Protein AF-0000000071395500 (afdb_homodimer)

Sequence (930 aa):
MLPKVFNDVKKHVSGLLRDVSAVSFTTDIWSSSVCPMSLLSLNVQWIDDNFTLRHATLQAKPFQGSHTSKAIADTFDGMLQTWCIPKTSVHVVLRDNTKNMIKGMNDAGLPSLPCATHTLQLVVHEGLLSQRSVADALAIGRKIIGHFKHSPLAYSCLEDIQLEIGQPAKRLQQDVQTRWNSTFYMIQSLLEQKRALGVFVSKHELPENLTAHQWALLEKVVTVLGPFEELTRKVSSSEAMAADLIPAVTVLQRFLSRETDDDHGIKTMKGTLAAAVRRRFSDVEEQPLYSIATLLDPRYKNLFFSNTNTAANAKEMLMRELLRSSREEENHDLHEPPARKPRRDQASSSLDSIFDEIADEQAPVSLNRAKVGSTAQLETYLGETTISREDKPLQYWAVNKVRFPTLAKMASRYLSAPCSSVDSERLFSSVSHIVNDDRNRITADHAEMILFIKKNLPLILPKSTMLPKVFNDVKKHVSGLLRDVSAVSFTTDIWSSSVCPMSLLSLNVQWIDDNFTLRHATLQAKPFQGSHTSKAIADTFDGMLQTWCIPKTSVHVVLRDNTKNMIKGMNDAGLPSLPCATHTLQLVVHEGLLSQRSVADALAIGRKIIGHFKHSPLAYSCLEDIQLEIGQPAKRLQQDVQTRWNSTFYMIQSLLEQKRALGVFVSKHELPENLTAHQWALLEKVVTVLGPFEELTRKVSSSEAMAADLIPAVTVLQRFLSRETDDDHGIKTMKGTLAAAVRRRFSDVEEQPLYSIATLLDPRYKNLFFSNTNTAANAKEMLMRELLRSSREEENHDLHEPPARKPRRDQASSSLDSIFDEIADEQAPVSLNRAKVGSTAQLETYLGETTISREDKPLQYWAVNKVRFPTLAKMASRYLSAPCSSVDSERLFSSVSHIVNDDRNRITADHAEMILFIKKNLPLILPKST

pLDDT: mean 84.82, std 14.22, range [30.02, 97.19]

Structure (mmCIF, N/CA/C/O backbone):
data_AF-0000000071395500-model_v1
#
loop_
_entity.id
_entity.type
_entity.pdbx_description
1 polymer 'Zinc finger BED domain-containing protein 4-like'
#
loop_
_atom_site.group_PDB
_atom_site.id
_atom_site.type_symbol
_atom_site.label_atom_id
_atom_site.label_alt_id
_atom_site.label_comp_id
_atom_site.label_asym_id
_atom_site.label_entity_id
_atom_site.label_seq_id
_atom_site.pdbx_PDB_ins_code
_atom_site.Cartn_x
_atom_site.Cartn_y
_atom_site.Cartn_z
_atom_site.occupancy
_atom_site.B_iso_or_equiv
_atom_site.auth_seq_id
_atom_site.auth_comp_id
_atom_site.auth_asym_id
_atom_site.auth_atom_id
_atom_site.pdbx_PDB_model_num
ATOM 1 N N . MET A 1 1 ? 24.359 -19.25 -46.469 1 66.69 1 MET A N 1
ATOM 2 C CA . MET A 1 1 ? 23.047 -18.656 -46.188 1 66.69 1 MET A CA 1
ATOM 3 C C . MET A 1 1 ? 22.656 -18.875 -44.75 1 66.69 1 MET A C 1
ATOM 5 O O . MET A 1 1 ? 22.297 -17.922 -44.031 1 66.69 1 MET A O 1
ATOM 9 N N . LEU A 1 2 ? 22.969 -20.094 -44.188 1 75.5 2 LEU A N 1
ATOM 10 C CA . LEU A 1 2 ? 22.531 -20.422 -42.812 1 75.5 2 LEU A CA 1
ATOM 11 C C . LEU A 1 2 ? 23.328 -19.641 -41.781 1 75.5 2 LEU A C 1
ATOM 13 O O . LEU A 1 2 ? 22.75 -19.031 -40.875 1 75.5 2 LEU A O 1
ATOM 17 N N . PRO A 1 3 ? 24.656 -19.516 -42 1 82.25 3 PRO A N 1
ATOM 18 C CA . PRO A 1 3 ? 25.438 -18.781 -41.031 1 82.25 3 PRO A CA 1
ATOM 19 C C . PRO A 1 3 ? 25.094 -17.297 -40.969 1 82.25 3 PRO A C 1
ATOM 21 O O . PRO A 1 3 ? 25.109 -16.688 -39.906 1 82.25 3 PRO A O 1
ATOM 24 N N . LYS A 1 4 ? 24.797 -16.797 -42.062 1 82.56 4 LYS A N 1
ATOM 25 C CA . LYS A 1 4 ? 24.438 -15.383 -42.094 1 82.56 4 LYS A CA 1
ATOM 26 C C . LYS A 1 4 ? 23.125 -15.125 -41.344 1 82.56 4 LYS A C 1
ATOM 28 O O . LYS A 1 4 ? 23.031 -14.18 -40.562 1 82.56 4 LYS A O 1
ATOM 33 N N . VAL A 1 5 ? 22.172 -15.977 -41.688 1 82.31 5 VAL A N 1
ATOM 34 C CA . VAL A 1 5 ? 20.875 -15.844 -41 1 82.31 5 VAL A CA 1
ATOM 35 C C . VAL A 1 5 ? 21.047 -16.031 -39.5 1 82.31 5 VAL A C 1
ATOM 37 O O . VAL A 1 5 ? 20.438 -15.312 -38.719 1 82.31 5 VAL A O 1
ATOM 40 N N . PHE A 1 6 ? 21.859 -16.984 -39.188 1 86.62 6 PHE A N 1
ATOM 41 C CA . PHE A 1 6 ? 22.156 -17.25 -37.781 1 86.62 6 PHE A CA 1
ATOM 42 C C . PHE A 1 6 ? 22.703 -16 -37.094 1 86.62 6 PHE A C 1
ATOM 44 O O . PHE A 1 6 ? 22.25 -15.625 -36.031 1 86.62 6 PHE A O 1
ATOM 51 N N . ASN A 1 7 ? 23.625 -15.422 -37.75 1 87.44 7 ASN A N 1
ATOM 52 C CA . ASN A 1 7 ? 24.266 -14.242 -37.156 1 87.44 7 ASN A CA 1
ATOM 53 C C . ASN A 1 7 ? 23.297 -13.078 -37.031 1 87.44 7 ASN A C 1
ATOM 55 O O . ASN A 1 7 ? 23.359 -12.312 -36.062 1 87.44 7 ASN A O 1
ATOM 59 N N . ASP A 1 8 ? 22.438 -12.961 -37.906 1 85.06 8 ASP A N 1
ATOM 60 C CA . ASP A 1 8 ? 21.438 -11.898 -37.875 1 85.06 8 ASP A CA 1
ATOM 61 C C . ASP A 1 8 ? 20.453 -12.102 -36.719 1 85.06 8 ASP A C 1
ATOM 63 O O . ASP A 1 8 ? 20.141 -11.164 -35.969 1 85.06 8 ASP A O 1
ATOM 67 N N . VAL A 1 9 ? 20.016 -13.289 -36.594 1 86.19 9 VAL A N 1
ATOM 68 C CA . VAL A 1 9 ? 19.078 -13.617 -35.531 1 86.19 9 VAL A CA 1
ATOM 69 C C . VAL A 1 9 ? 19.75 -13.469 -34.188 1 86.19 9 VAL A C 1
ATOM 71 O O . VAL A 1 9 ? 19.156 -12.953 -33.25 1 86.19 9 VAL A O 1
ATOM 74 N N . LYS A 1 10 ? 20.969 -13.953 -34.125 1 89.69 10 LYS A N 1
ATOM 75 C CA . LYS A 1 10 ? 21.719 -13.852 -32.875 1 89.69 10 LYS A CA 1
ATOM 76 C C . LYS A 1 10 ? 21.891 -12.398 -32.469 1 89.69 10 LYS A C 1
ATOM 78 O O . LYS A 1 10 ? 21.75 -12.07 -31.281 1 89.69 10 LYS A O 1
ATOM 83 N N . LYS A 1 11 ? 22.172 -11.547 -33.344 1 88.94 11 LYS A N 1
ATOM 84 C CA . LYS A 1 11 ? 22.312 -10.125 -33.062 1 88.94 11 LYS A CA 1
ATOM 85 C C . LYS A 1 11 ? 21 -9.531 -32.531 1 88.94 11 LYS A C 1
ATOM 87 O O . LYS A 1 11 ? 21.016 -8.711 -31.625 1 88.94 11 LYS A O 1
ATOM 92 N N . HIS A 1 12 ? 20 -9.969 -33.156 1 87.94 12 HIS A N 1
ATOM 93 C CA . HIS A 1 12 ? 18.688 -9.477 -32.75 1 87.94 12 HIS A CA 1
ATOM 94 C C . HIS A 1 12 ? 18.359 -9.914 -31.312 1 87.94 12 HIS A C 1
ATOM 96 O O . HIS A 1 12 ? 17.938 -9.102 -30.5 1 87.94 12 HIS A O 1
ATOM 102 N N . VAL A 1 13 ? 18.516 -11.203 -31.078 1 90.31 13 VAL A N 1
ATOM 103 C CA . VAL A 1 13 ? 18.203 -11.75 -29.75 1 90.31 13 VAL A CA 1
ATOM 104 C C . VAL A 1 13 ? 19.094 -11.102 -28.703 1 90.31 13 VAL A C 1
ATOM 106 O O . VAL A 1 13 ? 18.641 -10.766 -27.609 1 90.31 13 VAL A O 1
ATOM 109 N N . SER A 1 14 ? 20.344 -10.922 -29.047 1 91.75 14 SER A N 1
ATOM 110 C CA . SER A 1 14 ? 21.266 -10.258 -28.156 1 91.75 14 SER A CA 1
ATOM 111 C C . SER A 1 14 ? 20.812 -8.836 -27.844 1 91.75 14 SER A C 1
ATOM 113 O O . SER A 1 14 ? 20.969 -8.359 -26.719 1 91.75 14 SER A O 1
ATOM 115 N N . GLY A 1 15 ? 20.281 -8.227 -28.734 1 88.88 15 GLY A N 1
ATOM 116 C CA . GLY A 1 15 ? 19.75 -6.883 -28.547 1 88.88 15 GLY A CA 1
ATOM 117 C C . GLY A 1 15 ? 18.578 -6.84 -27.594 1 88.88 15 GLY A C 1
ATOM 118 O O . GLY A 1 15 ? 18.438 -5.902 -26.797 1 88.88 15 GLY A O 1
ATOM 119 N N . LEU A 1 16 ? 17.797 -7.82 -27.672 1 87.75 16 LEU A N 1
ATOM 120 C CA . LEU A 1 16 ? 16.609 -7.895 -26.812 1 87.75 16 LEU A CA 1
ATOM 121 C C . LEU A 1 16 ? 17.016 -8.102 -25.359 1 87.75 16 LEU A C 1
ATOM 123 O O . LEU A 1 16 ? 16.312 -7.656 -24.453 1 87.75 16 LEU A O 1
ATOM 127 N N . LEU A 1 17 ? 18.203 -8.703 -25.141 1 91.12 17 LEU A N 1
ATOM 128 C CA . LEU A 1 17 ? 18.609 -9.102 -23.797 1 91.12 17 LEU A CA 1
ATOM 129 C C . LEU A 1 17 ? 19.516 -8.047 -23.172 1 91.12 17 LEU A C 1
ATOM 131 O O . LEU A 1 17 ? 19.844 -8.125 -21.984 1 91.12 17 LEU A O 1
ATOM 135 N N . ARG A 1 18 ? 20.016 -7.09 -23.828 1 85 18 ARG A N 1
ATOM 136 C CA . ARG A 1 18 ? 21.031 -6.133 -23.406 1 85 18 ARG A CA 1
ATOM 137 C C . ARG A 1 18 ? 20.578 -5.375 -22.172 1 85 18 ARG A C 1
ATOM 139 O O . ARG A 1 18 ? 21.359 -5.188 -21.234 1 85 18 ARG A O 1
ATOM 146 N N . ASP A 1 19 ? 19.312 -4.973 -22 1 82.5 19 ASP A N 1
ATOM 147 C CA . ASP A 1 19 ? 18.922 -4.113 -20.891 1 82.5 19 ASP A CA 1
ATOM 148 C C . ASP A 1 19 ? 17.953 -4.828 -19.953 1 82.5 19 ASP A C 1
ATOM 150 O O . ASP A 1 19 ? 17.188 -4.184 -19.234 1 82.5 19 ASP A O 1
ATOM 154 N N . VAL A 1 20 ? 18.156 -6.133 -19.969 1 88.19 20 VAL A N 1
ATOM 155 C CA . VAL A 1 20 ? 17.25 -6.883 -19.109 1 88.19 20 VAL A CA 1
ATOM 156 C C . VAL A 1 20 ? 17.938 -7.145 -17.766 1 88.19 20 VAL A C 1
ATOM 158 O O . VAL A 1 20 ? 19.078 -7.621 -17.719 1 88.19 20 VAL A O 1
ATOM 161 N N . SER A 1 21 ? 17.25 -6.809 -16.719 1 86.75 21 SER A N 1
ATOM 162 C CA . SER A 1 21 ? 17.859 -6.863 -15.391 1 86.75 21 SER A CA 1
ATOM 163 C C . SER A 1 21 ? 17.828 -8.281 -14.82 1 86.75 21 SER A C 1
ATOM 165 O O . SER A 1 21 ? 18.672 -8.648 -14.016 1 86.75 21 SER A O 1
ATOM 167 N N . ALA A 1 22 ? 16.844 -9.039 -15.18 1 93.69 22 ALA A N 1
ATOM 168 C CA . ALA A 1 22 ? 16.703 -10.398 -14.648 1 93.69 22 ALA A CA 1
ATOM 169 C C . ALA A 1 22 ? 16.172 -11.352 -15.711 1 93.69 22 ALA A C 1
ATOM 171 O O . ALA A 1 22 ? 15.203 -11.031 -16.406 1 93.69 22 ALA A O 1
ATOM 172 N N . VAL A 1 23 ? 16.844 -12.531 -15.82 1 96.06 23 VAL A N 1
ATOM 173 C CA . VAL A 1 23 ? 16.406 -13.531 -16.797 1 96.06 23 VAL A CA 1
ATOM 174 C C . VAL A 1 23 ? 16.297 -14.891 -16.109 1 96.06 23 VAL A C 1
ATOM 176 O O . VAL A 1 23 ? 17.016 -15.18 -15.156 1 96.06 23 VAL A O 1
ATOM 179 N N . SER A 1 24 ? 15.391 -15.68 -16.594 1 96.81 24 SER A N 1
ATOM 180 C CA . SER A 1 24 ? 15.234 -17.062 -16.156 1 96.81 24 SER A CA 1
ATOM 181 C C . SER A 1 24 ? 15.5 -18.031 -17.312 1 96.81 24 SER A C 1
ATOM 183 O O . SER A 1 24 ? 15.227 -17.719 -18.469 1 96.81 24 SER A O 1
ATOM 185 N N . PHE A 1 25 ? 16.016 -19.219 -16.953 1 95.75 25 PHE A N 1
ATOM 186 C CA . PHE A 1 25 ? 16.422 -20.172 -17.969 1 95.75 25 PHE A CA 1
ATOM 187 C C . PHE A 1 25 ? 15.727 -21.516 -17.766 1 95.75 25 PHE A C 1
ATOM 189 O O . PHE A 1 25 ? 15.32 -21.844 -16.641 1 95.75 25 PHE A O 1
ATOM 196 N N . THR A 1 26 ? 15.555 -22.203 -18.828 1 94.31 26 THR A N 1
ATOM 197 C CA . THR A 1 26 ? 15.32 -23.641 -18.797 1 94.31 26 THR A CA 1
ATOM 198 C C . THR A 1 26 ? 16.438 -24.391 -19.516 1 94.31 26 THR A C 1
ATOM 200 O O . THR A 1 26 ? 17 -23.891 -20.484 1 94.31 26 THR A O 1
ATOM 203 N N . THR A 1 27 ? 16.75 -25.547 -18.984 1 92.88 27 THR A N 1
ATOM 204 C CA . THR A 1 27 ? 17.797 -26.344 -19.609 1 92.88 27 THR A CA 1
ATOM 205 C C . THR A 1 27 ? 17.516 -27.828 -19.453 1 92.88 27 THR A C 1
ATOM 207 O O . THR A 1 27 ? 16.75 -28.234 -18.578 1 92.88 27 THR A O 1
ATOM 210 N N . ASP A 1 28 ? 18.016 -28.531 -20.359 1 89.25 28 ASP A N 1
ATOM 211 C CA . ASP A 1 28 ? 17.938 -29.984 -20.359 1 89.25 28 ASP A CA 1
ATOM 212 C C . ASP A 1 28 ? 19.016 -30.594 -21.266 1 89.25 28 ASP A C 1
ATOM 214 O O . ASP A 1 28 ? 19.578 -29.906 -22.125 1 89.25 28 ASP A O 1
ATOM 218 N N . ILE A 1 29 ? 19.375 -31.828 -20.969 1 85.94 29 ILE A N 1
ATOM 219 C CA . ILE A 1 29 ? 20.312 -32.562 -21.812 1 85.94 29 ILE A CA 1
ATOM 220 C C . ILE A 1 29 ? 19.547 -33.562 -22.688 1 85.94 29 ILE A C 1
ATOM 222 O O . ILE A 1 29 ? 18.703 -34.312 -22.188 1 85.94 29 ILE A O 1
ATOM 226 N N . TRP A 1 30 ? 19.797 -33.469 -23.969 1 82.25 30 TRP A N 1
ATOM 227 C CA . TRP A 1 30 ? 19.219 -34.406 -24.922 1 82.25 30 TRP A CA 1
ATOM 228 C C . TRP A 1 30 ? 20.297 -35.281 -25.547 1 82.25 30 TRP A C 1
ATOM 230 O O . TRP A 1 30 ? 21.344 -34.781 -25.953 1 82.25 30 TRP A O 1
ATOM 240 N N . SER A 1 31 ? 20 -36.531 -25.516 1 81.44 31 SER A N 1
ATOM 241 C CA . SER A 1 31 ? 20.891 -37.469 -26.188 1 81.44 31 SER A CA 1
ATOM 242 C C . SER A 1 31 ? 20.172 -38.25 -27.297 1 81.44 31 SER A C 1
ATOM 244 O O . SER A 1 31 ? 19.062 -38.75 -27.094 1 81.44 31 SER A O 1
ATOM 246 N N . SER A 1 32 ? 20.812 -38.25 -28.391 1 74.5 32 SER A N 1
ATOM 247 C CA . SER A 1 32 ? 20.219 -38.938 -29.531 1 74.5 32 SER A CA 1
ATOM 248 C C . SER A 1 32 ? 20.297 -40.438 -29.359 1 74.5 32 SER A C 1
ATOM 250 O O . SER A 1 32 ? 21.281 -40.969 -28.828 1 74.5 32 SER A O 1
ATOM 252 N N . SER A 1 33 ? 19.266 -41.094 -29.812 1 71.44 33 SER A N 1
ATOM 253 C CA . SER A 1 33 ? 19.266 -42.562 -29.797 1 71.44 33 SER A CA 1
ATOM 254 C C . SER A 1 33 ? 19.844 -43.125 -31.094 1 71.44 33 SER A C 1
ATOM 256 O O . SER A 1 33 ? 20.188 -44.312 -31.156 1 71.44 33 SER A O 1
ATOM 258 N N . VAL A 1 34 ? 20.016 -42.312 -32.062 1 69.81 34 VAL A N 1
ATOM 259 C CA . VAL A 1 34 ? 20.359 -42.812 -33.375 1 69.81 34 VAL A CA 1
ATOM 260 C C . VAL A 1 34 ? 21.812 -42.5 -33.719 1 69.81 34 VAL A C 1
ATOM 262 O O . VAL A 1 34 ? 22.422 -43.094 -34.594 1 69.81 34 VAL A O 1
ATOM 265 N N . CYS A 1 35 ? 22.391 -41.562 -33.125 1 72.5 35 CYS A N 1
ATOM 266 C CA . CYS A 1 35 ? 23.781 -41.219 -33.312 1 72.5 35 CYS A CA 1
ATOM 267 C C . CYS A 1 35 ? 24.422 -40.719 -32.031 1 72.5 35 CYS A C 1
ATOM 269 O O . CYS A 1 35 ? 23.703 -40.344 -31.094 1 72.5 35 CYS A O 1
ATOM 271 N N . PRO A 1 36 ? 25.641 -40.812 -31.859 1 79.81 36 PRO A N 1
ATOM 272 C CA . PRO A 1 36 ? 26.297 -40.344 -30.641 1 79.81 36 PRO A CA 1
ATOM 273 C C . PRO A 1 36 ? 26.328 -38.844 -30.531 1 79.81 36 PRO A C 1
ATOM 275 O O . PRO A 1 36 ? 27.344 -38.219 -30.812 1 79.81 36 PRO A O 1
ATOM 278 N N . MET A 1 37 ? 25.219 -38.25 -30.203 1 80.5 37 MET A N 1
ATOM 279 C CA . MET A 1 37 ? 25.078 -36.812 -30.094 1 80.5 37 MET A CA 1
ATOM 280 C C . MET A 1 37 ? 24.281 -36.438 -28.859 1 80.5 37 MET A C 1
ATOM 282 O O . MET A 1 37 ? 23.281 -37.062 -28.531 1 80.5 37 MET A O 1
ATOM 286 N N . SER A 1 38 ? 24.859 -35.531 -28.109 1 86.12 38 SER A N 1
ATOM 287 C CA . SER A 1 38 ? 24.141 -34.938 -26.984 1 86.12 38 SER A CA 1
ATOM 288 C C . SER A 1 38 ? 24.156 -33.438 -27.047 1 86.12 38 SER A C 1
ATOM 290 O O . SER A 1 38 ? 25.141 -32.844 -27.484 1 86.12 38 SER A O 1
ATOM 292 N N . LEU A 1 39 ? 23.031 -32.875 -26.719 1 86.44 39 LEU A N 1
ATOM 293 C CA . LEU A 1 39 ? 22.891 -31.422 -26.734 1 86.44 39 LEU A CA 1
ATOM 294 C C . LEU A 1 39 ? 22.453 -30.906 -25.375 1 86.44 39 LEU A C 1
ATOM 296 O O . LEU A 1 39 ? 21.688 -31.562 -24.672 1 86.44 39 LEU A O 1
ATOM 300 N N . LEU A 1 40 ? 22.969 -29.766 -25.016 1 89.69 40 LEU A N 1
ATOM 301 C CA . LEU A 1 40 ? 22.547 -29.016 -23.844 1 89.69 40 LEU A CA 1
ATOM 302 C C . LEU A 1 40 ? 21.797 -27.75 -24.25 1 89.69 40 LEU A C 1
ATOM 304 O O . LEU A 1 40 ? 22.328 -26.906 -24.953 1 89.69 40 LEU A O 1
ATOM 308 N N . SER A 1 41 ? 20.562 -27.656 -23.781 1 90.94 41 SER A N 1
ATOM 309 C CA . SER A 1 41 ? 19.734 -26.547 -24.203 1 90.94 41 SER A CA 1
ATOM 310 C C . SER A 1 41 ? 19.859 -25.359 -23.266 1 90.94 41 SER A C 1
ATOM 312 O O . SER A 1 41 ? 20.125 -25.531 -22.062 1 90.94 41 SER A O 1
ATOM 314 N N . LEU A 1 42 ? 19.703 -24.188 -23.781 1 93.81 42 LEU A N 1
ATOM 315 C CA . LEU A 1 42 ? 19.609 -22.938 -23.016 1 93.81 42 LEU A CA 1
ATOM 316 C C . LEU A 1 42 ? 18.5 -22.047 -23.578 1 93.81 42 LEU A C 1
ATOM 318 O O . LEU A 1 42 ? 18.719 -21.328 -24.562 1 93.81 42 LEU A O 1
ATOM 322 N N . ASN A 1 43 ? 17.391 -22.141 -22.891 1 93.12 43 ASN A N 1
ATOM 323 C CA . ASN A 1 43 ? 16.281 -21.266 -23.219 1 93.12 43 ASN A CA 1
ATOM 324 C C . ASN A 1 43 ? 16.141 -20.125 -22.203 1 93.12 43 ASN A C 1
ATOM 326 O O . ASN A 1 43 ? 16.359 -20.328 -21.016 1 93.12 43 ASN A O 1
ATOM 330 N N . VAL A 1 44 ? 15.781 -18.984 -22.734 1 94.69 44 VAL A N 1
ATOM 331 C CA . VAL A 1 44 ? 15.711 -17.828 -21.844 1 94.69 44 VAL A CA 1
ATOM 332 C C . VAL A 1 44 ? 14.312 -17.219 -21.891 1 94.69 44 VAL A C 1
ATOM 334 O O . VAL A 1 44 ? 13.641 -17.281 -22.922 1 94.69 44 VAL A O 1
ATOM 337 N N . GLN A 1 45 ? 13.883 -16.734 -20.781 1 94.44 45 GLN A N 1
ATOM 338 C CA . GLN A 1 45 ? 12.672 -15.922 -20.734 1 94.44 45 GLN A CA 1
ATOM 339 C C . GLN A 1 45 ? 12.828 -14.766 -19.75 1 94.44 45 GLN A C 1
ATOM 341 O O . GLN A 1 45 ? 13.594 -14.852 -18.797 1 94.44 45 GLN A O 1
ATOM 346 N N . TRP A 1 46 ? 12.172 -13.656 -20.078 1 95.06 46 TRP A N 1
ATOM 347 C CA . TRP A 1 46 ? 12.211 -12.438 -19.266 1 95.06 46 TRP A CA 1
ATOM 348 C C . TRP A 1 46 ? 10.945 -11.617 -19.469 1 95.06 46 TRP A C 1
ATOM 350 O O . TRP A 1 46 ? 10.148 -11.898 -20.359 1 95.06 46 TRP A O 1
ATOM 360 N N . ILE A 1 47 ? 10.719 -10.766 -18.5 1 95 47 ILE A N 1
ATOM 361 C CA . ILE A 1 47 ? 9.594 -9.844 -18.594 1 95 47 ILE A CA 1
ATOM 362 C C . ILE A 1 47 ? 10.094 -8.461 -19 1 95 47 ILE A C 1
ATOM 364 O O . ILE A 1 47 ? 10.953 -7.887 -18.328 1 95 47 ILE A O 1
ATOM 368 N N . ASP A 1 48 ? 9.578 -7.902 -20.047 1 91.75 48 ASP A N 1
ATOM 369 C CA . ASP A 1 48 ? 10.055 -6.613 -20.547 1 91.75 48 ASP A CA 1
ATOM 370 C C . ASP A 1 48 ? 9.367 -5.461 -19.812 1 91.75 48 ASP A C 1
ATOM 372 O O . ASP A 1 48 ? 8.609 -5.684 -18.875 1 91.75 48 ASP A O 1
ATOM 376 N N . ASP A 1 49 ? 9.547 -4.219 -20.25 1 88 49 ASP A N 1
ATOM 377 C CA . ASP A 1 49 ? 9.078 -3.016 -19.562 1 88 49 ASP A CA 1
ATOM 378 C C . ASP A 1 49 ? 7.562 -2.895 -19.641 1 88 49 ASP A C 1
ATOM 380 O O . ASP A 1 49 ? 6.945 -2.229 -18.812 1 88 49 ASP A O 1
ATOM 384 N N . ASN A 1 50 ? 7.004 -3.504 -20.562 1 87.38 50 ASN A N 1
ATOM 385 C CA . ASN A 1 50 ? 5.555 -3.49 -20.719 1 87.38 50 ASN A CA 1
ATOM 386 C C . ASN A 1 50 ? 4.898 -4.672 -20.016 1 87.38 50 ASN A C 1
ATOM 388 O O . ASN A 1 50 ? 3.701 -4.914 -20.172 1 87.38 50 ASN A O 1
ATOM 392 N N . PHE A 1 51 ? 5.688 -5.445 -19.328 1 93.44 51 PHE A N 1
ATOM 393 C CA . PHE A 1 51 ? 5.27 -6.613 -18.562 1 93.44 51 PHE A CA 1
ATOM 394 C C . PHE A 1 51 ? 4.758 -7.711 -19.484 1 93.44 51 PHE A C 1
ATOM 396 O O . PHE A 1 51 ? 3.744 -8.352 -19.203 1 93.44 51 PHE A O 1
ATOM 403 N N . THR A 1 52 ? 5.449 -7.863 -20.594 1 91.38 52 THR A N 1
ATOM 404 C CA . THR A 1 52 ? 5.223 -8.977 -21.5 1 91.38 52 THR A CA 1
ATOM 405 C C . THR A 1 52 ? 6.293 -10.047 -21.328 1 91.38 52 THR A C 1
ATOM 407 O O . THR A 1 52 ? 7.488 -9.742 -21.297 1 91.38 52 THR A O 1
ATOM 410 N N . LEU A 1 53 ? 5.781 -11.242 -21.234 1 93.31 53 LEU A N 1
ATOM 411 C CA . LEU A 1 53 ? 6.715 -12.367 -21.125 1 93.31 53 LEU A CA 1
ATOM 412 C C . LEU A 1 53 ? 7.348 -12.68 -22.469 1 93.31 53 LEU A C 1
ATOM 414 O O . LEU A 1 53 ? 6.641 -12.93 -23.453 1 93.31 53 LEU A O 1
ATOM 418 N N . ARG A 1 54 ? 8.656 -12.602 -22.516 1 90.88 54 ARG A N 1
ATOM 419 C CA . ARG A 1 54 ? 9.406 -12.891 -23.734 1 90.88 54 ARG A CA 1
ATOM 420 C C . ARG A 1 54 ? 10.203 -14.188 -23.594 1 90.88 54 ARG A C 1
ATOM 422 O O . ARG A 1 54 ? 10.617 -14.547 -22.484 1 90.88 54 ARG A O 1
ATOM 429 N N . HIS A 1 55 ? 10.32 -14.867 -24.734 1 90.81 55 HIS A N 1
ATOM 430 C CA . HIS A 1 55 ? 11.047 -16.125 -24.781 1 90.81 55 HIS A CA 1
ATOM 431 C C . HIS A 1 55 ? 12.047 -16.156 -25.938 1 90.81 55 HIS A C 1
ATOM 433 O O . HIS A 1 55 ? 11.805 -15.539 -26.984 1 90.81 55 HIS A O 1
ATOM 439 N N . ALA A 1 56 ? 13.156 -16.812 -25.734 1 90.5 56 ALA A N 1
ATOM 440 C CA . ALA A 1 56 ? 14.109 -17.078 -26.797 1 90.5 56 ALA A CA 1
ATOM 441 C C . ALA A 1 56 ? 14.93 -18.328 -26.5 1 90.5 56 ALA A C 1
ATOM 443 O O . ALA A 1 56 ? 15.047 -18.734 -25.344 1 90.5 56 ALA A O 1
ATOM 444 N N . THR A 1 57 ? 15.328 -18.953 -27.516 1 91.12 57 THR A N 1
ATOM 445 C CA . THR A 1 57 ? 16.297 -20.031 -27.406 1 91.12 57 THR A CA 1
ATOM 446 C C . THR A 1 57 ? 17.703 -19.531 -27.688 1 91.12 57 THR A C 1
ATOM 448 O O . THR A 1 57 ? 17.984 -19.031 -28.781 1 91.12 57 THR A O 1
ATOM 451 N N . LEU A 1 58 ? 18.531 -19.672 -26.75 1 92.69 58 LEU A N 1
ATOM 452 C CA . LEU A 1 58 ? 19.875 -19.141 -26.938 1 92.69 58 LEU A CA 1
ATOM 453 C C . LEU A 1 58 ? 20.812 -20.188 -27.547 1 92.69 58 LEU A C 1
ATOM 455 O O . LEU A 1 58 ? 21.578 -19.875 -28.453 1 92.69 58 LEU A O 1
ATOM 459 N N . GLN A 1 59 ? 20.703 -21.375 -27 1 91.06 59 GLN A N 1
ATOM 460 C CA . GLN A 1 59 ? 21.625 -22.391 -27.484 1 91.06 59 GLN A CA 1
ATOM 461 C C . GLN A 1 59 ? 21.031 -23.781 -27.359 1 91.06 59 GLN A C 1
ATOM 463 O O . GLN A 1 59 ? 20.203 -24.031 -26.484 1 91.06 59 GLN A O 1
ATOM 468 N N . ALA A 1 60 ? 21.344 -24.641 -28.25 1 88.19 60 ALA A N 1
ATOM 469 C CA . ALA A 1 60 ? 21.375 -26.094 -28.156 1 88.19 60 ALA A CA 1
ATOM 470 C C . ALA A 1 60 ? 22.781 -26.641 -28.375 1 88.19 60 ALA A C 1
ATOM 472 O O . ALA A 1 60 ? 23.078 -27.203 -29.422 1 88.19 60 ALA A O 1
ATOM 473 N N . LYS A 1 61 ? 23.5 -26.531 -27.359 1 90.25 61 LYS A N 1
ATOM 474 C CA . LYS A 1 61 ? 24.938 -26.688 -27.453 1 90.25 61 LYS A CA 1
ATOM 475 C C . LYS A 1 61 ? 25.328 -28.172 -27.484 1 90.25 61 LYS A C 1
ATOM 477 O O . LYS A 1 61 ? 24.859 -28.953 -26.641 1 90.25 61 LYS A O 1
ATOM 482 N N . PRO A 1 62 ? 26.172 -28.438 -28.453 1 88.5 62 PRO A N 1
ATOM 483 C CA . PRO A 1 62 ? 26.719 -29.797 -28.406 1 88.5 62 PRO A CA 1
ATOM 484 C C . PRO A 1 62 ? 27.406 -30.109 -27.078 1 88.5 62 PRO A C 1
ATOM 486 O O . PRO A 1 62 ? 28.203 -29.297 -26.594 1 88.5 62 PRO A O 1
ATOM 489 N N . PHE A 1 63 ? 27.016 -31.188 -26.5 1 89.19 63 PHE A N 1
ATOM 490 C CA . PHE A 1 63 ? 27.484 -31.578 -25.172 1 89.19 63 PHE A CA 1
ATOM 491 C C . PHE A 1 63 ? 28.047 -33 -25.219 1 89.19 63 PHE A C 1
ATOM 493 O O . PHE A 1 63 ? 27.422 -33.938 -24.703 1 89.19 63 PHE A O 1
ATOM 500 N N . GLN A 1 64 ? 29.219 -33.062 -25.781 1 84.56 64 GLN A N 1
ATOM 501 C CA . GLN A 1 64 ? 29.844 -34.375 -26 1 84.56 64 GLN A CA 1
ATOM 502 C C . GLN A 1 64 ? 30.594 -34.812 -24.734 1 84.56 64 GLN A C 1
ATOM 504 O O . GLN A 1 64 ? 30.984 -34 -23.906 1 84.56 64 GLN A O 1
ATOM 509 N N . GLY A 1 65 ? 30.75 -36.188 -24.625 1 82.31 65 GLY A N 1
ATOM 510 C CA . GLY A 1 65 ? 31.5 -36.75 -23.5 1 82.31 65 GLY A CA 1
ATOM 511 C C . GLY A 1 65 ? 30.625 -37.031 -22.297 1 82.31 65 GLY A C 1
ATOM 512 O O . GLY A 1 65 ? 29.422 -37.312 -22.438 1 82.31 65 GLY A O 1
ATOM 513 N N . SER A 1 66 ? 31.297 -37.062 -21.078 1 88.06 66 SER A N 1
ATOM 514 C CA . SER A 1 66 ? 30.578 -37.375 -19.859 1 88.06 66 SER A CA 1
ATOM 515 C C . SER A 1 66 ? 29.828 -36.156 -19.328 1 88.06 66 SER A C 1
ATOM 517 O O . SER A 1 66 ? 30.359 -35.031 -19.312 1 88.06 66 SER A O 1
ATOM 519 N N . HIS A 1 67 ? 28.688 -36.375 -19.047 1 90.06 67 HIS A N 1
ATOM 520 C CA . HIS A 1 67 ? 27.828 -35.312 -18.531 1 90.06 67 HIS A CA 1
ATOM 521 C C . HIS A 1 67 ? 28.047 -35.125 -17.047 1 90.06 67 HIS A C 1
ATOM 523 O O . HIS A 1 67 ? 27.094 -35.156 -16.266 1 90.06 67 HIS A O 1
ATOM 529 N N . THR A 1 68 ? 29.25 -34.75 -16.688 1 91.06 68 THR A N 1
ATOM 530 C CA . THR A 1 68 ? 29.578 -34.531 -15.289 1 91.06 68 THR A CA 1
ATOM 531 C C . THR A 1 68 ? 29.109 -33.156 -14.844 1 91.06 68 THR A C 1
ATOM 533 O O . THR A 1 68 ? 28.859 -32.281 -15.68 1 91.06 68 THR A O 1
ATOM 536 N N . SER A 1 69 ? 29.047 -33.094 -13.539 1 92.88 69 SER A N 1
ATOM 537 C CA . SER A 1 69 ? 28.656 -31.797 -12.984 1 92.88 69 SER A CA 1
ATOM 538 C C . SER A 1 69 ? 29.625 -30.688 -13.383 1 92.88 69 SER A C 1
ATOM 540 O O . SER A 1 69 ? 29.219 -29.562 -13.672 1 92.88 69 SER A O 1
ATOM 542 N N . LYS A 1 70 ? 30.812 -31 -13.359 1 93.31 70 LYS A N 1
ATOM 543 C CA . LYS A 1 70 ? 31.828 -30.031 -13.75 1 93.31 70 LYS A CA 1
ATOM 544 C C . LYS A 1 70 ? 31.672 -29.625 -15.211 1 93.31 70 LYS A C 1
ATOM 546 O O . LYS A 1 70 ? 31.766 -28.438 -15.539 1 93.31 70 LYS A O 1
ATOM 551 N N . ALA A 1 71 ? 31.453 -30.594 -16.062 1 93.81 71 ALA A N 1
ATOM 552 C CA . ALA A 1 71 ? 31.25 -30.297 -17.484 1 93.81 71 ALA A CA 1
ATOM 553 C C . ALA A 1 71 ? 30.031 -29.406 -17.703 1 93.81 71 ALA A C 1
ATOM 555 O O . ALA A 1 71 ? 30.062 -28.5 -18.531 1 93.81 71 ALA A O 1
ATOM 556 N N . ILE A 1 72 ? 29.016 -29.734 -16.984 1 93.62 72 ILE A N 1
ATOM 557 C CA . ILE A 1 72 ? 27.781 -28.938 -17.078 1 93.62 72 ILE A CA 1
ATOM 558 C C . ILE A 1 72 ? 28.062 -27.5 -16.641 1 93.62 72 ILE A C 1
ATOM 560 O O . ILE A 1 72 ? 27.703 -26.562 -17.344 1 93.62 72 ILE A O 1
ATOM 564 N N . ALA A 1 73 ? 28.719 -27.344 -15.5 1 95.12 73 ALA A N 1
ATOM 565 C CA . ALA A 1 73 ? 29.031 -26.016 -14.961 1 95.12 73 ALA A CA 1
ATOM 566 C C . ALA A 1 73 ? 29.875 -25.219 -15.938 1 95.12 73 ALA A C 1
ATOM 568 O O . ALA A 1 73 ? 29.594 -24.047 -16.188 1 95.12 73 ALA A O 1
ATOM 569 N N . ASP A 1 74 ? 30.844 -25.859 -16.484 1 94.81 74 ASP A N 1
ATOM 570 C CA . ASP A 1 74 ? 31.75 -25.203 -17.422 1 94.81 74 ASP A CA 1
ATOM 571 C C . ASP A 1 74 ? 31 -24.766 -18.688 1 94.81 74 ASP A C 1
ATOM 573 O O . ASP A 1 74 ? 31.25 -23.688 -19.219 1 94.81 74 ASP A O 1
ATOM 577 N N . THR A 1 75 ? 30.203 -25.656 -19.141 1 94.12 75 THR A N 1
ATOM 578 C CA . THR A 1 75 ? 29.438 -25.359 -20.359 1 94.12 75 THR A CA 1
ATOM 579 C C . THR A 1 75 ? 28.5 -24.188 -20.125 1 94.12 75 THR A C 1
ATOM 581 O O . THR A 1 75 ? 28.344 -23.328 -21 1 94.12 75 THR A O 1
ATOM 584 N N . PHE A 1 76 ? 27.875 -24.141 -18.984 1 94.06 76 PHE A N 1
ATOM 585 C CA . PHE A 1 76 ? 26.953 -23.047 -18.656 1 94.06 76 PHE A CA 1
ATOM 586 C C . PHE A 1 76 ? 27.703 -21.734 -18.578 1 94.06 76 PHE A C 1
ATOM 588 O O . PHE A 1 76 ? 27.234 -20.703 -19.078 1 94.06 76 PHE A O 1
ATOM 595 N N . ASP A 1 77 ? 28.812 -21.766 -17.953 1 94.38 77 ASP A N 1
ATOM 596 C CA . ASP A 1 77 ? 29.641 -20.562 -17.875 1 94.38 77 ASP A CA 1
ATOM 597 C C . ASP A 1 77 ? 30 -20.047 -19.266 1 94.38 77 ASP A C 1
ATOM 599 O O . ASP A 1 77 ? 29.953 -18.844 -19.516 1 94.38 77 ASP A O 1
ATOM 603 N N . GLY A 1 78 ? 30.359 -20.984 -20.062 1 94.62 78 GLY A N 1
ATOM 604 C CA . GLY A 1 78 ? 30.688 -20.625 -21.438 1 94.62 78 GLY A CA 1
ATOM 605 C C . GLY A 1 78 ? 29.5 -20.031 -22.188 1 94.62 78 GLY A C 1
ATOM 606 O O . GLY A 1 78 ? 29.672 -19.078 -22.953 1 94.62 78 GLY A O 1
ATOM 607 N N . MET A 1 79 ? 28.328 -20.594 -22 1 93.88 79 MET A N 1
ATOM 608 C CA . MET A 1 79 ? 27.141 -20.109 -22.672 1 93.88 79 MET A CA 1
ATOM 609 C C . MET A 1 79 ? 26.797 -18.688 -22.203 1 93.88 79 MET A C 1
ATOM 611 O O . MET A 1 79 ? 26.469 -17.828 -23.016 1 93.88 79 MET A O 1
ATOM 615 N N . LEU A 1 80 ? 26.859 -18.469 -20.891 1 94.75 80 LEU A N 1
ATOM 616 C CA . LEU A 1 80 ? 26.562 -17.156 -20.359 1 94.75 80 LEU A CA 1
ATOM 617 C C . LEU A 1 80 ? 27.562 -16.109 -20.875 1 94.75 80 LEU A C 1
ATOM 619 O O . LEU A 1 80 ? 27.172 -14.992 -21.219 1 94.75 80 LEU A O 1
ATOM 623 N N . GLN A 1 81 ? 28.781 -16.469 -20.984 1 93.56 81 GLN A N 1
ATOM 624 C CA . GLN A 1 81 ? 29.812 -15.578 -21.516 1 93.56 81 GLN A CA 1
ATOM 625 C C . GLN A 1 81 ? 29.547 -15.258 -22.984 1 93.56 81 GLN A C 1
ATOM 627 O O . GLN A 1 81 ? 29.719 -14.109 -23.422 1 93.56 81 GLN A O 1
ATOM 632 N N . THR A 1 82 ? 29.219 -16.297 -23.719 1 92.88 82 THR A N 1
ATOM 633 C CA . THR A 1 82 ? 28.938 -16.125 -25.141 1 92.88 82 THR A CA 1
ATOM 634 C C . THR A 1 82 ? 27.844 -15.094 -25.359 1 92.88 82 THR A C 1
ATOM 636 O O . THR A 1 82 ? 27.922 -14.297 -26.312 1 92.88 82 THR A O 1
ATOM 639 N N . TRP A 1 83 ? 26.891 -15.07 -24.531 1 94.06 83 TRP A N 1
ATOM 640 C CA . TRP A 1 83 ? 25.75 -14.188 -24.688 1 94.06 83 TRP A CA 1
ATOM 641 C C . TRP A 1 83 ? 25.891 -12.938 -23.828 1 94.06 83 TRP A C 1
ATOM 643 O O . TRP A 1 83 ? 24.969 -12.141 -23.719 1 94.06 83 TRP A O 1
ATOM 653 N N . CYS A 1 84 ? 26.984 -12.812 -23.094 1 92.88 84 CYS A N 1
ATOM 654 C CA . CYS A 1 84 ? 27.312 -11.656 -22.266 1 92.88 84 CYS A CA 1
ATOM 655 C C . CYS A 1 84 ? 26.25 -11.445 -21.188 1 92.88 84 CYS A C 1
ATOM 657 O O . CYS A 1 84 ? 25.781 -10.328 -20.984 1 92.88 84 CYS A O 1
ATOM 659 N N . ILE A 1 85 ? 25.875 -12.492 -20.562 1 93.56 85 ILE A N 1
ATOM 660 C CA . ILE A 1 85 ? 24.906 -12.43 -19.484 1 93.56 85 ILE A CA 1
ATOM 661 C C . ILE A 1 85 ? 25.609 -12.625 -18.141 1 93.56 85 ILE A C 1
ATOM 663 O O . ILE A 1 85 ? 26.109 -13.719 -17.844 1 93.56 85 ILE A O 1
ATOM 667 N N . PRO A 1 86 ? 25.641 -11.57 -17.359 1 92.38 86 PRO A N 1
ATOM 668 C CA . PRO A 1 86 ? 26.281 -11.742 -16.047 1 92.38 86 PRO A CA 1
ATOM 669 C C . PRO A 1 86 ? 25.484 -12.664 -15.125 1 92.38 86 PRO A C 1
ATOM 671 O O . PRO A 1 86 ? 24.25 -12.656 -15.148 1 92.38 86 PRO A O 1
ATOM 674 N N . LYS A 1 87 ? 26.141 -13.461 -14.305 1 91.62 87 LYS A N 1
ATOM 675 C CA . LYS A 1 87 ? 25.516 -14.398 -13.383 1 91.62 87 LYS A CA 1
ATOM 676 C C . LYS A 1 87 ? 24.547 -13.68 -12.445 1 91.62 87 LYS A C 1
ATOM 678 O O . LYS A 1 87 ? 23.547 -14.242 -12.023 1 91.62 87 LYS A O 1
ATOM 683 N N . THR A 1 88 ? 24.797 -12.422 -12.211 1 88.5 88 THR A N 1
ATOM 684 C CA . THR A 1 88 ? 23.984 -11.633 -11.297 1 88.5 88 THR A CA 1
ATOM 685 C C . THR A 1 88 ? 22.609 -11.359 -11.898 1 88.5 88 THR A C 1
ATOM 687 O O . THR A 1 88 ? 21.656 -11.055 -11.18 1 88.5 88 THR A O 1
ATOM 690 N N . SER A 1 89 ? 22.5 -11.508 -13.172 1 92.62 89 SER A N 1
ATOM 691 C CA . SER A 1 89 ? 21.234 -11.25 -13.852 1 92.62 89 SER A CA 1
ATOM 692 C C . SER A 1 89 ? 20.391 -12.523 -13.953 1 92.62 89 SER A C 1
ATOM 694 O O . SER A 1 89 ? 19.219 -12.469 -14.336 1 92.62 89 SER A O 1
ATOM 696 N N . VAL A 1 90 ? 21.016 -13.656 -13.57 1 94.88 90 VAL A N 1
ATOM 697 C CA . VAL A 1 90 ? 20.297 -14.922 -13.633 1 94.88 90 VAL A CA 1
ATOM 698 C C . VAL A 1 90 ? 19.406 -15.078 -12.406 1 94.88 90 VAL A C 1
ATOM 700 O O . VAL A 1 90 ? 19.906 -15.188 -11.281 1 94.88 90 VAL A O 1
ATOM 703 N N . HIS A 1 91 ? 18.141 -15.086 -12.68 1 96 91 HIS A N 1
ATOM 704 C CA . HIS A 1 91 ? 17.188 -15.25 -11.586 1 96 91 HIS A CA 1
ATOM 705 C C . HIS A 1 91 ? 17.078 -16.719 -11.164 1 96 91 HIS A C 1
ATOM 707 O O . HIS A 1 91 ? 17.156 -17.016 -9.977 1 96 91 HIS A O 1
ATOM 713 N N . VAL A 1 92 ? 16.891 -17.562 -12.203 1 96.19 92 VAL A N 1
ATOM 714 C CA . VAL A 1 92 ? 16.766 -18.984 -11.875 1 96.19 92 VAL A CA 1
ATOM 715 C C . VAL A 1 92 ? 16.984 -19.828 -13.133 1 96.19 92 VAL A C 1
ATOM 717 O O . VAL A 1 92 ? 16.75 -19.359 -14.25 1 96.19 92 VAL A O 1
ATOM 720 N N . VAL A 1 93 ? 17.516 -21.016 -12.93 1 95.69 93 VAL A N 1
ATOM 721 C CA . VAL A 1 93 ? 17.609 -22.016 -13.992 1 95.69 93 VAL A CA 1
ATOM 722 C C . VAL A 1 93 ? 16.734 -23.219 -13.656 1 95.69 93 VAL A C 1
ATOM 724 O O . VAL A 1 93 ? 16.953 -23.906 -12.656 1 95.69 93 VAL A O 1
ATOM 727 N N . LEU A 1 94 ? 15.781 -23.375 -14.5 1 93.94 94 LEU A N 1
ATOM 728 C CA . LEU A 1 94 ? 14.961 -24.562 -14.336 1 93.94 94 LEU A CA 1
ATOM 729 C C . LEU A 1 94 ? 15.609 -25.766 -15 1 93.94 94 LEU A C 1
ATOM 731 O O . LEU A 1 94 ? 15.914 -25.734 -16.203 1 93.94 94 LEU A O 1
ATOM 735 N N . ARG A 1 95 ? 15.797 -26.812 -14.266 1 89.56 95 ARG A N 1
ATOM 736 C CA . ARG A 1 95 ? 16.547 -27.984 -14.719 1 89.56 95 ARG A CA 1
ATOM 737 C C . ARG A 1 95 ? 15.789 -29.266 -14.422 1 89.56 95 ARG A C 1
ATOM 739 O O . ARG A 1 95 ? 14.812 -29.266 -13.664 1 89.56 95 ARG A O 1
ATOM 746 N N . ASP A 1 96 ? 16.281 -30.266 -15.031 1 84.06 96 ASP A N 1
ATOM 747 C CA . ASP A 1 96 ? 15.758 -31.578 -14.617 1 84.06 96 ASP A CA 1
ATOM 748 C C . ASP A 1 96 ? 16.25 -31.953 -13.227 1 84.06 96 ASP A C 1
ATOM 750 O O . ASP A 1 96 ? 17.016 -31.203 -12.617 1 84.06 96 ASP A O 1
ATOM 754 N N . ASN A 1 97 ? 15.828 -33.094 -12.719 1 80.5 97 ASN A N 1
ATOM 755 C CA . ASN A 1 97 ? 16.062 -33.438 -11.32 1 80.5 97 ASN A CA 1
ATOM 756 C C . ASN A 1 97 ? 17.25 -34.375 -11.172 1 80.5 97 ASN A C 1
ATOM 758 O O . ASN A 1 97 ? 17.438 -34.969 -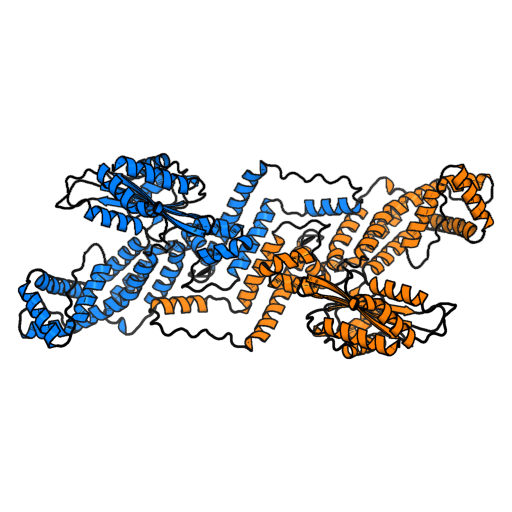10.109 1 80.5 97 ASN A O 1
ATOM 762 N N . THR A 1 98 ? 18.094 -34.438 -12.188 1 85.06 98 THR A N 1
ATOM 763 C CA . THR A 1 98 ? 19.219 -35.375 -12.102 1 85.06 98 THR A CA 1
ATOM 764 C C . THR A 1 98 ? 20.312 -34.781 -11.203 1 85.06 98 THR A C 1
ATOM 766 O O . THR A 1 98 ? 20.484 -33.562 -11.133 1 85.06 98 THR A O 1
ATOM 769 N N . LYS A 1 99 ? 21.031 -35.656 -10.594 1 87.69 99 LYS A N 1
ATOM 770 C CA . LYS A 1 99 ? 22.062 -35.281 -9.633 1 87.69 99 LYS A CA 1
ATOM 771 C C . LYS A 1 99 ? 23.141 -34.438 -10.297 1 87.69 99 LYS A C 1
ATOM 773 O O . LYS A 1 99 ? 23.625 -33.469 -9.711 1 87.69 99 LYS A O 1
ATOM 778 N N . ASN A 1 100 ? 23.516 -34.812 -11.461 1 91.12 100 ASN A N 1
ATOM 779 C CA . ASN A 1 100 ? 24.562 -34.062 -12.148 1 91.12 100 ASN A CA 1
ATOM 780 C C . ASN A 1 100 ? 24.141 -32.656 -12.5 1 91.12 100 ASN A C 1
ATOM 782 O O . ASN A 1 100 ? 24.922 -31.719 -12.383 1 91.12 100 ASN A O 1
ATOM 786 N N . MET A 1 101 ? 22.906 -32.438 -12.875 1 90.25 101 MET A N 1
ATOM 787 C CA . MET A 1 101 ? 22.391 -31.125 -13.18 1 90.25 101 MET A CA 1
ATOM 788 C C . MET A 1 101 ? 22.344 -30.25 -11.93 1 90.25 101 MET A C 1
ATOM 790 O O . MET A 1 101 ? 22.688 -29.078 -11.969 1 90.25 101 MET A O 1
ATOM 794 N N . ILE A 1 102 ? 21.875 -30.844 -10.844 1 87.56 102 ILE A N 1
ATOM 795 C CA . ILE A 1 102 ? 21.781 -30.141 -9.57 1 87.56 102 ILE A CA 1
ATOM 796 C C . ILE A 1 102 ? 23.172 -29.656 -9.148 1 87.56 102 ILE A C 1
ATOM 798 O O . ILE A 1 102 ? 23.375 -28.484 -8.875 1 87.56 102 ILE A O 1
ATOM 802 N N . LYS A 1 103 ? 24.062 -30.594 -9.094 1 89.38 103 LYS A N 1
ATOM 803 C CA . LYS A 1 103 ? 25.422 -30.266 -8.695 1 89.38 103 LYS A CA 1
ATOM 804 C C . LYS A 1 103 ? 26.078 -29.297 -9.688 1 89.38 103 LYS A C 1
ATOM 806 O O . LYS A 1 103 ? 26.875 -28.438 -9.289 1 89.38 103 LYS A O 1
ATOM 811 N N . GLY A 1 104 ? 25.797 -29.484 -10.969 1 93.75 104 GLY A N 1
ATOM 812 C CA . GLY A 1 104 ? 26.328 -28.594 -11.984 1 93.75 104 GLY A CA 1
ATOM 813 C C . GLY A 1 104 ? 25.906 -27.141 -11.773 1 93.75 104 GLY A C 1
ATOM 814 O O . GLY A 1 104 ? 26.734 -26.234 -11.891 1 93.75 104 GLY A O 1
ATOM 815 N N . MET A 1 105 ? 24.672 -26.922 -11.461 1 92.94 105 MET A N 1
ATOM 816 C CA . MET A 1 105 ? 24.172 -25.578 -11.203 1 92.94 105 MET A CA 1
ATOM 817 C C . MET A 1 105 ? 24.812 -24.984 -9.945 1 92.94 105 MET A C 1
ATOM 819 O O . MET A 1 105 ? 25.172 -23.812 -9.922 1 92.94 105 MET A O 1
ATOM 823 N N . ASN A 1 106 ? 24.891 -25.797 -8.945 1 89.44 106 ASN A N 1
ATOM 824 C CA . ASN A 1 106 ? 25.547 -25.359 -7.715 1 89.44 106 ASN A CA 1
ATOM 825 C C . ASN A 1 106 ? 27 -24.969 -7.961 1 89.44 106 ASN A C 1
ATOM 827 O O . ASN A 1 106 ? 27.469 -23.938 -7.461 1 89.44 106 ASN A O 1
ATOM 831 N N . ASP A 1 107 ? 27.656 -25.797 -8.703 1 92.81 107 ASP A N 1
ATOM 832 C CA . ASP A 1 107 ? 29.047 -25.531 -9.039 1 92.81 107 ASP A CA 1
ATOM 833 C C . ASP A 1 107 ? 29.188 -24.234 -9.836 1 92.81 107 ASP A C 1
ATOM 835 O O . ASP A 1 107 ? 30.172 -23.516 -9.695 1 92.81 107 ASP A O 1
ATOM 839 N N . ALA A 1 108 ? 28.203 -23.984 -10.625 1 93.44 108 ALA A N 1
ATOM 840 C CA . ALA A 1 108 ? 28.219 -22.781 -11.453 1 93.44 108 ALA A CA 1
ATOM 841 C C . ALA A 1 108 ? 27.781 -21.562 -10.648 1 93.44 108 ALA A C 1
ATOM 843 O O . ALA A 1 108 ? 27.891 -20.422 -11.125 1 93.44 108 ALA A O 1
ATOM 844 N N . GLY A 1 109 ? 27.297 -21.766 -9.469 1 91.75 109 GLY A N 1
ATOM 845 C CA . GLY A 1 109 ? 26.828 -20.672 -8.633 1 91.75 109 GLY A CA 1
ATOM 846 C C . GLY A 1 109 ? 25.516 -20.062 -9.125 1 91.75 109 GLY A C 1
ATOM 847 O O . GLY A 1 109 ? 25.312 -18.844 -9.031 1 91.75 109 GLY A O 1
ATOM 848 N N . LEU A 1 110 ? 24.688 -20.891 -9.727 1 94.12 110 LEU A N 1
ATOM 849 C CA . LEU A 1 110 ? 23.438 -20.406 -10.289 1 94.12 110 LEU A CA 1
ATOM 850 C C . LEU A 1 110 ? 22.234 -20.938 -9.508 1 94.12 110 LEU A C 1
ATOM 852 O O . LEU A 1 110 ? 22.156 -22.125 -9.234 1 94.12 110 LEU A O 1
ATOM 856 N N . PRO A 1 111 ? 21.344 -20 -9.109 1 93.88 111 PRO A N 1
ATOM 857 C CA . PRO A 1 111 ? 20.109 -20.5 -8.492 1 93.88 111 PRO A CA 1
ATOM 858 C C . PRO A 1 111 ? 19.297 -21.375 -9.445 1 93.88 111 PRO A C 1
ATOM 860 O O . PRO A 1 111 ? 19.156 -21.047 -10.625 1 93.88 111 PRO A O 1
ATOM 863 N N . SER A 1 112 ? 18.844 -22.531 -8.953 1 94.12 112 SER A N 1
ATOM 864 C CA . SER A 1 112 ? 18.109 -23.422 -9.844 1 94.12 112 SER A CA 1
ATOM 865 C C . SER A 1 112 ? 16.938 -24.078 -9.125 1 94.12 112 SER A C 1
ATOM 867 O O . SER A 1 112 ? 16.906 -24.109 -7.895 1 94.12 112 SER A O 1
ATOM 869 N N . LEU A 1 113 ? 15.93 -24.438 -9.906 1 92.25 113 LEU A N 1
ATOM 870 C CA . LEU A 1 113 ? 14.742 -25.156 -9.445 1 92.25 113 LEU A CA 1
ATOM 871 C C . LEU A 1 113 ? 14.5 -26.406 -10.281 1 92.25 113 LEU A C 1
ATOM 873 O O . LEU A 1 113 ? 14.875 -26.453 -11.453 1 92.25 113 LEU A O 1
ATOM 877 N N . PRO A 1 114 ? 13.938 -27.391 -9.633 1 91.94 114 PRO A N 1
ATOM 878 C CA . PRO A 1 114 ? 13.578 -28.578 -10.414 1 91.94 114 PRO A CA 1
ATOM 879 C C . PRO A 1 114 ? 12.359 -28.359 -11.297 1 91.94 114 PRO A C 1
ATOM 881 O O . PRO A 1 114 ? 11.469 -27.578 -10.953 1 91.94 114 PRO A O 1
ATOM 884 N N . CYS A 1 115 ? 12.367 -29.016 -12.398 1 90.5 115 CYS A N 1
ATOM 885 C CA . CYS A 1 115 ? 11.219 -28.984 -13.289 1 90.5 115 CYS A CA 1
ATOM 886 C C . CYS A 1 115 ? 10.016 -29.672 -12.648 1 90.5 115 CYS A C 1
ATOM 888 O O . CYS A 1 115 ? 10.094 -30.828 -12.25 1 90.5 115 CYS A O 1
ATOM 890 N N . ALA A 1 116 ? 8.898 -29 -12.625 1 91.25 116 ALA A N 1
ATOM 891 C CA . ALA A 1 116 ? 7.695 -29.5 -11.977 1 91.25 116 ALA A CA 1
ATOM 892 C C . ALA A 1 116 ? 7.148 -30.719 -12.719 1 91.25 116 ALA A C 1
ATOM 894 O O . ALA A 1 116 ? 6.66 -31.672 -12.094 1 91.25 116 ALA A O 1
ATOM 895 N N . THR A 1 117 ? 7.207 -30.688 -14.016 1 88.94 117 THR A N 1
ATOM 896 C CA . THR A 1 117 ? 6.684 -31.797 -14.805 1 88.94 117 THR A CA 1
ATOM 897 C C . THR A 1 117 ? 7.473 -33.094 -14.539 1 88.94 117 THR A C 1
ATOM 899 O O . THR A 1 117 ? 6.898 -34.156 -14.453 1 88.94 117 THR A O 1
ATOM 902 N N . HIS A 1 118 ? 8.789 -32.969 -14.383 1 86.62 118 HIS A N 1
ATOM 903 C CA . HIS A 1 118 ? 9.609 -34.125 -14.062 1 86.62 118 HIS A CA 1
ATOM 904 C C . HIS A 1 118 ? 9.289 -34.656 -12.664 1 86.62 118 HIS A C 1
ATOM 906 O O . HIS A 1 118 ? 9.273 -35.875 -12.445 1 86.62 118 HIS A O 1
ATOM 912 N N . THR A 1 119 ? 9.094 -33.781 -11.82 1 90.38 119 THR A N 1
ATOM 9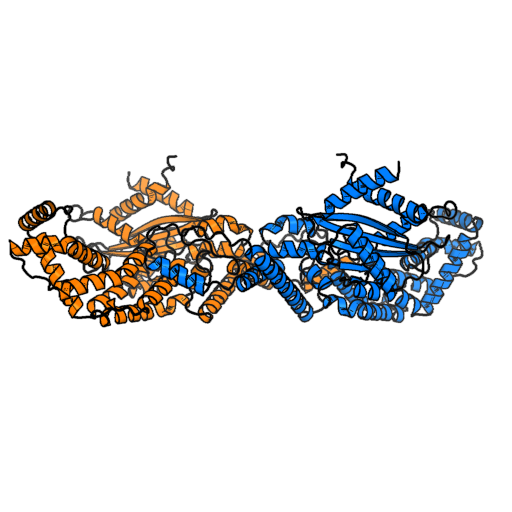13 C CA . THR A 1 119 ? 8.742 -34.188 -10.461 1 90.38 119 THR A CA 1
ATOM 914 C C . THR A 1 119 ? 7.398 -34.875 -10.438 1 90.38 119 THR A C 1
ATOM 916 O O . THR A 1 119 ? 7.246 -35.906 -9.773 1 90.38 119 THR A O 1
ATOM 919 N N . LEU A 1 120 ? 6.438 -34.375 -11.18 1 91.56 120 LEU A N 1
ATOM 920 C CA . LEU A 1 120 ? 5.125 -35 -11.266 1 91.56 120 LEU A CA 1
ATOM 921 C C . LEU A 1 120 ? 5.223 -36.375 -11.906 1 91.56 120 LEU A C 1
ATOM 923 O O . LEU A 1 120 ? 4.516 -37.312 -11.508 1 91.56 120 LEU A O 1
ATOM 927 N N . GLN A 1 121 ? 6.102 -36.5 -12.859 1 89.12 121 GLN A N 1
ATOM 928 C CA . GLN A 1 121 ? 6.328 -37.781 -13.5 1 89.12 121 GLN A CA 1
ATOM 929 C C . GLN A 1 121 ? 6.805 -38.812 -12.492 1 89.12 121 GLN A C 1
ATOM 931 O O . GLN A 1 121 ? 6.328 -39.969 -12.492 1 89.12 121 GLN A O 1
ATOM 936 N N . LEU A 1 122 ? 7.711 -38.406 -11.672 1 87.69 122 LEU A N 1
ATOM 937 C CA . LEU A 1 122 ? 8.234 -39.312 -10.656 1 87.69 122 LEU A CA 1
ATOM 938 C C . LEU A 1 122 ? 7.141 -39.719 -9.672 1 87.69 122 LEU A C 1
ATOM 940 O O . LEU A 1 122 ? 7.062 -40.875 -9.273 1 87.69 122 LEU A O 1
ATOM 944 N N . VAL A 1 123 ? 6.289 -38.844 -9.352 1 92.88 123 VAL A N 1
ATOM 945 C CA . VAL A 1 123 ? 5.188 -39.094 -8.43 1 92.88 123 VAL A CA 1
ATOM 946 C C . VAL A 1 123 ? 4.254 -40.156 -9.016 1 92.88 123 VAL A C 1
ATOM 948 O O . VAL A 1 123 ? 3.947 -41.156 -8.359 1 92.88 123 VAL A O 1
ATOM 951 N N . VAL A 1 124 ? 3.836 -39.938 -10.234 1 93.38 124 VAL A N 1
ATOM 952 C CA . VAL A 1 124 ? 2.848 -40.781 -10.859 1 93.38 124 VAL A CA 1
ATOM 953 C C . VAL A 1 124 ? 3.443 -42.188 -11.078 1 93.38 124 VAL A C 1
ATOM 955 O O . VAL A 1 124 ? 2.77 -43.188 -10.875 1 93.38 124 VAL A O 1
ATOM 958 N N . HIS A 1 125 ? 4.723 -42.25 -11.453 1 89 125 HIS A N 1
ATOM 959 C CA . HIS A 1 125 ? 5.391 -43.531 -11.648 1 89 125 HIS A CA 1
ATOM 960 C C . HIS A 1 125 ? 5.414 -44.344 -10.359 1 89 125 HIS A C 1
ATOM 962 O O . HIS A 1 125 ? 5.16 -45.531 -10.383 1 89 125 HIS A O 1
ATOM 968 N N . GLU A 1 126 ? 5.711 -43.688 -9.328 1 90 126 GLU A N 1
ATOM 969 C CA . GLU A 1 126 ? 5.734 -44.375 -8.031 1 90 126 GLU A CA 1
ATOM 970 C C . GLU A 1 126 ? 4.348 -44.875 -7.648 1 90 126 GLU A C 1
ATOM 972 O O . GLU A 1 126 ? 4.215 -45.969 -7.102 1 90 126 GLU A O 1
ATOM 977 N N . GLY A 1 127 ? 3.311 -44.156 -7.918 1 92.38 127 GLY A N 1
ATOM 978 C CA . GLY A 1 127 ? 1.946 -44.531 -7.562 1 92.38 127 GLY A CA 1
ATOM 979 C C . GLY A 1 127 ? 1.389 -45.656 -8.414 1 92.38 127 GLY A C 1
ATOM 980 O O . GLY A 1 127 ? 0.826 -46.625 -7.895 1 92.38 127 GLY A O 1
ATOM 981 N N . LEU A 1 128 ? 1.565 -45.531 -9.68 1 89.19 128 LEU A N 1
ATOM 982 C CA . LEU A 1 128 ? 1.008 -46.5 -10.641 1 89.19 128 LEU A CA 1
ATOM 983 C C . LEU A 1 128 ? 1.562 -47.906 -10.398 1 89.19 128 LEU A C 1
ATOM 985 O O . LEU A 1 128 ? 0.839 -48.875 -10.531 1 89.19 128 LEU A O 1
ATOM 989 N N . LEU A 1 129 ? 2.777 -48.031 -9.984 1 87.69 129 LEU A N 1
ATOM 990 C CA . LEU A 1 129 ? 3.451 -49.312 -9.859 1 87.69 129 LEU A CA 1
ATOM 991 C C . LEU A 1 129 ? 3.326 -49.844 -8.43 1 87.69 129 LEU A C 1
ATOM 993 O O . LEU A 1 129 ? 3.721 -50.969 -8.156 1 87.69 129 LEU A O 1
ATOM 997 N N . SER A 1 130 ? 2.715 -49.125 -7.594 1 92 130 SER A N 1
ATOM 998 C CA . SER A 1 130 ? 2.701 -49.469 -6.176 1 92 130 SER A CA 1
ATOM 999 C C . SER A 1 130 ? 1.665 -50.531 -5.875 1 92 130 SER A C 1
ATOM 1001 O O . SER A 1 130 ? 1.751 -51.219 -4.855 1 92 130 SER A O 1
ATOM 1003 N N . GLN A 1 131 ? 0.699 -50.688 -6.773 1 93.25 131 GLN A N 1
ATOM 1004 C CA . GLN A 1 131 ? -0.363 -51.656 -6.555 1 93.25 131 GLN A CA 1
ATOM 1005 C C . GLN A 1 131 ? -0.361 -52.719 -7.648 1 93.25 131 GLN A C 1
ATOM 1007 O O . GLN A 1 131 ? -0.646 -52.438 -8.812 1 93.25 131 GLN A O 1
ATOM 1012 N N . ARG A 1 132 ? -0.172 -53.938 -7.254 1 94.44 132 ARG A N 1
ATOM 1013 C CA . ARG A 1 132 ? 0.048 -55.031 -8.18 1 94.44 132 ARG A CA 1
ATOM 1014 C C . ARG A 1 132 ? -1.151 -55.219 -9.102 1 94.44 132 ARG A C 1
ATOM 1016 O O . ARG A 1 132 ? -0.987 -55.469 -10.305 1 94.44 132 ARG A O 1
ATOM 1023 N N . SER A 1 133 ? -2.318 -55.156 -8.539 1 95 133 SER A N 1
ATOM 1024 C CA . SER A 1 133 ? -3.518 -55.375 -9.344 1 95 133 SER A CA 1
ATOM 1025 C C . SER A 1 133 ? -3.609 -54.344 -10.477 1 95 133 SER A C 1
ATOM 1027 O O . SER A 1 133 ? -4.047 -54.688 -11.586 1 95 133 SER A O 1
ATOM 1029 N N . VAL A 1 134 ? -3.182 -53.188 -10.203 1 94.69 134 VAL A N 1
ATOM 1030 C CA . VAL A 1 134 ? -3.186 -52.125 -11.219 1 94.69 134 VAL A CA 1
ATOM 1031 C C . VAL A 1 134 ? -2.104 -52.406 -12.258 1 94.69 134 VAL A C 1
ATOM 1033 O O . VAL A 1 134 ? -2.355 -52.344 -13.461 1 94.69 134 VAL A O 1
ATOM 1036 N N . ALA A 1 135 ? -0.95 -52.75 -11.812 1 93.62 135 ALA A N 1
ATOM 1037 C CA . ALA A 1 135 ? 0.166 -53.094 -12.703 1 93.62 135 ALA A CA 1
ATOM 1038 C C . ALA A 1 135 ? -0.193 -54.219 -13.648 1 93.62 135 ALA A C 1
ATOM 1040 O O . ALA A 1 135 ? 0.158 -54.188 -14.828 1 93.62 135 ALA A O 1
ATOM 1041 N N . ASP A 1 136 ? -0.881 -55.125 -13.109 1 95.56 136 ASP A N 1
ATOM 1042 C CA . ASP A 1 136 ? -1.294 -56.281 -13.898 1 95.56 136 ASP A CA 1
ATOM 1043 C C . ASP A 1 136 ? -2.289 -55.875 -14.984 1 95.56 136 ASP A C 1
ATOM 1045 O O . ASP A 1 136 ? -2.182 -56.312 -16.125 1 95.56 136 ASP A O 1
ATOM 1049 N N . ALA A 1 137 ? -3.246 -55.125 -14.531 1 96 137 ALA A N 1
ATOM 1050 C CA . ALA A 1 137 ? -4.242 -54.656 -15.492 1 96 137 ALA A CA 1
ATOM 1051 C C . ALA A 1 137 ? -3.586 -53.844 -16.609 1 96 137 ALA A C 1
ATOM 1053 O O . ALA A 1 137 ? -3.963 -53.969 -17.781 1 96 137 ALA A O 1
ATOM 1054 N N . LEU A 1 138 ? -2.596 -53.062 -16.312 1 94.5 138 LEU A N 1
ATOM 1055 C CA . LEU A 1 138 ? -1.874 -52.25 -17.297 1 94.5 138 LEU A CA 1
ATOM 1056 C C . LEU A 1 138 ? -1.098 -53.156 -18.25 1 94.5 138 LEU A C 1
ATOM 1058 O O . LEU A 1 138 ? -1.071 -52.906 -19.453 1 94.5 138 LEU A O 1
ATOM 1062 N N . ALA A 1 139 ? -0.503 -54.125 -17.734 1 94.5 139 ALA A N 1
ATOM 1063 C CA . ALA A 1 139 ? 0.261 -55.062 -18.562 1 94.5 139 ALA A CA 1
ATOM 1064 C C . ALA A 1 139 ? -0.634 -55.75 -19.594 1 94.5 139 ALA A C 1
ATOM 1066 O O . ALA A 1 139 ? -0.247 -55.906 -20.75 1 94.5 139 ALA A O 1
ATOM 1067 N N . ILE A 1 140 ? -1.764 -56.156 -19.109 1 96.62 140 ILE A N 1
ATOM 1068 C CA . ILE A 1 140 ? -2.723 -56.781 -20 1 96.62 140 ILE A CA 1
ATOM 1069 C C . ILE A 1 140 ? -3.164 -55.812 -21.078 1 96.62 140 ILE A C 1
ATOM 1071 O O . ILE A 1 140 ? -3.254 -56.156 -22.25 1 96.62 140 ILE A O 1
ATOM 1075 N N . GLY A 1 141 ? -3.457 -54.594 -20.594 1 95.19 141 GLY A N 1
ATOM 1076 C CA . GLY A 1 141 ? -3.793 -53.531 -21.562 1 95.19 141 GLY A CA 1
ATOM 1077 C C . GLY A 1 141 ? -2.732 -53.344 -22.625 1 95.19 141 GLY A C 1
ATOM 1078 O O . GLY A 1 141 ? -3.051 -53.219 -23.812 1 95.19 141 GLY A O 1
ATOM 1079 N N . ARG A 1 142 ? -1.486 -53.344 -22.281 1 94.44 142 ARG A N 1
ATOM 1080 C CA . ARG A 1 142 ? -0.368 -53.156 -23.203 1 94.44 142 ARG A CA 1
ATOM 1081 C C . ARG A 1 142 ? -0.292 -54.312 -24.203 1 94.44 142 ARG A C 1
ATOM 1083 O O . ARG A 1 142 ? 0.036 -54.125 -25.375 1 94.44 142 ARG A O 1
ATOM 1090 N N . LYS A 1 143 ? -0.585 -55.469 -23.703 1 95.56 143 LYS A N 1
ATOM 1091 C CA . LYS A 1 143 ? -0.583 -56.625 -24.562 1 95.56 143 LYS A CA 1
ATOM 1092 C C . LYS A 1 143 ? -1.679 -56.531 -25.625 1 95.56 143 LYS A C 1
ATOM 1094 O O . LYS A 1 143 ? -1.456 -56.875 -26.781 1 95.56 143 LYS A O 1
ATOM 1099 N N . ILE A 1 144 ? -2.793 -56.156 -25.156 1 95.81 144 ILE A N 1
ATOM 1100 C CA . ILE A 1 144 ? -3.918 -55.969 -26.062 1 95.81 144 ILE A CA 1
ATOM 1101 C C . ILE A 1 144 ? -3.555 -54.969 -27.156 1 95.81 144 ILE A C 1
ATOM 1103 O O . ILE A 1 144 ? -3.711 -55.25 -28.344 1 95.81 144 ILE A O 1
ATOM 1107 N N . ILE A 1 145 ? -3.041 -53.906 -26.75 1 94.75 145 ILE A N 1
ATOM 1108 C CA . ILE A 1 145 ? -2.707 -52.844 -27.688 1 94.75 145 ILE A CA 1
ATOM 1109 C C . ILE A 1 145 ? -1.563 -53.281 -28.594 1 94.75 145 ILE A C 1
ATOM 1111 O O . ILE A 1 145 ? -1.556 -53 -29.797 1 94.75 145 ILE A O 1
ATOM 1115 N N . GLY A 1 146 ? -0.615 -53.938 -28 1 94 146 GLY A N 1
ATOM 1116 C CA . GLY A 1 146 ? 0.477 -54.5 -28.797 1 94 146 GLY A CA 1
ATOM 1117 C C . GLY A 1 146 ? 0.008 -55.406 -29.906 1 94 146 GLY A C 1
ATOM 1118 O O . GLY A 1 146 ? 0.571 -55.375 -31.016 1 94 146 GLY A O 1
ATOM 1119 N N . HIS A 1 147 ? -1.039 -56.188 -29.641 1 94.75 147 HIS A N 1
ATOM 1120 C CA . HIS A 1 147 ? -1.624 -57.094 -30.641 1 94.75 147 HIS A CA 1
ATOM 1121 C C . HIS A 1 147 ? -2.125 -56.312 -31.844 1 94.75 147 HIS A C 1
ATOM 1123 O O . HIS A 1 147 ? -1.847 -56.656 -33 1 94.75 147 HIS A O 1
ATOM 1129 N N . PHE A 1 148 ? -2.812 -55.25 -31.594 1 93.38 148 PHE A N 1
ATOM 1130 C CA . PHE A 1 148 ? -3.391 -54.469 -32.656 1 93.38 148 PHE A CA 1
ATOM 1131 C C . PHE A 1 148 ? -2.311 -53.688 -33.406 1 93.38 148 PHE A C 1
ATOM 1133 O O . PHE A 1 148 ? -2.408 -53.469 -34.594 1 93.38 148 PHE A O 1
ATOM 1140 N N . LYS A 1 149 ? -1.305 -53.25 -32.688 1 91.12 149 LYS A N 1
ATOM 1141 C CA . LYS A 1 149 ? -0.212 -52.5 -33.281 1 91.12 149 LYS A CA 1
ATOM 1142 C C . LYS A 1 149 ? 0.564 -53.344 -34.281 1 91.12 149 LYS A C 1
ATOM 1144 O O . LYS A 1 149 ? 1.044 -52.875 -35.312 1 91.12 149 LYS A O 1
ATOM 1149 N N . HIS A 1 150 ? 0.674 -54.594 -34 1 91.75 150 HIS A N 1
ATOM 1150 C CA . HIS A 1 150 ? 1.495 -55.5 -34.812 1 91.75 150 HIS A CA 1
ATOM 1151 C C . HIS A 1 150 ? 0.673 -56.156 -35.906 1 91.75 150 HIS A C 1
ATOM 1153 O O . HIS A 1 150 ? 1.227 -56.812 -36.812 1 91.75 150 HIS A O 1
ATOM 1159 N N . SER A 1 151 ? -0.664 -56 -35.812 1 91.81 151 SER A N 1
ATOM 1160 C CA . SER A 1 151 ? -1.507 -56.656 -36.812 1 91.81 151 SER A CA 1
ATOM 1161 C C . SER A 1 151 ? -2.434 -55.656 -37.5 1 91.81 151 SER A C 1
ATOM 1163 O O . SER A 1 151 ? -3.496 -55.312 -36.969 1 91.81 151 SER A O 1
ATOM 1165 N N . PRO A 1 152 ? -2.037 -55.281 -38.719 1 90.62 152 PRO A N 1
ATOM 1166 C CA . PRO A 1 152 ? -2.926 -54.375 -39.469 1 90.62 152 PRO A CA 1
ATOM 1167 C C . PRO A 1 152 ? -4.301 -55 -39.719 1 90.62 152 PRO A C 1
ATOM 1169 O O . PRO A 1 152 ? -5.305 -54.281 -39.75 1 90.62 152 PRO A O 1
ATOM 1172 N N . LEU A 1 153 ? -4.301 -56.25 -39.875 1 92.75 153 LEU A N 1
ATOM 1173 C CA . LEU A 1 153 ? -5.566 -56.938 -40.094 1 92.75 153 LEU A CA 1
ATOM 1174 C C . LEU A 1 153 ? -6.469 -56.812 -38.844 1 92.75 153 LEU A C 1
ATOM 1176 O O . LEU A 1 153 ? -7.668 -56.562 -39 1 92.75 153 LEU A O 1
ATOM 1180 N N . ALA A 1 154 ? -5.848 -57.031 -37.75 1 92.94 154 ALA A N 1
ATOM 1181 C CA . ALA A 1 154 ? -6.613 -56.906 -36.531 1 92.94 154 ALA A CA 1
ATOM 1182 C C . ALA A 1 154 ? -7.203 -55.5 -36.375 1 92.94 154 ALA A C 1
ATOM 1184 O O . ALA A 1 154 ? -8.352 -55.344 -35.969 1 92.94 154 ALA A O 1
ATOM 1185 N N . TYR A 1 155 ? -6.453 -54.5 -36.75 1 92.19 155 TYR A N 1
ATOM 1186 C CA . TYR A 1 155 ? -6.922 -53.125 -36.656 1 92.19 155 TYR A CA 1
ATOM 1187 C C . TYR A 1 155 ? -8.078 -52.875 -37.625 1 92.19 155 TYR A C 1
ATOM 1189 O O . TYR A 1 155 ? -9.016 -52.125 -37.312 1 92.19 155 TYR A O 1
ATOM 1197 N N . SER A 1 156 ? -7.867 -53.375 -38.781 1 92.88 156 SER A N 1
ATOM 1198 C CA . SER A 1 156 ? -8.938 -53.25 -39.781 1 92.88 156 SER A CA 1
ATOM 1199 C C . SER A 1 156 ? -10.234 -53.844 -39.281 1 92.88 156 SER A C 1
ATOM 1201 O O . SER A 1 156 ? -11.312 -53.281 -39.438 1 92.88 156 SER A O 1
ATOM 1203 N N . CYS A 1 157 ? -10.117 -55.031 -38.688 1 95.06 157 CYS A N 1
ATOM 1204 C CA . CYS A 1 157 ? -11.281 -55.688 -38.094 1 95.06 157 CYS A CA 1
ATOM 1205 C C . CYS A 1 157 ? -11.906 -54.844 -37 1 95.06 157 CYS A C 1
ATOM 1207 O O . CYS A 1 157 ? -13.133 -54.719 -36.906 1 95.06 157 CYS A O 1
ATOM 1209 N N . LEU A 1 158 ? -11.039 -54.312 -36.188 1 94.94 158 LEU A N 1
ATOM 1210 C CA . LEU A 1 158 ? -11.531 -53.469 -35.094 1 94.94 158 LEU A CA 1
ATOM 1211 C C . LEU A 1 158 ? -12.25 -52.219 -35.625 1 94.94 158 LEU A C 1
ATOM 1213 O O . LEU A 1 158 ? -13.289 -51.812 -35.125 1 94.94 158 LEU A O 1
ATOM 1217 N N . GLU A 1 159 ? -11.688 -51.656 -36.625 1 94.5 159 GLU A N 1
ATOM 1218 C CA . GLU A 1 159 ? -12.281 -50.5 -37.25 1 94.5 159 GLU A CA 1
ATOM 1219 C C . GLU A 1 159 ? -13.664 -50.812 -37.812 1 94.5 159 GLU A C 1
ATOM 1221 O O . GLU A 1 159 ? -14.594 -50 -37.688 1 94.5 159 GLU A O 1
ATOM 1226 N N . ASP A 1 160 ? -13.75 -51.906 -38.438 1 94.81 160 ASP A N 1
ATOM 1227 C CA . ASP A 1 160 ? -15.039 -52.344 -38.969 1 94.81 160 ASP A CA 1
ATOM 1228 C C . ASP A 1 160 ? -16.078 -52.469 -37.844 1 94.81 160 ASP A C 1
ATOM 1230 O O . ASP A 1 160 ? -17.234 -52.062 -38.031 1 94.81 160 ASP A O 1
ATOM 1234 N N . ILE A 1 161 ? -15.648 -53.062 -36.812 1 95.31 161 ILE A N 1
ATOM 1235 C CA . ILE A 1 161 ? -16.531 -53.281 -35.656 1 95.31 161 ILE A CA 1
ATOM 1236 C C . ILE A 1 161 ? -16.953 -51.906 -35.094 1 95.31 161 ILE A C 1
ATOM 1238 O O . ILE A 1 161 ? -18.109 -51.719 -34.719 1 95.31 161 ILE A O 1
ATOM 1242 N N . GLN A 1 162 ? -15.961 -51 -34.875 1 95 162 GLN A N 1
ATOM 1243 C CA . GLN A 1 162 ? -16.266 -49.656 -34.375 1 95 162 GLN A CA 1
ATOM 1244 C C . GLN A 1 162 ? -17.375 -49 -35.188 1 95 162 GLN A C 1
ATOM 1246 O O . GLN A 1 162 ? -18.328 -48.469 -34.625 1 95 162 GLN A O 1
ATOM 1251 N N . LEU A 1 163 ? -17.25 -49.156 -36.469 1 93.88 163 LEU A N 1
ATOM 1252 C CA . LEU A 1 163 ? -18.234 -48.562 -37.375 1 93.88 163 LEU A CA 1
ATOM 1253 C C . LEU A 1 163 ? -19.578 -49.281 -37.25 1 93.88 163 LEU A C 1
ATOM 1255 O O . LEU A 1 163 ? -20.625 -48.625 -37.281 1 93.88 163 LEU A O 1
ATOM 1259 N N . GLU A 1 164 ? -19.562 -50.531 -37.219 1 94.69 164 GLU A N 1
ATOM 1260 C CA . GLU A 1 164 ? -20.766 -51.344 -37.094 1 94.69 164 GLU A CA 1
ATOM 1261 C C . GLU A 1 164 ? -21.578 -50.969 -35.875 1 94.69 164 GLU A C 1
ATOM 1263 O O . GLU A 1 164 ? -22.812 -50.969 -35.906 1 94.69 164 GLU A O 1
ATOM 1268 N N . ILE A 1 165 ? -20.875 -50.625 -34.844 1 94.5 165 ILE A N 1
ATOM 1269 C CA . ILE A 1 165 ? -21.594 -50.375 -33.594 1 94.5 165 ILE A CA 1
ATOM 1270 C C . ILE A 1 165 ? -21.797 -48.875 -33.438 1 94.5 165 ILE A C 1
ATOM 1272 O O . ILE A 1 165 ? -22.188 -48.406 -32.344 1 94.5 165 ILE A O 1
ATOM 1276 N N . GLY A 1 166 ? -21.453 -48.062 -34.312 1 92.62 166 GLY A N 1
ATOM 1277 C CA . GLY A 1 166 ? -21.734 -46.656 -34.344 1 92.62 166 GLY A CA 1
ATOM 1278 C C . GLY A 1 166 ? -20.703 -45.812 -33.594 1 92.62 166 GLY A C 1
ATOM 1279 O O . GLY A 1 166 ? -21.016 -44.719 -33.125 1 92.62 166 GLY A O 1
ATOM 1280 N N . GLN A 1 167 ? -19.562 -46.344 -33.406 1 91.75 167 GLN A N 1
ATOM 1281 C CA . GLN A 1 167 ? -18.484 -45.594 -32.75 1 91.75 167 GLN A CA 1
ATOM 1282 C C . GLN A 1 167 ? -17.516 -45 -33.781 1 91.75 167 GLN A C 1
ATOM 1284 O O . GLN A 1 167 ? -17.344 -45.562 -34.844 1 91.75 167 GLN A O 1
ATOM 1289 N N . PRO A 1 168 ? -17.016 -43.844 -33.406 1 90.12 168 PRO A N 1
ATOM 1290 C CA . PRO A 1 168 ? -16 -43.312 -34.312 1 90.12 168 PRO A CA 1
ATOM 1291 C C . PRO A 1 168 ? -14.773 -44.219 -34.406 1 90.12 168 PRO A C 1
ATOM 1293 O O . PRO A 1 168 ? -14.367 -44.812 -33.406 1 90.12 168 PRO A O 1
ATOM 1296 N N . ALA A 1 169 ? -14.266 -44.25 -35.625 1 89 169 ALA A N 1
ATOM 1297 C CA . ALA A 1 169 ? -13.039 -45.031 -35.812 1 89 169 ALA A CA 1
ATOM 1298 C C . ALA A 1 169 ? -11.859 -44.344 -35.094 1 89 169 ALA A C 1
ATOM 1300 O O . ALA A 1 169 ? -11.523 -43.219 -35.406 1 89 169 ALA A O 1
ATOM 1301 N N . LYS A 1 170 ? -11.352 -44.969 -34.094 1 90.56 170 LYS A N 1
ATOM 1302 C CA . LYS A 1 170 ? -10.211 -44.469 -33.344 1 90.56 170 LYS A CA 1
ATOM 1303 C C . LYS A 1 170 ? -9.203 -45.594 -33.062 1 90.56 170 LYS A C 1
ATOM 1305 O O . LYS A 1 170 ? -9.586 -46.719 -32.812 1 90.56 170 LYS A O 1
ATOM 1310 N N . ARG A 1 171 ? -7.949 -45.219 -33.156 1 89.94 171 ARG A N 1
ATOM 1311 C CA . ARG A 1 171 ? -6.891 -46.188 -32.875 1 89.94 171 ARG A CA 1
ATOM 1312 C C . ARG A 1 171 ? -6.551 -46.188 -31.375 1 89.94 171 ARG A C 1
ATOM 1314 O O . ARG A 1 171 ? -6.688 -45.188 -30.688 1 89.94 171 ARG A O 1
ATOM 1321 N N . LEU A 1 172 ? -6.156 -47.406 -30.984 1 91.75 172 LEU A N 1
ATOM 1322 C CA . LEU A 1 172 ? -5.652 -47.531 -29.625 1 91.75 172 LEU A CA 1
ATOM 1323 C C . LEU A 1 172 ? -4.277 -46.875 -29.484 1 91.75 172 LEU A C 1
ATOM 1325 O O . LEU A 1 172 ? -3.482 -46.906 -30.422 1 91.75 172 LEU A O 1
ATOM 1329 N N . GLN A 1 173 ? -4.035 -46.281 -28.328 1 89.25 173 GLN A N 1
ATOM 1330 C CA . GLN A 1 173 ? -2.779 -45.594 -28.109 1 89.25 173 GLN A CA 1
ATOM 1331 C C . GLN A 1 173 ? -1.832 -46.406 -27.234 1 89.25 173 GLN A C 1
ATOM 1333 O O . GLN A 1 173 ? -2.221 -46.906 -26.172 1 89.25 173 GLN A O 1
ATOM 1338 N N . GLN A 1 174 ? -0.663 -46.594 -27.719 1 89.56 174 GLN A N 1
ATOM 1339 C CA . GLN A 1 174 ? 0.375 -47.281 -26.969 1 89.56 174 GLN A CA 1
ATOM 1340 C C . GLN A 1 174 ? 1.145 -46.312 -26.078 1 89.56 174 GLN A C 1
ATOM 1342 O O . GLN A 1 174 ? 1.453 -45.188 -26.5 1 89.56 174 GLN A O 1
ATOM 1347 N N . ASP A 1 175 ? 1.41 -46.75 -24.812 1 87.25 175 ASP A N 1
ATOM 1348 C CA . ASP A 1 175 ? 2.133 -45.844 -23.906 1 87.25 175 ASP A CA 1
ATOM 1349 C C . ASP A 1 175 ? 3.643 -46 -24.062 1 87.25 175 ASP A C 1
ATOM 1351 O O . ASP A 1 175 ? 4.105 -46.969 -24.672 1 87.25 175 ASP A O 1
ATOM 1355 N N . VAL A 1 176 ? 4.312 -44.844 -23.75 1 75.69 176 VAL A N 1
ATOM 1356 C CA . VAL A 1 176 ? 5.77 -44.844 -23.641 1 75.69 176 VAL A CA 1
ATOM 1357 C C . VAL A 1 176 ? 6.184 -44.844 -22.172 1 75.69 176 VAL A C 1
ATOM 1359 O O . VAL A 1 176 ? 5.641 -44.094 -21.375 1 75.69 176 VAL A O 1
ATOM 1362 N N . GLN A 1 177 ? 7.023 -45.719 -21.875 1 68.88 177 GLN A N 1
ATOM 1363 C CA . GLN A 1 177 ? 7.379 -45.969 -20.484 1 68.88 177 GLN A CA 1
ATOM 1364 C C . GLN A 1 177 ? 7.934 -44.719 -19.812 1 68.88 177 GLN A C 1
ATOM 1366 O O . GLN A 1 177 ? 7.754 -44.531 -18.609 1 68.88 177 GLN A O 1
ATOM 1371 N N . THR A 1 178 ? 8.523 -43.844 -20.484 1 65.94 178 THR A N 1
ATOM 1372 C CA . THR A 1 178 ? 9.234 -42.719 -19.891 1 65.94 178 THR A CA 1
ATOM 1373 C C . THR A 1 178 ? 8.273 -41.562 -19.625 1 65.94 178 THR A C 1
ATOM 1375 O O . THR A 1 178 ? 8.633 -40.594 -18.938 1 65.94 178 THR A O 1
ATOM 1378 N N . ARG A 1 179 ? 7.07 -41.719 -20.078 1 74.62 179 ARG A N 1
ATOM 1379 C CA . ARG A 1 179 ? 6.102 -40.625 -19.906 1 74.62 179 ARG A CA 1
ATOM 1380 C C . ARG A 1 179 ? 4.766 -41.156 -19.406 1 74.62 179 ARG A C 1
ATOM 1382 O O . ARG A 1 179 ? 4.004 -41.75 -20.172 1 74.62 179 ARG A O 1
ATOM 1389 N N . TRP A 1 180 ? 4.445 -40.844 -18.281 1 83.38 180 TRP A N 1
ATOM 1390 C CA . TRP A 1 180 ? 3.246 -41.438 -17.672 1 83.38 180 TRP A CA 1
ATOM 1391 C C . TRP A 1 180 ? 1.992 -40.938 -18.391 1 83.38 180 TRP A C 1
ATOM 1393 O O . TRP A 1 180 ? 0.956 -41.594 -18.375 1 83.38 180 TRP A O 1
ATOM 1403 N N . ASN A 1 181 ? 2.037 -39.781 -18.969 1 85.62 181 ASN A N 1
ATOM 1404 C CA . ASN A 1 181 ? 0.871 -39.25 -19.672 1 85.62 181 ASN A CA 1
ATOM 1405 C C . ASN A 1 181 ? 0.428 -40.188 -20.797 1 85.62 181 ASN A C 1
ATOM 1407 O O . ASN A 1 181 ? -0.767 -40.312 -21.078 1 85.62 181 ASN A O 1
ATOM 1411 N N . SER A 1 182 ? 1.411 -40.812 -21.328 1 86.31 182 SER A N 1
ATOM 1412 C CA . SER A 1 182 ? 1.078 -41.75 -22.391 1 86.31 182 SER A CA 1
ATOM 1413 C C . SER A 1 182 ? 0.327 -42.969 -21.828 1 86.31 182 SER A C 1
ATOM 1415 O O . SER A 1 182 ? -0.541 -43.531 -22.5 1 86.31 182 SER A O 1
ATOM 1417 N N . THR A 1 183 ? 0.712 -43.312 -20.641 1 90.44 183 THR A N 1
ATOM 1418 C CA . THR A 1 183 ? -0.016 -44.375 -19.969 1 90.44 183 THR A CA 1
ATOM 1419 C C . THR A 1 183 ? -1.459 -43.969 -19.688 1 90.44 183 THR A C 1
ATOM 1421 O O . THR A 1 183 ? -2.383 -44.781 -19.875 1 90.44 183 THR A O 1
ATOM 1424 N N . PHE A 1 184 ? -1.63 -42.812 -19.266 1 92.25 184 PHE A N 1
ATOM 1425 C CA . PHE A 1 184 ? -2.957 -42.25 -19.047 1 92.25 184 PHE A CA 1
ATOM 1426 C C . PHE A 1 184 ? -3.793 -42.312 -20.312 1 92.25 184 PHE A C 1
ATOM 1428 O O . PHE A 1 184 ? -4.926 -42.781 -20.297 1 92.25 184 PHE A O 1
ATOM 1435 N N . TYR A 1 185 ? -3.264 -41.938 -21.438 1 91.31 185 TYR A N 1
ATOM 1436 C CA . TYR A 1 185 ? -3.979 -41.906 -22.703 1 91.31 185 TYR A CA 1
ATOM 1437 C C . TYR A 1 185 ? -4.207 -43.312 -23.219 1 91.31 185 TYR A C 1
ATOM 1439 O O . TYR A 1 185 ? -5.227 -43.594 -23.859 1 91.31 185 TYR A O 1
ATOM 1447 N N . MET A 1 186 ? -3.246 -44.125 -22.922 1 93.88 186 MET A N 1
ATOM 1448 C CA . MET A 1 186 ? -3.426 -45.531 -23.281 1 93.88 186 MET A CA 1
ATOM 1449 C C . MET A 1 186 ? -4.656 -46.094 -22.594 1 93.88 186 MET A C 1
ATOM 1451 O O . MET A 1 186 ? -5.496 -46.719 -23.25 1 93.88 186 MET A O 1
ATOM 1455 N N . ILE A 1 187 ? -4.77 -45.875 -21.312 1 95.12 187 ILE A N 1
ATOM 1456 C CA . ILE A 1 187 ? -5.902 -46.375 -20.547 1 95.12 187 ILE A CA 1
ATOM 1457 C C . ILE A 1 187 ? -7.199 -45.781 -21.078 1 95.12 187 ILE A C 1
ATOM 1459 O O . ILE A 1 187 ? -8.188 -46.5 -21.266 1 95.12 187 ILE A O 1
ATOM 1463 N N . GLN A 1 188 ? -7.16 -44.562 -21.344 1 94.19 188 GLN A N 1
ATOM 1464 C CA . GLN A 1 188 ? -8.344 -43.906 -21.875 1 94.19 188 GLN A CA 1
ATOM 1465 C C . GLN A 1 188 ? -8.773 -44.5 -23.203 1 94.19 188 GLN A C 1
ATOM 1467 O O . GLN A 1 188 ? -9.969 -44.688 -23.453 1 94.19 188 GLN A O 1
ATOM 1472 N N . SER A 1 189 ? -7.809 -44.719 -24.016 1 94.75 189 SER A N 1
ATOM 1473 C CA . SER A 1 189 ? -8.109 -45.312 -25.312 1 94.75 189 SER A CA 1
ATOM 1474 C C . SER A 1 189 ? -8.727 -46.688 -25.172 1 94.75 189 SER A C 1
ATOM 1476 O O . SER A 1 189 ? -9.648 -47.031 -25.906 1 94.75 189 SER A O 1
ATOM 1478 N N . LEU A 1 190 ? -8.258 -47.469 -24.234 1 95.69 190 LEU A N 1
ATOM 1479 C CA . LEU A 1 190 ? -8.812 -48.781 -23.953 1 95.69 190 LEU A CA 1
ATOM 1480 C C . LEU A 1 190 ? -10.258 -48.656 -23.484 1 95.69 190 LEU A C 1
ATOM 1482 O O . LEU A 1 190 ? -11.133 -49.375 -23.984 1 95.69 190 LEU A O 1
ATOM 1486 N N . LEU A 1 191 ? -10.484 -47.781 -22.594 1 95.5 191 LEU A N 1
ATOM 1487 C CA . LEU A 1 191 ? -11.812 -47.625 -22.016 1 95.5 191 LEU A CA 1
ATOM 1488 C C . LEU A 1 191 ? -12.805 -47.156 -23.062 1 95.5 191 LEU A C 1
ATOM 1490 O O . LEU A 1 191 ? -13.953 -47.594 -23.078 1 95.5 191 LEU A O 1
ATOM 1494 N N . GLU A 1 192 ? -12.398 -46.281 -23.875 1 94.56 192 GLU A N 1
ATOM 1495 C CA . GLU A 1 192 ? -13.25 -45.781 -24.953 1 94.56 192 GLU A CA 1
ATOM 1496 C C . GLU A 1 192 ? -13.641 -46.906 -25.922 1 94.56 192 GLU A C 1
ATOM 1498 O O . GLU A 1 192 ? -14.711 -46.844 -26.516 1 94.56 192 GLU A O 1
ATOM 1503 N N . GLN A 1 193 ? -12.781 -47.844 -26 1 94.25 193 GLN A N 1
ATOM 1504 C CA . GLN A 1 193 ? -12.992 -48.938 -26.969 1 94.25 193 GLN A CA 1
ATOM 1505 C C . GLN A 1 193 ? -13.469 -50.219 -26.281 1 94.25 193 GLN A C 1
ATOM 1507 O O . GLN A 1 193 ? -13.438 -51.281 -26.875 1 94.25 193 GLN A O 1
ATOM 1512 N N . LYS A 1 194 ? -13.828 -50.094 -25.078 1 95.06 194 LYS A N 1
ATOM 1513 C CA . LYS A 1 194 ? -14.219 -51.25 -24.297 1 95.06 194 LYS A CA 1
ATOM 1514 C C . LYS A 1 194 ? -15.297 -52.062 -25 1 95.06 194 LYS A C 1
ATOM 1516 O O . LYS A 1 194 ? -15.203 -53.281 -25.094 1 95.06 194 LYS A O 1
ATOM 1521 N N . ARG A 1 195 ? -16.344 -51.438 -25.531 1 94.44 195 ARG A N 1
ATOM 1522 C CA . ARG A 1 195 ? -17.438 -52.125 -26.219 1 94.44 195 ARG A CA 1
ATOM 1523 C C . ARG A 1 195 ? -16.953 -52.781 -27.5 1 94.44 195 ARG A C 1
ATOM 1525 O O . ARG A 1 195 ? -17.312 -53.938 -27.781 1 94.44 195 ARG A O 1
ATOM 1532 N N . ALA A 1 196 ? -16.219 -52 -28.234 1 95.56 196 ALA A N 1
ATOM 1533 C CA . ALA A 1 196 ? -15.703 -52.531 -29.484 1 95.56 196 ALA A CA 1
ATOM 1534 C C . ALA A 1 196 ? -14.812 -53.75 -29.219 1 95.56 196 ALA A C 1
ATOM 1536 O O . ALA A 1 196 ? -14.859 -54.75 -29.969 1 95.56 196 ALA A O 1
ATOM 1537 N N . LEU A 1 197 ? -14.016 -53.688 -28.25 1 95.81 197 LEU A N 1
ATOM 1538 C CA . LEU A 1 197 ? -13.133 -54.812 -27.891 1 95.81 197 LEU A CA 1
ATOM 1539 C C . LEU A 1 197 ? -13.945 -56.031 -27.453 1 95.81 197 LEU A C 1
ATOM 1541 O O . LEU A 1 197 ? -13.555 -57.156 -27.703 1 95.81 197 LEU A O 1
ATOM 1545 N N . GLY A 1 198 ? -15.016 -55.75 -26.75 1 94.06 198 GLY A N 1
ATOM 1546 C CA . GLY A 1 198 ? -15.922 -56.812 -26.375 1 94.06 198 GLY A CA 1
ATOM 1547 C C . GLY A 1 198 ? -16.469 -57.594 -27.562 1 94.06 198 GLY A C 1
ATOM 1548 O O . GLY A 1 198 ? -16.516 -58.812 -27.547 1 94.06 198 GLY A O 1
ATOM 1549 N N . VAL A 1 199 ? -16.859 -56.844 -28.562 1 94.75 199 VAL A N 1
ATOM 1550 C CA . VAL A 1 199 ? -17.375 -57.469 -29.781 1 94.75 199 VAL A CA 1
ATOM 1551 C C . VAL A 1 199 ? -16.25 -58.188 -30.5 1 94.75 199 VAL A C 1
ATOM 1553 O O . VAL A 1 199 ? -16.453 -59.281 -31.031 1 94.75 199 VAL A O 1
ATOM 1556 N N . PHE A 1 200 ? -15.125 -57.594 -30.516 1 95.62 200 PHE A N 1
ATOM 1557 C CA . PHE A 1 200 ? -13.977 -58.188 -31.203 1 95.62 200 PHE A CA 1
ATOM 1558 C C . PHE A 1 200 ? -13.648 -59.562 -30.641 1 95.62 200 PHE A C 1
ATOM 1560 O O . PHE A 1 200 ? -13.398 -60.5 -31.391 1 95.62 200 PHE A O 1
ATOM 1567 N N . VAL A 1 201 ? -13.648 -59.688 -29.344 1 93.69 201 VAL A N 1
ATOM 1568 C CA . VAL A 1 201 ? -13.25 -60.906 -28.672 1 93.69 201 VAL A CA 1
ATOM 1569 C C . VAL A 1 201 ? -14.273 -62 -28.953 1 93.69 201 VAL A C 1
ATOM 1571 O O . VAL A 1 201 ? -13.953 -63.188 -28.859 1 93.69 201 VAL A O 1
ATOM 1574 N N . SER A 1 202 ? -15.461 -61.594 -29.281 1 92.19 202 SER A N 1
ATOM 1575 C CA . SER A 1 202 ? -16.484 -62.562 -29.641 1 92.19 202 SER A CA 1
ATOM 1576 C C . SER A 1 202 ? -16.203 -63.188 -31 1 92.19 202 SER A C 1
ATOM 1578 O O . SER A 1 202 ? -16.641 -64.312 -31.266 1 92.19 202 SER A O 1
ATOM 1580 N N . LYS A 1 203 ? -15.5 -62.531 -31.797 1 92.25 203 LYS A N 1
ATOM 1581 C CA . LYS A 1 203 ? -15.273 -62.969 -33.156 1 92.25 203 LYS A CA 1
ATOM 1582 C C . LYS A 1 203 ? -13.828 -63.406 -33.375 1 92.25 203 LYS A C 1
ATOM 1584 O O . LYS A 1 203 ? -13.531 -64.188 -34.25 1 92.25 203 LYS A O 1
ATOM 1589 N N . HIS A 1 204 ? -13.031 -62.812 -32.656 1 92.56 204 HIS A N 1
ATOM 1590 C CA . HIS A 1 204 ? -11.602 -63.031 -32.812 1 92.56 204 HIS A CA 1
ATOM 1591 C C . HIS A 1 204 ? -10.938 -63.312 -31.453 1 92.56 204 HIS A C 1
ATOM 1593 O O . HIS A 1 204 ? -11.57 -63.219 -30.406 1 92.56 204 HIS A O 1
ATOM 1599 N N . GLU A 1 205 ? -9.648 -63.75 -31.547 1 91.25 205 GLU A N 1
ATOM 1600 C CA . GLU A 1 205 ? -8.898 -64.062 -30.328 1 91.25 205 GLU A CA 1
ATOM 1601 C C . GLU A 1 205 ? -7.906 -62.938 -30.016 1 91.25 205 GLU A C 1
ATOM 1603 O O . GLU A 1 205 ? -7.254 -62.406 -30.906 1 91.25 205 GLU A O 1
ATOM 1608 N N . LEU A 1 206 ? -7.898 -62.594 -28.766 1 92.88 206 LEU A N 1
ATOM 1609 C CA . LEU A 1 206 ? -6.879 -61.688 -28.25 1 92.88 206 LEU A CA 1
ATOM 1610 C C . LEU A 1 206 ? -5.859 -62.438 -27.406 1 92.88 206 LEU A C 1
ATOM 1612 O O . LEU A 1 206 ? -6.16 -63.531 -26.875 1 92.88 206 LEU A O 1
ATOM 1616 N N . PRO A 1 207 ? -4.648 -61.875 -27.375 1 93.19 207 PRO A N 1
ATOM 1617 C CA . PRO A 1 207 ? -3.664 -62.562 -26.531 1 93.19 207 PRO A CA 1
ATOM 1618 C C . PRO A 1 207 ? -4.105 -62.656 -25.078 1 93.19 207 PRO A C 1
ATOM 1620 O O . PRO A 1 207 ? -3.805 -63.625 -24.406 1 93.19 207 PRO A O 1
ATOM 1623 N N . GLU A 1 208 ? -4.703 -61.656 -24.609 1 94.31 208 GLU A N 1
ATOM 1624 C CA . GLU A 1 208 ? -5.266 -61.594 -23.266 1 94.31 208 GLU A CA 1
ATOM 1625 C C . GLU A 1 208 ? -6.516 -60.719 -23.219 1 94.31 208 GLU A C 1
ATOM 1627 O O . GLU A 1 208 ? -6.711 -59.875 -24.078 1 94.31 208 GLU A O 1
ATOM 1632 N N . ASN A 1 209 ? -7.344 -61.031 -22.172 1 94.5 209 ASN A N 1
ATOM 1633 C CA . ASN A 1 209 ? -8.555 -60.219 -21.984 1 94.5 209 ASN A CA 1
ATOM 1634 C C . ASN A 1 209 ? -8.594 -59.594 -20.594 1 94.5 209 ASN A C 1
ATOM 1636 O O . ASN A 1 209 ? -8.156 -60.219 -19.609 1 94.5 209 ASN A O 1
ATOM 1640 N N . LEU A 1 210 ? -9.109 -58.438 -20.547 1 96.06 210 LEU A N 1
ATOM 1641 C CA . LEU A 1 210 ? -9.336 -57.781 -19.266 1 96.06 210 LEU A CA 1
ATOM 1642 C C . LEU A 1 210 ? -10.633 -58.281 -18.625 1 96.06 210 LEU A C 1
ATOM 1644 O O . LEU A 1 210 ? -11.656 -58.375 -19.297 1 96.06 210 LEU A O 1
ATOM 1648 N N . THR A 1 211 ? -10.516 -58.594 -17.344 1 95.62 211 THR A N 1
ATOM 1649 C CA . THR A 1 211 ? -11.711 -59 -16.594 1 95.62 211 THR A CA 1
ATOM 1650 C C . THR A 1 211 ? -12.555 -57.781 -16.25 1 95.62 211 THR A C 1
ATOM 1652 O O . THR A 1 211 ? -12.102 -56.656 -16.391 1 95.62 211 THR A O 1
ATOM 1655 N N . ALA A 1 212 ? -13.773 -58 -15.797 1 95.12 212 ALA A N 1
ATOM 1656 C CA . ALA A 1 212 ? -14.664 -56.906 -15.375 1 95.12 212 ALA A CA 1
ATOM 1657 C C . ALA A 1 212 ? -14.031 -56.094 -14.25 1 95.12 212 ALA A C 1
ATOM 1659 O O . ALA A 1 212 ? -14.148 -54.875 -14.227 1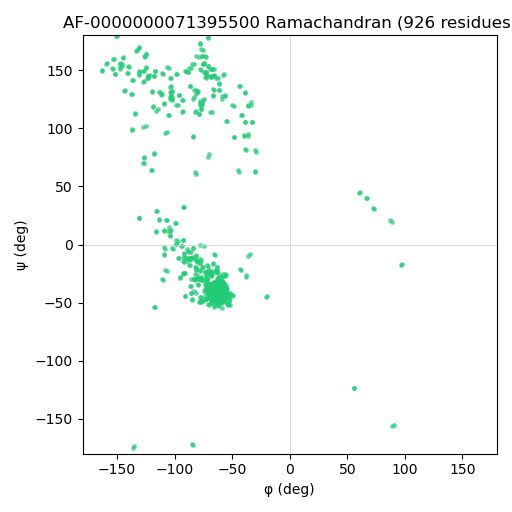 95.12 212 ALA A O 1
ATOM 1660 N N . HIS A 1 213 ? -13.414 -56.812 -13.406 1 95.06 213 HIS A N 1
ATOM 1661 C CA . HIS A 1 213 ? -12.742 -56.156 -12.281 1 95.06 213 HIS A CA 1
ATOM 1662 C C . HIS A 1 213 ? -11.594 -55.281 -12.766 1 95.06 213 HIS A C 1
ATOM 1664 O O . HIS A 1 213 ? -11.414 -54.156 -12.281 1 95.06 213 HIS A O 1
ATOM 1670 N N . GLN A 1 214 ? -10.898 -55.75 -13.711 1 95.81 214 GLN A N 1
ATOM 1671 C CA . GLN A 1 214 ? -9.75 -55.031 -14.234 1 95.81 214 GLN A CA 1
ATOM 1672 C C . GLN A 1 214 ? -10.195 -53.781 -15.016 1 95.81 214 GLN A C 1
ATOM 1674 O O . GLN A 1 214 ? -9.555 -52.75 -14.945 1 95.81 214 GLN A O 1
ATOM 1679 N N . TRP A 1 215 ? -11.281 -53.875 -15.75 1 96.62 215 TRP A N 1
ATOM 1680 C CA . TRP A 1 215 ? -11.859 -52.719 -16.422 1 96.62 215 TRP A CA 1
ATOM 1681 C C . TRP A 1 215 ? -12.25 -51.656 -15.406 1 96.62 215 TRP A C 1
ATOM 1683 O O . TRP A 1 215 ? -11.984 -50.469 -15.609 1 96.62 215 TRP A O 1
ATOM 1693 N N . ALA A 1 216 ? -12.797 -52.094 -14.328 1 95.38 216 ALA A N 1
ATOM 1694 C CA . ALA A 1 216 ? -13.211 -51.188 -13.273 1 95.38 216 ALA A CA 1
ATOM 1695 C C . ALA A 1 216 ? -12.008 -50.5 -12.633 1 95.38 216 ALA A C 1
ATOM 1697 O O . ALA A 1 216 ? -12.07 -49.312 -12.289 1 95.38 216 ALA A O 1
ATOM 1698 N N . LEU A 1 217 ? -11 -51.25 -12.469 1 95.25 217 LEU A N 1
ATOM 1699 C CA . LEU A 1 217 ? -9.773 -50.719 -11.898 1 95.25 217 LEU A CA 1
ATOM 1700 C C . LEU A 1 217 ? -9.188 -49.625 -12.797 1 95.25 217 LEU A C 1
ATOM 1702 O O . LEU A 1 217 ? -8.766 -48.594 -12.305 1 95.25 217 LEU A O 1
ATOM 1706 N N . LEU A 1 218 ? -9.156 -49.875 -14.086 1 96.06 218 LEU A N 1
ATOM 1707 C CA . LEU A 1 218 ? -8.609 -48.938 -15.039 1 96.06 218 LEU A CA 1
ATOM 1708 C C . LEU A 1 218 ? -9.43 -47.656 -15.055 1 96.06 218 LEU A C 1
ATOM 1710 O O . LEU A 1 218 ? -8.875 -46.562 -15.195 1 96.06 218 LEU A O 1
ATOM 1714 N N . GLU A 1 219 ? -10.688 -47.75 -14.883 1 96 219 GLU A N 1
ATOM 1715 C CA . GLU A 1 219 ? -11.555 -46.562 -14.805 1 96 219 GLU A CA 1
ATOM 1716 C C . GLU A 1 219 ? -11.211 -45.719 -13.578 1 96 219 GLU A C 1
ATOM 1718 O O . GLU A 1 219 ? -11.172 -44.5 -13.664 1 96 219 GLU A O 1
ATOM 1723 N N . LYS A 1 220 ? -10.977 -46.375 -12.508 1 94.81 220 LYS A N 1
ATOM 1724 C CA . LYS A 1 220 ? -10.625 -45.656 -11.273 1 94.81 220 LYS A CA 1
ATOM 1725 C C . LYS A 1 220 ? -9.25 -45 -11.391 1 94.81 220 LYS A C 1
ATOM 1727 O O . LYS A 1 220 ? -9.047 -43.906 -10.883 1 94.81 220 LYS A O 1
ATOM 1732 N N . VAL A 1 221 ? -8.367 -45.688 -12.078 1 94.88 221 VAL A N 1
ATOM 1733 C CA . VAL A 1 221 ? -7.016 -45.156 -12.258 1 94.88 221 VAL A CA 1
ATOM 1734 C C . VAL A 1 221 ? -7.074 -43.875 -13.07 1 94.88 221 VAL A C 1
ATOM 1736 O O . VAL A 1 221 ? -6.43 -42.875 -12.719 1 94.88 221 VAL A O 1
ATOM 1739 N N . VAL A 1 222 ? -7.793 -43.875 -14.117 1 94.19 222 VAL A N 1
ATOM 1740 C CA . VAL A 1 222 ? -7.91 -42.688 -14.969 1 94.19 222 VAL A CA 1
ATOM 1741 C C . VAL A 1 222 ? -8.539 -41.531 -14.18 1 94.19 222 VAL A C 1
ATOM 1743 O O . VAL A 1 222 ? -8.156 -40.375 -14.352 1 94.19 222 VAL A O 1
ATOM 1746 N N . THR A 1 223 ? -9.445 -41.875 -13.352 1 91.62 223 THR A N 1
ATOM 1747 C CA . THR A 1 223 ? -10.109 -40.844 -12.547 1 91.62 223 THR A CA 1
ATOM 1748 C C . THR A 1 223 ? -9.125 -40.188 -11.578 1 91.62 223 THR A C 1
ATOM 1750 O O . THR A 1 223 ? -9.133 -38.969 -11.406 1 91.62 223 THR A O 1
ATOM 1753 N N . VAL A 1 224 ? -8.289 -41 -11.023 1 92.75 224 VAL A N 1
ATOM 1754 C CA . VAL A 1 224 ? -7.34 -40.5 -10.031 1 92.75 224 VAL A CA 1
ATOM 1755 C C . VAL A 1 224 ? -6.203 -39.781 -10.727 1 92.75 224 VAL A C 1
ATOM 1757 O O . VAL A 1 224 ? -5.68 -38.781 -10.195 1 92.75 224 VAL A O 1
ATOM 1760 N N . LEU A 1 225 ? -5.867 -40.188 -11.945 1 93.88 225 LEU A N 1
ATOM 1761 C CA . LEU A 1 225 ? -4.75 -39.594 -12.648 1 93.88 225 LEU A CA 1
ATOM 1762 C C . LEU A 1 225 ? -5.203 -38.344 -13.422 1 93.88 225 LEU A C 1
ATOM 1764 O O . LEU A 1 225 ? -4.379 -37.562 -13.859 1 93.88 225 LEU A O 1
ATOM 1768 N N . GLY A 1 226 ? -6.453 -38.156 -13.57 1 91.81 226 GLY A N 1
ATOM 1769 C CA . GLY A 1 226 ? -7.012 -37.031 -14.305 1 91.81 226 GLY A CA 1
ATOM 1770 C C . GLY A 1 226 ? -6.469 -35.688 -13.844 1 91.81 226 GLY A C 1
ATOM 1771 O O . GLY A 1 226 ? -5.938 -34.906 -14.641 1 91.81 226 GLY A O 1
ATOM 1772 N N . PRO A 1 227 ? -6.551 -35.469 -12.586 1 91.44 227 PRO A N 1
ATOM 1773 C CA . PRO A 1 227 ? -6.035 -34.219 -12.055 1 91.44 227 PRO A CA 1
ATOM 1774 C C . PRO A 1 227 ? -4.531 -34.031 -12.281 1 91.44 227 PRO A C 1
ATOM 1776 O O . PRO A 1 227 ? -4.055 -32.938 -12.508 1 91.44 227 PRO A O 1
ATOM 1779 N N . PHE A 1 228 ? -3.799 -35.125 -12.219 1 93.88 228 PHE A N 1
ATOM 1780 C CA . PHE A 1 228 ? -2.371 -35.062 -12.5 1 93.88 228 PHE A CA 1
ATOM 1781 C C . PHE A 1 228 ? -2.125 -34.656 -13.945 1 93.88 228 PHE A C 1
ATOM 1783 O O . PHE A 1 228 ? -1.236 -33.844 -14.219 1 93.88 228 PHE A O 1
ATOM 1790 N N . GLU A 1 229 ? -2.848 -35.281 -14.805 1 91.75 229 GLU A N 1
ATOM 1791 C CA . GLU A 1 229 ? -2.721 -34.938 -16.219 1 91.75 229 GLU A CA 1
ATOM 1792 C C . GLU A 1 229 ? -3.088 -33.469 -16.469 1 91.75 229 GLU A C 1
ATOM 1794 O O . GLU A 1 229 ? -2.389 -32.781 -17.203 1 91.75 229 GLU A O 1
ATOM 1799 N N . GLU A 1 230 ? -4.109 -33.031 -15.898 1 90.12 230 GLU A N 1
ATOM 1800 C CA . GLU A 1 230 ? -4.543 -31.656 -16.031 1 90.12 230 GLU A CA 1
ATOM 1801 C C . GLU A 1 230 ? -3.484 -30.688 -15.508 1 90.12 230 GLU A C 1
ATOM 1803 O O . GLU A 1 230 ? -3.182 -29.688 -16.141 1 90.12 230 GLU A O 1
ATOM 1808 N N . LEU A 1 231 ? -2.98 -30.984 -14.398 1 89.94 231 LEU A N 1
ATOM 1809 C CA . LEU A 1 231 ? -1.955 -30.141 -13.797 1 89.94 231 LEU A CA 1
ATOM 1810 C C . LEU A 1 231 ? -0.697 -30.109 -14.656 1 89.94 231 LEU A C 1
ATOM 1812 O O . LEU A 1 231 ? -0.079 -29.062 -14.82 1 89.94 231 LEU A O 1
ATOM 1816 N N . THR A 1 232 ? -0.327 -31.219 -15.086 1 88.88 232 THR A N 1
ATOM 1817 C CA . THR A 1 232 ? 0.839 -31.297 -15.961 1 88.88 232 THR A CA 1
ATOM 1818 C C . THR A 1 232 ? 0.654 -30.422 -17.188 1 88.88 232 THR A C 1
ATOM 1820 O O . THR A 1 232 ? 1.578 -29.703 -17.594 1 88.88 232 THR A O 1
ATOM 1823 N N . ARG A 1 233 ? -0.431 -30.469 -17.734 1 85.69 233 ARG A N 1
ATOM 1824 C CA . ARG A 1 233 ? -0.734 -29.641 -18.891 1 85.69 233 ARG A CA 1
ATOM 1825 C C . ARG A 1 233 ? -0.645 -28.156 -18.547 1 85.69 233 ARG A C 1
ATOM 1827 O O . ARG A 1 233 ? -0.079 -27.359 -19.297 1 85.69 233 ARG A O 1
ATOM 1834 N N . LYS A 1 234 ? -1.148 -27.844 -17.406 1 85.88 234 LYS A N 1
ATOM 1835 C CA . LYS A 1 234 ? -1.162 -26.453 -16.984 1 85.88 234 LYS A CA 1
ATOM 1836 C C . LYS A 1 234 ? 0.253 -25.938 -16.734 1 85.88 234 LYS A C 1
ATOM 1838 O O . LYS A 1 234 ? 0.609 -24.844 -17.172 1 85.88 234 LYS A O 1
ATOM 1843 N N . VAL A 1 235 ? 1.038 -26.703 -16.094 1 87.69 235 VAL A N 1
ATOM 1844 C CA . VAL A 1 235 ? 2.377 -26.25 -15.719 1 87.69 235 VAL A CA 1
ATOM 1845 C C . VAL A 1 235 ? 3.303 -26.328 -16.938 1 87.69 235 VAL A C 1
ATOM 1847 O O . VAL A 1 235 ? 4.383 -25.734 -16.938 1 87.69 235 VAL A O 1
ATOM 1850 N N . SER A 1 236 ? 2.885 -27.047 -17.953 1 86.25 236 SER A N 1
ATOM 1851 C CA . SER A 1 236 ? 3.682 -27.188 -19.172 1 86.25 236 SER A CA 1
ATOM 1852 C C . SER A 1 236 ? 3.361 -26.094 -20.172 1 86.25 236 SER A C 1
ATOM 1854 O O . SER A 1 236 ? 3.98 -26.016 -21.234 1 86.25 236 SER A O 1
ATOM 1856 N N . SER A 1 237 ? 2.459 -25.359 -19.812 1 84 237 SER A N 1
ATOM 1857 C CA . SER A 1 237 ? 2.1 -24.25 -20.719 1 84 237 SER A CA 1
ATOM 1858 C C . SER A 1 237 ? 3.223 -23.219 -20.797 1 84 237 SER A C 1
ATOM 1860 O O . SER A 1 237 ? 3.992 -23.062 -19.859 1 84 237 SER A O 1
ATOM 1862 N N . SER A 1 238 ? 3.328 -22.516 -21.953 1 82.5 238 SER A N 1
ATOM 1863 C CA . SER A 1 238 ? 4.355 -21.5 -22.172 1 82.5 238 SER A CA 1
ATOM 1864 C C . SER A 1 238 ? 4.141 -20.312 -21.25 1 82.5 238 SER A C 1
ATOM 1866 O O . SER A 1 238 ? 5.07 -19.531 -21.016 1 82.5 238 SER A O 1
ATOM 1868 N N . GLU A 1 239 ? 2.986 -20.219 -20.703 1 86.19 239 GLU A N 1
ATOM 1869 C CA . GLU A 1 239 ? 2.67 -19.062 -19.859 1 86.19 239 GLU A CA 1
ATOM 1870 C C . GLU A 1 239 ? 2.76 -19.438 -18.375 1 86.19 239 GLU A C 1
ATOM 1872 O O . GLU A 1 239 ? 2.596 -18.578 -17.516 1 86.19 239 GLU A O 1
ATOM 1877 N N . ALA A 1 240 ? 3.031 -20.719 -18.188 1 91.19 240 ALA A N 1
ATOM 1878 C CA . ALA A 1 240 ? 3.102 -21.172 -16.797 1 91.19 240 ALA A CA 1
ATOM 1879 C C . ALA A 1 240 ? 4.324 -20.578 -16.094 1 91.19 240 ALA A C 1
ATOM 1881 O O . ALA A 1 240 ? 5.387 -20.438 -16.703 1 91.19 240 ALA A O 1
ATOM 1882 N N . MET A 1 241 ? 4.168 -20.281 -14.852 1 94.38 241 MET A N 1
ATOM 1883 C CA . MET A 1 241 ? 5.23 -19.688 -14.047 1 94.38 241 MET A CA 1
ATOM 1884 C C . MET A 1 241 ? 5.48 -20.5 -12.781 1 94.38 241 MET A C 1
ATOM 1886 O O . MET A 1 241 ? 4.633 -21.297 -12.367 1 94.38 241 MET A O 1
ATOM 1890 N N . ALA A 1 242 ? 6.656 -20.219 -12.242 1 95.12 242 ALA A N 1
ATOM 1891 C CA . ALA A 1 242 ? 6.984 -20.875 -10.977 1 95.12 242 ALA A CA 1
ATOM 1892 C C . ALA A 1 242 ? 5.922 -20.594 -9.922 1 95.12 242 ALA A C 1
ATOM 1894 O O . ALA A 1 242 ? 5.684 -21.422 -9.031 1 95.12 242 ALA A O 1
ATOM 1895 N N . ALA A 1 243 ? 5.215 -19.484 -10.047 1 95.75 243 ALA A N 1
ATOM 1896 C CA . ALA A 1 243 ? 4.168 -19.078 -9.117 1 95.75 243 ALA A CA 1
ATOM 1897 C C . ALA A 1 243 ? 3.014 -20.078 -9.109 1 95.75 243 ALA A C 1
ATOM 1899 O O . ALA A 1 243 ? 2.25 -20.141 -8.141 1 95.75 243 ALA A O 1
ATOM 1900 N N . ASP A 1 244 ? 2.9 -20.859 -10.109 1 95.19 244 ASP A N 1
ATOM 1901 C CA . ASP A 1 244 ? 1.777 -21.781 -10.273 1 95.19 244 ASP A CA 1
ATOM 1902 C C . ASP A 1 244 ? 1.986 -23.047 -9.453 1 95.19 244 ASP A C 1
ATOM 1904 O O . ASP A 1 244 ? 1.049 -23.828 -9.25 1 95.19 244 ASP A O 1
ATOM 1908 N N . LEU A 1 245 ? 3.17 -23.234 -8.984 1 95.19 245 LEU A N 1
ATOM 1909 C CA . LEU A 1 245 ? 3.508 -24.562 -8.453 1 95.19 245 LEU A CA 1
ATOM 1910 C C . LEU A 1 245 ? 2.871 -24.766 -7.082 1 95.19 245 LEU A C 1
ATOM 1912 O O . LEU A 1 245 ? 2.242 -25.797 -6.84 1 95.19 245 LEU A O 1
ATOM 1916 N N . ILE A 1 246 ? 3.02 -23.812 -6.203 1 95.06 246 ILE A N 1
ATOM 1917 C CA . ILE A 1 246 ? 2.514 -23.984 -4.844 1 95.06 246 ILE A CA 1
ATOM 1918 C C . ILE A 1 246 ? 1.003 -24.203 -4.879 1 95.06 246 ILE A C 1
ATOM 1920 O O . ILE A 1 246 ? 0.493 -25.172 -4.312 1 95.06 246 ILE A O 1
ATOM 1924 N N . PRO A 1 247 ? 0.234 -23.344 -5.594 1 94.31 247 PRO A N 1
ATOM 1925 C CA . PRO A 1 247 ? -1.204 -23.609 -5.699 1 94.31 247 PRO A CA 1
ATOM 1926 C C . PRO A 1 247 ? -1.513 -24.969 -6.305 1 94.31 247 PRO A C 1
ATOM 1928 O O . PRO A 1 247 ? -2.414 -25.672 -5.836 1 94.31 247 PRO A O 1
ATOM 1931 N N . ALA A 1 248 ? -0.783 -25.344 -7.293 1 93.69 248 ALA A N 1
ATOM 1932 C CA . ALA A 1 248 ? -0.991 -26.625 -7.949 1 93.69 248 ALA A CA 1
ATOM 1933 C C . ALA A 1 248 ? -0.805 -27.781 -6.969 1 93.69 248 ALA A C 1
ATOM 1935 O O . ALA A 1 248 ? -1.619 -28.703 -6.926 1 93.69 248 ALA A O 1
ATOM 1936 N N . VAL A 1 249 ? 0.239 -27.703 -6.207 1 94.25 249 VAL A N 1
ATOM 1937 C CA . VAL A 1 249 ? 0.567 -28.766 -5.258 1 94.25 249 VAL A CA 1
ATOM 1938 C C . VAL A 1 249 ? -0.491 -28.812 -4.156 1 94.25 249 VAL A C 1
ATOM 1940 O O . VAL A 1 249 ? -0.934 -29.906 -3.766 1 94.25 249 VAL A O 1
ATOM 1943 N N . THR A 1 250 ? -0.893 -27.672 -3.707 1 93.62 250 THR A N 1
ATOM 1944 C CA . THR A 1 250 ? -1.897 -27.594 -2.652 1 93.62 250 THR A CA 1
ATOM 1945 C C . THR A 1 250 ? -3.219 -28.203 -3.119 1 93.62 250 THR A C 1
ATOM 1947 O O . THR A 1 250 ? -3.854 -28.953 -2.383 1 93.62 250 THR A O 1
ATOM 1950 N N . VAL A 1 251 ? -3.629 -27.906 -4.289 1 92.38 251 VAL A N 1
ATOM 1951 C CA . VAL A 1 251 ? -4.875 -28.391 -4.863 1 92.38 251 VAL A CA 1
ATOM 1952 C C . VAL A 1 251 ? -4.789 -29.906 -5.055 1 92.38 251 VAL A C 1
ATOM 1954 O O . VAL A 1 251 ? -5.738 -30.641 -4.754 1 92.38 251 VAL A O 1
ATOM 1957 N N . LEU A 1 252 ? -3.65 -30.375 -5.543 1 93.62 252 LEU A N 1
ATOM 1958 C CA . LEU A 1 252 ? -3.443 -31.797 -5.766 1 93.62 252 LEU A CA 1
ATOM 1959 C C . LEU A 1 252 ? -3.49 -32.562 -4.445 1 93.62 252 LEU A C 1
ATOM 1961 O O . LEU A 1 252 ? -4.086 -33.625 -4.371 1 93.62 252 LEU A O 1
ATOM 1965 N N . GLN A 1 253 ? -2.889 -31.984 -3.451 1 91.94 253 GLN A N 1
ATOM 1966 C CA . GLN A 1 253 ? -2.893 -32.594 -2.133 1 91.94 253 GLN A CA 1
ATOM 1967 C C . GLN A 1 253 ? -4.305 -32.688 -1.56 1 91.94 253 GLN A C 1
ATOM 1969 O O . GLN A 1 253 ? -4.688 -33.688 -0.952 1 91.94 253 GLN A O 1
ATOM 1974 N N . ARG A 1 254 ? -5.023 -31.625 -1.768 1 90.19 254 ARG A N 1
ATOM 1975 C CA . ARG A 1 254 ? -6.41 -31.609 -1.32 1 90.19 254 ARG A CA 1
ATOM 1976 C C . ARG A 1 254 ? -7.23 -32.688 -2.035 1 90.19 254 ARG A C 1
ATOM 1978 O O . ARG A 1 254 ? -8.039 -33.375 -1.412 1 90.19 254 ARG A O 1
ATOM 1985 N N . PHE A 1 255 ? -7.082 -32.844 -3.264 1 91.81 255 PHE A N 1
ATOM 1986 C CA . PHE A 1 255 ? -7.77 -33.844 -4.055 1 91.81 255 PHE A CA 1
ATOM 1987 C C . PHE A 1 255 ? -7.445 -35.25 -3.541 1 91.81 255 PHE A C 1
ATOM 1989 O O . PHE A 1 255 ? -8.352 -36.062 -3.324 1 91.81 255 PHE A O 1
ATOM 1996 N N . LEU A 1 256 ? -6.184 -35.5 -3.293 1 94 256 LEU A N 1
ATOM 1997 C CA . LEU A 1 256 ? -5.723 -36.844 -2.918 1 94 256 LEU A CA 1
ATOM 1998 C C . LEU A 1 256 ? -6.133 -37.188 -1.487 1 94 256 LEU A C 1
ATOM 2000 O O . LEU A 1 256 ? -6.215 -38.344 -1.119 1 94 256 LEU A O 1
ATOM 2004 N N . SER A 1 257 ? -6.348 -36.125 -0.735 1 90.06 257 SER A N 1
ATOM 2005 C CA . SER A 1 257 ? -6.707 -36.344 0.662 1 90.06 257 SER A CA 1
ATOM 2006 C C . SER A 1 257 ? -8.188 -36.688 0.805 1 90.06 257 SER A C 1
ATOM 2008 O O . SER A 1 257 ? -8.609 -37.219 1.841 1 90.06 257 SER A O 1
ATOM 2010 N N . ARG A 1 258 ? -8.961 -36.469 -0.201 1 88.5 258 ARG A N 1
ATOM 2011 C CA . ARG A 1 258 ? -10.391 -36.781 -0.169 1 88.5 258 ARG A CA 1
ATOM 2012 C C . ARG A 1 258 ? -10.633 -38.281 -0.365 1 88.5 258 ARG A C 1
ATOM 2014 O O . ARG A 1 258 ? -10.164 -38.844 -1.34 1 88.5 258 ARG A O 1
ATOM 2021 N N . GLU A 1 259 ? -11.297 -38.844 0.572 1 86.31 259 GLU A N 1
ATOM 2022 C CA . GLU A 1 259 ? -11.648 -40.25 0.458 1 86.31 259 GLU A CA 1
ATOM 2023 C C . GLU A 1 259 ? -13.031 -40.438 -0.152 1 86.31 259 GLU A C 1
ATOM 2025 O O . GLU A 1 259 ? -13.984 -39.781 0.252 1 86.31 259 GLU A O 1
ATOM 2030 N N . THR A 1 260 ? -13.086 -41.156 -1.162 1 85.12 260 THR A N 1
ATOM 2031 C CA . THR A 1 260 ? -14.367 -41.438 -1.809 1 85.12 260 THR A CA 1
ATOM 2032 C C . THR A 1 260 ? -14.586 -42.938 -1.935 1 85.12 260 THR A C 1
ATOM 2034 O O . THR A 1 260 ? -13.648 -43.719 -1.797 1 85.12 260 THR A O 1
ATOM 2037 N N . ASP A 1 261 ? -15.797 -43.375 -2.189 1 84.38 261 ASP A N 1
ATOM 2038 C CA . ASP A 1 261 ? -16.156 -44.781 -2.393 1 84.38 261 ASP A CA 1
ATOM 2039 C C . ASP A 1 261 ? -15.469 -45.344 -3.637 1 84.38 261 ASP A C 1
ATOM 2041 O O . ASP A 1 261 ? -15.219 -46.562 -3.723 1 84.38 261 ASP A O 1
ATOM 2045 N N . ASP A 1 262 ? -15.148 -44.531 -4.414 1 83.56 262 ASP A N 1
ATOM 2046 C CA . ASP A 1 262 ? -14.531 -44.938 -5.672 1 83.56 262 ASP A CA 1
ATOM 2047 C C . ASP A 1 262 ? -13.07 -45.312 -5.465 1 83.56 262 ASP A C 1
ATOM 2049 O O . ASP A 1 262 ? -12.43 -45.844 -6.375 1 83.56 262 ASP A O 1
ATOM 2053 N N . ASP A 1 263 ? -12.578 -45.219 -4.301 1 89.19 263 ASP A N 1
ATOM 2054 C CA . ASP A 1 263 ? -11.18 -45.531 -4.016 1 89.19 263 ASP A CA 1
ATOM 2055 C C . ASP A 1 263 ? -10.984 -47.031 -3.785 1 89.19 263 ASP A C 1
ATOM 2057 O O . ASP A 1 263 ? -9.852 -47.531 -3.762 1 89.19 263 ASP A O 1
ATOM 2061 N N . HIS A 1 264 ? -12.125 -47.688 -3.66 1 91 264 HIS A N 1
ATOM 2062 C CA . HIS A 1 264 ? -12.023 -49.125 -3.426 1 91 264 HIS A CA 1
ATOM 2063 C C . HIS A 1 264 ? -11.266 -49.812 -4.559 1 91 264 HIS A C 1
ATOM 2065 O O . HIS A 1 264 ? -11.602 -49.625 -5.73 1 91 264 HIS A O 1
ATOM 2071 N N . GLY A 1 265 ? -10.227 -50.594 -4.188 1 91.94 265 GLY A N 1
ATOM 2072 C CA . GLY A 1 265 ? -9.43 -51.312 -5.172 1 91.94 265 GLY A CA 1
ATOM 2073 C C . GLY A 1 265 ? -8.156 -50.594 -5.559 1 91.94 265 GLY A C 1
ATOM 2074 O O . GLY A 1 265 ? -7.258 -51.188 -6.152 1 91.94 265 GLY A O 1
ATOM 2075 N N . ILE A 1 266 ? -8.117 -49.25 -5.242 1 94.69 266 ILE A N 1
ATOM 2076 C CA . ILE A 1 266 ? -6.91 -48.531 -5.625 1 94.69 266 ILE A CA 1
ATOM 2077 C C . ILE A 1 266 ? -6.398 -47.719 -4.441 1 94.69 266 ILE A C 1
ATOM 2079 O O . ILE A 1 266 ? -5.746 -46.688 -4.625 1 94.69 266 ILE A O 1
ATOM 2083 N N . LYS A 1 267 ? -6.723 -48.062 -3.283 1 93.81 267 LYS A N 1
ATOM 2084 C CA . LYS A 1 267 ? -6.375 -47.312 -2.08 1 93.81 267 LYS A CA 1
ATOM 2085 C C . LYS A 1 267 ? -4.859 -47.219 -1.904 1 93.81 267 LYS A C 1
ATOM 2087 O O . LYS A 1 267 ? -4.336 -46.188 -1.501 1 93.81 267 LYS A O 1
ATOM 2092 N N . THR A 1 268 ? -4.262 -48.375 -2.178 1 94.31 268 THR A N 1
ATOM 2093 C CA . THR A 1 268 ? -2.807 -48.406 -2.051 1 94.31 268 THR A CA 1
ATOM 2094 C C . THR A 1 268 ? -2.164 -47.438 -3.039 1 94.31 268 THR A C 1
ATOM 2096 O O . THR A 1 268 ? -1.264 -46.656 -2.678 1 94.31 268 THR A O 1
ATOM 2099 N N . MET A 1 269 ? -2.561 -47.406 -4.254 1 95.5 269 MET A N 1
ATOM 2100 C CA . MET A 1 269 ? -2.037 -46.5 -5.281 1 95.5 269 MET A CA 1
ATOM 2101 C C . MET A 1 269 ? -2.279 -45.062 -4.906 1 95.5 269 MET A C 1
ATOM 2103 O O . MET A 1 269 ? -1.355 -44.25 -4.938 1 95.5 269 MET A O 1
ATOM 2107 N N . LYS A 1 270 ? -3.469 -44.781 -4.547 1 95 270 LYS A N 1
ATOM 2108 C CA . LYS A 1 270 ? -3.828 -43.406 -4.195 1 95 270 LYS A CA 1
ATOM 2109 C C . LYS A 1 270 ? -3.033 -42.906 -2.988 1 95 270 LYS A C 1
ATOM 2111 O O . LYS A 1 270 ? -2.539 -41.781 -2.975 1 95 270 LYS A O 1
ATOM 2116 N N . GLY A 1 271 ? -2.949 -43.75 -1.997 1 94.5 271 GLY A N 1
ATOM 2117 C CA . GLY A 1 271 ? -2.148 -43.406 -0.83 1 94.5 271 GLY A CA 1
ATOM 2118 C C . GLY A 1 271 ? -0.688 -43.188 -1.159 1 94.5 271 GLY A C 1
ATOM 2119 O O . GLY A 1 271 ? -0.061 -42.281 -0.596 1 94.5 271 GLY A O 1
ATOM 2120 N N . THR A 1 272 ? -0.185 -44 -2.053 1 95.56 272 THR A N 1
ATOM 2121 C CA . THR A 1 272 ? 1.203 -43.844 -2.477 1 95.56 272 THR A CA 1
ATOM 2122 C C . THR A 1 272 ? 1.397 -42.562 -3.248 1 95.56 272 THR A C 1
ATOM 2124 O O . THR A 1 272 ? 2.414 -41.875 -3.088 1 95.56 272 THR A O 1
ATOM 2127 N N . LEU A 1 273 ? 0.476 -42.25 -4.094 1 96 273 LEU A N 1
ATOM 2128 C CA . LEU A 1 273 ? 0.517 -40.969 -4.816 1 96 273 LEU A CA 1
ATOM 2129 C C . LEU A 1 273 ? 0.544 -39.781 -3.844 1 96 273 LEU A C 1
ATOM 2131 O O . LEU A 1 273 ? 1.37 -38.875 -3.982 1 96 273 LEU A O 1
ATOM 2135 N N . ALA A 1 274 ? -0.304 -39.844 -2.854 1 95.5 274 ALA A N 1
ATOM 2136 C CA . ALA A 1 274 ? -0.388 -38.781 -1.855 1 95.5 274 ALA A CA 1
ATOM 2137 C C . ALA A 1 274 ? 0.931 -38.625 -1.102 1 95.5 274 ALA A C 1
ATOM 2139 O O . ALA A 1 274 ? 1.412 -37.5 -0.896 1 95.5 274 ALA A O 1
ATOM 2140 N N . ALA A 1 275 ? 1.46 -39.719 -0.728 1 94.44 275 ALA A N 1
ATOM 2141 C CA . ALA A 1 275 ? 2.725 -39.719 0.001 1 94.44 275 ALA A CA 1
ATOM 2142 C C . ALA A 1 275 ? 3.861 -39.188 -0.874 1 94.44 275 ALA A C 1
ATOM 2144 O O . ALA A 1 275 ? 4.742 -38.469 -0.394 1 94.44 275 ALA A O 1
ATOM 2145 N N . ALA A 1 276 ? 3.869 -39.594 -2.123 1 95.19 276 ALA A N 1
ATOM 2146 C CA . ALA A 1 276 ? 4.906 -39.156 -3.057 1 95.19 276 ALA A CA 1
ATOM 2147 C C . ALA A 1 276 ? 4.84 -37.656 -3.287 1 95.19 276 ALA A C 1
ATOM 2149 O O . ALA A 1 276 ? 5.871 -36.969 -3.336 1 95.19 276 ALA A O 1
ATOM 2150 N N . VAL A 1 277 ? 3.672 -37.125 -3.43 1 95 277 VAL A N 1
ATOM 2151 C CA . VAL A 1 277 ? 3.5 -35.656 -3.6 1 95 277 VAL A CA 1
ATOM 2152 C C . VAL A 1 277 ? 4.031 -34.938 -2.371 1 95 277 VAL A C 1
ATOM 2154 O O . VAL A 1 277 ? 4.785 -33.969 -2.496 1 95 277 VAL A O 1
ATOM 2157 N N . ARG A 1 278 ? 3.656 -35.375 -1.229 1 91.38 278 ARG A N 1
ATOM 2158 C CA . ARG A 1 278 ? 4.094 -34.75 0.018 1 91.38 278 ARG A CA 1
ATOM 2159 C C . ARG A 1 278 ? 5.613 -34.781 0.138 1 91.38 278 ARG A C 1
ATOM 2161 O O . ARG A 1 278 ? 6.223 -33.812 0.569 1 91.38 278 ARG A O 1
ATOM 2168 N N . ARG A 1 279 ? 6.184 -35.875 -0.232 1 92.38 279 ARG A N 1
ATOM 2169 C CA . ARG A 1 279 ? 7.625 -36.062 -0.085 1 92.38 279 ARG A CA 1
ATOM 2170 C C . ARG A 1 279 ? 8.391 -35.219 -1.108 1 92.38 279 ARG A C 1
ATOM 2172 O O . ARG A 1 279 ? 9.344 -34.531 -0.757 1 92.38 279 ARG A O 1
ATOM 2179 N N . ARG A 1 280 ? 7.996 -35.25 -2.354 1 91.81 280 ARG A N 1
ATOM 2180 C CA . ARG A 1 280 ? 8.781 -34.688 -3.441 1 91.81 280 ARG A CA 1
ATOM 2181 C C . ARG A 1 280 ? 8.57 -33.156 -3.531 1 91.81 280 ARG A C 1
ATOM 2183 O O . ARG A 1 280 ? 9.414 -32.438 -4.059 1 91.81 280 ARG A O 1
ATOM 2190 N N . PHE A 1 281 ? 7.457 -32.656 -2.986 1 93.12 281 PHE A N 1
ATOM 2191 C CA . PHE A 1 281 ? 7.191 -31.234 -3.006 1 93.12 281 PHE A CA 1
ATOM 2192 C C . PHE A 1 281 ? 7.219 -30.656 -1.594 1 93.12 281 PHE A C 1
ATOM 2194 O O . PHE A 1 281 ? 6.637 -29.609 -1.335 1 93.12 281 PHE A O 1
ATOM 2201 N N . SER A 1 282 ? 7.863 -31.328 -0.648 1 88 282 SER A N 1
ATOM 2202 C CA . SER A 1 282 ? 7.859 -30.969 0.77 1 88 282 SER A CA 1
ATOM 2203 C C . SER A 1 282 ? 8.469 -29.594 1.007 1 88 282 SER A C 1
ATOM 2205 O O . SER A 1 282 ? 8.039 -28.859 1.898 1 88 282 SER A O 1
ATOM 2207 N N . ASP A 1 283 ? 9.398 -29.156 0.186 1 87.62 283 ASP A N 1
ATOM 2208 C CA . ASP A 1 283 ? 10.148 -27.938 0.488 1 87.62 283 ASP A CA 1
ATOM 2209 C C . ASP A 1 283 ? 9.742 -26.797 -0.447 1 87.62 283 ASP A C 1
ATOM 2211 O O . ASP A 1 283 ? 10.383 -25.75 -0.456 1 87.62 283 ASP A O 1
ATOM 2215 N N . VAL A 1 284 ? 8.703 -26.953 -1.158 1 92.5 284 VAL A N 1
ATOM 2216 C CA . VAL A 1 284 ? 8.359 -25.984 -2.193 1 92.5 284 VAL A CA 1
ATOM 2217 C C . VAL A 1 284 ? 7.961 -24.656 -1.549 1 92.5 284 VAL A C 1
ATOM 2219 O O . VAL A 1 284 ? 8.281 -23.578 -2.068 1 92.5 284 VAL A O 1
ATOM 2222 N N . GLU A 1 285 ? 7.254 -24.641 -0.39 1 91.94 285 GLU A N 1
ATOM 2223 C CA . GLU A 1 285 ? 6.785 -23.422 0.263 1 91.94 285 GLU A CA 1
ATOM 2224 C C . GLU A 1 285 ? 7.922 -22.703 0.984 1 91.94 285 GLU A C 1
ATOM 2226 O O . GLU A 1 285 ? 7.832 -21.5 1.258 1 91.94 285 GLU A O 1
ATOM 2231 N N . GLU A 1 286 ? 8.969 -23.469 1.235 1 88.75 286 GLU A N 1
ATOM 2232 C CA . GLU A 1 286 ? 10.109 -22.891 1.944 1 88.75 286 GLU A CA 1
ATOM 2233 C C . GLU A 1 286 ? 11.148 -22.344 0.969 1 88.75 286 GLU A C 1
ATOM 2235 O O . GLU A 1 286 ? 12.047 -21.609 1.365 1 88.75 286 GLU A O 1
ATOM 2240 N N . GLN A 1 287 ? 11.008 -22.734 -0.262 1 90.69 287 GLN A N 1
ATOM 2241 C CA . GLN A 1 287 ? 11.898 -22.234 -1.301 1 90.69 287 GLN A CA 1
ATOM 2242 C C . GLN A 1 287 ? 11.516 -20.812 -1.721 1 90.69 287 GLN A C 1
ATOM 2244 O O . GLN A 1 287 ? 10.453 -20.594 -2.307 1 90.69 287 GLN A O 1
ATOM 2249 N N . PRO A 1 288 ? 12.367 -19.781 -1.531 1 93 288 PRO A N 1
ATOM 2250 C CA . PRO A 1 288 ? 12.016 -18.391 -1.813 1 93 288 PRO A CA 1
ATOM 2251 C C . PRO A 1 288 ? 11.633 -18.156 -3.275 1 93 288 PRO A C 1
ATOM 2253 O O . PRO A 1 288 ? 10.758 -17.344 -3.566 1 93 288 PRO A O 1
ATOM 2256 N N . LEU A 1 289 ? 12.211 -18.891 -4.16 1 93.56 289 LEU A N 1
ATOM 2257 C CA . LEU A 1 289 ? 11.938 -18.688 -5.578 1 93.56 289 LEU A CA 1
ATOM 2258 C C . LEU A 1 289 ? 10.492 -19.047 -5.906 1 93.56 289 LEU A C 1
ATOM 2260 O O . LEU A 1 289 ? 9.867 -18.406 -6.75 1 93.56 289 LEU A O 1
ATOM 2264 N N . TYR A 1 290 ? 9.961 -20.031 -5.172 1 95.12 290 TYR A N 1
ATOM 2265 C CA . TYR A 1 290 ? 8.57 -20.406 -5.355 1 95.12 290 TYR A CA 1
ATOM 2266 C C . TYR A 1 290 ? 7.648 -19.516 -4.527 1 95.12 290 TYR A C 1
ATOM 2268 O O . TYR A 1 290 ? 6.637 -19.016 -5.031 1 95.12 290 TYR A O 1
ATOM 2276 N N . SER A 1 291 ? 7.969 -19.297 -3.275 1 96 291 SER A N 1
ATOM 2277 C CA . SER A 1 291 ? 7.086 -18.625 -2.332 1 96 291 SER A CA 1
ATOM 2278 C C . SER A 1 291 ? 6.887 -17.156 -2.715 1 96 291 SER A C 1
ATOM 2280 O O . SER A 1 291 ? 5.762 -16.656 -2.705 1 96 291 SER A O 1
ATOM 2282 N N . ILE A 1 292 ? 7.957 -16.516 -3.076 1 96.5 292 ILE A N 1
ATOM 2283 C CA . ILE A 1 292 ? 7.879 -15.109 -3.447 1 96.5 292 ILE A CA 1
ATOM 2284 C C . ILE A 1 292 ? 7.125 -14.961 -4.77 1 96.5 292 ILE A C 1
ATOM 2286 O O . ILE A 1 292 ? 6.277 -14.078 -4.914 1 96.5 292 ILE A O 1
ATOM 2290 N N . ALA A 1 293 ? 7.41 -15.852 -5.742 1 97.12 293 ALA A N 1
ATOM 2291 C CA . ALA A 1 293 ? 6.684 -15.828 -7.008 1 97.12 293 ALA A CA 1
ATOM 2292 C C . ALA A 1 293 ? 5.184 -15.984 -6.785 1 97.12 293 ALA A C 1
ATOM 2294 O O . ALA A 1 293 ? 4.379 -15.258 -7.383 1 97.12 293 ALA A O 1
ATOM 2295 N N . THR A 1 294 ? 4.82 -16.875 -5.906 1 96.75 294 THR A N 1
ATOM 2296 C CA . THR A 1 294 ? 3.416 -17.141 -5.625 1 96.75 294 THR A CA 1
ATOM 2297 C C . THR A 1 294 ? 2.752 -15.938 -4.977 1 96.75 294 THR A C 1
ATOM 2299 O O . THR A 1 294 ? 1.647 -15.547 -5.363 1 96.75 294 THR A O 1
ATOM 2302 N N . LEU A 1 295 ? 3.439 -15.328 -4.047 1 95.69 295 LEU A N 1
ATOM 2303 C CA . LEU A 1 295 ? 2.904 -14.148 -3.369 1 95.69 295 LEU A CA 1
ATOM 2304 C C . LEU A 1 295 ? 2.662 -13.016 -4.359 1 95.69 295 LEU A C 1
ATOM 2306 O O . LEU A 1 295 ? 1.699 -12.258 -4.223 1 95.69 295 LEU A O 1
ATOM 2310 N N . LEU A 1 296 ? 3.535 -12.906 -5.316 1 96.81 296 LEU A N 1
ATOM 2311 C CA . LEU A 1 296 ? 3.51 -11.773 -6.238 1 96.81 296 LEU A CA 1
ATOM 2312 C C . LEU A 1 296 ? 2.561 -12.039 -7.402 1 96.81 296 LEU A C 1
ATOM 2314 O O . LEU A 1 296 ? 2.328 -11.156 -8.234 1 96.81 296 LEU A O 1
ATOM 2318 N N . ASP A 1 297 ? 2.098 -13.273 -7.555 1 97.12 297 ASP A N 1
ATOM 2319 C CA . ASP A 1 297 ? 1.061 -13.57 -8.539 1 97.12 297 ASP A CA 1
ATOM 2320 C C . ASP A 1 297 ? -0.319 -13.172 -8.023 1 97.12 297 ASP A C 1
ATOM 2322 O O . ASP A 1 297 ? -0.823 -13.75 -7.059 1 97.12 297 ASP A O 1
ATOM 2326 N N . PRO A 1 298 ? -0.917 -12.18 -8.633 1 94.44 298 PRO A N 1
ATOM 2327 C CA . PRO A 1 298 ? -2.172 -11.625 -8.117 1 94.44 298 PRO A CA 1
ATOM 2328 C C . PRO A 1 298 ? -3.326 -12.625 -8.188 1 94.44 298 PRO A C 1
ATOM 2330 O O . PRO A 1 298 ? -4.379 -12.398 -7.586 1 94.44 298 PRO A O 1
ATOM 2333 N N . ARG A 1 299 ? -3.15 -13.727 -8.812 1 91.19 299 ARG A N 1
ATOM 2334 C CA . ARG A 1 299 ? -4.176 -14.766 -8.852 1 91.19 299 ARG A CA 1
ATOM 2335 C C . ARG A 1 299 ? -4.211 -15.539 -7.539 1 91.19 299 ARG A C 1
ATOM 2337 O O . ARG A 1 299 ? -5.254 -16.078 -7.16 1 91.19 299 ARG A O 1
ATOM 2344 N N . TYR A 1 300 ? -2.99 -15.578 -6.883 1 94.69 300 TYR A N 1
ATOM 2345 C CA . TYR A 1 300 ? -2.85 -16.5 -5.762 1 94.69 300 TYR A CA 1
ATOM 2346 C C . TYR A 1 300 ? -2.574 -15.75 -4.465 1 94.69 300 TYR A C 1
ATOM 2348 O O . TYR A 1 300 ? -3.23 -15.992 -3.449 1 94.69 300 TYR A O 1
ATOM 2356 N N . LYS A 1 301 ? -1.522 -14.883 -4.477 1 92.88 301 LYS A N 1
ATOM 2357 C CA . LYS A 1 301 ? -1.078 -14.172 -3.277 1 92.88 301 LYS A CA 1
ATOM 2358 C C . LYS A 1 301 ? -0.764 -15.156 -2.15 1 92.88 301 LYS A C 1
ATOM 2360 O O . LYS A 1 301 ? 0.044 -16.062 -2.322 1 92.88 301 LYS A O 1
ATOM 2365 N N . ASN A 1 302 ? -1.416 -15 -0.998 1 89.94 302 ASN A N 1
ATOM 2366 C CA . ASN A 1 302 ? -1.068 -15.883 0.111 1 89.94 302 ASN A CA 1
ATOM 2367 C C . ASN A 1 302 ? -2.16 -16.922 0.369 1 89.94 302 ASN A C 1
ATOM 2369 O O . ASN A 1 302 ? -2.199 -17.531 1.435 1 89.94 302 ASN A O 1
ATOM 2373 N N . LEU A 1 303 ? -2.98 -17.203 -0.561 1 88.25 303 LEU A N 1
ATOM 2374 C CA . LEU A 1 303 ? -4.203 -17.969 -0.335 1 88.25 303 LEU A CA 1
ATOM 2375 C C . LEU A 1 303 ? -3.932 -19.469 -0.443 1 88.25 303 LEU A C 1
ATOM 2377 O O . LEU A 1 303 ? -4.734 -20.281 0.019 1 88.25 303 LEU A O 1
ATOM 2381 N N . PHE A 1 304 ? -2.83 -19.906 -1.035 1 92.62 304 PHE A N 1
ATOM 2382 C CA . PHE A 1 304 ? -2.691 -21.312 -1.379 1 92.62 304 PHE A CA 1
ATOM 2383 C C . PHE A 1 304 ? -1.547 -21.953 -0.601 1 92.62 304 PHE A C 1
ATOM 2385 O O . PHE A 1 304 ? -1.118 -23.062 -0.916 1 92.62 304 PHE A O 1
ATOM 2392 N N . PHE A 1 305 ? -1.039 -21.234 0.365 1 91.75 305 PHE A N 1
ATOM 2393 C CA . PHE A 1 305 ? -0.053 -21.844 1.248 1 91.75 305 PHE A CA 1
ATOM 2394 C C . PHE A 1 305 ? -0.715 -22.844 2.191 1 91.75 305 PHE A C 1
ATOM 2396 O O . PHE A 1 305 ? -1.893 -22.703 2.527 1 91.75 305 PHE A O 1
ATOM 2403 N N . SER A 1 306 ? -0.033 -23.859 2.559 1 86.44 306 SER A N 1
ATOM 2404 C CA . SER A 1 306 ? -0.579 -24.969 3.314 1 86.44 306 SER A CA 1
ATOM 2405 C C . SER A 1 306 ? -1.092 -24.531 4.68 1 86.44 306 SER A C 1
ATOM 2407 O O . SER A 1 306 ? -2.062 -25.078 5.195 1 86.44 306 SER A O 1
ATOM 2409 N N . ASN A 1 307 ? -0.374 -23.578 5.281 1 80.69 307 ASN A N 1
ATOM 2410 C CA . ASN A 1 307 ? -0.829 -23.047 6.562 1 80.69 307 ASN A CA 1
ATOM 2411 C C . ASN A 1 307 ? -0.401 -21.594 6.754 1 80.69 307 ASN A C 1
ATOM 2413 O O . ASN A 1 307 ? 0.336 -21.047 5.934 1 80.69 307 ASN A O 1
ATOM 2417 N N . THR A 1 308 ? -0.776 -21.047 7.855 1 79.88 308 THR A N 1
ATOM 2418 C CA . THR A 1 308 ? -0.557 -19.625 8.125 1 79.88 308 THR A CA 1
ATOM 2419 C C . THR A 1 308 ? 0.921 -19.344 8.383 1 79.88 308 THR A C 1
ATOM 2421 O O . THR A 1 308 ? 1.425 -18.281 8.039 1 79.88 308 THR A O 1
ATOM 2424 N N . ASN A 1 309 ? 1.56 -20.297 8.898 1 79.94 309 ASN A N 1
ATOM 2425 C CA . ASN A 1 309 ? 2.977 -20.109 9.195 1 79.94 309 ASN A CA 1
ATOM 2426 C C . ASN A 1 309 ? 3.811 -20.031 7.922 1 79.94 309 ASN A C 1
ATOM 2428 O O . ASN A 1 309 ? 4.707 -19.203 7.809 1 79.94 309 ASN A O 1
ATOM 2432 N N . THR A 1 310 ? 3.5 -20.953 6.996 1 87.5 310 THR A N 1
ATOM 2433 C CA . THR A 1 310 ? 4.242 -20.953 5.738 1 87.5 310 THR A CA 1
ATOM 2434 C C . THR A 1 310 ? 3.949 -19.688 4.941 1 87.5 310 THR A C 1
ATOM 2436 O O . THR A 1 310 ? 4.832 -19.156 4.27 1 87.5 310 THR A O 1
ATOM 2439 N N . ALA A 1 311 ? 2.725 -19.203 5.078 1 88.56 311 ALA A N 1
ATOM 2440 C CA . ALA A 1 311 ? 2.363 -17.953 4.422 1 88.56 311 ALA A CA 1
ATOM 2441 C C . ALA A 1 311 ? 3.119 -16.781 5.039 1 88.56 311 ALA A C 1
ATOM 2443 O O . ALA A 1 311 ? 3.615 -15.906 4.32 1 88.56 311 ALA A O 1
ATOM 2444 N N . ALA A 1 312 ? 3.182 -16.766 6.332 1 84.75 312 ALA A N 1
ATOM 2445 C CA . ALA A 1 312 ? 3.891 -15.703 7.047 1 84.75 312 ALA A CA 1
ATOM 2446 C C . ALA A 1 312 ? 5.379 -15.719 6.715 1 84.75 312 ALA A C 1
ATOM 2448 O O . ALA A 1 312 ? 5.996 -14.664 6.539 1 84.75 312 ALA A O 1
ATOM 2449 N N . ASN A 1 313 ? 5.93 -16.906 6.66 1 86.38 313 ASN A N 1
ATOM 2450 C CA . ASN A 1 313 ? 7.336 -17.047 6.301 1 86.38 313 ASN A CA 1
ATOM 2451 C C . ASN A 1 313 ? 7.609 -16.547 4.887 1 86.38 313 ASN A C 1
ATOM 2453 O O . ASN A 1 313 ? 8.648 -15.93 4.633 1 86.38 313 ASN A O 1
ATOM 2457 N N . ALA A 1 314 ? 6.707 -16.859 3.988 1 92 314 ALA A N 1
ATOM 2458 C CA . ALA A 1 314 ? 6.832 -16.375 2.615 1 92 314 ALA A CA 1
ATOM 2459 C C . ALA A 1 314 ? 6.824 -14.859 2.562 1 92 314 ALA A C 1
ATOM 2461 O O . ALA A 1 314 ? 7.609 -14.25 1.83 1 92 314 ALA A O 1
ATOM 2462 N N . LYS A 1 315 ? 5.973 -14.242 3.318 1 90.31 315 LYS A N 1
ATOM 2463 C CA . LYS A 1 315 ? 5.906 -12.781 3.406 1 90.31 315 LYS A CA 1
ATOM 2464 C C . LYS A 1 315 ? 7.219 -12.203 3.922 1 90.31 315 LYS A C 1
ATOM 2466 O O . LYS A 1 315 ? 7.695 -11.188 3.414 1 90.31 315 LYS A O 1
ATOM 2471 N N . GLU A 1 316 ? 7.715 -12.789 4.871 1 85.69 316 GLU A N 1
ATOM 2472 C CA . GLU A 1 316 ? 8.984 -12.352 5.434 1 85.69 316 GLU A CA 1
ATOM 2473 C C . GLU A 1 316 ? 10.109 -12.461 4.41 1 85.69 316 GLU A C 1
ATOM 2475 O O . GLU A 1 316 ? 10.969 -11.578 4.32 1 85.69 316 GLU A O 1
ATOM 2480 N N . MET A 1 317 ? 10.156 -13.594 3.711 1 89.69 317 MET A N 1
ATOM 2481 C CA . MET A 1 317 ? 11.164 -13.773 2.67 1 89.69 317 MET A CA 1
ATOM 2482 C C . MET A 1 317 ? 11.062 -12.68 1.613 1 89.69 317 MET A C 1
ATOM 2484 O O . MET A 1 317 ? 12.078 -12.141 1.165 1 89.69 317 MET A O 1
ATOM 2488 N N . LEU A 1 318 ? 9.82 -12.398 1.23 1 92.88 318 LEU A N 1
ATOM 2489 C CA . LEU A 1 318 ? 9.602 -11.336 0.251 1 92.88 318 LEU A CA 1
ATOM 2490 C C . LEU A 1 318 ? 10.062 -9.992 0.793 1 92.88 318 LEU A C 1
ATOM 2492 O O . LEU A 1 318 ? 10.727 -9.227 0.085 1 92.88 318 LEU A O 1
ATOM 2496 N N . MET A 1 319 ? 9.766 -9.695 2.037 1 86.38 319 MET A N 1
ATOM 2497 C CA . MET A 1 319 ? 10.164 -8.445 2.668 1 86.38 319 MET A CA 1
ATOM 2498 C C . MET A 1 319 ? 11.688 -8.312 2.709 1 86.38 319 MET A C 1
ATOM 2500 O O . MET A 1 319 ? 12.227 -7.242 2.439 1 86.38 319 MET A O 1
ATOM 2504 N N . ARG A 1 320 ? 12.297 -9.359 3.033 1 83.62 320 ARG A N 1
ATOM 2505 C CA . ARG A 1 320 ? 13.758 -9.367 3.057 1 83.62 320 ARG A CA 1
ATOM 2506 C C . ARG A 1 320 ? 14.328 -9.07 1.675 1 83.62 320 ARG A C 1
ATOM 2508 O O . ARG A 1 320 ? 15.32 -8.344 1.549 1 83.62 320 ARG A O 1
ATOM 2515 N N . GLU A 1 321 ? 13.719 -9.688 0.693 1 88.25 321 GLU A N 1
ATOM 2516 C CA . GLU A 1 321 ? 14.172 -9.469 -0.677 1 88.25 321 GLU A CA 1
ATOM 2517 C C . GLU A 1 321 ? 13.945 -8.023 -1.109 1 88.25 321 GLU A C 1
ATOM 2519 O O . GLU A 1 321 ? 14.758 -7.449 -1.831 1 88.25 321 GLU A O 1
ATOM 2524 N N . LEU A 1 322 ? 12.82 -7.434 -0.705 1 86.25 322 LEU A N 1
ATOM 2525 C CA . LEU A 1 322 ? 12.5 -6.047 -1.028 1 86.25 322 LEU A CA 1
ATOM 2526 C C . LEU A 1 322 ? 13.508 -5.09 -0.401 1 86.25 322 LEU A C 1
ATOM 2528 O O . LEU A 1 322 ? 13.953 -4.145 -1.05 1 86.25 322 LEU A O 1
ATOM 2532 N N . LEU A 1 323 ? 13.867 -5.344 0.777 1 75.69 323 LEU A N 1
ATOM 2533 C CA . LEU A 1 323 ? 14.812 -4.5 1.501 1 75.69 323 LEU A CA 1
ATOM 2534 C C . LEU A 1 323 ? 16.203 -4.609 0.9 1 75.69 323 LEU A C 1
ATOM 2536 O O . LEU A 1 323 ? 16.922 -3.611 0.794 1 75.69 323 LEU A O 1
ATOM 2540 N N . ARG A 1 324 ? 16.547 -5.812 0.534 1 77.62 324 ARG A N 1
ATOM 2541 C CA . ARG A 1 324 ? 17.844 -6.043 -0.104 1 77.62 324 ARG A CA 1
ATOM 2542 C C . ARG A 1 324 ? 17.953 -5.277 -1.419 1 77.62 324 ARG A C 1
ATOM 2544 O O . ARG A 1 324 ? 18.984 -4.672 -1.709 1 77.62 324 ARG A O 1
ATOM 2551 N N . SER A 1 325 ? 16.891 -5.32 -2.121 1 77.88 325 SER A N 1
ATOM 2552 C CA . SER A 1 325 ? 16.875 -4.656 -3.42 1 77.88 325 SER A CA 1
ATOM 2553 C C . SER A 1 325 ? 16.969 -3.143 -3.268 1 77.88 325 SER A C 1
ATOM 2555 O O . SER A 1 325 ? 17.578 -2.463 -4.098 1 77.88 325 SER A O 1
ATOM 2557 N N . SER A 1 326 ? 16.266 -2.576 -2.299 1 67.75 326 SER A N 1
ATOM 2558 C CA . SER A 1 326 ? 16.281 -1.141 -2.039 1 67.75 326 SER A CA 1
ATOM 2559 C C . SER A 1 326 ? 17.672 -0.678 -1.622 1 67.75 326 SER A C 1
ATOM 2561 O O . SER A 1 326 ? 18.125 0.405 -2.012 1 67.75 326 SER A O 1
ATOM 2563 N N . ARG A 1 327 ? 18.297 -1.442 -0.879 1 62.22 327 ARG A N 1
ATOM 2564 C CA . ARG A 1 327 ? 19.641 -1.118 -0.427 1 62.22 327 ARG A CA 1
ATOM 2565 C C . ARG A 1 327 ? 20.625 -1.101 -1.596 1 62.22 327 ARG A C 1
ATOM 2567 O O . ARG A 1 327 ? 21.516 -0.243 -1.66 1 62.22 327 ARG A O 1
ATOM 2574 N N . GLU A 1 328 ? 20.406 -2.01 -2.387 1 63.31 328 GLU A N 1
ATOM 2575 C CA . GLU A 1 328 ? 21.266 -2.094 -3.557 1 63.31 328 GLU A CA 1
ATOM 2576 C C . GLU A 1 328 ? 21.078 -0.885 -4.469 1 63.31 328 GLU A C 1
ATOM 2578 O O . GLU A 1 328 ? 22.047 -0.379 -5.043 1 63.31 328 GLU A O 1
ATOM 2583 N N . GLU A 1 329 ? 19.844 -0.449 -4.52 1 59.31 329 GLU A N 1
ATOM 2584 C CA . GLU A 1 329 ? 19.578 0.725 -5.34 1 59.31 329 GLU A CA 1
ATOM 2585 C C . GLU A 1 329 ? 20.156 1.987 -4.711 1 59.31 329 GLU A C 1
ATOM 2587 O O . GLU A 1 329 ? 20.641 2.875 -5.422 1 59.31 329 GLU A O 1
ATOM 2592 N N . GLU A 1 330 ? 19.828 2.188 -3.451 1 52.84 330 GLU A N 1
ATOM 2593 C CA . GLU A 1 330 ? 20.406 3.334 -2.746 1 52.84 330 GLU A CA 1
ATOM 2594 C C . GLU A 1 330 ? 21.922 3.365 -2.881 1 52.84 330 GLU A C 1
ATOM 2596 O O . GLU A 1 330 ? 22.516 4.438 -3.029 1 52.84 330 GLU A O 1
ATOM 2601 N N . ASN A 1 331 ? 22.375 2.18 -2.742 1 48.38 331 ASN A N 1
ATOM 2602 C CA . ASN A 1 331 ? 23.828 2.119 -2.924 1 48.38 331 ASN A CA 1
ATOM 2603 C C . ASN A 1 331 ? 24.219 2.498 -4.344 1 48.38 331 ASN A C 1
ATOM 2605 O O . ASN A 1 331 ? 25.297 3.064 -4.562 1 48.38 331 ASN A O 1
ATOM 2609 N N . HIS A 1 332 ? 23.297 2.139 -5.152 1 48.38 332 HIS A N 1
ATOM 2610 C CA . HIS A 1 332 ? 23.609 2.541 -6.516 1 48.38 332 HIS A CA 1
ATOM 2611 C C . HIS A 1 332 ? 23.344 4.027 -6.727 1 48.38 332 HIS A C 1
ATOM 2613 O O . HIS A 1 332 ? 24.062 4.688 -7.488 1 48.38 332 HIS A O 1
ATOM 2619 N N . ASP A 1 333 ? 22.203 4.559 -6.262 1 41.41 333 ASP A N 1
ATOM 2620 C CA . ASP A 1 333 ? 21.875 5.977 -6.406 1 41.41 333 ASP A CA 1
ATOM 2621 C C . ASP A 1 333 ? 22.734 6.832 -5.477 1 41.41 333 ASP A C 1
ATOM 2623 O O . ASP A 1 333 ? 22.703 8.062 -5.555 1 41.41 333 ASP A O 1
ATOM 2627 N N . LEU A 1 334 ? 23.047 6.398 -4.383 1 38.69 334 LEU A N 1
ATOM 2628 C CA . LEU A 1 334 ? 23.984 7.191 -3.588 1 38.69 334 LEU A CA 1
ATOM 2629 C C . LEU A 1 334 ? 25.125 7.711 -4.453 1 38.69 334 LEU A C 1
ATOM 2631 O O . LEU A 1 334 ? 25.953 8.5 -3.986 1 38.69 334 LEU A O 1
ATOM 2635 N N . HIS A 1 335 ? 25.344 7.086 -5.559 1 37.25 335 HIS A N 1
ATOM 2636 C CA . HIS A 1 335 ? 26.344 7.82 -6.332 1 37.25 335 HIS A CA 1
ATOM 2637 C C . HIS A 1 335 ? 25.797 9.18 -6.777 1 37.25 335 HIS A C 1
ATOM 2639 O O . HIS A 1 335 ? 26.562 10.047 -7.191 1 37.25 335 HIS A O 1
ATOM 2645 N N . GLU A 1 336 ? 24.641 9.219 -7.441 1 34.28 336 GLU A N 1
ATOM 2646 C CA . GLU A 1 336 ? 24.312 10.594 -7.797 1 34.28 336 GLU A CA 1
ATOM 2647 C C . GLU A 1 336 ? 23.609 11.312 -6.648 1 34.28 336 GLU A C 1
ATOM 2649 O O . GLU A 1 336 ? 22.594 10.836 -6.148 1 34.28 336 GLU A O 1
ATOM 2654 N N . PRO A 1 337 ? 24.328 11.945 -5.863 1 32.56 337 PRO A N 1
ATOM 2655 C CA . PRO A 1 337 ? 23.797 12.719 -4.734 1 32.56 337 PRO A CA 1
ATOM 2656 C C . PRO A 1 337 ? 22.469 13.391 -5.055 1 32.56 337 PRO A C 1
ATOM 2658 O O . PRO A 1 337 ? 22.297 13.938 -6.145 1 32.56 337 PRO A O 1
ATOM 2661 N N . PRO A 1 338 ? 21.359 12.844 -4.754 1 32.03 338 PRO A N 1
ATOM 2662 C CA . PRO A 1 338 ? 20.188 13.648 -5.086 1 32.03 338 PRO A CA 1
ATOM 2663 C C . PRO A 1 338 ? 20.438 15.148 -4.953 1 32.03 338 PRO A C 1
ATOM 2665 O O . PRO A 1 338 ? 21.125 15.586 -4.023 1 32.03 338 PRO A O 1
ATOM 2668 N N . ALA A 1 339 ? 20.578 15.828 -6.051 1 31.34 339 ALA A N 1
ATOM 2669 C CA . ALA A 1 339 ? 20.766 17.281 -6.07 1 31.34 339 ALA A CA 1
ATOM 2670 C C . ALA A 1 339 ? 19.922 17.953 -4.996 1 31.34 339 ALA A C 1
ATOM 2672 O O . ALA A 1 339 ? 18.703 17.828 -4.988 1 31.34 339 ALA A O 1
ATOM 2673 N N . ARG A 1 340 ? 20.312 17.984 -3.9 1 32.03 340 ARG A N 1
ATOM 2674 C CA . ARG A 1 340 ? 19.719 18.859 -2.902 1 32.03 340 ARG A CA 1
ATOM 2675 C C . ARG A 1 340 ? 19.172 20.125 -3.551 1 32.03 340 ARG A C 1
ATOM 2677 O O . ARG A 1 340 ? 19.906 20.891 -4.18 1 32.03 340 ARG A O 1
ATOM 2684 N N . LYS A 1 341 ? 18 20.047 -4.102 1 32.16 341 LYS A N 1
ATOM 2685 C CA . LYS A 1 341 ? 17.562 21.344 -4.605 1 32.16 341 LYS A CA 1
ATOM 2686 C C . LYS A 1 341 ? 18 22.469 -3.688 1 32.16 341 LYS A C 1
ATOM 2688 O O . LYS A 1 341 ? 18.016 22.328 -2.465 1 32.16 341 LYS A O 1
ATOM 2693 N N . PRO A 1 342 ? 18.75 23.344 -4.223 1 30.02 342 PRO A N 1
ATOM 2694 C CA . PRO A 1 342 ? 19.188 24.516 -3.461 1 30.02 342 PRO A CA 1
ATOM 2695 C C . PRO A 1 342 ? 18.094 25.078 -2.547 1 30.02 342 PRO A C 1
ATOM 2697 O O . PRO A 1 342 ? 16.922 25.109 -2.928 1 30.02 342 PRO A O 1
ATOM 2700 N N . ARG A 1 343 ? 18.172 24.859 -1.233 1 32.06 343 ARG A N 1
ATOM 2701 C CA . ARG A 1 343 ? 17.438 25.609 -0.216 1 32.06 343 ARG A CA 1
ATOM 2702 C C . ARG A 1 343 ? 17.188 27.047 -0.671 1 32.06 343 ARG A C 1
ATOM 2704 O O . ARG A 1 343 ? 18.125 27.844 -0.796 1 32.06 343 ARG A O 1
ATOM 2711 N N . ARG A 1 344 ? 16.469 27.188 -1.683 1 32.5 344 ARG A N 1
ATOM 2712 C CA . ARG A 1 344 ? 16.375 28.609 -1.995 1 32.5 344 ARG A CA 1
ATOM 2713 C C . ARG A 1 344 ? 16.406 29.453 -0.726 1 32.5 344 ARG A C 1
ATOM 2715 O O . ARG A 1 344 ? 15.828 29.062 0.295 1 32.5 344 ARG A O 1
ATOM 2722 N N . ASP A 1 345 ? 17.328 30.312 -0.569 1 34.06 345 ASP A N 1
ATOM 2723 C CA . ASP A 1 345 ? 17.719 31.391 0.33 1 34.06 345 ASP A CA 1
ATOM 2724 C C . ASP A 1 345 ? 16.484 32.125 0.863 1 34.06 345 ASP A C 1
ATOM 2726 O O . ASP A 1 345 ? 16.578 33.281 1.3 1 34.06 345 ASP A O 1
ATOM 2730 N N . GLN A 1 346 ? 15.258 31.859 0.379 1 37.97 346 GLN A N 1
ATOM 2731 C CA . GLN A 1 346 ? 14.359 32.844 0.966 1 37.97 346 GLN A CA 1
ATOM 2732 C C . GLN A 1 346 ? 14.336 32.719 2.488 1 37.97 346 GLN A C 1
ATOM 2734 O O . GLN A 1 346 ? 14.516 31.641 3.039 1 37.97 346 GLN A O 1
ATOM 2739 N N . ALA A 1 347 ? 14.328 33.75 3.258 1 42.81 347 ALA A N 1
ATOM 2740 C CA . ALA A 1 347 ? 14.445 34 4.695 1 42.81 347 ALA A CA 1
ATOM 2741 C C . ALA A 1 347 ? 13.586 33 5.48 1 42.81 347 ALA A C 1
ATOM 2743 O O . ALA A 1 347 ? 12.367 33.188 5.574 1 42.81 347 ALA A O 1
ATOM 2744 N N . SER A 1 348 ? 13.836 31.719 5.41 1 54.38 348 SER A N 1
ATOM 2745 C CA . SER A 1 348 ? 13.219 30.656 6.203 1 54.38 348 SER A CA 1
ATOM 2746 C C . SER A 1 348 ? 13.07 31.078 7.664 1 54.38 348 SER A C 1
ATOM 2748 O O . SER A 1 348 ? 14.031 31.547 8.281 1 54.38 348 SER A O 1
ATOM 2750 N N . SER A 1 349 ? 11.859 31.281 8.109 1 68.06 349 SER A N 1
ATOM 2751 C CA . SER A 1 349 ? 11.594 31.688 9.492 1 68.06 349 SER A CA 1
ATOM 2752 C C . SER A 1 349 ? 12.172 30.672 10.477 1 68.06 349 SER A C 1
ATOM 2754 O O . SER A 1 349 ? 12.594 29.594 10.086 1 68.06 349 SER A O 1
ATOM 2756 N N . SER A 1 350 ? 12.617 31.109 11.578 1 75.44 350 SER A N 1
ATOM 2757 C CA . SER A 1 350 ? 13.109 30.297 12.688 1 75.44 350 SER A CA 1
ATOM 2758 C C . SER A 1 350 ? 12.273 29.031 12.859 1 75.44 350 SER A C 1
ATOM 2760 O O . SER A 1 350 ? 12.82 27.953 13.086 1 75.44 350 SER A O 1
ATOM 2762 N N . LEU A 1 351 ? 11 29.094 12.422 1 83.31 351 LEU A N 1
ATOM 2763 C CA . LEU A 1 351 ? 10.148 27.922 12.617 1 83.31 351 LEU A CA 1
ATOM 2764 C C . LEU A 1 351 ? 10.367 26.906 11.516 1 83.31 351 LEU A C 1
ATOM 2766 O O . LEU A 1 351 ? 10.398 25.688 11.781 1 83.31 351 LEU A O 1
ATOM 2770 N N . ASP A 1 352 ? 10.508 27.359 10.336 1 83.69 352 ASP A N 1
ATOM 2771 C CA . ASP A 1 352 ? 10.695 26.469 9.195 1 83.69 352 ASP A CA 1
ATOM 2772 C C . ASP A 1 352 ? 11.938 25.609 9.367 1 83.69 352 ASP A C 1
ATOM 2774 O O . ASP A 1 352 ? 11.945 24.438 8.992 1 83.69 352 ASP A O 1
ATOM 2778 N N . SER A 1 353 ? 12.969 26.266 9.938 1 85.19 353 SER A N 1
ATOM 2779 C CA . SER A 1 353 ? 14.195 25.516 10.188 1 85.19 353 SER A CA 1
ATOM 2780 C C . SER A 1 353 ? 13.961 24.391 11.188 1 85.19 353 SER A C 1
ATOM 2782 O O . SER A 1 353 ? 14.539 23.312 11.062 1 85.19 353 SER A O 1
ATOM 2784 N N . ILE A 1 354 ? 13.156 24.656 12.141 1 87.44 354 ILE A N 1
ATOM 2785 C CA . ILE A 1 354 ? 12.883 23.656 13.164 1 87.44 354 ILE A CA 1
ATOM 2786 C C . ILE A 1 354 ? 12.031 22.531 12.578 1 87.44 354 ILE A C 1
ATOM 2788 O O . ILE A 1 354 ? 12.242 21.359 12.891 1 87.44 354 ILE A O 1
ATOM 2792 N N . PHE A 1 355 ? 11.086 22.859 11.727 1 88.12 355 PHE A N 1
ATOM 2793 C CA . PHE A 1 355 ? 10.312 21.844 11.016 1 88.12 355 PHE A CA 1
ATOM 2794 C C . PHE A 1 355 ? 11.234 20.891 10.281 1 88.12 355 PHE A C 1
ATOM 2796 O O . PHE A 1 355 ? 11.086 19.672 10.391 1 88.12 355 PHE A O 1
ATOM 2803 N N . ASP A 1 356 ? 12.094 21.438 9.539 1 85.56 356 ASP A N 1
ATOM 2804 C CA . ASP A 1 356 ? 13.016 20.641 8.734 1 85.56 356 ASP A CA 1
ATOM 2805 C C . ASP A 1 356 ? 13.906 19.766 9.617 1 85.56 356 ASP A C 1
ATOM 2807 O O . ASP A 1 356 ? 14.203 18.625 9.273 1 85.56 356 ASP A O 1
ATOM 2811 N N . GLU A 1 357 ? 14.383 20.375 10.727 1 85.06 357 GLU A N 1
ATOM 2812 C CA . GLU A 1 357 ? 15.211 19.641 11.672 1 85.06 357 GLU A CA 1
ATOM 2813 C C . GLU A 1 357 ? 14.484 18.406 12.203 1 85.06 357 GLU A C 1
ATOM 2815 O O . GLU A 1 357 ? 15.055 17.312 12.242 1 85.06 357 GLU A O 1
ATOM 2820 N N . ILE A 1 358 ? 13.266 18.562 12.547 1 86.44 358 ILE A N 1
ATOM 2821 C CA . ILE A 1 358 ? 12.477 17.484 13.117 1 86.44 358 ILE A CA 1
ATOM 2822 C C . ILE A 1 358 ? 12.219 16.422 12.047 1 86.44 358 ILE A C 1
ATOM 2824 O O . ILE A 1 358 ? 12.352 15.219 12.305 1 86.44 358 ILE A O 1
ATOM 2828 N N . ALA A 1 359 ? 11.75 16.844 10.906 1 79.56 359 ALA A N 1
ATOM 2829 C CA . ALA A 1 359 ? 11.484 15.922 9.805 1 79.56 359 ALA A CA 1
ATOM 2830 C C . ALA A 1 359 ? 12.719 15.094 9.477 1 79.56 359 ALA A C 1
ATOM 2832 O O . ALA A 1 359 ? 12.617 13.883 9.25 1 79.56 359 ALA A O 1
ATOM 2833 N N . ASP A 1 360 ? 13.875 15.734 9.477 1 73.94 360 ASP A N 1
ATOM 2834 C CA . ASP A 1 360 ? 15.133 15.062 9.156 1 73.94 360 ASP A CA 1
ATOM 2835 C C . ASP A 1 360 ? 15.508 14.055 10.234 1 73.94 360 ASP A C 1
ATOM 2837 O O . ASP A 1 360 ? 16.078 13 9.938 1 73.94 360 ASP A O 1
ATOM 2841 N N . GLU A 1 361 ? 15.211 14.492 11.477 1 74.5 361 GLU A N 1
ATOM 2842 C CA . GLU A 1 361 ? 15.531 13.625 12.602 1 74.5 361 GLU A CA 1
ATOM 2843 C C . GLU A 1 361 ? 14.68 12.359 12.594 1 74.5 361 GLU A C 1
ATOM 2845 O O . GLU A 1 361 ? 15.133 11.297 13.023 1 74.5 361 GLU A O 1
ATOM 2850 N N . GLN A 1 362 ? 13.43 12.609 12.172 1 69.19 362 GLN A N 1
ATOM 2851 C CA . GLN A 1 362 ? 12.477 11.516 12.289 1 69.19 362 GLN A CA 1
ATOM 2852 C C . GLN A 1 362 ? 12.406 10.695 11 1 69.19 362 GLN A C 1
ATOM 2854 O O . GLN A 1 362 ? 11.859 9.594 10.992 1 69.19 362 GLN A O 1
ATOM 2859 N N . ALA A 1 363 ? 12.758 11.336 9.922 1 57.16 363 ALA A N 1
ATOM 2860 C CA . ALA A 1 363 ? 12.727 10.609 8.656 1 57.16 363 ALA A CA 1
ATOM 2861 C C . ALA A 1 363 ? 13.562 9.336 8.727 1 57.16 363 ALA A C 1
ATOM 2863 O O . ALA A 1 363 ? 14.695 9.352 9.203 1 57.16 363 ALA A O 1
ATOM 2864 N N . PRO A 1 364 ? 12.797 8.266 8.789 1 51.38 364 PRO A N 1
ATOM 2865 C CA . PRO A 1 364 ? 13.625 7.059 8.836 1 51.38 364 PRO A CA 1
ATOM 2866 C C . PRO A 1 364 ? 14.781 7.098 7.84 1 51.38 364 PRO A C 1
ATOM 2868 O O . PRO A 1 364 ? 14.688 7.754 6.801 1 51.38 364 PRO A O 1
ATOM 2871 N N . VAL A 1 365 ? 15.977 6.684 8.273 1 45.31 365 VAL A N 1
ATOM 2872 C CA . VAL A 1 365 ? 17.078 6.395 7.371 1 45.31 365 VAL A CA 1
ATOM 2873 C C . VAL A 1 365 ? 16.562 5.699 6.117 1 45.31 365 VAL A C 1
ATOM 2875 O O . VAL A 1 365 ? 15.531 5.016 6.16 1 45.31 365 VAL A O 1
ATOM 2878 N N . SER A 1 366 ? 16.969 6.219 4.922 1 45.81 366 SER A N 1
ATOM 2879 C CA . SER A 1 366 ? 16.656 5.754 3.574 1 45.81 366 SER A CA 1
ATOM 2880 C C . SER A 1 366 ? 16.188 4.305 3.59 1 45.81 366 SER A C 1
ATOM 2882 O O . SER A 1 366 ? 15.211 3.955 2.916 1 45.81 366 SER A O 1
ATOM 2884 N N . LEU A 1 367 ? 16.953 3.588 4.359 1 42.5 367 LEU A N 1
ATOM 2885 C CA . LEU A 1 367 ? 16.703 2.15 4.379 1 42.5 367 LEU A CA 1
ATOM 2886 C C . LEU A 1 367 ? 15.375 1.845 5.051 1 42.5 367 LEU A C 1
ATOM 2888 O O . LEU A 1 367 ? 14.633 0.972 4.598 1 42.5 367 LEU A O 1
ATOM 2892 N N . ASN A 1 368 ? 15.07 2.672 6.105 1 48.81 368 ASN A N 1
ATOM 2893 C CA . ASN A 1 368 ? 13.852 2.449 6.875 1 48.81 368 ASN A CA 1
ATOM 2894 C C . ASN A 1 368 ? 12.617 2.906 6.109 1 48.81 368 ASN A C 1
ATOM 2896 O O . ASN A 1 368 ? 11.562 2.262 6.176 1 48.81 368 ASN A O 1
ATOM 2900 N N . ARG A 1 369 ? 12.852 3.867 5.336 1 50.16 369 ARG A N 1
ATOM 2901 C CA . ARG A 1 369 ? 11.773 4.352 4.477 1 50.16 369 ARG A CA 1
ATOM 2902 C C . ARG A 1 369 ? 11.422 3.324 3.404 1 50.16 369 ARG A C 1
ATOM 2904 O O . ARG A 1 369 ? 10.25 3.094 3.119 1 50.16 369 ARG A O 1
ATOM 2911 N N . ALA A 1 370 ? 12.562 2.863 2.875 1 54.09 370 ALA A N 1
ATOM 2912 C CA . ALA A 1 370 ? 12.383 1.826 1.862 1 54.09 370 ALA A CA 1
ATOM 2913 C C . ALA A 1 370 ? 11.625 0.63 2.43 1 54.09 370 ALA A C 1
ATOM 2915 O O . ALA A 1 370 ? 10.742 0.076 1.767 1 54.09 370 ALA A O 1
ATOM 2916 N N . LYS A 1 371 ? 11.961 0.455 3.705 1 58.09 371 LYS A N 1
ATOM 2917 C CA . LYS A 1 371 ? 11.305 -0.679 4.352 1 58.09 371 LYS A CA 1
ATOM 2918 C C . LYS A 1 371 ? 9.82 -0.406 4.566 1 58.09 371 LYS A C 1
ATOM 2920 O O . LYS A 1 371 ? 8.977 -1.268 4.305 1 58.09 371 LYS A O 1
ATOM 2925 N N . VAL A 1 372 ? 9.609 0.773 4.969 1 56.25 372 VAL A N 1
ATOM 2926 C CA . VAL A 1 372 ? 8.234 1.127 5.285 1 56.25 372 VAL A CA 1
ATOM 2927 C C . VAL A 1 372 ? 7.41 1.195 4.004 1 56.25 372 VAL A C 1
ATOM 2929 O O . VAL A 1 372 ? 6.281 0.699 3.955 1 56.25 372 VAL A O 1
ATOM 2932 N N . GLY A 1 373 ? 7.973 1.79 2.984 1 63.84 373 GLY A N 1
ATOM 2933 C CA . GLY A 1 373 ? 7.289 1.853 1.702 1 63.84 373 GLY A CA 1
ATOM 2934 C C . GLY A 1 373 ? 6.996 0.486 1.116 1 63.84 373 GLY A C 1
ATOM 2935 O O . GLY A 1 373 ? 5.879 0.23 0.656 1 63.84 373 GLY A O 1
ATOM 2936 N N . SER A 1 374 ? 7.988 -0.404 1.221 1 74 374 SER A N 1
ATOM 2937 C CA . SER A 1 374 ? 7.832 -1.75 0.68 1 74 374 SER A CA 1
ATOM 2938 C C . SER A 1 374 ? 6.797 -2.545 1.465 1 74 374 SER A C 1
ATOM 2940 O O . SER A 1 374 ? 5.996 -3.279 0.881 1 74 374 SER A O 1
ATOM 2942 N N . THR A 1 375 ? 6.855 -2.328 2.709 1 73.12 375 THR A N 1
ATOM 2943 C CA . THR A 1 375 ? 5.91 -3.041 3.564 1 73.12 375 THR A CA 1
ATOM 2944 C C . THR A 1 375 ? 4.48 -2.586 3.287 1 73.12 375 THR A C 1
ATOM 2946 O O . THR A 1 375 ? 3.564 -3.408 3.223 1 73.12 375 THR A O 1
ATOM 2949 N N . ALA A 1 376 ? 4.379 -1.361 3.033 1 67.56 376 ALA A N 1
ATOM 2950 C CA . ALA A 1 376 ? 3.059 -0.808 2.756 1 67.56 376 ALA A CA 1
ATOM 2951 C C . ALA A 1 376 ? 2.512 -1.327 1.43 1 67.56 376 ALA A C 1
ATOM 2953 O O . ALA A 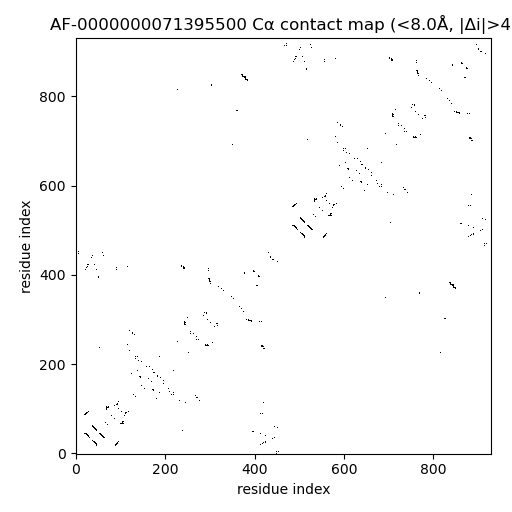1 376 ? 1.342 -1.705 1.337 1 67.56 376 ALA A O 1
ATOM 2954 N N . GLN A 1 377 ? 3.32 -1.277 0.455 1 77.12 377 GLN A N 1
ATOM 2955 C CA . GLN A 1 377 ? 2.92 -1.81 -0.843 1 77.12 377 GLN A CA 1
ATOM 2956 C C . GLN A 1 377 ? 2.48 -3.268 -0.728 1 77.12 377 GLN A C 1
ATOM 2958 O O . GLN A 1 377 ? 1.449 -3.654 -1.279 1 77.12 377 GLN A O 1
ATOM 2963 N N . LEU A 1 378 ? 3.277 -3.965 0.04 1 85.5 378 LEU A N 1
ATOM 2964 C CA . LEU A 1 378 ? 3.037 -5.398 0.155 1 85.5 378 LEU A CA 1
ATOM 2965 C C . LEU A 1 378 ? 1.721 -5.676 0.875 1 85.5 378 LEU A C 1
ATOM 2967 O O . LEU A 1 378 ? 0.927 -6.508 0.431 1 85.5 378 LEU A O 1
ATOM 2971 N N . GLU A 1 379 ? 1.461 -5.012 1.878 1 76.06 379 GLU A N 1
ATOM 2972 C CA . GLU A 1 379 ? 0.236 -5.219 2.645 1 76.06 379 GLU A CA 1
ATOM 2973 C C . GLU A 1 379 ? -0.996 -4.82 1.838 1 76.06 379 GLU A C 1
ATOM 2975 O O . GLU A 1 379 ? -2.023 -5.5 1.89 1 76.06 379 GLU A O 1
ATOM 2980 N N . THR A 1 380 ? -0.9 -3.713 1.072 1 73.44 380 THR A N 1
ATOM 2981 C CA . THR A 1 380 ? -1.996 -3.275 0.214 1 73.44 380 THR A CA 1
ATOM 2982 C C . THR A 1 380 ? -2.283 -4.312 -0.866 1 73.44 380 THR A C 1
ATOM 2984 O O . THR A 1 380 ? -3.438 -4.695 -1.076 1 73.44 380 THR A O 1
ATOM 2987 N N . TYR A 1 381 ? -1.275 -4.711 -1.447 1 88.31 381 TYR A N 1
ATOM 2988 C CA . TYR A 1 381 ? -1.374 -5.695 -2.516 1 88.31 381 TYR A CA 1
ATOM 2989 C C . TYR A 1 381 ? -2.018 -6.984 -2.012 1 88.31 381 TYR A C 1
ATOM 2991 O O . TYR A 1 381 ? -2.959 -7.492 -2.623 1 88.31 381 TYR A O 1
ATOM 2999 N N . LEU A 1 382 ? -1.548 -7.449 -0.863 1 85.44 382 LEU A N 1
ATOM 3000 C CA . LEU A 1 382 ? -2.031 -8.719 -0.332 1 85.44 382 LEU A CA 1
ATOM 3001 C C . LEU A 1 382 ? -3.457 -8.578 0.193 1 85.44 382 LEU A C 1
ATOM 3003 O O . LEU A 1 382 ? -4.207 -9.555 0.227 1 85.44 382 LEU A O 1
ATOM 3007 N N . GLY A 1 383 ? -3.799 -7.398 0.601 1 74.81 383 GLY A N 1
ATOM 3008 C CA . GLY A 1 383 ? -5.129 -7.148 1.133 1 74.81 383 GLY A CA 1
ATOM 3009 C C . GLY A 1 383 ? -6.191 -7.027 0.055 1 74.81 383 GLY A C 1
ATOM 3010 O O . GLY A 1 383 ? -7.379 -7.211 0.323 1 74.81 383 GLY A O 1
ATOM 3011 N N . GLU A 1 384 ? -5.797 -6.715 -1.138 1 76.31 384 GLU A N 1
ATOM 3012 C CA . GLU A 1 384 ? -6.727 -6.594 -2.256 1 76.31 384 GLU A CA 1
ATOM 3013 C C . GLU A 1 384 ? -7.172 -7.969 -2.754 1 76.31 384 GLU A C 1
ATOM 3015 O O . GLU A 1 384 ? -6.457 -8.961 -2.578 1 76.31 384 GLU A O 1
ATOM 3020 N N . THR A 1 385 ? -8.359 -7.965 -3.379 1 79.69 385 THR A N 1
ATOM 3021 C CA . THR A 1 385 ? -8.898 -9.211 -3.914 1 79.69 385 THR A CA 1
ATOM 3022 C C . THR A 1 385 ? -8.023 -9.727 -5.059 1 79.69 385 THR A C 1
ATOM 3024 O O . THR A 1 385 ? -7.484 -8.938 -5.836 1 79.69 385 THR A O 1
ATOM 3027 N N . THR A 1 386 ? -7.957 -11.031 -5.117 1 87.38 386 THR A N 1
ATOM 3028 C CA . THR A 1 386 ? -7.203 -11.648 -6.207 1 87.38 386 THR A CA 1
ATOM 3029 C C . THR A 1 386 ? -7.934 -11.477 -7.535 1 87.38 386 THR A C 1
ATOM 3031 O O . THR A 1 386 ? -9.156 -11.305 -7.559 1 87.38 386 THR A O 1
ATOM 3034 N N . ILE A 1 387 ? -7.18 -11.477 -8.609 1 85.88 387 ILE A N 1
ATOM 3035 C CA . ILE A 1 387 ? -7.801 -11.523 -9.93 1 85.88 387 ILE A CA 1
ATOM 3036 C C . ILE A 1 387 ? -8.25 -12.953 -10.242 1 85.88 387 ILE A C 1
ATOM 3038 O O . ILE A 1 387 ? -7.922 -13.883 -9.508 1 85.88 387 ILE A O 1
ATOM 3042 N N . SER A 1 388 ? -8.953 -13.117 -11.32 1 85.44 388 SER A N 1
ATOM 3043 C CA . SER A 1 388 ? -9.422 -14.438 -11.711 1 85.44 388 SER A CA 1
ATOM 3044 C C . SER A 1 388 ? -8.266 -15.344 -12.117 1 85.44 388 SER A C 1
ATOM 3046 O O . SER A 1 388 ? -7.254 -14.867 -12.633 1 85.44 388 SER A O 1
ATOM 3048 N N . ARG A 1 389 ? -8.438 -16.609 -11.922 1 87.81 389 ARG A N 1
ATOM 3049 C CA . ARG A 1 389 ? -7.402 -17.578 -12.289 1 87.81 389 ARG A CA 1
ATOM 3050 C C . ARG A 1 389 ? -7.168 -17.578 -13.797 1 87.81 389 ARG A C 1
ATOM 3052 O O . ARG A 1 389 ? -6.105 -18 -14.258 1 87.81 389 ARG A O 1
ATOM 3059 N N . GLU A 1 390 ? -8.086 -17.141 -14.492 1 83.75 390 GLU A N 1
ATOM 3060 C CA . GLU A 1 390 ? -8 -17.125 -15.953 1 83.75 390 GLU A CA 1
ATOM 3061 C C . GLU A 1 390 ? -7.344 -15.844 -16.453 1 83.75 390 GLU A C 1
ATOM 3063 O O . GLU A 1 390 ? -6.938 -15.766 -17.625 1 83.75 390 GLU A O 1
ATOM 3068 N N . ASP A 1 391 ? -7.215 -14.906 -15.5 1 87.44 391 ASP A N 1
ATOM 3069 C CA . ASP A 1 391 ? -6.605 -13.633 -15.883 1 87.44 391 ASP A CA 1
ATOM 3070 C C . ASP A 1 391 ? -5.09 -13.773 -16.016 1 87.44 391 ASP A C 1
ATOM 3072 O O . ASP A 1 391 ? -4.508 -14.75 -15.539 1 87.44 391 ASP A O 1
ATOM 3076 N N . LYS A 1 392 ? -4.523 -12.797 -16.703 1 90.19 392 LYS A N 1
ATOM 3077 C CA . LYS A 1 392 ? -3.074 -12.781 -16.875 1 90.19 392 LYS A CA 1
ATOM 3078 C C . LYS A 1 392 ? -2.393 -11.953 -15.789 1 90.19 392 LYS A C 1
ATOM 3080 O O . LYS A 1 392 ? -2.574 -10.742 -15.719 1 90.19 392 LYS A O 1
ATOM 3085 N N . PRO A 1 393 ? -1.626 -12.586 -14.969 1 95.19 393 PRO A N 1
ATOM 3086 C CA . PRO A 1 393 ? -0.975 -11.859 -13.867 1 95.19 393 PRO A CA 1
ATOM 3087 C C . PRO A 1 393 ? -0.088 -10.719 -14.359 1 95.19 393 PRO A C 1
ATOM 3089 O O . PRO A 1 393 ? -0.006 -9.68 -13.703 1 95.19 393 PRO A O 1
ATOM 3092 N N . LEU A 1 394 ? 0.526 -10.844 -15.5 1 95.31 394 LEU A N 1
ATOM 3093 C CA . LEU A 1 394 ? 1.435 -9.82 -16 1 95.31 394 LEU A CA 1
ATOM 3094 C C . LEU A 1 394 ? 0.662 -8.586 -16.453 1 95.31 394 LEU A C 1
ATOM 3096 O O . LEU A 1 394 ? 1.163 -7.465 -16.359 1 95.31 394 LEU A O 1
ATOM 3100 N N . GLN A 1 395 ? -0.542 -8.75 -16.906 1 90.56 395 GLN A N 1
ATOM 3101 C CA . GLN A 1 395 ? -1.382 -7.609 -17.25 1 90.56 395 GLN A CA 1
ATOM 3102 C C . GLN A 1 395 ? -1.727 -6.789 -16 1 90.56 395 GLN A C 1
ATOM 3104 O O . GLN A 1 395 ? -1.774 -5.559 -16.062 1 90.56 395 GLN A O 1
ATOM 3109 N N . TYR A 1 396 ? -2.039 -7.5 -14.969 1 94.19 396 TYR A N 1
ATOM 3110 C CA . TYR A 1 396 ? -2.27 -6.824 -13.695 1 94.19 396 TYR A CA 1
ATOM 3111 C C . TYR A 1 396 ? -1.096 -5.922 -13.336 1 94.19 396 TYR A C 1
ATOM 3113 O O . TYR A 1 396 ? -1.286 -4.762 -12.969 1 94.19 396 TYR A O 1
ATOM 3121 N N . TRP A 1 397 ? 0.082 -6.438 -13.422 1 94.81 397 TRP A N 1
ATOM 3122 C CA . TRP A 1 397 ? 1.269 -5.688 -13.023 1 94.81 397 TRP A CA 1
ATOM 3123 C C . TRP A 1 397 ? 1.545 -4.551 -14 1 94.81 397 TRP A C 1
ATOM 3125 O O . TRP A 1 397 ? 2.039 -3.492 -13.609 1 94.81 397 TRP A O 1
ATOM 3135 N N . ALA A 1 398 ? 1.235 -4.758 -15.305 1 90.38 398 ALA A N 1
ATOM 3136 C CA . ALA A 1 398 ? 1.371 -3.686 -16.281 1 90.38 398 ALA A CA 1
ATOM 3137 C C . ALA A 1 398 ? 0.511 -2.482 -15.898 1 90.38 398 ALA A C 1
ATOM 3139 O O . ALA A 1 398 ? 0.931 -1.335 -16.062 1 90.38 398 ALA A O 1
ATOM 3140 N N . VAL A 1 399 ? -0.6 -2.719 -15.289 1 84.75 399 VAL A N 1
ATOM 3141 C CA . VAL A 1 399 ? -1.565 -1.686 -14.938 1 84.75 399 VAL A CA 1
ATOM 3142 C C . VAL A 1 399 ? -1.202 -1.084 -13.578 1 84.75 399 VAL A C 1
ATOM 3144 O O . VAL A 1 399 ? -1.349 0.122 -13.367 1 84.75 399 VAL A O 1
ATOM 3147 N N . ASN A 1 400 ? -0.687 -1.927 -12.672 1 87.5 400 ASN A N 1
ATOM 3148 C CA . ASN A 1 400 ? -0.545 -1.513 -11.281 1 87.5 400 ASN A CA 1
ATOM 3149 C C . ASN A 1 400 ? 0.904 -1.172 -10.938 1 87.5 400 ASN A C 1
ATOM 3151 O O . ASN A 1 400 ? 1.229 -0.905 -9.781 1 87.5 400 ASN A O 1
ATOM 3155 N N . LYS A 1 401 ? 1.756 -1.143 -11.961 1 87.94 401 LYS A N 1
ATOM 3156 C CA . LYS A 1 401 ? 3.172 -0.911 -11.695 1 87.94 401 LYS A CA 1
ATOM 3157 C C . LYS A 1 401 ? 3.4 0.477 -11.102 1 87.94 401 LYS A C 1
ATOM 3159 O O . LYS A 1 401 ? 4.363 0.692 -10.359 1 87.94 401 LYS A O 1
ATOM 3164 N N . VAL A 1 402 ? 2.498 1.426 -11.312 1 77.25 402 VAL A N 1
ATOM 3165 C CA . VAL A 1 402 ? 2.611 2.775 -10.766 1 77.25 402 VAL A CA 1
ATOM 3166 C C . VAL A 1 402 ? 2.172 2.787 -9.305 1 77.25 402 VAL A C 1
ATOM 3168 O O . VAL A 1 402 ? 2.764 3.484 -8.477 1 77.25 402 VAL A O 1
ATOM 3171 N N . ARG A 1 403 ? 1.235 1.971 -9.055 1 77.12 403 ARG A N 1
ATOM 3172 C CA . ARG A 1 403 ? 0.706 1.882 -7.703 1 77.12 403 ARG A CA 1
ATOM 3173 C C . ARG A 1 403 ? 1.682 1.16 -6.777 1 77.12 403 ARG A C 1
ATOM 3175 O O . ARG A 1 403 ? 1.799 1.502 -5.602 1 77.12 403 ARG A O 1
ATOM 3182 N N . PHE A 1 404 ? 2.301 0.114 -7.391 1 86.25 404 PHE A N 1
ATOM 3183 C CA . PHE A 1 404 ? 3.199 -0.733 -6.613 1 86.25 404 PHE A CA 1
ATOM 3184 C C . PHE A 1 404 ? 4.555 -0.852 -7.297 1 86.25 404 PHE A C 1
ATOM 3186 O O . PHE A 1 404 ? 4.98 -1.952 -7.66 1 86.25 404 PHE A O 1
ATOM 3193 N N . PRO A 1 405 ? 5.301 0.189 -7.309 1 84.44 405 PRO A N 1
ATOM 3194 C CA . PRO A 1 405 ? 6.516 0.164 -8.125 1 84.44 405 PRO A CA 1
ATOM 3195 C C . PRO A 1 405 ? 7.555 -0.832 -7.609 1 84.44 405 PRO A C 1
ATOM 3197 O O . PRO A 1 405 ? 8.18 -1.544 -8.398 1 84.44 405 PRO A O 1
ATOM 3200 N N . THR A 1 406 ? 7.715 -0.909 -6.324 1 85.5 406 THR A N 1
ATOM 3201 C CA . THR A 1 406 ? 8.719 -1.802 -5.758 1 85.5 406 THR A CA 1
ATOM 3202 C C . THR A 1 406 ? 8.305 -3.26 -5.934 1 85.5 406 THR A C 1
ATOM 3204 O O . THR A 1 406 ? 9.141 -4.113 -6.242 1 85.5 406 THR A O 1
ATOM 3207 N N . LEU A 1 407 ? 7.047 -3.545 -5.785 1 91.38 407 LEU A N 1
ATOM 3208 C CA . LEU A 1 407 ? 6.543 -4.902 -5.965 1 91.38 407 LEU A CA 1
ATOM 3209 C C . LEU A 1 407 ? 6.582 -5.309 -7.434 1 91.38 407 LEU A C 1
ATOM 3211 O O . LEU A 1 407 ? 6.852 -6.465 -7.758 1 91.38 407 LEU A O 1
ATOM 3215 N N . ALA A 1 408 ? 6.293 -4.328 -8.266 1 92.06 408 ALA A N 1
ATOM 3216 C CA . ALA A 1 408 ? 6.273 -4.598 -9.703 1 92.06 408 ALA A CA 1
ATOM 3217 C C . ALA A 1 408 ? 7.656 -5.008 -10.195 1 92.06 408 ALA A C 1
ATOM 3219 O O . ALA A 1 408 ? 7.781 -5.91 -11.031 1 92.06 408 ALA A O 1
ATOM 3220 N N . LYS A 1 409 ? 8.648 -4.34 -9.68 1 90.69 409 LYS A N 1
ATOM 3221 C CA . LYS A 1 409 ? 10.023 -4.699 -10.031 1 90.69 409 LYS A CA 1
ATOM 3222 C C . LYS A 1 409 ? 10.352 -6.121 -9.586 1 90.69 409 LYS A C 1
ATOM 3224 O O . LYS A 1 409 ? 10.953 -6.891 -10.336 1 90.69 409 LYS A O 1
ATOM 3229 N N . MET A 1 410 ? 9.961 -6.434 -8.406 1 93.88 410 MET A N 1
ATOM 3230 C CA . MET A 1 410 ? 10.18 -7.781 -7.883 1 93.88 410 MET A CA 1
ATOM 3231 C C . MET A 1 410 ? 9.375 -8.805 -8.68 1 93.88 410 MET A C 1
ATOM 3233 O O . MET A 1 410 ? 9.859 -9.906 -8.945 1 93.88 410 MET A O 1
ATOM 3237 N N . ALA A 1 411 ? 8.148 -8.445 -9.062 1 95.75 411 ALA A N 1
ATOM 3238 C CA . ALA A 1 411 ? 7.285 -9.328 -9.836 1 95.75 411 ALA A CA 1
ATOM 3239 C C . ALA A 1 411 ? 7.902 -9.648 -11.195 1 95.75 411 ALA A C 1
ATOM 3241 O O . ALA A 1 411 ? 7.832 -10.781 -11.672 1 95.75 411 ALA A O 1
ATOM 3242 N N . SER A 1 412 ? 8.484 -8.656 -11.812 1 94.94 412 SER A N 1
ATOM 3243 C CA . SER A 1 412 ? 9.117 -8.867 -13.109 1 94.94 412 SER A CA 1
ATOM 3244 C C . SER A 1 412 ? 10.234 -9.898 -13.016 1 94.94 412 SER A C 1
ATOM 3246 O O . SER A 1 412 ? 10.422 -10.703 -13.938 1 94.94 412 SER A O 1
ATOM 3248 N N . ARG A 1 413 ? 10.906 -9.906 -11.938 1 94.75 413 ARG A N 1
ATOM 3249 C CA . ARG A 1 413 ? 12 -10.844 -11.727 1 94.75 413 ARG A CA 1
ATOM 3250 C C . ARG A 1 413 ? 11.477 -12.227 -11.383 1 94.75 413 ARG A C 1
ATOM 3252 O O . ARG A 1 413 ? 11.828 -13.211 -12.039 1 94.75 413 ARG A O 1
ATOM 3259 N N . TYR A 1 414 ? 10.594 -12.352 -10.477 1 96.94 414 TYR A N 1
ATOM 3260 C CA . TYR A 1 414 ? 10.203 -13.641 -9.922 1 96.94 414 TYR A CA 1
ATOM 3261 C C . TYR A 1 414 ? 9.18 -14.328 -10.805 1 96.94 414 TYR A C 1
ATOM 3263 O O . TYR A 1 414 ? 9.148 -15.562 -10.891 1 96.94 414 TYR A O 1
ATOM 3271 N N . LEU A 1 415 ? 8.367 -13.57 -11.508 1 96.62 415 LEU A N 1
ATOM 3272 C CA . LEU A 1 415 ? 7.344 -14.18 -12.344 1 96.62 415 LEU A CA 1
ATOM 3273 C C . LEU A 1 415 ? 7.918 -14.578 -13.695 1 96.62 415 LEU A C 1
ATOM 3275 O O . LEU A 1 415 ? 7.238 -15.234 -14.492 1 96.62 415 LEU A O 1
ATOM 3279 N N . SER A 1 416 ? 9.172 -14.266 -13.93 1 95.62 416 SER A N 1
ATOM 3280 C CA . SER A 1 416 ? 9.82 -14.703 -15.164 1 95.62 416 SER A CA 1
ATOM 3281 C C . SER A 1 416 ? 10.211 -16.172 -15.094 1 95.62 416 SER A C 1
ATOM 3283 O O . SER A 1 416 ? 10.516 -16.797 -16.109 1 95.62 416 SER A O 1
ATOM 3285 N N . ALA A 1 417 ? 10.172 -16.734 -13.922 1 95.31 417 ALA A N 1
ATOM 3286 C CA . ALA A 1 417 ? 10.602 -18.125 -13.719 1 95.31 417 ALA A CA 1
ATOM 3287 C C . ALA A 1 417 ? 9.57 -19.094 -14.273 1 95.31 417 ALA A C 1
ATOM 3289 O O . ALA A 1 417 ? 8.398 -19.062 -13.891 1 95.31 417 ALA A O 1
ATOM 3290 N N . PRO A 1 418 ? 9.992 -19.969 -15.133 1 93.06 418 PRO A N 1
ATOM 3291 C CA . PRO A 1 418 ? 9.078 -21 -15.617 1 93.06 418 PRO A CA 1
ATOM 3292 C C . PRO A 1 418 ? 8.797 -22.078 -14.578 1 93.06 418 PRO A C 1
ATOM 3294 O O . PRO A 1 418 ? 9.508 -22.172 -13.57 1 93.06 418 PRO A O 1
ATOM 3297 N N . CYS A 1 419 ? 7.758 -22.734 -14.867 1 90.94 419 CYS A N 1
ATOM 3298 C CA . CYS A 1 419 ? 7.379 -23.797 -13.953 1 90.94 419 CYS A CA 1
ATOM 3299 C C . CYS A 1 419 ? 7.992 -25.125 -14.391 1 90.94 419 CYS A C 1
ATOM 3301 O O . CYS A 1 419 ? 8.148 -26.047 -13.578 1 90.94 419 CYS A O 1
ATOM 3303 N N . SER A 1 420 ? 8.266 -25.188 -15.656 1 88.62 420 SER A N 1
ATOM 3304 C CA . SER A 1 420 ? 8.766 -26.438 -16.203 1 88.62 420 SER A CA 1
ATOM 3305 C C . SER A 1 420 ? 9.781 -26.188 -17.312 1 88.62 420 SER A C 1
ATOM 3307 O O . SER A 1 420 ? 9.898 -25.078 -17.828 1 88.62 420 SER A O 1
ATOM 3309 N N . SER A 1 421 ? 10.531 -27.203 -17.578 1 78.5 421 SER A N 1
ATOM 3310 C CA . SER A 1 421 ? 11.531 -27.125 -18.641 1 78.5 421 SER A CA 1
ATOM 3311 C C . SER A 1 421 ? 10.977 -27.625 -19.969 1 78.5 421 SER A C 1
ATOM 3313 O O . SER A 1 421 ? 11.703 -28.188 -20.781 1 78.5 421 SER A O 1
ATOM 3315 N N . VAL A 1 422 ? 9.719 -27.391 -20.125 1 74.75 422 VAL A N 1
ATOM 3316 C CA . VAL A 1 422 ? 9.023 -27.906 -21.312 1 74.75 422 VAL A CA 1
ATOM 3317 C C . VAL A 1 422 ? 9.617 -27.297 -22.562 1 74.75 422 VAL A C 1
ATOM 3319 O O . VAL A 1 422 ? 9.664 -27.938 -23.625 1 74.75 422 VAL A O 1
ATOM 3322 N N . ASP A 1 423 ? 10.086 -26.141 -22.438 1 74.12 423 ASP A N 1
ATOM 3323 C CA . ASP A 1 423 ? 10.703 -25.484 -23.594 1 74.12 423 ASP A CA 1
ATOM 3324 C C . ASP A 1 423 ? 11.906 -26.281 -24.094 1 74.12 423 ASP A C 1
ATOM 3326 O O . ASP A 1 423 ? 12.133 -26.359 -25.297 1 74.12 423 ASP A O 1
ATOM 3330 N N . SER A 1 424 ? 12.57 -26.781 -23.219 1 80.56 424 SER A N 1
ATOM 3331 C CA . SER A 1 424 ? 13.711 -27.609 -23.594 1 80.56 424 SER A CA 1
ATOM 3332 C C . SER A 1 424 ? 13.25 -28.906 -24.266 1 80.56 424 SER A C 1
ATOM 3334 O O . SER A 1 424 ? 13.844 -29.344 -25.25 1 80.56 424 SER A O 1
ATOM 3336 N N . GLU A 1 425 ? 12.203 -29.422 -23.688 1 72.19 425 GLU A N 1
ATOM 3337 C CA . GLU A 1 425 ? 11.648 -30.641 -24.266 1 72.19 425 GLU A CA 1
ATOM 3338 C C . GLU A 1 425 ? 11.117 -30.406 -25.672 1 72.19 425 GLU A C 1
ATOM 3340 O O . GLU A 1 425 ? 11.32 -31.219 -26.562 1 72.19 425 GLU A O 1
ATOM 3345 N N . ARG A 1 426 ? 10.5 -29.391 -25.781 1 69.62 426 ARG A N 1
ATOM 3346 C CA . ARG A 1 426 ? 9.977 -29.031 -27.094 1 69.62 426 ARG A CA 1
ATOM 3347 C C . ARG A 1 426 ? 11.109 -28.781 -28.094 1 69.62 426 ARG A C 1
ATOM 3349 O O . ARG A 1 426 ? 11.008 -29.156 -29.266 1 69.62 426 ARG A O 1
ATOM 3356 N N . LEU A 1 427 ? 12.086 -28.156 -27.641 1 72.06 427 LEU A N 1
ATOM 3357 C CA . LEU A 1 427 ? 13.266 -27.922 -28.453 1 72.06 427 LEU A CA 1
ATOM 3358 C C . LEU A 1 427 ? 13.852 -29.25 -28.953 1 72.06 427 LEU A C 1
ATOM 3360 O O . LEU A 1 427 ? 14.133 -29.391 -30.141 1 72.06 427 LEU A O 1
ATOM 3364 N N . PHE A 1 428 ? 13.898 -30.188 -28.141 1 71.31 428 PHE A N 1
ATOM 3365 C CA . PHE A 1 428 ? 14.539 -31.453 -28.5 1 71.31 428 PHE A CA 1
ATOM 3366 C C . PHE A 1 428 ? 13.609 -32.312 -29.344 1 71.31 428 PHE A C 1
ATOM 3368 O O . PHE A 1 428 ? 14.07 -33.125 -30.156 1 71.31 428 PHE A O 1
ATOM 3375 N N . SER A 1 429 ? 12.281 -32.094 -29.094 1 68.75 429 SER A N 1
ATOM 3376 C CA . SER A 1 429 ? 11.352 -32.719 -30.016 1 68.75 429 SER A CA 1
ATOM 3377 C C . SER A 1 429 ? 11.594 -32.281 -31.453 1 68.75 429 SER A C 1
ATOM 3379 O O . SER A 1 429 ? 11.484 -33.062 -32.406 1 68.75 429 SER A O 1
ATOM 3381 N N . SER A 1 430 ? 11.969 -31.062 -31.531 1 66.25 430 SER A N 1
ATOM 3382 C CA . SER A 1 430 ? 12.305 -30.516 -32.844 1 66.25 430 SER A CA 1
ATOM 3383 C C . SER A 1 430 ? 13.609 -31.078 -33.375 1 66.25 430 SER A C 1
ATOM 3385 O O . SER A 1 430 ? 13.766 -31.281 -34.594 1 66.25 430 SER A O 1
ATOM 3387 N N . VAL A 1 431 ? 14.484 -31.328 -32.5 1 70.94 431 VAL A N 1
ATOM 3388 C CA . VAL A 1 431 ? 15.773 -31.891 -32.875 1 70.94 431 VAL A CA 1
ATOM 3389 C C . VAL A 1 431 ? 15.57 -33.281 -33.5 1 70.94 431 VAL A C 1
ATOM 3391 O O . VAL A 1 431 ? 16.219 -33.625 -34.469 1 70.94 431 VAL A O 1
ATOM 3394 N N . SER A 1 432 ? 14.68 -33.938 -32.875 1 69.69 432 SER A N 1
ATOM 3395 C CA . SER A 1 432 ? 14.422 -35.312 -33.312 1 69.69 432 SER A CA 1
ATOM 3396 C C . SER A 1 432 ? 13.875 -35.344 -34.75 1 69.69 432 SER A C 1
ATOM 3398 O O . SER A 1 432 ? 14.07 -36.312 -35.469 1 69.69 432 SER A O 1
ATOM 3400 N N . HIS A 1 433 ? 13.328 -34.25 -35.094 1 69.06 433 HIS A N 1
ATOM 3401 C CA . HIS A 1 433 ? 12.852 -34.125 -36.469 1 69.06 433 HIS A CA 1
ATOM 3402 C C . HIS A 1 433 ? 14 -33.812 -37.406 1 69.06 433 HIS A C 1
ATOM 3404 O O . HIS A 1 433 ? 13.93 -34.156 -38.594 1 69.06 433 HIS A O 1
ATOM 3410 N N . ILE A 1 434 ? 14.938 -33.156 -36.875 1 68.69 434 ILE A N 1
ATOM 3411 C CA . ILE A 1 434 ? 16.094 -32.75 -37.688 1 68.69 434 ILE A CA 1
ATOM 3412 C C . ILE A 1 434 ? 17.109 -33.875 -37.719 1 68.69 434 ILE A C 1
ATOM 3414 O O . ILE A 1 434 ? 17.719 -34.125 -38.75 1 68.69 434 ILE A O 1
ATOM 3418 N N . VAL A 1 435 ? 17.328 -34.5 -36.594 1 70.06 435 VAL A N 1
ATOM 3419 C CA . VAL A 1 435 ? 18.266 -35.625 -36.438 1 70.06 435 VAL A CA 1
ATOM 3420 C C . VAL A 1 435 ? 17.484 -36.906 -36.281 1 70.06 435 VAL A C 1
ATOM 3422 O O . VAL A 1 435 ? 16.953 -37.188 -35.188 1 70.06 435 VAL A O 1
ATOM 3425 N N . ASN A 1 436 ? 17.312 -37.594 -37.312 1 70.56 436 ASN A N 1
ATOM 3426 C CA . ASN A 1 436 ? 16.578 -38.844 -37.312 1 70.56 436 ASN A CA 1
ATOM 3427 C C . ASN A 1 436 ? 17.297 -39.906 -38.125 1 70.56 436 ASN A C 1
ATOM 3429 O O . ASN A 1 436 ? 18.438 -39.719 -38.531 1 70.56 436 ASN A O 1
ATOM 3433 N N . ASP A 1 437 ? 16.641 -41 -38.25 1 68.94 437 ASP A N 1
ATOM 3434 C CA . ASP A 1 437 ? 17.25 -42.156 -38.906 1 68.94 437 ASP A CA 1
ATOM 3435 C C . ASP A 1 437 ? 17.719 -41.812 -40.312 1 68.94 437 ASP A C 1
ATOM 3437 O O . ASP A 1 437 ? 18.75 -42.312 -40.781 1 68.94 437 ASP A O 1
ATOM 3441 N N . ASP A 1 438 ? 16.953 -40.969 -40.875 1 65.38 438 ASP A N 1
ATOM 3442 C CA . ASP A 1 438 ? 17.25 -40.625 -42.25 1 65.38 438 ASP A CA 1
ATOM 3443 C C . ASP A 1 438 ? 18.328 -39.531 -42.344 1 65.38 438 ASP A C 1
ATOM 3445 O O . ASP A 1 438 ? 19.047 -39.469 -43.312 1 65.38 438 ASP A O 1
ATOM 3449 N N . ARG A 1 439 ? 18.328 -38.719 -41.312 1 67.88 439 ARG A N 1
ATOM 3450 C CA . ARG A 1 439 ? 19.281 -37.594 -41.281 1 67.88 439 ARG A CA 1
ATOM 3451 C C . ARG A 1 439 ? 20.188 -37.719 -40.062 1 67.88 439 ARG A C 1
ATOM 3453 O O . ARG A 1 439 ? 20.141 -36.875 -39.156 1 67.88 439 ARG A O 1
ATOM 3460 N N . ASN A 1 440 ? 20.953 -38.688 -39.969 1 72.44 440 ASN A N 1
ATOM 3461 C CA . ASN A 1 440 ? 21.781 -39 -38.812 1 72.44 440 ASN A CA 1
ATOM 3462 C C . ASN A 1 440 ? 23.234 -38.625 -39.031 1 72.44 440 ASN A C 1
ATOM 3464 O O . ASN A 1 440 ? 24.109 -39 -38.25 1 72.44 440 ASN A O 1
ATOM 3468 N N . ARG A 1 441 ? 23.406 -37.844 -40.125 1 72.62 441 ARG A N 1
ATOM 3469 C CA . ARG A 1 441 ? 24.781 -37.438 -40.406 1 72.62 441 ARG A CA 1
ATOM 3470 C C . ARG A 1 441 ? 24.984 -35.938 -40.125 1 72.62 441 ARG A C 1
ATOM 3472 O O . ARG A 1 441 ? 26.094 -35.438 -40.281 1 72.62 441 ARG A O 1
ATOM 3479 N N . ILE A 1 442 ? 23.906 -35.344 -39.75 1 74.19 442 ILE A N 1
ATOM 3480 C CA . ILE A 1 442 ? 24 -33.906 -39.438 1 74.19 442 ILE A CA 1
ATOM 3481 C C . ILE A 1 442 ? 24.875 -33.719 -38.188 1 74.19 442 ILE A C 1
ATOM 3483 O O . ILE A 1 442 ? 24.812 -34.5 -37.25 1 74.19 442 ILE A O 1
ATOM 3487 N N . THR A 1 443 ? 25.812 -32.75 -38.281 1 75.94 443 THR A N 1
ATOM 3488 C CA . THR A 1 443 ? 26.688 -32.469 -37.156 1 75.94 443 THR A CA 1
ATOM 3489 C C . THR A 1 443 ? 25.938 -31.719 -36.062 1 75.94 443 THR A C 1
ATOM 3491 O O . THR A 1 443 ? 24.938 -31.047 -36.344 1 75.94 443 THR A O 1
ATOM 3494 N N . ALA A 1 444 ? 26.453 -31.859 -34.875 1 79.44 444 ALA A N 1
ATOM 3495 C CA . ALA A 1 444 ? 25.844 -31.203 -33.719 1 79.44 444 ALA A CA 1
ATOM 3496 C C . ALA A 1 444 ? 25.828 -29.688 -33.906 1 79.44 444 ALA A C 1
ATOM 3498 O O . ALA A 1 444 ? 24.859 -29.016 -33.562 1 79.44 444 ALA A O 1
ATOM 3499 N N . ASP A 1 445 ? 26.812 -29.188 -34.562 1 80 445 ASP A N 1
ATOM 3500 C CA . ASP A 1 445 ? 26.922 -27.75 -34.781 1 80 445 ASP A CA 1
ATOM 3501 C C . ASP A 1 445 ? 25.844 -27.266 -35.75 1 80 445 ASP A C 1
ATOM 3503 O O . ASP A 1 445 ? 25.25 -26.203 -35.562 1 80 445 ASP A O 1
ATOM 3507 N N . HIS A 1 446 ? 25.688 -28 -36.688 1 78.06 446 HIS A N 1
ATOM 3508 C CA . HIS A 1 446 ? 24.672 -27.641 -37.688 1 78.06 446 HIS A CA 1
ATOM 3509 C C . HIS A 1 446 ? 23.266 -27.75 -37.094 1 78.06 446 HIS A C 1
ATOM 3511 O O . HIS A 1 446 ? 22.406 -26.922 -37.375 1 78.06 446 HIS A O 1
ATOM 3517 N N . ALA A 1 447 ? 23.125 -28.812 -36.344 1 75.81 447 ALA A N 1
ATOM 3518 C CA . ALA A 1 447 ? 21.828 -29 -35.688 1 75.81 447 ALA A CA 1
ATOM 3519 C C . ALA A 1 447 ? 21.5 -27.812 -34.781 1 75.81 447 ALA A C 1
ATOM 3521 O O . ALA A 1 447 ? 20.375 -27.328 -34.75 1 75.81 447 ALA A O 1
ATOM 3522 N N . GLU A 1 448 ? 22.453 -27.375 -34.062 1 83 448 GLU A N 1
ATOM 3523 C CA . GLU A 1 448 ? 22.281 -26.234 -33.156 1 83 448 GLU A CA 1
ATOM 3524 C C . GLU A 1 448 ? 21.875 -24.984 -33.938 1 83 448 GLU A C 1
ATOM 3526 O O . GLU A 1 448 ? 20.969 -24.266 -33.531 1 83 448 GLU A O 1
ATOM 3531 N N . MET A 1 449 ? 22.516 -24.766 -35.031 1 79.06 449 MET A N 1
ATOM 3532 C CA . MET A 1 449 ? 22.234 -23.594 -35.844 1 79.06 449 MET A CA 1
ATOM 3533 C C . MET A 1 449 ? 20.797 -23.625 -36.375 1 79.06 449 MET A C 1
ATOM 3535 O O . MET A 1 449 ? 20.094 -22.609 -36.344 1 79.06 449 MET A O 1
ATOM 3539 N N . ILE A 1 450 ? 20.469 -24.75 -36.781 1 76.5 450 ILE A N 1
ATOM 3540 C CA . ILE A 1 450 ? 19.141 -24.906 -37.375 1 76.5 450 ILE A CA 1
ATOM 3541 C C . ILE A 1 450 ? 18.078 -24.688 -36.281 1 76.5 450 ILE A C 1
ATOM 3543 O O . ILE A 1 450 ? 17.094 -23.969 -36.5 1 76.5 450 ILE A O 1
ATOM 3547 N N . LEU A 1 451 ? 18.312 -25.266 -35.188 1 79.81 451 LEU A N 1
ATOM 3548 C CA . LEU A 1 451 ? 17.359 -25.156 -34.062 1 79.81 451 LEU A CA 1
ATOM 3549 C C . LEU A 1 451 ? 17.234 -23.719 -33.594 1 79.81 451 LEU A C 1
ATOM 3551 O O . LEU A 1 451 ? 16.141 -23.234 -33.344 1 79.81 451 LEU A O 1
ATOM 3555 N N . PHE A 1 452 ? 18.344 -23.109 -33.531 1 84 452 PHE A N 1
ATOM 3556 C CA . PHE A 1 452 ? 18.391 -21.719 -33.094 1 84 452 PHE A CA 1
ATOM 3557 C C . PHE A 1 452 ? 17.578 -20.828 -34.031 1 84 452 PHE A C 1
ATOM 3559 O O . PHE A 1 452 ? 16.781 -20.016 -33.594 1 84 452 PHE A O 1
ATOM 3566 N N . ILE A 1 453 ? 17.781 -21 -35.281 1 78.62 453 ILE A N 1
ATOM 3567 C CA . ILE A 1 453 ? 17.094 -20.203 -36.281 1 78.62 453 ILE A CA 1
ATOM 3568 C C . ILE A 1 453 ? 15.594 -20.5 -36.25 1 78.62 453 ILE A C 1
ATOM 3570 O O . ILE A 1 453 ? 14.766 -19.594 -36.25 1 78.62 453 ILE A O 1
ATOM 3574 N N . LYS A 1 454 ? 15.312 -21.75 -36.188 1 74.5 454 LYS A N 1
ATOM 3575 C CA . LYS A 1 454 ? 13.914 -22.188 -36.219 1 74.5 454 LYS A CA 1
ATOM 3576 C C . LYS A 1 454 ? 13.148 -21.594 -35.031 1 74.5 454 LYS A C 1
ATOM 3578 O O . LYS A 1 454 ? 12.023 -21.125 -35.188 1 74.5 454 LYS A O 1
ATOM 3583 N N . LYS A 1 455 ? 13.742 -21.594 -33.906 1 79.06 455 LYS A N 1
ATOM 3584 C CA . LYS A 1 455 ? 13.039 -21.188 -32.688 1 79.06 455 LYS A CA 1
ATOM 3585 C C . LYS A 1 455 ? 12.977 -19.672 -32.562 1 79.06 455 LYS A C 1
ATOM 3587 O O . LYS A 1 455 ? 12.023 -19.141 -32 1 79.06 455 LYS A O 1
ATOM 3592 N N . ASN A 1 456 ? 13.93 -18.938 -33.156 1 78.38 456 ASN A N 1
ATOM 3593 C CA . ASN A 1 456 ? 14.016 -17.5 -32.906 1 78.38 456 ASN A CA 1
ATOM 3594 C C . ASN A 1 456 ? 13.594 -16.703 -34.125 1 78.38 456 ASN A C 1
ATOM 3596 O O . ASN A 1 456 ? 13.391 -15.484 -34.062 1 78.38 456 ASN A O 1
ATOM 3600 N N . LEU A 1 457 ? 13.391 -17.312 -35.25 1 75.31 457 LEU A N 1
ATOM 3601 C CA . LEU A 1 457 ? 13.055 -16.609 -36.469 1 75.31 457 LEU A CA 1
ATOM 3602 C C . LEU A 1 457 ? 11.773 -15.797 -36.312 1 75.31 457 LEU A C 1
ATOM 3604 O O . LEU A 1 457 ? 11.68 -14.672 -36.812 1 75.31 457 LEU A O 1
ATOM 3608 N N . PRO A 1 458 ? 10.812 -16.281 -35.594 1 72.06 458 PRO A N 1
ATOM 3609 C CA . PRO A 1 458 ? 9.578 -15.516 -35.406 1 72.06 458 PRO A CA 1
ATOM 3610 C C . PRO A 1 458 ? 9.797 -14.18 -34.719 1 72.06 458 PRO A C 1
ATOM 3612 O O . PRO A 1 458 ? 8.969 -13.273 -34.812 1 72.06 458 PRO A O 1
ATOM 3615 N N . LEU A 1 459 ? 10.797 -14.062 -33.969 1 75.62 459 LEU A N 1
ATOM 3616 C CA . LEU A 1 459 ? 11.086 -12.844 -33.219 1 75.62 459 LEU A CA 1
ATOM 3617 C C . LEU A 1 459 ? 11.492 -11.711 -34.156 1 75.62 459 LEU A C 1
ATOM 3619 O O . LEU A 1 459 ? 11.422 -10.539 -33.812 1 75.62 459 LEU A O 1
ATOM 3623 N N . ILE A 1 460 ? 11.984 -11.992 -35.25 1 69.81 460 ILE A N 1
ATOM 3624 C CA . ILE A 1 460 ? 12.484 -11.008 -36.219 1 69.81 460 ILE A CA 1
ATOM 3625 C C . ILE A 1 460 ? 11.391 -10.68 -37.25 1 69.81 460 ILE A C 1
ATOM 3627 O O . ILE A 1 460 ? 11.398 -9.602 -37.844 1 69.81 460 ILE A O 1
ATOM 3631 N N . LEU A 1 461 ? 10.516 -11.633 -37.469 1 64.25 461 LEU A N 1
ATOM 3632 C CA . LEU A 1 461 ? 9.5 -11.414 -38.5 1 64.25 461 LEU A CA 1
ATOM 3633 C C . LEU A 1 461 ? 8.398 -10.492 -38 1 64.25 461 LEU A C 1
ATOM 3635 O O . LEU A 1 461 ? 7.98 -10.602 -36.844 1 64.25 461 LEU A O 1
ATOM 3639 N N . PRO A 1 462 ? 8.172 -9.242 -38.688 1 58.03 462 PRO A N 1
ATOM 3640 C CA . PRO A 1 462 ? 7.121 -8.305 -38.281 1 58.03 462 PRO A CA 1
ATOM 3641 C C . PRO A 1 462 ? 5.766 -8.984 -38.125 1 58.03 462 PRO A C 1
ATOM 3643 O O . PRO A 1 462 ? 5.465 -9.969 -38.812 1 58.03 462 PRO A O 1
ATOM 3646 N N . LYS A 1 463 ? 5.195 -8.922 -36.938 1 50.28 463 LYS A N 1
ATOM 3647 C CA . LYS A 1 463 ? 3.816 -9.367 -36.75 1 50.28 463 LYS A CA 1
ATOM 3648 C C . LYS A 1 463 ? 2.943 -8.945 -37.938 1 50.28 463 LYS A C 1
ATOM 3650 O O . LYS A 1 463 ? 2.914 -7.773 -38.312 1 50.28 463 LYS A O 1
ATOM 3655 N N . SER A 1 464 ? 2.768 -9.812 -38.969 1 33.12 464 SER A N 1
ATOM 3656 C CA . SER A 1 464 ? 1.781 -9.398 -39.938 1 33.12 464 SER A CA 1
ATOM 3657 C C . SER A 1 464 ? 0.484 -8.953 -39.281 1 33.12 464 SER A C 1
ATOM 3659 O O . SER A 1 464 ? -0.099 -9.688 -38.5 1 33.12 464 SER A O 1
ATOM 3661 N N . THR A 1 465 ? 0.312 -7.723 -39 1 32.28 465 THR A N 1
ATOM 3662 C CA . THR A 1 465 ? -1.081 -7.297 -38.906 1 32.28 465 THR A CA 1
ATOM 3663 C C . THR A 1 465 ? -1.929 -8 -39.969 1 32.28 465 THR A C 1
ATOM 3665 O O . THR A 1 465 ? -1.543 -8.078 -41.125 1 32.28 465 THR A O 1
ATOM 3668 N N . MET B 1 1 ? -35.75 42.562 -2.312 1 66.38 1 MET B N 1
ATOM 3669 C CA . MET B 1 1 ? -34.562 42.219 -3.084 1 66.38 1 MET B CA 1
ATOM 3670 C C . MET B 1 1 ? -33.625 41.344 -2.273 1 66.38 1 MET B C 1
ATOM 3672 O O . MET B 1 1 ? -33.219 40.25 -2.73 1 66.38 1 MET B O 1
ATOM 3676 N N . LEU B 1 2 ? -33.5 41.625 -0.929 1 75.25 2 LEU B N 1
ATOM 3677 C CA . LEU B 1 2 ? -32.531 40.938 -0.106 1 75.25 2 LEU B CA 1
ATOM 3678 C C . LEU B 1 2 ? -33 39.5 0.185 1 75.25 2 LEU B C 1
ATOM 3680 O O . LEU B 1 2 ? -32.25 38.531 0.009 1 75.25 2 LEU B O 1
ATOM 3684 N N . PRO B 1 3 ? -34.312 39.344 0.442 1 81.81 3 PRO B N 1
ATOM 3685 C CA . PRO B 1 3 ? -34.781 38 0.735 1 81.81 3 PRO B CA 1
ATOM 3686 C C . PRO B 1 3 ? -34.719 37.094 -0.477 1 81.81 3 PRO B C 1
ATOM 3688 O O . PRO B 1 3 ? -34.469 35.875 -0.329 1 81.81 3 PRO B O 1
ATOM 3691 N N . LYS B 1 4 ? -34.938 37.594 -1.551 1 82.44 4 LYS B N 1
ATOM 3692 C CA . LYS B 1 4 ? -34.875 36.781 -2.762 1 82.44 4 LYS B CA 1
ATOM 3693 C C . LYS B 1 4 ? -33.469 36.312 -3.031 1 82.44 4 LYS B C 1
ATOM 3695 O O . LYS B 1 4 ? -33.25 35.125 -3.352 1 82.44 4 LYS B O 1
ATOM 3700 N N . VAL B 1 5 ? -32.562 37.281 -2.936 1 82.25 5 VAL B N 1
ATOM 3701 C CA . VAL B 1 5 ? -31.156 36.938 -3.15 1 82.25 5 VAL B CA 1
ATOM 3702 C C . VAL B 1 5 ? -30.719 35.906 -2.111 1 82.25 5 VAL B C 1
ATOM 3704 O O . VAL B 1 5 ? -30 34.938 -2.436 1 82.25 5 VAL B O 1
ATOM 3707 N N . PHE B 1 6 ? -31.172 36.125 -0.925 1 86.25 6 PHE B N 1
ATOM 3708 C CA . PHE B 1 6 ? -30.875 35.188 0.162 1 86.25 6 PHE B CA 1
ATOM 3709 C C . PHE B 1 6 ? -31.344 33.781 -0.183 1 86.25 6 PHE B C 1
ATOM 3711 O O . PHE B 1 6 ? -30.594 32.812 -0.037 1 86.25 6 PHE B O 1
ATOM 3718 N N . ASN B 1 7 ? -32.531 33.719 -0.635 1 87.12 7 ASN B N 1
ATOM 3719 C CA . ASN B 1 7 ? -33.094 32.406 -0.951 1 87.12 7 ASN B CA 1
ATOM 3720 C C . ASN B 1 7 ? -32.375 31.75 -2.113 1 87.12 7 ASN B C 1
ATOM 3722 O O . ASN B 1 7 ? -32.219 30.531 -2.127 1 87.12 7 ASN B O 1
ATOM 3726 N N . ASP B 1 8 ? -31.938 32.469 -2.994 1 84.75 8 ASP B N 1
ATOM 3727 C CA . ASP B 1 8 ? -31.203 31.938 -4.137 1 84.75 8 ASP B CA 1
ATOM 3728 C C . ASP B 1 8 ? -29.844 31.391 -3.713 1 84.75 8 ASP B C 1
ATOM 3730 O O . ASP B 1 8 ? -29.453 30.297 -4.141 1 84.75 8 ASP B O 1
ATOM 3734 N N . VAL B 1 9 ? -29.203 32.156 -2.934 1 86.06 9 VAL B N 1
ATOM 3735 C CA . VAL B 1 9 ? -27.875 31.734 -2.451 1 86.06 9 VAL B CA 1
ATOM 3736 C C . VAL B 1 9 ? -28.016 30.5 -1.562 1 86.06 9 VAL B C 1
ATOM 3738 O O . VAL B 1 9 ? -27.219 29.578 -1.647 1 86.06 9 VAL B O 1
ATOM 3741 N N . LYS B 1 10 ? -29.016 30.562 -0.72 1 89.56 10 LYS B N 1
ATOM 3742 C CA . LYS B 1 10 ? -29.25 29.438 0.174 1 89.56 10 LYS B CA 1
ATOM 3743 C C . LYS B 1 10 ? -29.5 28.156 -0.614 1 89.56 10 LYS B C 1
ATOM 3745 O O . LYS B 1 10 ? -29 27.078 -0.259 1 89.56 10 LYS B O 1
ATOM 3750 N N . LYS B 1 11 ? -30.25 28.219 -1.633 1 88.94 11 LYS B N 1
ATOM 3751 C CA . LYS B 1 11 ? -30.531 27.062 -2.488 1 88.94 11 LYS B CA 1
ATOM 3752 C C . LYS B 1 11 ? -29.25 26.531 -3.129 1 88.94 11 LYS B C 1
ATOM 3754 O O . LYS B 1 11 ? -29.062 25.312 -3.234 1 88.94 11 LYS B O 1
ATOM 3759 N N . HIS B 1 12 ? -28.484 27.453 -3.518 1 88 12 HIS B N 1
ATOM 3760 C CA . HIS B 1 12 ? -27.219 27.062 -4.145 1 88 12 HIS B CA 1
ATOM 3761 C C . HIS B 1 12 ? -26.312 26.344 -3.156 1 88 12 HIS B C 1
ATOM 3763 O O . HIS B 1 12 ? -25.766 25.281 -3.469 1 88 12 HIS B O 1
ATOM 3769 N N . VAL B 1 13 ? -26.141 26.953 -1.996 1 90.12 13 VAL B N 1
ATOM 3770 C CA . VAL B 1 13 ? -25.266 26.391 -0.974 1 90.12 13 VAL B CA 1
ATOM 3771 C C . VAL B 1 13 ? -25.797 25.016 -0.544 1 90.12 13 VAL B C 1
ATOM 3773 O O . VAL B 1 13 ? -25.031 24.078 -0.366 1 90.12 13 VAL B O 1
ATOM 3776 N N . SER B 1 14 ? -27.094 24.953 -0.417 1 91.56 14 SER B N 1
ATOM 3777 C CA . SER B 1 14 ? -27.719 23.688 -0.069 1 91.56 14 SER B CA 1
ATOM 3778 C C . SER B 1 14 ? -27.438 22.625 -1.129 1 91.56 14 SER B C 1
ATOM 3780 O O . SER B 1 14 ? -27.266 21.438 -0.806 1 91.56 14 SER B O 1
ATOM 3782 N N . GLY B 1 15 ? -27.406 22.984 -2.273 1 88.81 15 GLY B N 1
ATOM 3783 C CA . GLY B 1 15 ? -27.094 22.078 -3.369 1 88.81 15 GLY B CA 1
ATOM 3784 C C . GLY B 1 15 ? -25.672 21.547 -3.322 1 88.81 15 GLY B C 1
ATOM 3785 O O . GLY B 1 15 ? -25.422 20.391 -3.639 1 88.81 15 GLY B O 1
ATOM 3786 N N . LEU B 1 16 ? -24.812 22.391 -2.924 1 87.5 16 LEU B N 1
ATOM 3787 C CA . LEU B 1 16 ? -23.406 22 -2.832 1 87.5 16 LEU B CA 1
ATOM 3788 C C . LEU B 1 16 ? -23.203 20.969 -1.725 1 87.5 16 LEU B C 1
ATOM 3790 O O . LEU B 1 16 ? -22.312 20.125 -1.815 1 87.5 16 LEU B O 1
ATOM 3794 N N . LEU B 1 17 ? -24.078 20.984 -0.713 1 90.94 17 LEU B N 1
ATOM 3795 C CA . LEU B 1 17 ? -23.891 20.172 0.479 1 90.94 17 LEU B CA 1
ATOM 3796 C C . LEU B 1 17 ? -24.672 18.859 0.374 1 90.94 17 LEU B C 1
ATOM 3798 O O . LEU B 1 17 ? -24.516 17.969 1.204 1 90.94 17 LEU B O 1
ATOM 3802 N N . ARG B 1 18 ? -25.531 18.656 -0.5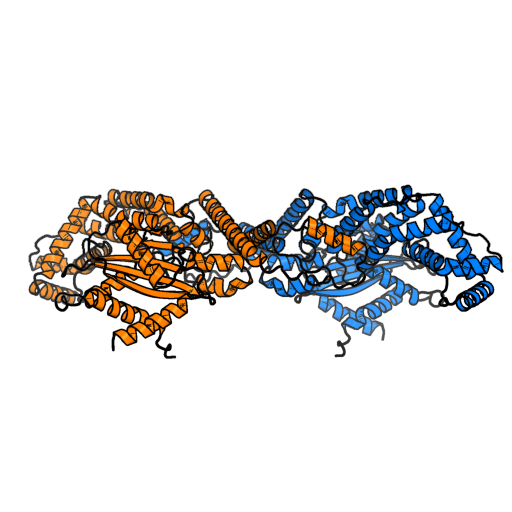27 1 85.06 18 ARG B N 1
ATOM 3803 C CA . ARG B 1 18 ? -26.469 17.547 -0.631 1 85.06 18 ARG B CA 1
ATOM 3804 C C . ARG B 1 18 ? -25.734 16.219 -0.676 1 85.06 18 ARG B C 1
ATOM 3806 O O . ARG B 1 18 ? -26.125 15.25 -0.012 1 85.06 18 ARG B O 1
ATOM 3813 N N . ASP B 1 19 ? -24.594 16.062 -1.355 1 82.5 19 ASP B N 1
ATOM 3814 C CA . ASP B 1 19 ? -23.969 14.758 -1.531 1 82.5 19 ASP B CA 1
ATOM 3815 C C . ASP B 1 19 ? -22.609 14.695 -0.841 1 82.5 19 ASP B C 1
ATOM 3817 O O . ASP B 1 19 ? -21.766 13.867 -1.194 1 82.5 19 ASP B O 1
ATOM 3821 N N . VAL B 1 20 ? -22.578 15.5 0.199 1 88.19 20 VAL B N 1
ATOM 3822 C CA . VAL B 1 20 ? -21.297 15.492 0.908 1 88.19 20 VAL B CA 1
ATOM 3823 C C . VAL B 1 20 ? -21.375 14.539 2.098 1 88.19 20 VAL B C 1
ATOM 3825 O O . VAL B 1 20 ? -22.312 14.609 2.898 1 88.19 20 VAL B O 1
ATOM 3828 N N . SER B 1 21 ? -20.422 13.672 2.18 1 86.81 21 SER B N 1
ATOM 3829 C CA . SER B 1 21 ? -20.484 12.609 3.178 1 86.81 21 SER B CA 1
ATOM 3830 C C . SER B 1 21 ? -19.984 13.102 4.535 1 86.81 21 SER B C 1
ATOM 3832 O O . SER B 1 21 ? -20.391 12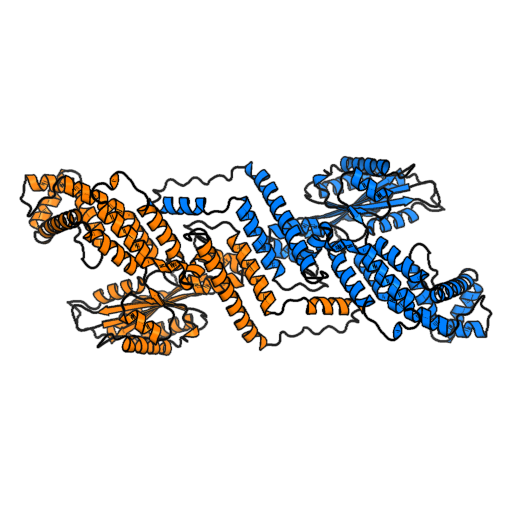.578 5.574 1 86.81 21 SER B O 1
ATOM 3834 N N . ALA B 1 22 ? -19.094 14.023 4.535 1 93.69 22 ALA B N 1
ATOM 3835 C CA . ALA B 1 22 ? -18.516 14.516 5.789 1 93.69 22 ALA B CA 1
ATOM 3836 C C . ALA B 1 22 ? -18.25 16.016 5.711 1 93.69 22 ALA B C 1
ATOM 3838 O O . ALA B 1 22 ? -17.688 16.5 4.727 1 93.69 22 ALA B O 1
ATOM 3839 N N . VAL B 1 23 ? -18.688 16.734 6.777 1 96.12 23 VAL B N 1
ATOM 3840 C CA . VAL B 1 23 ? -18.484 18.188 6.824 1 96.12 23 VAL B CA 1
ATOM 3841 C C . VAL B 1 23 ? -17.875 18.578 8.172 1 96.12 23 VAL B C 1
ATOM 3843 O O . VAL B 1 23 ? -18.125 17.906 9.18 1 96.12 23 VAL B O 1
ATOM 3846 N N . SER B 1 24 ? -17.094 19.594 8.164 1 96.81 24 SER B N 1
ATOM 3847 C CA . SER B 1 24 ? -16.547 20.188 9.383 1 96.81 24 SER B CA 1
ATOM 3848 C C . SER B 1 24 ? -17.031 21.625 9.57 1 96.81 24 SER B C 1
ATOM 3850 O O . SER B 1 24 ? -17.266 22.328 8.594 1 96.81 24 SER B O 1
ATOM 3852 N N . PHE B 1 25 ? -17.156 22.016 10.844 1 95.75 25 PHE B N 1
ATOM 3853 C CA . PHE B 1 25 ? -17.734 23.328 11.133 1 95.75 25 PHE B CA 1
ATOM 3854 C C . PHE B 1 25 ? -16.781 24.156 11.992 1 95.75 25 PHE B C 1
ATOM 3856 O O . PHE B 1 25 ? -15.93 23.609 12.695 1 95.75 25 PHE B O 1
ATOM 3863 N N . THR B 1 26 ? -16.906 25.422 11.844 1 94.25 26 THR B N 1
ATOM 3864 C CA . THR B 1 26 ? -16.422 26.344 12.844 1 94.25 26 THR B CA 1
ATOM 3865 C C . THR B 1 26 ? -17.562 27.172 13.43 1 94.25 26 THR B C 1
ATOM 3867 O O . THR B 1 26 ? -18.531 27.484 12.734 1 94.25 26 THR B O 1
ATOM 3870 N N . THR B 1 27 ? -17.453 27.469 14.688 1 92.81 27 THR B N 1
ATOM 3871 C CA . THR B 1 27 ? -18.5 28.25 15.336 1 92.81 27 THR B CA 1
ATOM 3872 C C . THR B 1 27 ? -17.922 29.141 16.438 1 92.81 27 THR B C 1
ATOM 3874 O O . THR B 1 27 ? -16.812 28.891 16.922 1 92.81 27 THR B O 1
ATOM 3877 N N . ASP B 1 28 ? -18.578 30.188 16.625 1 89.12 28 ASP B N 1
ATOM 3878 C CA . ASP B 1 28 ? -18.25 31.125 17.703 1 89.12 28 ASP B CA 1
ATOM 3879 C C . ASP B 1 28 ? -19.453 32 18.047 1 89.12 28 ASP B C 1
ATOM 3881 O O . ASP B 1 28 ? -20.406 32.094 17.266 1 89.12 28 ASP B O 1
ATOM 3885 N N . ILE B 1 29 ? -19.438 32.5 19.266 1 85.88 29 ILE B N 1
ATOM 3886 C CA . ILE B 1 29 ? -20.484 33.438 19.688 1 85.88 29 ILE B CA 1
ATOM 3887 C C . ILE B 1 29 ? -19.922 34.875 19.672 1 85.88 29 ILE B C 1
ATOM 3889 O O . ILE B 1 29 ? -18.844 35.125 20.188 1 85.88 29 ILE B O 1
ATOM 3893 N N . TRP B 1 30 ? -20.656 35.719 18.984 1 82.25 30 TRP B N 1
ATOM 3894 C CA . TRP B 1 30 ? -20.312 37.125 18.953 1 82.25 30 TRP B CA 1
ATOM 3895 C C . TRP B 1 30 ? -21.375 37.969 19.656 1 82.25 30 TRP B C 1
ATOM 3897 O O . TRP B 1 30 ? -22.578 37.781 19.453 1 82.25 30 TRP B O 1
ATOM 3907 N N . SER B 1 31 ? -20.875 38.812 20.516 1 81.12 31 SER B N 1
ATOM 3908 C CA . SER B 1 31 ? -21.766 39.75 21.172 1 81.12 31 SER B CA 1
ATOM 3909 C C . SER B 1 31 ? -21.375 41.188 20.859 1 81.12 31 SER B C 1
ATOM 3911 O O . SER B 1 31 ? -20.203 41.562 20.938 1 81.12 31 SER B O 1
ATOM 3913 N N . SER B 1 32 ? -22.375 41.906 20.5 1 74.38 32 SER B N 1
ATOM 3914 C CA . SER B 1 32 ? -22.125 43.312 20.156 1 74.38 32 SER B CA 1
ATOM 3915 C C . SER B 1 32 ? -21.859 44.125 21.422 1 74.38 32 SER B C 1
ATOM 3917 O O . SER B 1 32 ? -22.469 43.906 22.469 1 74.38 32 SER B O 1
ATOM 3919 N N . SER B 1 33 ? -20.984 45.062 21.266 1 71 33 SER B N 1
ATOM 3920 C CA . SER B 1 33 ? -20.703 46 22.359 1 71 33 SER B CA 1
ATOM 3921 C C . SER B 1 33 ? -21.625 47.219 22.297 1 71 33 SER B C 1
ATOM 3923 O O . SER B 1 33 ? -21.75 47.969 23.266 1 71 33 SER B O 1
ATOM 3925 N N . VAL B 1 34 ? -22.281 47.406 21.203 1 69.81 34 VAL B N 1
ATOM 3926 C CA . VAL B 1 34 ? -23 48.656 20.984 1 69.81 34 VAL B CA 1
ATOM 3927 C C . VAL B 1 34 ? -24.5 48.406 21.125 1 69.81 34 VAL B C 1
ATOM 3929 O O . VAL B 1 34 ? -25.266 49.344 21.328 1 69.81 34 VAL B O 1
ATOM 3932 N N . CYS B 1 35 ? -24.969 47.281 20.969 1 72.56 35 CYS B N 1
ATOM 3933 C CA . CYS B 1 35 ? -26.375 46.938 21.125 1 72.56 35 CYS B CA 1
ATOM 3934 C C . CYS B 1 35 ? -26.562 45.531 21.688 1 72.56 35 CYS B C 1
ATOM 3936 O O . CYS B 1 35 ? -25.625 44.719 21.641 1 72.56 35 CYS B O 1
ATOM 3938 N N . PRO B 1 36 ? -27.578 45.281 22.312 1 79.81 36 PRO B N 1
ATOM 3939 C CA . PRO B 1 36 ? -27.812 43.938 22.859 1 79.81 36 PRO B CA 1
ATOM 3940 C C . PRO B 1 36 ? -28.078 42.906 21.797 1 79.81 36 PRO B C 1
ATOM 3942 O O . PRO B 1 36 ? -29.234 42.531 21.547 1 79.81 36 PRO B O 1
ATOM 3945 N N . MET B 1 37 ? -27.047 42.469 21.156 1 80.38 37 MET B N 1
ATOM 3946 C CA . MET B 1 37 ? -27.141 41.469 20.078 1 80.38 37 MET B CA 1
ATOM 3947 C C . MET B 1 37 ? -26.016 40.438 20.188 1 80.38 37 MET B C 1
ATOM 3949 O O . MET B 1 37 ? -24.875 40.812 20.469 1 80.38 37 MET B O 1
ATOM 3953 N N . SER B 1 38 ? -26.422 39.219 20.141 1 85.94 38 SER B N 1
ATOM 3954 C CA . SER B 1 38 ? -25.453 38.125 20.047 1 85.94 38 SER B CA 1
ATOM 3955 C C . SER B 1 38 ? -25.766 37.219 18.875 1 85.94 38 SER B C 1
ATOM 3957 O O . SER B 1 38 ? -26.938 36.969 18.562 1 85.94 38 SER B O 1
ATOM 3959 N N . LEU B 1 39 ? -24.719 36.812 18.234 1 86.19 39 LEU B N 1
ATOM 3960 C CA . LEU B 1 39 ? -24.859 35.906 17.094 1 86.19 39 LEU B CA 1
ATOM 3961 C C . LEU B 1 39 ? -24.047 34.656 17.297 1 86.19 39 LEU B C 1
ATOM 3963 O O . LEU B 1 39 ? -22.969 34.688 17.891 1 86.19 39 LEU B O 1
ATOM 3967 N N . LEU B 1 40 ? -24.609 33.562 16.844 1 89.56 40 LEU B N 1
ATOM 3968 C CA . LEU B 1 40 ? -23.906 32.281 16.766 1 89.56 40 LEU B CA 1
ATOM 3969 C C . LEU B 1 40 ? -23.609 31.906 15.32 1 89.56 40 LEU B C 1
ATOM 3971 O O . LEU B 1 40 ? -24.516 31.797 14.5 1 89.56 40 LEU B O 1
ATOM 3975 N N . SER B 1 41 ? -22.328 31.734 15.047 1 90.88 41 SER B N 1
ATOM 3976 C CA . SER B 1 41 ? -21.922 31.484 13.664 1 90.88 41 SER B CA 1
ATOM 3977 C C . SER B 1 41 ? -21.906 29.984 13.359 1 90.88 41 SER B C 1
ATOM 3979 O O . SER B 1 41 ? -21.672 29.172 14.242 1 90.88 41 SER B O 1
ATOM 3981 N N . LEU B 1 42 ? -22.172 29.641 12.141 1 93.75 42 LEU B N 1
ATOM 3982 C CA . LEU B 1 42 ? -22.016 28.297 11.602 1 93.75 42 LEU B CA 1
ATOM 3983 C C . LEU B 1 42 ? -21.375 28.344 10.211 1 93.75 42 LEU B C 1
ATOM 3985 O O . LEU B 1 42 ? -22.062 28.562 9.219 1 93.75 42 LEU B O 1
ATOM 3989 N N . ASN B 1 43 ? -20.094 28.094 10.242 1 93.06 43 ASN B N 1
ATOM 3990 C CA . ASN B 1 43 ? -19.359 27.969 8.984 1 93.06 43 ASN B CA 1
ATOM 3991 C C . ASN B 1 43 ? -19.062 26.5 8.656 1 93.06 43 ASN B C 1
ATOM 3993 O O . ASN B 1 43 ? -18.781 25.703 9.547 1 93.06 43 ASN B O 1
ATOM 3997 N N . VAL B 1 44 ? -19.141 26.219 7.371 1 94.62 44 VAL B N 1
ATOM 3998 C CA . VAL B 1 44 ? -18.953 24.828 6.98 1 94.62 44 VAL B CA 1
ATOM 3999 C C . VAL B 1 44 ? -17.797 24.719 5.973 1 94.62 44 VAL B C 1
ATOM 4001 O O . VAL B 1 44 ? -17.562 25.656 5.203 1 94.62 44 VAL B O 1
ATOM 4004 N N . GLN B 1 45 ? -17.078 23.672 6.059 1 94.44 45 GLN B N 1
ATOM 4005 C CA . GLN B 1 45 ? -16.109 23.328 5.031 1 94.44 45 GLN B CA 1
ATOM 4006 C C . GLN B 1 45 ? -16.094 21.828 4.762 1 94.44 45 GLN B C 1
ATOM 4008 O O . GLN B 1 45 ? -16.422 21.031 5.645 1 94.44 45 GLN B O 1
ATOM 4013 N N . TRP B 1 46 ? -15.828 21.469 3.527 1 95 46 TRP B N 1
ATOM 4014 C CA . TRP B 1 46 ? -15.781 20.078 3.08 1 95 46 TRP B CA 1
ATOM 4015 C C . TRP B 1 46 ? -14.852 19.922 1.88 1 95 46 TRP B C 1
ATOM 4017 O O . TRP B 1 46 ? -14.398 20.906 1.305 1 95 46 TRP B O 1
ATOM 4027 N N . ILE B 1 47 ? -14.43 18.688 1.692 1 95 47 ILE B N 1
ATOM 4028 C CA . ILE B 1 47 ? -13.602 18.375 0.53 1 95 47 ILE B CA 1
ATOM 4029 C C . ILE B 1 47 ? -14.453 17.688 -0.539 1 95 47 ILE B C 1
ATOM 4031 O O . ILE B 1 47 ? -15.094 16.672 -0.275 1 95 47 ILE B O 1
ATOM 4035 N N . ASP B 1 48 ? -14.484 18.219 -1.729 1 91.69 48 ASP B N 1
ATOM 4036 C CA . ASP B 1 48 ? -15.328 17.672 -2.787 1 91.69 48 ASP B CA 1
ATOM 4037 C C . ASP B 1 48 ? -14.641 16.516 -3.498 1 91.69 48 ASP B C 1
ATOM 4039 O O . ASP B 1 48 ? -13.555 16.078 -3.09 1 91.69 48 ASP B O 1
ATOM 4043 N N . ASP B 1 49 ? -15.195 16 -4.59 1 88 49 ASP B N 1
ATOM 4044 C CA . ASP B 1 49 ? -14.727 14.797 -5.277 1 88 49 ASP B CA 1
ATOM 4045 C C . ASP B 1 49 ? -13.398 15.047 -5.98 1 88 49 ASP B C 1
ATOM 4047 O O . ASP B 1 49 ? -12.641 14.109 -6.242 1 88 49 ASP B O 1
ATOM 4051 N N . ASN B 1 50 ? -13.125 16.234 -6.242 1 87.31 50 ASN B N 1
ATOM 4052 C CA . ASN B 1 50 ? -11.867 16.609 -6.887 1 87.31 50 ASN B CA 1
ATOM 4053 C C . ASN B 1 50 ? -10.797 16.953 -5.859 1 87.31 50 ASN B C 1
ATOM 4055 O O . ASN B 1 50 ? -9.719 17.438 -6.219 1 87.31 50 ASN B O 1
ATOM 4059 N N . PHE B 1 51 ? -11.125 16.797 -4.605 1 93.38 51 PHE B N 1
ATOM 4060 C CA . PHE B 1 51 ? -10.242 17.047 -3.469 1 93.38 51 PHE B CA 1
ATOM 4061 C C . PHE B 1 51 ? -9.922 18.531 -3.352 1 93.38 51 PHE B C 1
ATOM 4063 O O . PHE B 1 51 ? -8.773 18.906 -3.094 1 93.38 51 PHE B O 1
ATOM 4070 N N . THR B 1 52 ? -10.93 19.328 -3.588 1 91.25 52 THR B N 1
ATOM 4071 C CA . THR B 1 52 ? -10.867 20.766 -3.348 1 91.25 52 THR B CA 1
ATOM 4072 C C . THR B 1 52 ? -11.586 21.125 -2.051 1 91.25 52 THR B C 1
ATOM 4074 O O . THR B 1 52 ? -12.711 20.688 -1.814 1 91.25 52 THR B O 1
ATOM 4077 N N . LEU B 1 53 ? -10.867 21.906 -1.292 1 93.31 53 LEU B N 1
ATOM 4078 C CA . LEU B 1 53 ? -11.477 22.375 -0.051 1 93.31 53 LEU B CA 1
ATOM 4079 C C . LEU B 1 53 ? -12.5 23.484 -0.328 1 93.31 53 LEU B C 1
ATOM 4081 O O . LEU B 1 53 ? -12.172 24.5 -0.944 1 93.31 53 LEU B O 1
ATOM 4085 N N . ARG B 1 54 ? -13.711 23.234 0.078 1 90.81 54 ARG B N 1
ATOM 4086 C CA . ARG B 1 54 ? -14.797 24.203 -0.099 1 90.81 54 ARG B CA 1
ATOM 4087 C C . ARG B 1 54 ? -15.234 24.781 1.24 1 90.81 54 ARG B C 1
ATOM 4089 O O . ARG B 1 54 ? -15.141 24.125 2.275 1 90.81 54 ARG B O 1
ATOM 4096 N N . HIS B 1 55 ? -15.648 26.047 1.157 1 90.75 55 HIS B N 1
ATOM 4097 C CA . HIS B 1 55 ? -16.109 26.766 2.346 1 90.75 55 HIS B CA 1
ATOM 4098 C C . HIS B 1 55 ? -17.438 27.453 2.096 1 90.75 55 HIS B C 1
ATOM 4100 O O . HIS B 1 55 ? -17.734 27.875 0.972 1 90.75 55 HIS B O 1
ATOM 4106 N N . ALA B 1 56 ? -18.25 27.531 3.125 1 90.38 56 ALA B N 1
ATOM 4107 C CA . ALA B 1 56 ? -19.469 28.328 3.092 1 90.38 56 ALA B CA 1
ATOM 4108 C C . ALA B 1 56 ? -19.891 28.766 4.496 1 90.38 56 ALA B C 1
ATOM 4110 O O . ALA B 1 56 ? -19.484 28.156 5.484 1 90.38 56 ALA B O 1
ATOM 4111 N N . THR B 1 57 ? -20.531 29.844 4.535 1 90.94 57 THR B N 1
ATOM 4112 C CA . THR B 1 57 ? -21.172 30.281 5.773 1 90.94 57 THR B CA 1
ATOM 4113 C C . THR B 1 57 ? -22.656 29.938 5.766 1 90.94 57 THR B C 1
ATOM 4115 O O . THR B 1 57 ? -23.391 30.375 4.891 1 90.94 57 THR B O 1
ATOM 4118 N N . LEU B 1 58 ? -23.031 29.172 6.703 1 92.69 58 LEU B N 1
ATOM 4119 C CA . LEU B 1 58 ? -24.422 28.734 6.699 1 92.69 58 LEU B CA 1
ATOM 4120 C C . LEU B 1 58 ? -25.297 29.688 7.492 1 92.69 58 LEU B C 1
ATOM 4122 O O . LEU B 1 58 ? -26.406 30.016 7.066 1 92.69 58 LEU B O 1
ATOM 4126 N N . GLN B 1 59 ? -24.781 30.062 8.641 1 91.06 59 GLN B N 1
ATOM 4127 C CA . GLN B 1 59 ? -25.625 30.906 9.477 1 91.06 59 GLN B CA 1
ATOM 4128 C C . GLN B 1 59 ? -24.781 31.828 10.367 1 91.06 59 GLN B C 1
ATOM 4130 O O . GLN B 1 59 ? -23.656 31.484 10.711 1 91.06 59 GLN B O 1
ATOM 4135 N N . ALA B 1 60 ? -25.25 32.969 10.625 1 88.12 60 ALA B N 1
ATOM 4136 C CA . ALA B 1 60 ? -24.969 33.844 11.773 1 88.12 60 ALA B CA 1
ATOM 4137 C C . ALA B 1 60 ? -26.234 34.094 12.586 1 88.12 60 ALA B C 1
ATOM 4139 O O . ALA B 1 60 ? -26.812 35.188 12.531 1 88.12 60 ALA B O 1
ATOM 4140 N N . LYS B 1 61 ? -26.531 33.125 13.328 1 90.19 61 LYS B N 1
ATOM 4141 C CA . LYS B 1 61 ? -27.859 33.062 13.938 1 90.19 61 LYS B CA 1
ATOM 4142 C C . LYS B 1 61 ? -27.953 33.969 15.172 1 90.19 61 LYS B C 1
ATOM 4144 O O . LYS B 1 61 ? -27.062 33.938 16.031 1 90.19 61 LYS B O 1
ATOM 4149 N N . PRO B 1 62 ? -29.031 34.719 15.141 1 88.44 62 PRO B N 1
ATOM 4150 C CA . PRO B 1 62 ? -29.25 35.438 16.391 1 88.44 62 PRO B CA 1
ATOM 4151 C C . PRO B 1 62 ? -29.328 34.531 17.609 1 88.44 62 PRO B C 1
ATOM 4153 O O . PRO B 1 62 ? -30.031 33.5 17.578 1 88.44 62 PRO B O 1
ATOM 4156 N N . PHE B 1 63 ? -28.562 34.844 18.594 1 89 63 PHE B N 1
ATOM 4157 C CA . PHE B 1 63 ? -28.438 34.031 19.797 1 89 63 PHE B CA 1
ATOM 4158 C C . PHE B 1 63 ? -28.703 34.875 21.031 1 89 63 PHE B C 1
ATOM 4160 O O . PHE B 1 63 ? -27.781 35.188 21.797 1 89 63 PHE B O 1
ATOM 4167 N N . GLN B 1 64 ? -29.969 35.156 21.203 1 84.44 64 GLN B N 1
ATOM 4168 C CA . GLN B 1 64 ? -30.375 36.031 22.297 1 84.44 64 GLN B CA 1
ATOM 4169 C C . GLN B 1 64 ? -30.5 35.25 23.594 1 84.44 64 GLN B C 1
ATOM 4171 O O . GLN B 1 64 ? -30.703 34.031 23.594 1 84.44 64 GLN B O 1
ATOM 4176 N N . GLY B 1 65 ? -30.359 36 24.75 1 82.19 65 GLY B N 1
ATOM 4177 C CA . GLY B 1 65 ? -30.516 35.375 26.062 1 82.19 65 GLY B CA 1
ATOM 4178 C C . GLY B 1 65 ? -29.234 34.844 26.625 1 82.19 65 GLY B C 1
ATOM 4179 O O . GLY B 1 65 ? -28.141 35.312 26.297 1 82.19 65 GLY B O 1
ATOM 4180 N N . SER B 1 66 ? -29.391 33.812 27.547 1 87.88 66 SER B N 1
ATOM 4181 C CA . SER B 1 66 ? -28.234 33.219 28.203 1 87.88 66 SER B CA 1
ATOM 4182 C C . SER B 1 66 ? -27.562 32.188 27.312 1 87.88 66 SER B C 1
ATOM 4184 O O . SER B 1 66 ? -28.25 31.359 26.688 1 87.88 66 SER B O 1
ATOM 4186 N N . HIS B 1 67 ? -26.391 32.344 27.203 1 90 67 HIS B N 1
ATOM 4187 C CA . HIS B 1 67 ? -25.609 31.422 26.375 1 90 67 HIS B CA 1
ATOM 4188 C C . HIS B 1 67 ? -25.281 30.141 27.125 1 90 67 HIS B C 1
ATOM 4190 O O . HIS B 1 67 ? -24.109 29.75 27.219 1 90 67 HIS B O 1
ATOM 4196 N N . THR B 1 68 ? -26.297 29.438 27.516 1 91 68 THR B N 1
ATOM 4197 C CA . THR B 1 68 ? -26.125 28.188 28.234 1 91 68 THR B CA 1
ATOM 4198 C C . THR B 1 68 ? -25.781 27.047 27.266 1 91 68 THR B C 1
ATOM 4200 O O . THR B 1 68 ? -26.016 27.156 26.062 1 91 68 THR B O 1
ATOM 4203 N N . SER B 1 69 ? -25.25 26.047 27.922 1 92.81 69 SER B N 1
ATOM 4204 C CA . SER B 1 69 ? -24.922 24.875 27.125 1 92.81 69 SER B CA 1
ATOM 4205 C C . SER B 1 69 ? -26.156 24.281 26.453 1 92.81 69 SER B C 1
ATOM 4207 O O . SER B 1 69 ? -26.094 23.859 25.297 1 92.81 69 SER B O 1
ATOM 4209 N N . LYS B 1 70 ? -27.172 24.266 27.125 1 93.25 70 LYS B N 1
ATOM 4210 C CA . LYS B 1 70 ? -28.406 23.734 26.562 1 93.25 70 LYS B CA 1
ATOM 4211 C C . LYS B 1 70 ? -28.891 24.594 25.391 1 93.25 70 LYS B C 1
ATOM 4213 O O . LYS B 1 70 ? -29.312 24.062 24.375 1 93.25 70 LYS B O 1
ATOM 4218 N N . ALA B 1 71 ? -28.828 25.891 25.562 1 93.75 71 ALA B N 1
ATOM 4219 C CA . ALA B 1 71 ? -29.219 26.797 24.5 1 93.75 71 ALA B CA 1
ATOM 4220 C C . ALA B 1 71 ? -28.359 26.609 23.25 1 93.75 71 ALA B C 1
ATOM 4222 O O . ALA B 1 71 ? -28.859 26.641 22.125 1 93.75 71 ALA B O 1
ATOM 4223 N N . ILE B 1 72 ? -27.109 26.469 23.516 1 93.5 72 ILE B N 1
ATOM 4224 C CA . ILE B 1 72 ? -26.172 26.266 22.406 1 93.5 72 ILE B CA 1
ATOM 4225 C C . ILE B 1 72 ? -26.5 24.969 21.688 1 93.5 72 ILE B C 1
ATOM 4227 O O . ILE B 1 72 ? -26.609 24.938 20.453 1 93.5 72 ILE B O 1
ATOM 4231 N N . ALA B 1 73 ? -26.719 23.875 22.438 1 95.12 73 ALA B N 1
ATOM 4232 C CA . ALA B 1 73 ? -27.031 22.578 21.859 1 95.12 73 ALA B CA 1
ATOM 4233 C C . ALA B 1 73 ? -28.312 22.641 21.047 1 95.12 73 ALA B C 1
ATOM 4235 O O . ALA B 1 73 ? -28.375 22.125 19.922 1 95.12 73 ALA B O 1
ATOM 4236 N N . ASP B 1 74 ? -29.281 23.281 21.578 1 94.75 74 ASP B N 1
ATOM 4237 C CA . ASP B 1 74 ? -30.578 23.391 20.906 1 94.75 74 ASP B CA 1
ATOM 4238 C C . ASP B 1 74 ? -30.453 24.203 19.609 1 94.75 74 ASP B C 1
ATOM 4240 O O . ASP B 1 74 ? -31.062 23.859 18.609 1 94.75 74 ASP B O 1
ATOM 4244 N N . THR B 1 75 ? -29.734 25.266 19.719 1 94 75 THR B N 1
ATOM 4245 C CA . THR B 1 75 ? -29.547 26.109 18.547 1 94 75 THR B CA 1
ATOM 4246 C C . THR B 1 75 ? -28.797 25.359 17.453 1 94 75 THR B C 1
ATOM 4248 O O . THR B 1 75 ? -29.141 25.469 16.281 1 94 75 THR B O 1
ATOM 4251 N N . PHE B 1 76 ? -27.812 24.578 17.797 1 94.06 76 PHE B N 1
ATOM 4252 C CA . PHE B 1 76 ? -27.062 23.797 16.828 1 94.06 76 PHE B CA 1
ATOM 4253 C C . PHE B 1 76 ? -27.953 22.75 16.172 1 94.06 76 PHE B C 1
ATOM 4255 O O . PHE B 1 76 ? -27.891 22.562 14.953 1 94.06 76 PHE B O 1
ATOM 4262 N N . ASP B 1 77 ? -28.719 22.109 16.953 1 94.25 77 ASP B N 1
ATOM 4263 C CA . ASP B 1 77 ? -29.656 21.141 16.422 1 94.25 77 ASP B CA 1
ATOM 4264 C C . ASP B 1 77 ? -30.594 21.781 15.398 1 94.25 77 ASP B C 1
ATOM 4266 O O . ASP B 1 77 ? -30.875 21.203 14.336 1 94.25 77 ASP B O 1
ATOM 4270 N N . GLY B 1 78 ? -31.062 22.922 15.789 1 94.56 78 GLY B N 1
ATOM 4271 C CA . GLY B 1 78 ? -31.922 23.656 14.891 1 94.56 78 GLY B CA 1
ATOM 4272 C C . GLY B 1 78 ? -31.25 24.031 13.586 1 94.56 78 GLY B C 1
ATOM 4273 O O . GLY B 1 78 ? -31.859 23.969 12.516 1 94.56 78 GLY B O 1
ATOM 4274 N N . MET B 1 79 ? -30 24.469 13.672 1 93.81 79 MET B N 1
ATOM 4275 C CA . MET B 1 79 ? -29.25 24.875 12.484 1 93.81 79 MET B CA 1
ATOM 4276 C C . MET B 1 79 ? -29.016 23.672 11.562 1 93.81 79 MET B C 1
ATOM 4278 O O . MET B 1 79 ? -29.188 23.781 10.352 1 93.81 79 MET B O 1
ATOM 4282 N N . LEU B 1 80 ? -28.641 22.547 12.156 1 94.62 80 LEU B N 1
ATOM 4283 C CA . LEU B 1 80 ? -28.406 21.344 11.359 1 94.62 80 LEU B CA 1
ATOM 4284 C C . LEU B 1 80 ? -29.688 20.891 10.672 1 94.62 80 LEU B C 1
ATOM 4286 O O . LEU B 1 80 ? -29.672 20.484 9.508 1 94.62 80 LEU B O 1
ATOM 4290 N N . GLN B 1 81 ? -30.781 20.969 11.328 1 93.5 81 GLN B N 1
ATOM 4291 C CA . GLN B 1 81 ? -32.062 20.625 10.758 1 93.5 81 GLN B CA 1
ATOM 4292 C C . GLN B 1 81 ? -32.438 21.547 9.609 1 93.5 81 GLN B C 1
ATOM 4294 O O . GLN B 1 81 ? -32.969 21.109 8.578 1 93.5 81 GLN B O 1
ATOM 4299 N N . THR B 1 82 ? -32.25 22.812 9.852 1 92.81 82 THR B N 1
ATOM 4300 C CA . THR B 1 82 ? -32.562 23.828 8.844 1 92.81 82 THR B CA 1
ATOM 4301 C C . THR B 1 82 ? -31.828 23.516 7.535 1 92.81 82 THR B C 1
ATOM 4303 O O . THR B 1 82 ? -32.375 23.703 6.453 1 92.81 82 THR B O 1
ATOM 4306 N N . TRP B 1 83 ? -30.641 23.062 7.617 1 94 83 TRP B N 1
ATOM 4307 C CA . TRP B 1 83 ? -29.812 22.828 6.438 1 94 83 TRP B CA 1
ATOM 4308 C C . TRP B 1 83 ? -29.844 21.344 6.039 1 94 83 TRP B C 1
ATOM 4310 O O . TRP B 1 83 ? -29.094 20.922 5.156 1 94 83 TRP B O 1
ATOM 4320 N N . CYS B 1 84 ? -30.578 20.531 6.75 1 92.81 84 CYS B N 1
ATOM 4321 C CA . CYS B 1 84 ? -30.766 19.109 6.477 1 92.81 84 CYS B CA 1
ATOM 4322 C C . CYS B 1 84 ? -29.453 18.359 6.516 1 92.81 84 CYS B C 1
ATOM 4324 O O . CYS B 1 84 ? -29.141 17.578 5.609 1 92.81 84 CYS B O 1
ATOM 4326 N N . ILE B 1 85 ? -28.672 18.641 7.496 1 93.56 85 ILE B N 1
ATOM 4327 C CA . ILE B 1 85 ? -27.391 17.953 7.691 1 93.56 85 ILE B CA 1
ATOM 4328 C C . ILE B 1 85 ? -27.516 16.953 8.836 1 93.56 85 ILE B C 1
ATOM 4330 O O . ILE B 1 85 ? -27.672 17.344 10 1 93.56 85 ILE B O 1
ATOM 4334 N N . PRO B 1 86 ? -27.453 15.703 8.5 1 92.38 86 PRO B N 1
ATOM 4335 C CA . PRO B 1 86 ? -27.516 14.727 9.586 1 92.38 86 PRO B CA 1
ATOM 4336 C C . PRO B 1 86 ? -26.281 14.766 10.484 1 92.38 86 PRO B C 1
ATOM 4338 O O . PRO B 1 86 ? -25.156 14.992 10.008 1 92.38 86 PRO B O 1
ATOM 4341 N N . LYS B 1 87 ? -26.438 14.539 11.781 1 91.75 87 LYS B N 1
ATOM 4342 C CA . LYS B 1 87 ? -25.344 14.57 12.75 1 91.75 87 LYS B CA 1
ATOM 4343 C C . LYS B 1 87 ? -24.25 13.578 12.383 1 91.75 87 LYS B C 1
ATOM 4345 O O . LYS B 1 87 ? -23.078 13.805 12.656 1 91.75 87 LYS B O 1
ATOM 4350 N N . THR B 1 88 ? -24.609 12.555 11.664 1 88.5 88 THR B N 1
ATOM 4351 C CA . THR B 1 88 ? -23.656 11.516 11.273 1 88.5 88 THR B CA 1
ATOM 4352 C C . THR B 1 88 ? -22.688 12.039 10.219 1 88.5 88 THR B C 1
ATOM 4354 O O . THR B 1 88 ? -21.609 11.477 10.039 1 88.5 88 THR B O 1
ATOM 4357 N N . SER B 1 89 ? -23.047 13.102 9.594 1 92.69 89 SER B N 1
ATOM 4358 C CA . SER B 1 89 ? -22.188 13.672 8.555 1 92.69 89 SER B CA 1
ATOM 4359 C C . SER B 1 89 ? -21.234 14.711 9.133 1 92.69 89 SER B C 1
ATOM 4361 O O . SER B 1 89 ? -20.328 15.18 8.438 1 92.69 89 SER B O 1
ATOM 4363 N N . VAL B 1 90 ? -21.453 15.031 10.422 1 94.94 90 VAL B N 1
ATOM 4364 C CA . VAL B 1 90 ? -20.609 16.031 11.062 1 94.94 90 VAL B CA 1
ATOM 4365 C C . VAL B 1 90 ? -19.312 15.367 11.523 1 94.94 90 VAL B C 1
ATOM 4367 O O . VAL B 1 90 ? -19.312 14.516 12.414 1 94.94 90 VAL B O 1
ATOM 4370 N N . HIS B 1 91 ? -18.25 15.797 10.898 1 96 91 HIS B N 1
ATOM 4371 C CA . HIS B 1 91 ? -16.938 15.258 11.258 1 96 91 HIS B CA 1
ATOM 4372 C C . HIS B 1 91 ? -16.422 15.898 12.547 1 96 91 HIS B C 1
ATOM 4374 O O . HIS B 1 91 ? -15.984 15.203 13.461 1 96 91 HIS B O 1
ATOM 4380 N N . VAL B 1 92 ? -16.484 17.266 12.547 1 96.12 92 VAL B N 1
ATOM 4381 C CA . VAL B 1 92 ? -15.992 17.953 13.734 1 96.12 92 VAL B CA 1
ATOM 4382 C C . VAL B 1 92 ? -16.516 19.391 13.75 1 96.12 92 VAL B C 1
ATOM 4384 O O . VAL B 1 92 ? -16.797 19.969 12.703 1 96.12 92 VAL B O 1
ATOM 4387 N N . VAL B 1 93 ? -16.688 19.922 14.945 1 95.69 93 VAL B N 1
ATOM 4388 C CA . VAL B 1 93 ? -17 21.328 15.148 1 95.69 93 VAL B CA 1
ATOM 4389 C C . VAL B 1 93 ? -15.867 22.016 15.898 1 95.69 93 VAL B C 1
ATOM 4391 O O . VAL B 1 93 ? -15.57 21.656 17.047 1 95.69 93 VAL B O 1
ATOM 4394 N N . LEU B 1 94 ? -15.281 22.906 15.188 1 94 94 LEU B N 1
ATOM 4395 C CA . LEU B 1 94 ? -14.258 23.688 15.859 1 94 94 LEU B CA 1
ATOM 4396 C C . LEU B 1 94 ? -14.891 24.844 16.625 1 94 94 LEU B C 1
ATOM 4398 O O . LEU B 1 94 ? -15.625 25.656 16.062 1 94 94 LEU B O 1
ATOM 4402 N N . ARG B 1 95 ? -14.578 24.938 17.891 1 89.56 95 ARG B N 1
ATOM 4403 C CA . ARG B 1 95 ? -15.219 25.906 18.781 1 89.56 95 ARG B CA 1
ATOM 4404 C C . ARG B 1 95 ? -14.188 26.641 19.641 1 89.56 95 ARG B C 1
ATOM 4406 O O . ARG B 1 95 ? -13.023 26.234 19.688 1 89.56 95 ARG B O 1
ATOM 4413 N N . ASP B 1 96 ? -14.68 27.656 20.219 1 84.19 96 ASP B N 1
ATOM 4414 C CA . ASP B 1 96 ? -13.82 28.266 21.219 1 84.19 96 ASP B CA 1
ATOM 4415 C C . ASP B 1 96 ? -13.695 27.375 22.469 1 84.19 96 ASP B C 1
ATOM 4417 O O . ASP B 1 96 ? -14.305 26.312 22.531 1 84.19 96 ASP B O 1
ATOM 4421 N N . ASN B 1 97 ? -12.906 27.797 23.422 1 80.62 97 ASN B N 1
ATOM 4422 C CA . ASN B 1 97 ? -12.539 26.922 24.531 1 80.62 97 ASN B CA 1
ATOM 4423 C C . ASN B 1 97 ? -13.391 27.203 25.766 1 80.62 97 ASN B C 1
ATOM 4425 O O . ASN B 1 97 ? -13.062 26.766 26.875 1 80.62 97 ASN B O 1
ATOM 4429 N N . THR B 1 98 ? -14.516 27.859 25.578 1 85.12 98 THR B N 1
ATOM 4430 C CA . THR B 1 98 ? -15.344 28.188 26.734 1 85.12 98 THR B CA 1
ATOM 4431 C C . THR B 1 98 ? -16.125 26.953 27.219 1 85.12 98 THR B C 1
ATOM 4433 O O . THR B 1 98 ? -16.469 26.094 26.406 1 85.12 98 THR B O 1
ATOM 4436 N N . LYS B 1 99 ? -16.375 26.938 28.469 1 87.69 99 LYS B N 1
ATOM 4437 C CA . LYS B 1 99 ? -17.031 25.781 29.094 1 87.69 99 LYS B CA 1
ATOM 4438 C C . LYS B 1 99 ? -18.422 25.547 28.5 1 87.69 99 LYS B C 1
ATOM 4440 O O . LYS B 1 99 ? -18.828 24.406 28.297 1 87.69 99 LYS B O 1
ATOM 4445 N N . ASN B 1 100 ? -19.109 26.594 28.266 1 91.06 100 ASN B N 1
ATOM 4446 C CA . ASN B 1 100 ? -20.469 26.453 27.734 1 91.06 100 ASN B CA 1
ATOM 4447 C C . ASN B 1 100 ? -20.453 25.875 26.328 1 91.06 100 ASN B C 1
ATOM 4449 O O . ASN B 1 100 ? -21.297 25.047 25.984 1 91.06 100 ASN B O 1
ATOM 4453 N N . MET B 1 101 ? -19.531 26.25 25.5 1 90.19 101 MET B N 1
ATOM 4454 C CA . MET B 1 101 ? -19.406 25.719 24.156 1 90.19 101 MET B CA 1
ATOM 4455 C C . MET B 1 101 ? -19.047 24.234 24.172 1 90.19 101 MET B C 1
ATOM 4457 O O . MET B 1 101 ? -19.594 23.438 23.406 1 90.19 101 MET B O 1
ATOM 4461 N N . ILE B 1 102 ? -18.109 23.891 25.062 1 87.5 102 ILE B N 1
ATOM 4462 C CA . ILE B 1 102 ? -17.672 22.5 25.188 1 87.5 102 ILE B CA 1
ATOM 4463 C C . ILE B 1 102 ? -18.859 21.625 25.594 1 87.5 102 ILE B C 1
ATOM 4465 O O . ILE B 1 102 ? -19.156 20.625 24.938 1 87.5 102 ILE B O 1
ATOM 4469 N N . LYS B 1 103 ? -19.5 22.031 26.641 1 89.31 103 LYS B N 1
ATOM 4470 C CA . LYS B 1 103 ? -20.641 21.281 27.141 1 89.31 103 LYS B CA 1
ATOM 4471 C C . LYS B 1 103 ? -21.781 21.281 26.109 1 89.31 103 LYS B C 1
ATOM 4473 O O . LYS B 1 103 ? -22.516 20.297 25.984 1 89.31 103 LYS B O 1
ATOM 4478 N N . GLY B 1 104 ? -21.969 22.406 25.438 1 93.69 104 GLY B N 1
ATOM 4479 C CA . GLY B 1 104 ? -23 22.5 24.406 1 93.69 104 GLY B CA 1
ATOM 4480 C C . GLY B 1 104 ? -22.797 21.484 23.297 1 93.69 104 GLY B C 1
ATOM 4481 O O . GLY B 1 104 ? -23.75 20.844 22.859 1 93.69 104 GLY B O 1
ATOM 4482 N N . MET B 1 105 ? -21.594 21.344 22.828 1 92.94 105 MET B N 1
ATOM 4483 C CA . MET B 1 105 ? -21.281 20.375 21.781 1 92.94 105 MET B CA 1
ATOM 4484 C C . MET B 1 105 ? -21.516 18.938 22.281 1 92.94 105 MET B C 1
ATOM 4486 O O . MET B 1 105 ? -22.031 18.109 21.547 1 92.94 105 MET B O 1
ATOM 4490 N N . ASN B 1 106 ? -21.062 18.688 23.469 1 89.38 106 ASN B N 1
ATOM 4491 C CA . ASN B 1 106 ? -21.281 17.375 24.078 1 89.38 106 ASN B CA 1
ATOM 4492 C C . ASN B 1 106 ? -22.766 17.047 24.188 1 89.38 106 ASN B C 1
ATOM 4494 O O . ASN B 1 106 ? -23.172 15.93 23.875 1 89.38 106 ASN B O 1
ATOM 4498 N N . ASP B 1 107 ? -23.484 18.031 24.641 1 92.75 107 ASP B N 1
ATOM 4499 C CA . ASP B 1 107 ? -24.922 17.844 24.781 1 92.75 107 ASP B CA 1
ATOM 4500 C C . ASP B 1 107 ? -25.578 17.594 23.422 1 92.75 107 ASP B C 1
ATOM 4502 O O . ASP B 1 107 ? -26.562 16.844 23.328 1 92.75 107 ASP B O 1
ATOM 4506 N N . ALA B 1 108 ? -25.016 18.188 22.422 1 93.44 108 ALA B N 1
ATOM 4507 C CA . ALA B 1 108 ? -25.562 18.031 21.078 1 93.44 108 ALA B CA 1
ATOM 4508 C C . ALA B 1 108 ? -25.094 16.734 20.453 1 93.44 108 ALA B C 1
ATOM 4510 O O . ALA B 1 108 ? -25.578 16.328 19.391 1 93.44 108 ALA B O 1
ATOM 4511 N N . GLY B 1 109 ? -24.156 16.062 21.078 1 91.75 109 GLY B N 1
ATOM 4512 C CA . GLY B 1 109 ? -23.625 14.82 20.547 1 91.75 109 GLY B CA 1
ATOM 4513 C C . GLY B 1 109 ? -22.719 15.031 19.344 1 91.75 109 GLY B C 1
ATOM 4514 O O . GLY B 1 109 ? -22.719 14.219 18.406 1 91.75 109 GLY B O 1
ATOM 4515 N N . LEU B 1 110 ? -22.047 16.156 19.312 1 94.06 110 LEU B N 1
ATOM 4516 C CA . LEU B 1 110 ? -21.203 16.484 18.156 1 94.06 110 LEU B CA 1
ATOM 4517 C C . LEU B 1 110 ? -19.719 16.453 18.547 1 94.06 110 LEU B C 1
ATOM 4519 O O . LEU B 1 110 ? -19.328 17.031 19.562 1 94.06 110 LEU B O 1
ATOM 4523 N N . PRO B 1 111 ? -18.922 15.719 17.734 1 93.88 111 PRO B N 1
ATOM 4524 C CA . PRO B 1 111 ? -17.484 15.805 17.984 1 93.88 111 PRO B CA 1
ATOM 4525 C C . PRO B 1 111 ? -16.938 17.219 17.812 1 93.88 111 PRO B C 1
ATOM 4527 O O . PRO B 1 111 ? -17.312 17.922 16.859 1 93.88 111 PRO B O 1
ATOM 4530 N N . SER B 1 112 ? -16.141 17.688 18.766 1 94.19 112 SER B N 1
ATOM 4531 C CA . SER B 1 112 ? -15.648 19.047 18.672 1 94.19 112 SER B CA 1
ATOM 4532 C C . SER B 1 112 ? -14.188 19.141 19.109 1 94.19 112 SER B C 1
ATOM 4534 O O . SER B 1 112 ? -13.695 18.266 19.812 1 94.19 112 SER B O 1
ATOM 4536 N N . LEU B 1 113 ? -13.5 20.141 18.562 1 92.31 113 LEU B N 1
ATOM 4537 C CA . LEU B 1 113 ? -12.125 20.469 18.906 1 92.31 113 LEU B CA 1
ATOM 4538 C C . LEU B 1 113 ? -11.992 21.938 19.297 1 92.31 113 LEU B C 1
ATOM 4540 O O . LEU B 1 113 ? -12.766 22.766 18.828 1 92.31 113 LEU B O 1
ATOM 4544 N N . PRO B 1 114 ? -11.062 22.188 20.172 1 91.94 114 PRO B N 1
ATOM 4545 C CA . PRO B 1 114 ? -10.82 23.594 20.5 1 91.94 114 PRO B CA 1
ATOM 4546 C C . PRO B 1 114 ? -10.078 24.328 19.391 1 91.94 114 PRO B C 1
ATOM 4548 O O . PRO B 1 114 ? -9.266 23.734 18.672 1 91.94 114 PRO B O 1
ATOM 4551 N N . CYS B 1 115 ? -10.367 25.562 19.281 1 90.56 115 CYS B N 1
ATOM 4552 C CA . CYS B 1 115 ? -9.656 26.422 18.344 1 90.56 115 CYS B CA 1
ATOM 4553 C C . CYS B 1 115 ? -8.195 26.594 18.75 1 90.56 115 CYS B C 1
ATOM 4555 O O . CYS B 1 115 ? -7.91 27.016 19.875 1 90.56 115 CYS B O 1
ATOM 4557 N N . ALA B 1 116 ? -7.309 26.344 17.844 1 91.19 116 ALA B N 1
ATOM 4558 C CA . ALA B 1 116 ? -5.875 26.406 18.125 1 91.19 116 ALA B CA 1
ATOM 4559 C C . ALA B 1 116 ? -5.434 27.828 18.422 1 91.19 116 ALA B C 1
ATOM 4561 O O . ALA B 1 116 ? -4.578 28.062 19.281 1 91.19 116 ALA B O 1
ATOM 4562 N N . THR B 1 117 ? -5.98 28.781 17.719 1 88.94 117 THR B N 1
ATOM 4563 C CA . THR B 1 117 ? -5.594 30.172 17.906 1 88.94 117 THR B CA 1
ATOM 4564 C C . THR B 1 117 ? -5.984 30.641 19.297 1 88.94 117 THR B C 1
ATOM 4566 O O . THR B 1 117 ? -5.238 31.391 19.938 1 88.94 117 THR B O 1
ATOM 4569 N N . HIS B 1 118 ? -7.145 30.219 19.781 1 86.75 118 HIS B N 1
ATOM 4570 C CA . HIS B 1 118 ? -7.562 30.578 21.141 1 86.75 118 HIS B CA 1
ATOM 4571 C C . HIS B 1 118 ? -6.656 29.938 22.188 1 86.75 118 HIS B C 1
ATOM 4573 O O . HIS B 1 118 ? -6.344 30.562 23.203 1 86.75 118 HIS B O 1
ATOM 4579 N N . THR B 1 119 ? -6.312 28.766 21.922 1 90.44 119 THR B N 1
ATOM 4580 C CA . THR B 1 119 ? -5.422 28.078 22.844 1 90.44 119 THR B CA 1
ATOM 4581 C C . THR B 1 119 ? -4.055 28.766 22.891 1 90.44 119 THR B C 1
ATOM 4583 O O . THR B 1 119 ? -3.484 28.953 23.953 1 90.44 119 THR B O 1
ATOM 4586 N N . LEU B 1 120 ? -3.561 29.156 21.734 1 91.69 120 LEU B N 1
ATOM 4587 C CA . LEU B 1 120 ? -2.283 29.859 21.656 1 91.69 120 LEU B CA 1
ATOM 4588 C C . LEU B 1 120 ? -2.363 31.203 22.375 1 91.69 120 LEU B C 1
ATOM 4590 O O . LEU B 1 120 ? -1.402 31.625 23.016 1 91.69 120 LEU B O 1
ATOM 4594 N N . GLN B 1 121 ? -3.5 31.828 22.266 1 89.38 121 GLN B N 1
ATOM 4595 C CA . GLN B 1 121 ? -3.719 33.094 22.969 1 89.38 121 GLN B CA 1
ATOM 4596 C C . GLN B 1 121 ? -3.592 32.938 24.469 1 89.38 121 GLN B C 1
ATOM 4598 O O . GLN B 1 121 ? -2.953 33.75 25.141 1 89.38 121 GLN B O 1
ATOM 4603 N N . LEU B 1 122 ? -4.184 31.891 24.953 1 87.88 122 LEU B N 1
ATOM 4604 C CA . LEU B 1 122 ? -4.121 31.609 26.375 1 87.88 122 LEU B CA 1
ATOM 4605 C C . LEU B 1 122 ? -2.688 31.344 26.812 1 87.88 122 LEU B C 1
ATOM 4607 O O . LEU B 1 122 ? -2.26 31.797 27.875 1 87.88 122 LEU B O 1
ATOM 4611 N N . VAL B 1 123 ? -1.947 30.688 26.016 1 92.94 123 VAL B N 1
ATOM 4612 C CA . VAL B 1 123 ? -0.555 30.359 26.297 1 92.94 123 VAL B CA 1
ATOM 4613 C C . VAL B 1 123 ? 0.265 31.641 26.422 1 92.94 123 VAL B C 1
ATOM 4615 O O . VAL B 1 123 ? 0.976 31.844 27.406 1 92.94 123 VAL B O 1
ATOM 4618 N N . VAL B 1 124 ? 0.147 32.469 25.422 1 93.44 124 VAL B N 1
ATOM 4619 C CA . VAL B 1 124 ? 0.968 33.688 25.359 1 93.44 124 VAL B CA 1
ATOM 4620 C C . VAL B 1 124 ? 0.594 34.625 26.5 1 93.44 124 VAL B C 1
ATOM 4622 O O . VAL B 1 124 ? 1.467 35.25 27.109 1 93.44 124 VAL B O 1
ATOM 4625 N N . HIS B 1 125 ? -0.7 34.719 26.828 1 89.06 125 HIS B N 1
ATOM 4626 C CA . HIS B 1 125 ? -1.15 35.562 27.922 1 89.06 125 HIS B CA 1
ATOM 4627 C C . HIS B 1 125 ? -0.542 35.125 29.25 1 89.06 125 HIS B C 1
ATOM 4629 O O . HIS B 1 125 ? -0.099 35.969 30.047 1 89.06 125 HIS B O 1
ATOM 4635 N N . GLU B 1 126 ? -0.543 33.906 29.438 1 90.12 126 GLU B N 1
ATOM 4636 C CA . GLU B 1 126 ? 0.042 33.344 30.656 1 90.12 126 GLU B CA 1
ATOM 4637 C C . GLU B 1 126 ? 1.538 33.656 30.734 1 90.12 126 GLU B C 1
ATOM 4639 O O . GLU B 1 126 ? 2.061 33.969 31.797 1 90.12 126 GLU B O 1
ATOM 4644 N N . GLY B 1 127 ? 2.244 33.562 29.672 1 92.5 127 GLY B N 1
ATOM 4645 C CA . GLY B 1 127 ? 3.682 33.781 29.625 1 92.5 127 GLY B CA 1
ATOM 4646 C C . GLY B 1 127 ? 4.07 35.25 29.781 1 92.5 127 GLY B C 1
ATOM 4647 O O . GLY B 1 127 ? 4.945 35.562 30.594 1 92.5 127 GLY B O 1
ATOM 4648 N N . LEU B 1 128 ? 3.41 36.094 29.078 1 89.38 128 LEU B N 1
ATOM 4649 C CA . LEU B 1 128 ? 3.73 37.5 29.062 1 89.38 128 LEU B CA 1
ATOM 4650 C C . LEU B 1 128 ? 3.559 38.125 30.438 1 89.38 128 LEU B C 1
ATOM 4652 O O . LEU B 1 128 ? 4.34 39 30.844 1 89.38 128 LEU B O 1
ATOM 4656 N N . LEU B 1 129 ? 2.633 37.688 31.203 1 87.81 129 LEU B N 1
ATOM 4657 C CA . LEU B 1 129 ? 2.293 38.281 32.5 1 87.81 129 LEU B CA 1
ATOM 4658 C C . LEU B 1 129 ? 3.027 37.594 33.625 1 87.81 129 LEU B C 1
ATOM 4660 O O . LEU B 1 129 ? 2.969 38.031 34.781 1 87.81 129 LEU B O 1
ATOM 4664 N N . SER B 1 130 ? 3.783 36.625 33.344 1 92 130 SER B N 1
ATOM 4665 C CA . SER B 1 130 ? 4.387 35.781 34.375 1 92 130 SER B CA 1
ATOM 4666 C C . SER B 1 130 ? 5.633 36.438 34.938 1 92 130 SER B C 1
ATOM 4668 O O . SER B 1 130 ? 6.059 36.094 36.062 1 92 130 SER B O 1
ATOM 4670 N N . GLN B 1 131 ? 6.199 37.375 34.219 1 93.31 131 GLN B N 1
ATOM 4671 C CA . GLN B 1 131 ? 7.422 38.031 34.656 1 93.31 131 GLN B CA 1
ATOM 4672 C C . GLN B 1 131 ? 7.207 39.531 34.844 1 93.31 131 GLN B C 1
ATOM 4674 O O . GLN B 1 131 ? 6.98 40.25 33.875 1 93.31 131 GLN B O 1
ATOM 4679 N N . ARG B 1 132 ? 7.387 39.969 36.031 1 94.56 132 ARG B N 1
ATOM 4680 C CA . ARG B 1 132 ? 7.039 41.344 36.438 1 94.56 132 ARG B CA 1
ATOM 4681 C C . ARG B 1 132 ? 7.824 42.344 35.625 1 94.56 132 ARG B C 1
ATOM 4683 O O . ARG B 1 132 ? 7.273 43.375 35.188 1 94.56 132 ARG B O 1
ATOM 4690 N N . SER B 1 133 ? 9.086 42.094 35.438 1 95 133 SER B N 1
ATOM 4691 C CA . SER B 1 133 ? 9.914 43.062 34.688 1 95 133 SER B CA 1
ATOM 4692 C C . SER B 1 133 ? 9.398 43.25 33.281 1 95 133 SER B C 1
ATOM 4694 O O . SER B 1 133 ? 9.445 44.375 32.75 1 95 133 SER B O 1
ATOM 4696 N N . VAL B 1 134 ? 8.891 42.219 32.719 1 94.81 134 VAL B N 1
ATOM 4697 C CA . VAL B 1 134 ? 8.336 42.312 31.359 1 94.81 134 VAL B CA 1
ATOM 4698 C C . VAL B 1 134 ? 7.008 43.062 31.406 1 94.81 134 VAL B C 1
ATOM 4700 O O . VAL B 1 134 ? 6.773 43.938 30.578 1 94.81 134 VAL B O 1
ATOM 4703 N N . ALA B 1 135 ? 6.188 42.75 32.344 1 93.69 135 ALA B N 1
ATOM 4704 C CA . ALA B 1 135 ? 4.895 43.406 32.5 1 93.69 135 ALA B CA 1
ATOM 4705 C C . ALA B 1 135 ? 5.07 44.906 32.688 1 93.69 135 ALA B C 1
ATOM 4707 O O . ALA B 1 135 ? 4.305 45.719 32.156 1 93.69 135 ALA B O 1
ATOM 4708 N N . ASP B 1 136 ? 6.059 45.219 33.406 1 95.56 136 ASP B N 1
ATOM 4709 C CA . ASP B 1 136 ? 6.34 46.625 33.656 1 95.56 136 ASP B CA 1
ATOM 4710 C C . ASP B 1 136 ? 6.77 47.344 32.375 1 95.56 136 ASP B C 1
ATOM 4712 O O . ASP B 1 136 ? 6.324 48.469 32.125 1 95.56 136 ASP B O 1
ATOM 4716 N N . ALA B 1 137 ? 7.68 46.719 31.734 1 96 137 ALA B N 1
ATOM 4717 C CA . ALA B 1 137 ? 8.148 47.312 30.484 1 96 137 ALA B CA 1
ATOM 4718 C C . ALA B 1 137 ? 6.988 47.5 29.5 1 96 137 ALA B C 1
ATOM 4720 O O . ALA B 1 137 ? 6.918 48.531 28.812 1 96 137 ALA B O 1
ATOM 4721 N N . LEU B 1 138 ? 6.062 46.594 29.453 1 94.5 138 LEU B N 1
ATOM 4722 C CA . LEU B 1 138 ? 4.895 46.688 28.594 1 94.5 138 LEU B CA 1
ATOM 4723 C C . LEU B 1 138 ? 3.984 47.812 29.016 1 94.5 138 LEU B C 1
ATOM 4725 O O . LEU B 1 138 ? 3.463 48.562 28.156 1 94.5 138 LEU B O 1
ATOM 4729 N N . ALA B 1 139 ? 3.811 47.969 30.234 1 94.5 139 ALA B N 1
ATOM 4730 C CA . ALA B 1 139 ? 2.973 49.031 30.766 1 94.5 139 ALA B CA 1
ATOM 4731 C C . ALA B 1 139 ? 3.523 50.406 30.375 1 94.5 139 ALA B C 1
ATOM 4733 O O . ALA B 1 139 ? 2.766 51.312 30.016 1 94.5 139 ALA B O 1
ATOM 4734 N N . ILE B 1 140 ? 4.805 50.5 30.531 1 96.56 140 ILE B N 1
ATOM 4735 C CA . ILE B 1 140 ? 5.449 51.781 30.156 1 96.56 140 ILE B CA 1
ATOM 4736 C C . ILE B 1 140 ? 5.277 52 28.656 1 96.56 140 ILE B C 1
ATOM 4738 O O . ILE B 1 140 ? 4.98 53.125 28.234 1 96.56 140 ILE B O 1
ATOM 4742 N N . GLY B 1 141 ? 5.508 50.906 27.906 1 95.19 141 GLY B N 1
ATOM 4743 C CA . GLY B 1 141 ? 5.273 51.031 26.469 1 95.19 141 GLY B CA 1
ATOM 4744 C C . GLY B 1 141 ? 3.873 51.5 26.125 1 95.19 141 GLY B C 1
ATOM 4745 O O . GLY B 1 141 ? 3.697 52.344 25.266 1 95.19 141 GLY B O 1
ATOM 4746 N N . ARG B 1 142 ? 2.869 51.031 26.781 1 94.44 142 ARG B N 1
ATOM 4747 C CA . ARG B 1 142 ? 1.475 51.406 26.547 1 94.44 142 ARG B CA 1
ATOM 4748 C C . ARG B 1 142 ? 1.238 52.875 26.891 1 94.44 142 ARG B C 1
ATOM 4750 O O . ARG B 1 142 ? 0.456 53.531 26.219 1 94.44 142 ARG B O 1
ATOM 4757 N N . LYS B 1 143 ? 1.894 53.281 27.922 1 95.44 143 LYS B N 1
ATOM 4758 C CA . LYS B 1 143 ? 1.775 54.656 28.312 1 95.44 143 LYS B CA 1
ATOM 4759 C C . LYS B 1 143 ? 2.359 55.594 27.25 1 95.44 143 LYS B C 1
ATOM 4761 O O . LYS B 1 143 ? 1.78 56.625 26.938 1 95.44 143 LYS B O 1
ATOM 4766 N N . ILE B 1 144 ? 3.484 55.188 26.797 1 95.75 144 ILE B N 1
ATOM 4767 C CA . ILE B 1 144 ? 4.137 55.969 25.75 1 95.75 144 ILE B CA 1
ATOM 4768 C C . ILE B 1 144 ? 3.221 56.094 24.531 1 95.75 144 ILE B C 1
ATOM 4770 O O . ILE B 1 144 ? 2.973 57.188 24.016 1 95.75 144 ILE B O 1
ATOM 4774 N N . ILE B 1 145 ? 2.715 55 24.141 1 94.62 145 ILE B N 1
ATOM 4775 C CA . ILE B 1 145 ? 1.874 54.938 22.938 1 94.62 145 ILE B CA 1
ATOM 4776 C C . ILE B 1 145 ? 0.571 55.688 23.203 1 94.62 145 ILE B C 1
ATOM 4778 O O . ILE B 1 145 ? 0.063 56.375 22.312 1 94.62 145 ILE B O 1
ATOM 4782 N N . GLY B 1 146 ? 0.038 55.5 24.375 1 93.81 146 GLY B N 1
ATOM 4783 C CA . GLY B 1 146 ? -1.156 56.25 24.75 1 93.81 146 GLY B CA 1
ATOM 4784 C C . GLY B 1 146 ? -0.991 57.75 24.641 1 93.81 146 GLY B C 1
ATOM 4785 O O . GLY B 1 146 ? -1.919 58.438 24.234 1 93.81 146 GLY B O 1
ATOM 4786 N N . HIS B 1 147 ? 0.205 58.25 25 1 94.62 147 HIS B N 1
ATOM 4787 C CA . HIS B 1 147 ? 0.518 59.656 24.891 1 94.62 147 HIS B CA 1
ATOM 4788 C C . HIS B 1 147 ? 0.384 60.156 23.453 1 94.62 147 HIS B C 1
ATOM 4790 O O . HIS B 1 147 ? -0.233 61.188 23.203 1 94.62 147 HIS B O 1
ATOM 4796 N N . PHE B 1 148 ? 0.927 59.406 22.547 1 93.12 148 PHE B N 1
ATOM 4797 C CA . PHE B 1 148 ? 0.912 59.812 21.156 1 93.12 148 PHE B CA 1
ATOM 4798 C C . PHE B 1 148 ? -0.484 59.656 20.562 1 93.12 148 PHE B C 1
ATOM 4800 O O . PHE B 1 148 ? -0.886 60.438 19.688 1 93.12 148 PHE B O 1
ATOM 4807 N N . LYS B 1 149 ? -1.219 58.656 21 1 90.94 149 LYS B N 1
ATOM 4808 C CA . LYS B 1 149 ? -2.574 58.438 20.516 1 90.94 149 LYS B CA 1
ATOM 4809 C C . LYS B 1 149 ? -3.498 59.562 20.906 1 90.94 149 LYS B C 1
ATOM 4811 O O . LYS B 1 149 ? -4.414 59.938 20.156 1 90.94 149 LYS B O 1
ATOM 4816 N N . HIS B 1 150 ? -3.283 60.156 22.031 1 91.62 150 HIS B N 1
ATOM 4817 C CA . HIS B 1 150 ? -4.176 61.188 22.578 1 91.62 150 HIS B CA 1
ATOM 4818 C C . HIS B 1 150 ? -3.73 62.562 22.156 1 91.62 150 HIS B C 1
ATOM 4820 O O . HIS B 1 150 ? -4.461 63.562 22.344 1 91.62 150 HIS B O 1
ATOM 4826 N N . SER B 1 151 ? -2.508 62.656 21.562 1 91.62 151 SER B N 1
ATOM 4827 C CA . SER B 1 151 ? -2 63.969 21.203 1 91.62 151 SER B CA 1
ATOM 4828 C C . SER B 1 151 ? -1.588 64 19.734 1 91.62 151 SER B C 1
ATOM 4830 O O . SER B 1 151 ? -0.486 63.594 19.375 1 91.62 151 SER B O 1
ATOM 4832 N N . PRO B 1 152 ? -2.461 64.562 18.922 1 90.5 152 PRO B N 1
ATOM 4833 C CA . PRO B 1 152 ? -2.092 64.75 17.516 1 90.5 152 PRO B CA 1
ATOM 4834 C C . PRO B 1 152 ? -0.823 65.562 17.328 1 90.5 152 PRO B C 1
ATOM 4836 O O . PRO B 1 152 ? -0.044 65.312 16.406 1 90.5 152 PRO B O 1
ATOM 4839 N N . LEU B 1 153 ? -0.66 66.5 18.188 1 92.62 153 LEU B N 1
ATOM 4840 C CA . LEU B 1 153 ? 0.535 67.312 18.125 1 92.62 153 LEU B CA 1
ATOM 4841 C C . LEU B 1 153 ? 1.791 66.5 18.359 1 92.62 153 LEU B C 1
ATOM 4843 O O . LEU B 1 153 ? 2.791 66.625 17.656 1 92.62 153 LEU B O 1
ATOM 4847 N N . ALA B 1 154 ? 1.676 65.688 19.359 1 92.81 154 ALA B N 1
ATOM 4848 C CA . ALA B 1 154 ? 2.816 64.812 19.656 1 92.81 154 ALA B CA 1
ATOM 4849 C C . ALA B 1 154 ? 3.16 63.938 18.469 1 92.81 154 ALA B C 1
ATOM 4851 O O . ALA B 1 154 ? 4.336 63.75 18.156 1 92.81 154 ALA B O 1
ATOM 4852 N N . TYR B 1 155 ? 2.168 63.438 17.781 1 92 155 TYR B N 1
ATOM 4853 C CA . TYR B 1 155 ? 2.387 62.562 16.625 1 92 155 TYR B CA 1
ATOM 4854 C C . TYR B 1 155 ? 3.035 63.344 15.484 1 92 155 TYR B C 1
ATOM 4856 O O . TYR B 1 155 ? 3.875 62.781 14.758 1 92 155 TYR B O 1
ATOM 4864 N N . SER B 1 156 ? 2.492 64.5 15.312 1 92.69 156 SER B N 1
ATOM 4865 C CA . SER B 1 156 ? 3.074 65.312 14.266 1 92.69 156 SER B CA 1
ATOM 4866 C C . SER B 1 156 ? 4.555 65.562 14.523 1 92.69 156 SER B C 1
ATOM 4868 O O . SER B 1 156 ? 5.367 65.562 13.594 1 92.69 156 SER B O 1
ATOM 4870 N N . CYS B 1 157 ? 4.883 65.875 15.766 1 95 157 CYS B N 1
ATOM 4871 C CA . CYS B 1 157 ? 6.277 66.062 16.141 1 95 157 CYS B CA 1
ATOM 4872 C C . CYS B 1 157 ? 7.109 64.812 15.898 1 95 157 CYS B C 1
ATOM 4874 O O . CYS B 1 157 ? 8.234 64.938 15.414 1 95 157 CYS B O 1
ATOM 4876 N N . LEU B 1 158 ? 6.527 63.719 16.25 1 94.88 158 LEU B N 1
ATOM 4877 C CA . LEU B 1 158 ? 7.23 62.469 16.047 1 94.88 158 LEU B CA 1
ATOM 4878 C C . LEU B 1 158 ? 7.469 62.219 14.555 1 94.88 158 LEU B C 1
ATOM 4880 O O . LEU B 1 158 ? 8.539 61.75 14.156 1 94.88 158 LEU B O 1
ATOM 4884 N N . GLU B 1 159 ? 6.488 62.469 13.805 1 94.38 159 GLU B N 1
ATOM 4885 C CA . GLU B 1 159 ? 6.59 62.312 12.359 1 94.38 159 GLU B CA 1
ATOM 4886 C C . GLU B 1 159 ? 7.695 63.188 11.773 1 94.38 159 GLU B C 1
ATOM 4888 O O . GLU B 1 159 ? 8.453 62.719 10.914 1 94.38 159 GLU B O 1
ATOM 4893 N N . ASP B 1 160 ? 7.723 64.375 12.219 1 94.81 160 ASP B N 1
ATOM 4894 C CA . ASP B 1 160 ? 8.773 65.25 11.773 1 94.81 160 ASP B CA 1
ATOM 4895 C C . ASP B 1 160 ? 10.156 64.688 12.109 1 94.81 160 ASP B C 1
ATOM 4897 O O . ASP B 1 160 ? 11.078 64.812 11.297 1 94.81 160 ASP B O 1
ATOM 4901 N N . ILE B 1 161 ? 10.273 64.25 13.273 1 95.25 161 ILE B N 1
ATOM 4902 C CA . ILE B 1 161 ? 11.539 63.688 13.734 1 95.25 161 ILE B CA 1
ATOM 4903 C C . ILE B 1 161 ? 11.898 62.469 12.891 1 95.25 161 ILE B C 1
ATOM 4905 O O . ILE B 1 161 ? 13.062 62.281 12.516 1 95.25 161 ILE B O 1
ATOM 4909 N N . GLN B 1 162 ? 10.914 61.531 12.695 1 95 162 GLN B N 1
ATOM 4910 C CA . GLN B 1 162 ? 11.141 60.344 11.859 1 95 162 GLN B CA 1
ATOM 4911 C C . GLN B 1 162 ? 11.719 60.75 10.508 1 95 162 GLN B C 1
ATOM 4913 O O . GLN B 1 162 ? 12.711 60.156 10.055 1 95 162 GLN B O 1
ATOM 4918 N N . LEU B 1 163 ? 11.172 61.75 9.961 1 93.81 163 LEU B N 1
ATOM 4919 C CA . LEU B 1 163 ? 11.617 62.25 8.656 1 93.81 163 LEU B CA 1
ATOM 4920 C C . LEU B 1 163 ? 13.008 62.844 8.75 1 93.81 163 LEU B C 1
ATOM 4922 O O . LEU B 1 163 ? 13.844 62.656 7.867 1 93.81 163 LEU B O 1
ATOM 4926 N N . GLU B 1 164 ? 13.227 63.625 9.719 1 94.62 164 GLU B N 1
ATOM 4927 C CA . GLU B 1 164 ? 14.508 64.312 9.945 1 94.62 164 GLU B CA 1
ATOM 4928 C C . GLU B 1 164 ? 15.648 63.281 10.031 1 94.62 164 GLU B C 1
ATOM 4930 O O . GLU B 1 164 ? 16.75 63.531 9.547 1 94.62 164 GLU B O 1
ATOM 4935 N N . ILE B 1 165 ? 15.336 62.156 10.617 1 94.5 165 ILE B N 1
ATOM 4936 C CA . ILE B 1 165 ? 16.406 61.188 10.828 1 94.5 165 ILE B CA 1
ATOM 4937 C C . ILE B 1 165 ? 16.391 60.156 9.719 1 94.5 165 ILE B C 1
ATOM 4939 O O . ILE B 1 165 ? 17.062 59.094 9.82 1 94.5 165 ILE B O 1
ATOM 4943 N N . GLY B 1 166 ? 15.594 60.219 8.773 1 92.62 166 GLY B N 1
ATOM 4944 C CA . GLY B 1 166 ? 15.594 59.375 7.59 1 92.62 166 GLY B CA 1
ATOM 4945 C C . GLY B 1 166 ? 14.797 58.125 7.766 1 92.62 166 GLY B C 1
ATOM 4946 O O . GLY B 1 166 ? 15.055 57.125 7.086 1 92.62 166 GLY B O 1
ATOM 4947 N N . GLN B 1 167 ? 13.922 58.062 8.695 1 91.75 167 GLN B N 1
ATOM 4948 C CA . GLN B 1 167 ? 13.062 56.906 8.898 1 91.75 167 GLN B CA 1
ATOM 4949 C C . GLN B 1 167 ? 11.695 57.125 8.258 1 91.75 167 GLN B C 1
ATOM 4951 O O . GLN B 1 167 ? 11.219 58.25 8.148 1 91.75 167 GLN B O 1
ATOM 4956 N N . PRO B 1 168 ? 11.18 56.031 7.797 1 90.12 168 PRO B N 1
ATOM 4957 C CA . PRO B 1 168 ? 9.82 56.188 7.281 1 90.12 168 PRO B CA 1
ATOM 4958 C C . PRO B 1 168 ? 8.82 56.594 8.359 1 90.12 168 PRO B C 1
ATOM 4960 O O . PRO B 1 168 ? 8.938 56.156 9.508 1 90.12 168 PRO B O 1
ATOM 4963 N N . ALA B 1 169 ? 7.902 57.438 7.879 1 88.94 169 ALA B N 1
ATOM 4964 C CA . ALA B 1 169 ? 6.848 57.844 8.797 1 88.94 169 ALA B CA 1
ATOM 4965 C C . ALA B 1 169 ? 5.93 56.656 9.133 1 88.94 169 ALA B C 1
ATOM 4967 O O . ALA B 1 169 ? 5.316 56.062 8.242 1 88.94 169 ALA B O 1
ATOM 4968 N N . LYS B 1 170 ? 5.941 56.25 10.344 1 90.5 170 LYS B N 1
ATOM 4969 C CA . LYS B 1 170 ? 5.102 55.156 10.812 1 90.5 170 LYS B CA 1
ATOM 4970 C C . LYS B 1 170 ? 4.477 55.469 12.164 1 90.5 170 LYS B C 1
ATOM 4972 O O . LYS B 1 170 ? 5.125 56.062 13.023 1 90.5 170 LYS B O 1
ATOM 4977 N N . ARG B 1 171 ? 3.248 55.062 12.312 1 89.81 171 ARG B N 1
ATOM 4978 C CA . ARG B 1 171 ? 2.559 55.281 13.578 1 89.81 171 ARG B CA 1
ATOM 4979 C C . ARG B 1 171 ? 2.811 54.125 14.539 1 89.81 171 ARG B C 1
ATOM 4981 O O . ARG B 1 171 ? 3.014 53 14.117 1 89.81 171 ARG B O 1
ATOM 4988 N N . LEU B 1 172 ? 2.814 54.531 15.789 1 91.5 172 LEU B N 1
ATOM 4989 C CA . LEU B 1 172 ? 2.895 53.5 16.828 1 91.5 172 LEU B CA 1
ATOM 4990 C C . LEU B 1 172 ? 1.578 52.719 16.938 1 91.5 172 LEU B C 1
ATOM 4992 O O . LEU B 1 172 ? 0.505 53.312 16.719 1 91.5 172 LEU B O 1
ATOM 4996 N N . GLN B 1 173 ? 1.686 51.469 17.234 1 89.06 173 GLN B N 1
ATOM 4997 C CA . GLN B 1 173 ? 0.502 50.594 17.297 1 89.06 173 GLN B CA 1
ATOM 4998 C C . GLN B 1 173 ? 0.111 50.312 18.734 1 89.06 173 GLN B C 1
ATOM 5000 O O . GLN B 1 173 ? 0.946 49.906 19.547 1 89.06 173 GLN B O 1
ATOM 5005 N N . GLN B 1 174 ? -1.106 50.594 19.047 1 89.44 174 GLN B N 1
ATOM 5006 C CA . GLN B 1 174 ? -1.642 50.281 20.359 1 89.44 174 GLN B CA 1
ATOM 5007 C C . GLN B 1 174 ? -2.184 48.875 20.422 1 89.44 174 GLN B C 1
ATOM 5009 O O . GLN B 1 174 ? -2.816 48.406 19.469 1 89.44 174 GLN B O 1
ATOM 5014 N N . ASP B 1 175 ? -1.877 48.125 21.531 1 87.06 175 ASP B N 1
ATOM 5015 C CA . ASP B 1 175 ? -2.361 46.75 21.641 1 87.06 175 ASP B CA 1
ATOM 5016 C C . ASP B 1 175 ? -3.762 46.719 22.234 1 87.06 175 ASP B C 1
ATOM 5018 O O . ASP B 1 175 ? -4.234 47.719 22.797 1 87.06 175 ASP B O 1
ATOM 5022 N N . VAL B 1 176 ? -4.461 45.625 21.797 1 75.62 176 VAL B N 1
ATOM 5023 C CA . VAL B 1 176 ? -5.75 45.312 22.406 1 75.62 176 VAL B CA 1
ATOM 5024 C C . VAL B 1 176 ? -5.586 44.125 23.359 1 75.62 176 VAL B C 1
ATOM 5026 O O . VAL B 1 176 ? -4.926 43.125 23.031 1 75.62 176 VAL B O 1
ATOM 5029 N N . GLN B 1 177 ? -6.094 44.312 24.484 1 68.81 177 GLN B N 1
ATOM 5030 C CA . GLN B 1 177 ? -5.855 43.375 25.578 1 68.81 177 GLN B CA 1
ATOM 5031 C C . GLN B 1 177 ? -6.336 41.969 25.203 1 68.81 177 GLN B C 1
ATOM 5033 O O . GLN B 1 177 ? -5.762 40.969 25.656 1 68.81 177 GLN B O 1
ATOM 5038 N N . THR B 1 178 ? -7.266 41.781 24.391 1 65.75 178 THR B N 1
ATOM 5039 C CA . THR B 1 178 ? -7.891 40.5 24.156 1 65.75 178 THR B CA 1
ATOM 5040 C C . THR B 1 178 ? -7.121 39.719 23.078 1 65.75 178 THR B C 1
ATOM 5042 O O . THR B 1 178 ? -7.355 38.531 22.891 1 65.75 178 THR B O 1
ATOM 5045 N N . ARG B 1 179 ? -6.168 40.375 22.5 1 74.69 179 ARG B N 1
ATOM 5046 C CA . ARG B 1 179 ? -5.406 39.719 21.438 1 74.69 179 ARG B CA 1
ATOM 5047 C C . ARG B 1 179 ? -3.91 39.938 21.625 1 74.69 179 ARG B C 1
ATOM 5049 O O . ARG B 1 179 ? -3.398 41.031 21.359 1 74.69 179 ARG B O 1
ATOM 5056 N N . TRP B 1 180 ? -3.252 38.938 21.891 1 83.31 180 TRP B N 1
ATOM 5057 C CA . TRP B 1 180 ? -1.832 39.094 22.203 1 83.31 180 TRP B CA 1
ATOM 5058 C C . TRP B 1 180 ? -1.045 39.531 20.969 1 83.31 180 TRP B C 1
ATOM 5060 O O . TRP B 1 180 ? 0.025 40.125 21.094 1 83.31 180 TRP B O 1
ATOM 5070 N N . ASN B 1 181 ? -1.517 39.219 19.812 1 85.69 181 ASN B N 1
ATOM 5071 C CA . ASN B 1 181 ? -0.809 39.625 18.594 1 85.69 181 ASN B CA 1
ATOM 5072 C C . ASN B 1 181 ? -0.655 41.125 18.5 1 85.69 181 ASN B C 1
ATOM 5074 O O . ASN B 1 181 ? 0.352 41.625 17.984 1 85.69 181 ASN B O 1
ATOM 5078 N N . SER B 1 182 ? -1.625 41.75 19.047 1 86.25 182 SER B N 1
ATOM 5079 C CA . SER B 1 182 ? -1.544 43.219 19.047 1 86.25 182 SER B CA 1
ATOM 5080 C C . SER B 1 182 ? -0.436 43.719 19.969 1 86.25 182 SER B C 1
ATOM 5082 O O . SER B 1 182 ? 0.202 44.719 19.688 1 86.25 182 SER B O 1
ATOM 5084 N N . THR B 1 183 ? -0.276 42.969 21.016 1 90.38 183 THR B N 1
ATOM 5085 C CA . THR B 1 183 ? 0.826 43.281 21.922 1 90.38 183 THR B CA 1
ATOM 5086 C C . THR B 1 183 ? 2.17 43.062 21.234 1 90.38 183 THR B C 1
ATOM 5088 O O . THR B 1 183 ? 3.084 43.875 21.375 1 90.38 183 THR B O 1
ATOM 5091 N N . PHE B 1 184 ? 2.271 42.031 20.531 1 92.25 184 PHE B N 1
ATOM 5092 C CA . PHE B 1 184 ? 3.461 41.75 19.734 1 92.25 184 PHE B CA 1
ATOM 5093 C C . PHE B 1 184 ? 3.756 42.906 18.766 1 92.25 184 PHE B C 1
ATOM 5095 O O . PHE B 1 184 ? 4.883 43.406 18.719 1 92.25 184 PHE B O 1
ATOM 5102 N N . TYR B 1 185 ? 2.791 43.375 18.078 1 91.38 185 TYR B N 1
ATOM 5103 C CA . TYR B 1 185 ? 2.963 44.469 17.094 1 91.38 185 TYR B CA 1
ATOM 5104 C C . TYR B 1 185 ? 3.234 45.781 17.781 1 91.38 185 TYR B C 1
ATOM 5106 O O . TYR B 1 185 ? 3.967 46.625 17.25 1 91.38 185 TYR B O 1
ATOM 5114 N N . MET B 1 186 ? 2.617 45.906 18.906 1 93.94 186 MET B N 1
ATOM 5115 C CA . MET B 1 186 ? 2.895 47.094 19.672 1 93.94 186 MET B CA 1
ATOM 5116 C C . MET B 1 186 ? 4.371 47.188 20.047 1 93.94 186 MET B C 1
ATOM 5118 O O . MET B 1 186 ? 5.004 48.219 19.844 1 93.94 186 MET B O 1
ATOM 5122 N N . ILE B 1 187 ? 4.914 46.094 20.516 1 95.12 187 ILE B N 1
ATOM 5123 C CA . ILE B 1 187 ? 6.32 46.062 20.906 1 95.12 187 ILE B CA 1
ATOM 5124 C C . ILE B 1 187 ? 7.199 46.312 19.688 1 95.12 187 ILE B C 1
ATOM 5126 O O . ILE B 1 187 ? 8.156 47.062 19.734 1 95.12 187 ILE B O 1
ATOM 5130 N N . GLN B 1 188 ? 6.84 45.719 18.641 1 94.12 188 GLN B N 1
ATOM 5131 C CA . GLN B 1 188 ? 7.594 45.906 17.406 1 94.12 188 GLN B CA 1
ATOM 5132 C C . GLN B 1 188 ? 7.602 47.344 16.969 1 94.12 188 GLN B C 1
ATOM 5134 O O . GLN B 1 188 ? 8.633 47.875 16.547 1 94.12 188 GLN B O 1
ATOM 5139 N N . SER B 1 189 ? 6.473 47.906 17.047 1 94.75 189 SER B N 1
ATOM 5140 C CA . SER B 1 189 ? 6.363 49.312 16.656 1 94.75 189 SER B CA 1
ATOM 5141 C C . SER B 1 189 ? 7.227 50.219 17.531 1 94.75 189 SER B C 1
ATOM 5143 O O . SER B 1 189 ? 7.848 51.156 17.047 1 94.75 189 SER B O 1
ATOM 5145 N N . LEU B 1 190 ? 7.273 49.938 18.797 1 95.62 190 LEU B N 1
ATOM 5146 C CA . LEU B 1 190 ? 8.117 50.688 19.734 1 95.62 190 LEU B CA 1
ATOM 5147 C C . LEU B 1 190 ? 9.594 50.531 19.375 1 95.62 190 LEU B C 1
ATOM 5149 O O . LEU B 1 190 ? 10.328 51.5 19.312 1 95.62 190 LEU B O 1
ATOM 5153 N N . LEU B 1 191 ? 9.969 49.312 19.125 1 95.5 191 LEU B N 1
ATOM 5154 C CA . LEU B 1 191 ? 11.367 49.031 18.828 1 95.5 191 LEU B CA 1
ATOM 5155 C C . LEU B 1 191 ? 11.797 49.688 17.531 1 95.5 191 LEU B C 1
ATOM 5157 O O . LEU B 1 191 ? 12.922 50.188 17.422 1 95.5 191 LEU B O 1
ATOM 5161 N N . GLU B 1 192 ? 10.969 49.656 16.578 1 94.56 192 GLU B N 1
ATOM 5162 C CA . GLU B 1 192 ? 11.258 50.281 15.297 1 94.56 192 GLU B CA 1
ATOM 5163 C C . GLU B 1 192 ? 11.445 51.781 15.453 1 94.56 192 GLU B C 1
ATOM 5165 O O . GLU B 1 192 ? 12.188 52.406 14.695 1 94.56 192 GLU B O 1
ATOM 5170 N N . GLN B 1 193 ? 10.805 52.312 16.453 1 94.19 193 GLN B N 1
ATOM 5171 C CA . GLN B 1 193 ? 10.82 53.781 16.625 1 94.19 193 GLN B CA 1
ATOM 5172 C C . GLN B 1 193 ? 11.742 54.156 17.781 1 94.19 193 GLN B C 1
ATOM 5174 O O . GLN B 1 193 ? 11.688 55.281 18.266 1 94.19 193 GLN B O 1
ATOM 5179 N N . LYS B 1 194 ? 12.484 53.25 18.219 1 95.06 194 LYS B N 1
ATOM 5180 C CA . LYS B 1 194 ? 13.344 53.5 19.375 1 95.06 194 LYS B CA 1
ATOM 5181 C C . LYS B 1 194 ? 14.203 54.75 19.188 1 95.06 194 LYS B C 1
ATOM 5183 O O . LYS B 1 194 ? 14.289 55.594 20.078 1 95.06 194 LYS B O 1
ATOM 5188 N N . ARG B 1 195 ? 14.844 54.938 18.031 1 94.44 195 ARG B N 1
ATOM 5189 C CA . ARG B 1 195 ? 15.711 56.062 17.75 1 94.44 195 ARG B CA 1
ATOM 5190 C C . ARG B 1 195 ? 14.906 57.375 17.719 1 94.44 195 ARG B C 1
ATOM 5192 O O . ARG B 1 195 ? 15.328 58.375 18.281 1 94.44 195 ARG B O 1
ATOM 5199 N N . ALA B 1 196 ? 13.82 57.281 17 1 95.5 196 ALA B N 1
ATOM 5200 C CA . ALA B 1 196 ? 12.969 58.438 16.906 1 95.5 196 ALA B CA 1
ATOM 5201 C C . ALA B 1 196 ? 12.469 58.875 18.281 1 95.5 196 ALA B C 1
ATOM 5203 O O . ALA B 1 196 ? 12.398 60.062 18.594 1 95.5 196 ALA B O 1
ATOM 5204 N N . LEU B 1 197 ? 12.109 57.969 19.094 1 95.81 197 LEU B N 1
ATOM 5205 C CA . LEU B 1 197 ? 11.633 58.25 20.438 1 95.81 197 LEU B CA 1
ATOM 5206 C C . LEU B 1 197 ? 12.75 58.875 21.297 1 95.81 197 LEU B C 1
ATOM 5208 O O . LEU B 1 197 ? 12.5 59.719 22.141 1 95.81 197 LEU B O 1
ATOM 5212 N N . GLY B 1 198 ? 13.938 58.375 21.062 1 94 198 GLY B N 1
ATOM 5213 C CA . GLY B 1 198 ? 15.094 58.938 21.734 1 94 198 GLY B CA 1
ATOM 5214 C C . GLY B 1 198 ? 15.281 60.406 21.453 1 94 198 GLY B C 1
ATOM 5215 O O . GLY B 1 198 ? 15.562 61.188 22.359 1 94 198 GLY B O 1
ATOM 5216 N N . VAL B 1 199 ? 15.133 60.75 20.203 1 94.69 199 VAL B N 1
ATOM 5217 C CA . VAL B 1 199 ? 15.258 62.156 19.797 1 94.69 199 VAL B CA 1
ATOM 5218 C C . VAL B 1 199 ? 14.086 62.969 20.359 1 94.69 199 VAL B C 1
ATOM 5220 O O . VAL B 1 199 ? 14.266 64.125 20.797 1 94.69 199 VAL B O 1
ATOM 5223 N N . PHE B 1 200 ? 12.953 62.375 20.328 1 95.56 200 PHE B N 1
ATOM 5224 C CA . PHE B 1 200 ? 11.75 63.062 20.812 1 95.56 200 PHE B CA 1
ATOM 5225 C C . PHE B 1 200 ? 11.914 63.469 22.281 1 95.56 200 PHE B C 1
ATOM 5227 O O . PHE B 1 200 ? 11.562 64.562 22.656 1 95.56 200 PHE B O 1
ATOM 5234 N N . VAL B 1 201 ? 12.414 62.562 23.062 1 93.56 201 VAL B N 1
ATOM 5235 C CA . VAL B 1 201 ? 12.516 62.781 24.516 1 93.56 201 VAL B CA 1
ATOM 5236 C C . VAL B 1 201 ? 13.539 63.875 24.797 1 93.56 201 VAL B C 1
ATOM 5238 O O . VAL B 1 201 ? 13.5 64.5 25.859 1 93.56 201 VAL B O 1
ATOM 5241 N N . SER B 1 202 ? 14.414 64.062 23.859 1 92.12 202 SER B N 1
ATOM 5242 C CA . SER B 1 202 ? 15.383 65.188 24.016 1 92.12 202 SER B CA 1
ATOM 5243 C C . SER B 1 202 ? 14.734 66.5 23.844 1 92.12 202 SER B C 1
ATOM 5245 O O . SER B 1 202 ? 15.227 67.5 24.359 1 92.12 202 SER B O 1
ATOM 5247 N N . LYS B 1 203 ? 13.672 66.562 23.172 1 92.25 203 LYS B N 1
ATOM 5248 C CA . LYS B 1 203 ? 13.023 67.812 22.828 1 92.25 203 LYS B CA 1
ATOM 5249 C C . LYS B 1 203 ? 11.703 68 23.578 1 92.25 203 LYS B C 1
ATOM 5251 O O . LYS B 1 203 ? 11.234 69.125 23.781 1 92.25 203 LYS B O 1
ATOM 5256 N N . HIS B 1 204 ? 11.148 66.938 23.828 1 92.62 204 HIS B N 1
ATOM 5257 C CA . HIS B 1 204 ? 9.828 66.938 24.453 1 92.62 204 HIS B CA 1
ATOM 5258 C C . HIS B 1 204 ? 9.773 66 25.641 1 92.62 204 HIS B C 1
ATOM 5260 O O . HIS B 1 204 ? 10.734 65.25 25.906 1 92.62 204 HIS B O 1
ATOM 5266 N N . GLU B 1 205 ? 8.641 66.125 26.391 1 91.19 205 GLU B N 1
ATOM 5267 C CA . GLU B 1 205 ? 8.469 65.25 27.562 1 91.19 205 GLU B CA 1
ATOM 5268 C C . GLU B 1 205 ? 7.496 64.125 27.266 1 91.19 205 GLU B C 1
ATOM 5270 O O . GLU B 1 205 ? 6.469 64.312 26.609 1 91.19 205 GLU B O 1
ATOM 5275 N N . LEU B 1 206 ? 7.891 62.938 27.703 1 92.81 206 LEU B N 1
ATOM 5276 C CA . LEU B 1 206 ? 7 61.781 27.703 1 92.81 206 LEU B CA 1
ATOM 5277 C C . LEU B 1 206 ? 6.523 61.469 29.109 1 92.81 206 LEU B C 1
ATOM 5279 O O . LEU B 1 206 ? 7.176 61.844 30.094 1 92.81 206 LEU B O 1
ATOM 5283 N N . PRO B 1 207 ? 5.332 60.875 29.141 1 93.12 207 PRO B N 1
ATOM 5284 C CA . PRO B 1 207 ? 4.871 60.5 30.484 1 93.12 207 PRO B CA 1
ATOM 5285 C C . PRO B 1 207 ? 5.836 59.562 31.203 1 93.12 207 PRO B C 1
ATOM 5287 O O . PRO B 1 207 ? 5.984 59.625 32.406 1 93.12 207 PRO B O 1
ATOM 5290 N N . GLU B 1 208 ? 6.387 58.656 30.484 1 94.25 208 GLU B N 1
ATOM 5291 C CA . GLU B 1 208 ? 7.398 57.719 30.984 1 94.25 208 GLU B CA 1
ATOM 5292 C C . GLU B 1 208 ? 8.391 57.344 29.891 1 94.25 208 GLU B C 1
ATOM 5294 O O . GLU B 1 208 ? 8.094 57.5 28.703 1 94.25 208 GLU B O 1
ATOM 5299 N N . ASN B 1 209 ? 9.594 56.938 30.406 1 94.44 209 ASN B N 1
ATOM 5300 C CA . ASN B 1 209 ? 10.617 56.5 29.469 1 94.44 209 ASN B CA 1
ATOM 5301 C C . ASN B 1 209 ? 11.062 55.062 29.75 1 94.44 209 ASN B C 1
ATOM 5303 O O . ASN B 1 209 ? 11.133 54.656 30.906 1 94.44 209 ASN B O 1
ATOM 5307 N N . LEU B 1 210 ? 11.367 54.375 28.688 1 96.06 210 LEU B N 1
ATOM 5308 C CA . LEU B 1 210 ? 11.938 53.031 28.844 1 96.06 210 LEU B CA 1
ATOM 5309 C C . LEU B 1 210 ? 13.445 53.125 29.078 1 96.06 210 LEU B C 1
ATOM 5311 O O . LEU B 1 210 ? 14.148 53.875 28.391 1 96.06 210 LEU B O 1
ATOM 5315 N N . THR B 1 211 ? 13.875 52.375 30.078 1 95.69 211 THR B N 1
ATOM 5316 C CA . THR B 1 211 ? 15.312 52.281 30.344 1 95.69 211 THR B CA 1
ATOM 5317 C C . THR B 1 211 ? 15.992 51.375 29.312 1 95.69 211 THR B C 1
ATOM 5319 O O . THR B 1 211 ? 15.328 50.688 28.562 1 95.69 211 THR B O 1
ATOM 5322 N N . ALA B 1 212 ? 17.312 51.406 29.266 1 95.12 212 ALA B N 1
ATOM 5323 C CA . ALA B 1 212 ? 18.078 50.531 28.375 1 95.12 212 ALA B CA 1
ATOM 5324 C C . ALA B 1 212 ? 17.781 49.062 28.625 1 95.12 212 ALA B C 1
ATOM 5326 O O . ALA B 1 212 ? 17.688 48.281 27.672 1 95.12 212 ALA B O 1
ATOM 5327 N N . HIS B 1 213 ? 17.656 48.781 29.844 1 95.12 213 HIS B N 1
ATOM 5328 C CA . HIS B 1 213 ? 17.344 47.406 30.219 1 95.12 213 HIS B CA 1
ATOM 5329 C C . HIS B 1 213 ? 15.969 47 29.719 1 95.12 213 HIS B C 1
ATOM 5331 O O . HIS B 1 213 ? 15.781 45.875 29.234 1 95.12 213 HIS B O 1
ATOM 5337 N N . GLN B 1 214 ? 15.062 47.875 29.828 1 95.81 214 GLN B N 1
ATOM 5338 C CA . GLN B 1 214 ? 13.688 47.594 29.422 1 95.81 214 GLN B CA 1
ATOM 5339 C C . GLN B 1 214 ? 13.586 47.469 27.891 1 95.81 214 GLN B C 1
ATOM 5341 O O . GLN B 1 214 ? 12.844 46.625 27.391 1 95.81 214 GLN B O 1
ATOM 5346 N N . TRP B 1 215 ? 14.328 48.281 27.156 1 96.62 215 TRP B N 1
ATOM 5347 C CA . TRP B 1 215 ? 14.398 48.125 25.703 1 96.62 215 TRP B CA 1
ATOM 5348 C C . TRP B 1 215 ? 14.945 46.75 25.328 1 96.62 215 TRP B C 1
ATOM 5350 O O . TRP B 1 215 ? 14.422 46.094 24.422 1 96.62 215 TRP B O 1
ATOM 5360 N N . ALA B 1 216 ? 15.922 46.344 26.047 1 95.44 216 ALA B N 1
ATOM 5361 C CA . ALA B 1 216 ? 16.531 45.031 25.797 1 95.44 216 ALA B CA 1
ATOM 5362 C C . ALA B 1 216 ? 15.562 43.906 26.078 1 95.44 216 ALA B C 1
ATOM 5364 O O . ALA B 1 216 ? 15.531 42.906 25.375 1 95.44 216 ALA B O 1
ATOM 5365 N N . LEU B 1 217 ? 14.836 44.094 27.109 1 95.25 217 LEU B N 1
ATOM 5366 C CA . LEU B 1 217 ? 13.836 43.094 27.484 1 95.25 217 LEU B CA 1
ATOM 5367 C C . LEU B 1 217 ? 12.773 42.969 26.391 1 95.25 217 LEU B C 1
ATOM 5369 O O . LEU B 1 217 ? 12.383 41.844 26.031 1 95.25 217 LEU B O 1
ATOM 5373 N N . LEU B 1 218 ? 12.312 44.094 25.891 1 96.06 218 LEU B N 1
ATOM 5374 C CA . LEU B 1 218 ? 11.289 44.062 24.844 1 96.06 218 LEU B CA 1
ATOM 5375 C C . LEU B 1 218 ? 11.797 43.406 23.578 1 96.06 218 LEU B C 1
ATOM 5377 O O . LEU B 1 218 ? 11.047 42.719 22.891 1 96.06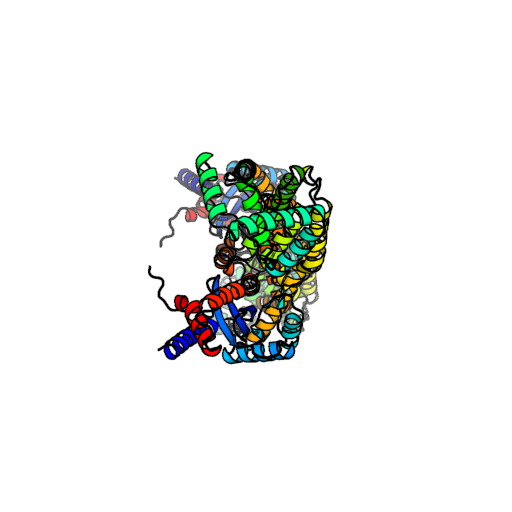 218 LEU B O 1
ATOM 5381 N N . GLU B 1 219 ? 13.031 43.562 23.281 1 96 219 GLU B N 1
ATOM 5382 C CA . GLU B 1 219 ? 13.641 42.906 22.125 1 96 219 GLU B CA 1
ATOM 5383 C C . GLU B 1 219 ? 13.633 41.406 22.297 1 96 219 GLU B C 1
ATOM 5385 O O . GLU B 1 219 ? 13.344 40.656 21.344 1 96 219 GLU B O 1
ATOM 5390 N N . LYS B 1 220 ? 13.922 40.969 23.453 1 94.88 220 LYS B N 1
ATOM 5391 C CA . LYS B 1 220 ? 13.945 39.531 23.75 1 94.88 220 LYS B CA 1
ATOM 5392 C C . LYS B 1 220 ? 12.531 38.938 23.703 1 94.88 220 LYS B C 1
ATOM 5394 O O . LYS B 1 220 ? 12.336 37.844 23.234 1 94.88 220 LYS B O 1
ATOM 5399 N N . VAL B 1 221 ? 11.586 39.75 24.156 1 94.94 221 VAL B N 1
ATOM 5400 C CA . VAL B 1 221 ? 10.195 39.312 24.156 1 94.94 221 VAL B CA 1
ATOM 5401 C C . VAL B 1 221 ? 9.719 39.094 22.719 1 94.94 221 VAL B C 1
ATOM 5403 O O . VAL B 1 221 ? 9.078 38.062 22.422 1 94.94 221 VAL B O 1
ATOM 5406 N N . VAL B 1 222 ? 9.992 40 21.875 1 94.19 222 VAL B N 1
ATOM 5407 C CA . VAL B 1 222 ? 9.57 39.875 20.484 1 94.19 222 VAL B CA 1
ATOM 5408 C C . VAL B 1 222 ? 10.234 38.688 19.828 1 94.19 222 VAL B C 1
ATOM 5410 O O . VAL B 1 222 ? 9.617 38 19.016 1 94.19 222 VAL B O 1
ATOM 5413 N N . THR B 1 223 ? 11.422 38.438 20.188 1 91.62 223 THR B N 1
ATOM 5414 C CA . THR B 1 223 ? 12.148 37.281 19.625 1 91.62 223 THR B CA 1
ATOM 5415 C C . THR B 1 223 ? 11.492 35.969 20.047 1 91.62 223 THR B C 1
ATOM 5417 O O . THR B 1 223 ? 11.336 35.062 19.234 1 91.62 223 THR B O 1
ATOM 5420 N N . VAL B 1 224 ? 11.086 35.938 21.281 1 92.81 224 VAL B N 1
ATOM 5421 C CA . VAL B 1 224 ? 10.508 34.688 21.812 1 92.81 224 VAL B CA 1
ATOM 5422 C C . VAL B 1 224 ? 9.078 34.531 21.297 1 92.81 224 VAL B C 1
ATOM 5424 O O . VAL B 1 224 ? 8.625 33.406 21.047 1 92.81 224 VAL B O 1
ATOM 5427 N N . LEU B 1 225 ? 8.391 35.656 21.062 1 93.94 225 LEU B N 1
ATOM 5428 C CA . LEU B 1 225 ? 7 35.594 20.641 1 93.94 225 LEU B CA 1
ATOM 5429 C C . LEU B 1 225 ? 6.906 35.469 19.125 1 93.94 225 LEU B C 1
ATOM 5431 O O . LEU B 1 225 ? 5.848 35.125 18.594 1 93.94 225 LEU B O 1
ATOM 5435 N N . GLY B 1 226 ? 7.961 35.656 18.422 1 91.81 226 GLY B N 1
ATOM 5436 C CA . GLY B 1 226 ? 7.996 35.594 16.969 1 91.81 226 GLY B CA 1
ATOM 5437 C C . GLY B 1 226 ? 7.43 34.281 16.422 1 91.81 226 GLY B C 1
ATOM 5438 O O . GLY B 1 226 ? 6.512 34.312 15.602 1 91.81 226 GLY B O 1
ATOM 5439 N N . PRO B 1 227 ? 7.93 33.219 16.938 1 91.31 227 PRO B N 1
ATOM 5440 C CA . PRO B 1 227 ? 7.426 31.938 16.469 1 91.31 227 PRO B CA 1
ATOM 5441 C C . PRO B 1 227 ? 5.949 31.734 16.797 1 91.31 227 PRO B C 1
ATOM 5443 O O . PRO B 1 227 ? 5.23 31.094 16.016 1 91.31 227 PRO B O 1
ATOM 5446 N N . PHE B 1 228 ? 5.496 32.25 17.906 1 93.81 228 PHE B N 1
ATOM 5447 C CA . PHE B 1 228 ? 4.078 32.156 18.234 1 93.81 228 PHE B CA 1
ATOM 5448 C C . PHE B 1 228 ? 3.242 32.938 17.219 1 93.81 228 PHE B C 1
ATOM 5450 O O . PHE B 1 228 ? 2.184 32.438 16.797 1 93.81 228 PHE B O 1
ATOM 5457 N N . GLU B 1 229 ? 3.697 34.094 16.938 1 91.62 229 GLU B N 1
ATOM 5458 C CA . GLU B 1 229 ? 2.994 34.906 15.953 1 91.62 229 GLU B CA 1
ATOM 5459 C C . GLU B 1 229 ? 2.975 34.219 14.594 1 91.62 229 GLU B C 1
ATOM 5461 O O . GLU B 1 229 ? 1.94 34.188 13.922 1 91.62 229 GLU B O 1
ATOM 5466 N N . GLU B 1 230 ? 4.043 33.719 14.195 1 90.12 230 GLU B N 1
ATOM 5467 C CA . GLU B 1 230 ? 4.137 33 12.93 1 90.12 230 GLU B CA 1
ATOM 5468 C C . GLU B 1 230 ? 3.199 31.797 12.898 1 90.12 230 GLU B C 1
ATOM 5470 O O . GLU B 1 230 ? 2.506 31.562 11.906 1 90.12 230 GLU B O 1
ATOM 5475 N N . LEU B 1 231 ? 3.201 31.062 13.922 1 89.88 231 LEU B N 1
ATOM 5476 C CA . LEU B 1 231 ? 2.342 29.891 14.008 1 89.88 231 LEU B CA 1
ATOM 5477 C C . LEU B 1 231 ? 0.871 30.281 13.977 1 89.88 231 LEU B C 1
ATOM 5479 O O . LEU B 1 231 ? 0.055 29.625 13.336 1 89.88 231 LEU B O 1
ATOM 5483 N N . THR B 1 232 ? 0.575 31.25 14.711 1 88.81 232 THR B N 1
ATOM 5484 C CA . THR B 1 232 ? -0.798 31.734 14.719 1 88.81 232 THR B CA 1
ATOM 5485 C C . THR B 1 232 ? -1.245 32.125 13.312 1 88.81 232 THR B C 1
ATOM 5487 O O . THR B 1 232 ? -2.363 31.812 12.898 1 88.81 232 THR B O 1
ATOM 5490 N N . ARG B 1 233 ? -0.45 32.75 12.633 1 85.62 233 ARG B N 1
ATOM 5491 C CA . ARG B 1 233 ? -0.757 33.156 11.258 1 85.62 233 ARG B CA 1
ATOM 5492 C C . ARG B 1 233 ? -0.973 31.922 10.391 1 85.62 233 ARG B C 1
ATOM 5494 O O . ARG B 1 233 ? -1.911 31.875 9.586 1 85.62 233 ARG B O 1
ATOM 5501 N N . LYS B 1 234 ? -0.141 30.969 10.594 1 85.69 234 LYS B N 1
ATOM 5502 C CA . LYS B 1 234 ? -0.22 29.75 9.789 1 85.69 234 LYS B CA 1
ATOM 5503 C C . LYS B 1 234 ? -1.508 28.984 10.07 1 85.69 234 LYS B C 1
ATOM 5505 O O . LYS B 1 234 ? -2.188 28.531 9.148 1 85.69 234 LYS B O 1
ATOM 5510 N N . VAL B 1 235 ? -1.846 28.859 11.281 1 87.69 235 VAL B N 1
ATOM 5511 C CA . VAL B 1 235 ? -3.006 28.062 11.656 1 87.69 235 VAL B CA 1
ATOM 5512 C C . VAL B 1 235 ? -4.285 28.844 11.391 1 87.69 235 VAL B C 1
ATOM 5514 O O . VAL B 1 235 ? -5.375 28.266 11.336 1 87.69 235 VAL B O 1
ATOM 5517 N N . SER B 1 236 ? -4.164 30.141 11.211 1 86.25 236 SER B N 1
ATOM 5518 C CA . SER B 1 236 ? -5.312 31 10.938 1 86.25 236 SER B CA 1
ATOM 5519 C C . SER B 1 236 ? -5.598 31.094 9.445 1 86.25 236 SER B C 1
ATOM 5521 O O . SER B 1 236 ? -6.574 31.719 9.031 1 86.25 236 SER B O 1
ATOM 5523 N N . SER B 1 237 ? -4.77 30.531 8.75 1 84.06 237 SER B N 1
ATOM 5524 C CA . SER B 1 237 ? -4.973 30.547 7.305 1 84.06 237 SER B CA 1
ATOM 5525 C C . SER B 1 237 ? -6.215 29.75 6.91 1 84.06 237 SER B C 1
ATOM 5527 O O . SER B 1 237 ? -6.59 28.797 7.59 1 84.06 237 SER B O 1
ATOM 5529 N N . SER B 1 238 ? -6.871 30.141 5.789 1 82.5 238 SER B N 1
ATOM 5530 C CA . SER B 1 238 ? -8.07 29.469 5.297 1 82.5 238 SER B CA 1
ATOM 5531 C C . SER B 1 238 ? -7.746 28.047 4.828 1 82.5 238 SER B C 1
ATOM 5533 O O . SER B 1 238 ? -8.641 27.203 4.727 1 82.5 238 SER B O 1
ATOM 5535 N N . GLU B 1 239 ? -6.508 27.781 4.633 1 86.25 239 GLU B N 1
ATOM 5536 C CA . GLU B 1 239 ? -6.105 26.484 4.129 1 86.25 239 GLU B CA 1
ATOM 5537 C C . GLU B 1 239 ? -5.57 25.594 5.254 1 86.25 239 GLU B C 1
ATOM 5539 O O . GLU B 1 239 ? -5.258 24.422 5.035 1 86.25 239 GLU B O 1
ATOM 5544 N N . ALA B 1 240 ? -5.512 26.234 6.422 1 91.19 240 ALA B N 1
ATOM 5545 C CA . ALA B 1 240 ? -4.977 25.469 7.543 1 91.19 240 ALA B CA 1
ATOM 5546 C C . ALA B 1 240 ? -5.938 24.344 7.949 1 91.19 240 ALA B C 1
ATOM 5548 O O . ALA B 1 240 ? -7.156 24.516 7.91 1 91.19 240 ALA B O 1
ATOM 5549 N N . MET B 1 241 ? -5.391 23.25 8.352 1 94.38 241 MET B N 1
ATOM 5550 C CA . MET B 1 241 ? -6.164 22.078 8.75 1 94.38 241 MET B CA 1
ATOM 5551 C C . MET B 1 241 ? -5.773 21.609 10.148 1 94.38 241 MET B C 1
ATOM 5553 O O . MET B 1 241 ? -4.703 21.953 10.648 1 94.38 241 MET B O 1
ATOM 5557 N N . ALA B 1 242 ? -6.695 20.828 10.68 1 95.19 242 ALA B N 1
ATOM 5558 C CA . ALA B 1 242 ? -6.402 20.25 11.992 1 95.19 242 ALA B CA 1
ATOM 5559 C C . ALA B 1 242 ? -5.094 19.469 11.969 1 95.19 242 ALA B C 1
ATOM 5561 O O . ALA B 1 242 ? -4.398 19.375 12.984 1 95.19 242 ALA B O 1
ATOM 5562 N N . ALA B 1 243 ? -4.699 18.969 10.805 1 95.81 243 ALA B N 1
ATOM 5563 C CA . ALA B 1 243 ? -3.475 18.188 10.617 1 95.81 243 ALA B CA 1
ATOM 5564 C C . ALA B 1 243 ? -2.242 19.031 10.938 1 95.81 243 ALA B C 1
ATOM 5566 O O . ALA B 1 243 ? -1.178 18.5 11.25 1 95.81 243 ALA B O 1
ATOM 5567 N N . ASP B 1 244 ? -2.369 20.312 10.93 1 95.19 244 ASP B N 1
ATOM 5568 C CA . ASP B 1 244 ? -1.241 21.219 11.102 1 95.19 244 ASP B CA 1
ATOM 5569 C C . ASP B 1 244 ? -0.898 21.391 12.578 1 95.19 244 ASP B C 1
ATOM 5571 O O . ASP B 1 244 ? 0.173 21.906 12.922 1 95.19 244 ASP B O 1
ATOM 5575 N N . LEU B 1 245 ? -1.762 20.953 13.43 1 95.19 245 LEU B N 1
ATOM 5576 C CA . LEU B 1 245 ? -1.634 21.344 14.836 1 95.19 245 LEU B CA 1
ATOM 5577 C C . LEU B 1 245 ? -0.507 20.562 15.508 1 95.19 245 LEU B C 1
ATOM 5579 O O . LEU B 1 245 ? 0.341 21.156 16.188 1 95.19 245 LEU B O 1
ATOM 5583 N N . ILE B 1 246 ? -0.481 19.266 15.328 1 95.06 246 ILE B N 1
ATOM 5584 C CA . ILE B 1 246 ? 0.516 18.453 16.016 1 95.06 246 ILE B CA 1
ATOM 5585 C C . ILE B 1 246 ? 1.917 18.891 15.602 1 95.06 246 ILE B C 1
ATOM 5587 O O . ILE B 1 246 ? 2.768 19.172 16.453 1 95.06 246 ILE B O 1
ATOM 5591 N N . PRO B 1 247 ? 2.203 19.016 14.281 1 94.38 247 PRO B N 1
ATOM 5592 C CA . PRO B 1 247 ? 3.52 19.516 13.875 1 94.38 247 PRO B CA 1
ATOM 5593 C C . PRO B 1 247 ? 3.82 20.906 14.445 1 94.38 247 PRO B C 1
ATOM 5595 O O . PRO B 1 247 ? 4.941 21.172 14.883 1 94.38 247 PRO B O 1
ATOM 5598 N N . ALA B 1 248 ? 2.846 21.75 14.453 1 93.62 248 ALA B N 1
ATOM 5599 C CA . ALA B 1 248 ? 3.021 23.109 14.977 1 93.62 248 ALA B CA 1
ATOM 5600 C C . ALA B 1 248 ? 3.422 23.078 16.438 1 93.62 248 ALA B C 1
ATOM 5602 O O . ALA B 1 248 ? 4.34 23.797 16.859 1 93.62 248 ALA B O 1
ATOM 5603 N N . VAL B 1 249 ? 2.752 22.281 17.203 1 94.25 249 VAL B N 1
ATOM 5604 C CA . VAL B 1 249 ? 2.996 22.188 18.625 1 94.25 249 VAL B CA 1
ATOM 5605 C C . VAL B 1 249 ? 4.379 21.594 18.891 1 94.25 249 VAL B C 1
ATOM 5607 O O . VAL B 1 249 ? 5.121 22.078 19.75 1 94.25 249 VAL B O 1
ATOM 5610 N N . THR B 1 250 ? 4.703 20.594 18.125 1 93.62 250 THR B N 1
ATOM 5611 C CA . THR B 1 250 ? 5.996 19.938 18.266 1 93.62 250 THR B CA 1
ATOM 5612 C C . THR B 1 250 ? 7.137 20.906 17.984 1 93.62 250 THR B C 1
ATOM 5614 O O . THR B 1 250 ? 8.125 20.953 18.703 1 93.62 250 THR B O 1
ATOM 5617 N N . VAL B 1 251 ? 7.012 21.672 16.953 1 92.31 251 VAL B N 1
ATOM 5618 C CA . VAL B 1 251 ? 8.023 22.641 16.547 1 92.31 251 VAL B CA 1
ATOM 5619 C C . VAL B 1 251 ? 8.141 23.734 17.609 1 92.31 251 VAL B C 1
ATOM 5621 O O . VAL B 1 251 ? 9.25 24.156 17.953 1 92.31 251 VAL B O 1
ATOM 5624 N N . LEU B 1 252 ? 7.012 24.188 18.109 1 93.62 252 LEU B N 1
ATOM 5625 C CA . LEU B 1 252 ? 6.992 25.219 19.125 1 93.62 252 LEU B CA 1
ATOM 5626 C C . LEU B 1 252 ? 7.664 24.75 20.406 1 93.62 252 LEU B C 1
ATOM 5628 O O . LEU B 1 252 ? 8.422 25.484 21.031 1 93.62 252 LEU B O 1
ATOM 5632 N N . GLN B 1 253 ? 7.383 23.531 20.734 1 92 253 GLN B N 1
ATOM 5633 C CA . GLN B 1 253 ? 7.992 22.938 21.938 1 92 253 GLN B CA 1
ATOM 5634 C C . GLN B 1 253 ? 9.5 22.812 21.766 1 92 253 GLN B C 1
ATOM 5636 O O . GLN B 1 253 ? 10.258 23.078 22.719 1 92 253 GLN B O 1
ATOM 5641 N N . ARG B 1 254 ? 9.898 22.438 20.609 1 90.12 254 ARG B N 1
ATOM 5642 C CA . ARG B 1 254 ? 11.32 22.344 20.328 1 90.12 254 ARG B CA 1
ATOM 5643 C C . ARG B 1 254 ? 11.992 23.703 20.422 1 90.12 254 ARG B C 1
ATOM 5645 O O . ARG B 1 254 ? 13.086 23.828 20.984 1 90.12 254 ARG B O 1
ATOM 5652 N N . PHE B 1 255 ? 11.422 24.688 19.906 1 91.69 255 PHE B N 1
ATOM 5653 C CA . PHE B 1 255 ? 11.93 26.047 19.969 1 91.69 255 PHE B CA 1
ATOM 5654 C C . PHE B 1 255 ? 12.086 26.516 21.422 1 91.69 255 PHE B C 1
ATOM 5656 O O . PHE B 1 255 ? 13.133 27.031 21.812 1 91.69 255 PHE B O 1
ATOM 5663 N N . LEU B 1 256 ? 11.078 26.266 22.234 1 93.94 256 LEU B N 1
ATOM 5664 C CA . LEU B 1 256 ? 11.039 26.766 23.609 1 93.94 256 LEU B CA 1
ATOM 5665 C C . LEU B 1 256 ? 12.008 25.984 24.484 1 93.94 256 LEU B C 1
ATOM 5667 O O . LEU B 1 256 ? 12.43 26.484 25.531 1 93.94 256 LEU B O 1
ATOM 5671 N N . SER B 1 257 ? 12.297 24.797 24.047 1 90.06 257 SER B N 1
ATOM 5672 C CA . SER B 1 257 ? 13.188 23.953 24.844 1 90.06 257 SER B CA 1
ATOM 5673 C C . SER B 1 257 ? 14.648 24.328 24.625 1 90.06 257 SER B C 1
ATOM 5675 O O . SER B 1 257 ? 15.508 23.984 25.438 1 90.06 257 SER B O 1
ATOM 5677 N N . ARG B 1 258 ? 14.938 25.078 23.609 1 88.44 258 ARG B N 1
ATOM 5678 C CA . ARG B 1 258 ? 16.297 25.5 23.328 1 88.44 258 ARG B CA 1
ATOM 5679 C C . ARG B 1 258 ? 16.719 26.656 24.25 1 88.44 258 ARG B C 1
ATOM 5681 O O . ARG B 1 258 ? 16.031 27.672 24.312 1 88.44 258 ARG B O 1
ATOM 5688 N N . GLU B 1 259 ? 17.75 26.453 24.969 1 86.19 259 GLU B N 1
ATOM 5689 C CA . GLU B 1 259 ? 18.281 27.516 25.828 1 86.19 259 GLU B CA 1
ATOM 5690 C C . GLU B 1 259 ? 19.359 28.328 25.109 1 86.19 259 GLU B C 1
ATOM 5692 O O . GLU B 1 259 ? 20.266 27.75 24.484 1 86.19 259 GLU B O 1
ATOM 5697 N N . THR B 1 260 ? 19.172 29.547 25.047 1 85.19 260 THR B N 1
ATOM 5698 C CA . THR B 1 260 ? 20.141 30.438 24.422 1 85.19 260 THR B CA 1
ATOM 5699 C C . THR B 1 260 ? 20.562 31.531 25.391 1 85.19 260 THR B C 1
ATOM 5701 O O . THR B 1 260 ? 19.891 31.766 26.406 1 85.19 260 THR B O 1
ATOM 5704 N N . ASP B 1 261 ? 21.641 32.219 25.141 1 84.31 261 ASP B N 1
ATOM 5705 C CA . ASP B 1 261 ? 22.125 33.344 25.938 1 84.31 261 ASP B CA 1
ATOM 5706 C C . ASP B 1 261 ? 21.141 34.5 25.922 1 84.31 261 ASP B C 1
ATOM 5708 O O . ASP B 1 261 ? 21.094 35.312 26.859 1 84.31 261 ASP B O 1
ATOM 5712 N N . ASP B 1 262 ? 20.422 34.531 25 1 83.56 262 ASP B N 1
ATOM 5713 C CA . ASP B 1 262 ? 19.453 35.594 24.828 1 83.56 262 ASP B CA 1
ATOM 5714 C C . ASP B 1 262 ? 18.266 35.438 25.781 1 83.56 262 ASP B C 1
ATOM 5716 O O . ASP B 1 262 ? 17.438 36.344 25.891 1 83.56 262 ASP B O 1
ATOM 5720 N N . ASP B 1 263 ? 18.25 34.438 26.547 1 89.31 263 ASP B N 1
ATOM 5721 C CA . ASP B 1 263 ? 17.141 34.156 27.453 1 89.31 263 ASP B CA 1
ATOM 5722 C C . ASP B 1 263 ? 17.328 34.906 28.766 1 89.31 263 ASP B C 1
ATOM 5724 O O . ASP B 1 263 ? 16.391 35.031 29.562 1 89.31 263 ASP B O 1
ATOM 5728 N N . HIS B 1 264 ? 18.516 35.438 28.906 1 91.12 264 HIS B N 1
ATOM 5729 C CA . HIS B 1 264 ? 18.766 36.188 30.141 1 91.12 264 HIS B CA 1
ATOM 5730 C C . HIS B 1 264 ? 17.781 37.344 30.312 1 91.12 264 HIS B C 1
ATOM 5732 O O . HIS B 1 264 ? 17.609 38.156 29.406 1 91.12 264 HIS B O 1
ATOM 5738 N N . GLY B 1 265 ? 17.094 37.375 31.469 1 92.12 265 GLY B N 1
ATOM 5739 C CA . GLY B 1 265 ? 16.141 38.406 31.766 1 92.12 265 GLY B CA 1
ATOM 5740 C C . GLY B 1 265 ? 14.703 38 31.484 1 92.12 265 GLY B C 1
ATOM 5741 O O . GLY B 1 265 ? 13.766 38.688 31.938 1 92.12 265 GLY B O 1
ATOM 5742 N N . ILE B 1 266 ? 14.547 36.906 30.672 1 94.81 266 ILE B N 1
ATOM 5743 C CA . ILE B 1 266 ? 13.18 36.5 30.375 1 94.81 266 ILE B CA 1
ATOM 5744 C C . ILE B 1 266 ? 13.008 35 30.609 1 94.81 266 ILE B C 1
ATOM 5746 O O . ILE B 1 266 ? 12.172 34.375 29.969 1 94.81 266 ILE B O 1
ATOM 5750 N N . LYS B 1 267 ? 13.805 34.438 31.391 1 93.88 267 LYS B N 1
ATOM 5751 C CA . LYS B 1 267 ? 13.805 33 31.625 1 93.88 267 LYS B CA 1
ATOM 5752 C C . LYS B 1 267 ? 12.477 32.531 32.219 1 93.88 267 LYS B C 1
ATOM 5754 O O . LYS B 1 267 ? 11.969 31.469 31.875 1 93.88 267 LYS B O 1
ATOM 5759 N N . THR B 1 268 ? 12.031 33.375 33.156 1 94.31 268 THR B N 1
ATOM 5760 C CA . THR B 1 268 ? 10.758 33 33.781 1 94.31 268 THR B CA 1
ATOM 5761 C C . THR B 1 268 ? 9.633 33 32.75 1 94.31 268 THR B C 1
ATOM 5763 O O . THR B 1 268 ? 8.812 32.094 32.719 1 94.31 268 THR B O 1
ATOM 5766 N N . MET B 1 269 ? 9.539 33.969 31.938 1 95.62 269 MET B N 1
ATOM 5767 C CA . MET B 1 269 ? 8.516 34.094 30.891 1 95.62 269 MET B CA 1
ATOM 5768 C C . MET B 1 269 ? 8.617 32.906 29.922 1 95.62 269 MET B C 1
ATOM 5770 O O . MET B 1 269 ? 7.613 32.25 29.625 1 95.62 269 MET B O 1
ATOM 5774 N N . LYS B 1 270 ? 9.789 32.688 29.469 1 95.12 270 LYS B N 1
ATOM 5775 C CA . LYS B 1 270 ? 10 31.594 28.5 1 95.12 270 LYS B CA 1
ATOM 5776 C C . LYS B 1 270 ? 9.641 30.234 29.094 1 95.12 270 LYS B C 1
ATOM 5778 O O . LYS B 1 270 ? 9.016 29.406 28.438 1 95.12 270 LYS B O 1
ATOM 5783 N N . GLY B 1 271 ? 10.086 30.016 30.312 1 94.5 271 GLY B N 1
ATOM 5784 C CA . GLY B 1 271 ? 9.734 28.797 31 1 94.5 271 GLY B CA 1
ATOM 5785 C C . GLY B 1 271 ? 8.234 28.609 31.172 1 94.5 271 GLY B C 1
ATOM 5786 O O . GLY B 1 271 ? 7.715 27.5 31.047 1 94.5 271 GLY B O 1
ATOM 5787 N N . THR B 1 272 ? 7.59 29.734 31.484 1 95.62 272 THR B N 1
ATOM 5788 C CA . THR B 1 272 ? 6.141 29.703 31.656 1 95.62 272 THR B CA 1
ATOM 5789 C C . THR B 1 272 ? 5.445 29.406 30.328 1 95.62 272 THR B C 1
ATOM 5791 O O . THR B 1 272 ? 4.461 28.656 30.281 1 95.62 272 THR B O 1
ATOM 5794 N N . LEU B 1 273 ? 5.906 30 29.281 1 96.06 273 LEU B N 1
ATOM 5795 C CA . LEU B 1 273 ? 5.375 29.719 27.953 1 96.06 273 LEU B CA 1
ATOM 5796 C C . LEU B 1 273 ? 5.504 28.234 27.625 1 96.06 273 LEU B C 1
ATOM 5798 O O . LEU B 1 273 ? 4.539 27.609 27.172 1 96.06 273 LEU B O 1
ATOM 5802 N N . ALA B 1 274 ? 6.656 27.672 27.891 1 95.5 274 ALA B N 1
ATOM 5803 C CA . ALA B 1 274 ? 6.914 26.266 27.625 1 95.5 274 ALA B CA 1
ATOM 5804 C C . ALA B 1 274 ? 5.969 25.359 28.422 1 95.5 274 ALA B C 1
ATOM 5806 O O . ALA B 1 274 ? 5.41 24.406 27.875 1 95.5 274 ALA B O 1
ATOM 5807 N N . ALA B 1 275 ? 5.816 25.688 29.625 1 94.44 275 ALA B N 1
ATOM 5808 C CA . ALA B 1 275 ? 4.934 24.906 30.5 1 94.44 275 ALA B CA 1
ATOM 5809 C C . ALA B 1 275 ? 3.48 25.016 30.047 1 94.44 275 ALA B C 1
ATOM 5811 O O . ALA B 1 275 ? 2.73 24.047 30.109 1 94.44 275 ALA B O 1
ATOM 5812 N N . ALA B 1 276 ? 3.08 26.219 29.656 1 95.31 276 ALA B N 1
ATOM 5813 C CA . ALA B 1 276 ? 1.711 26.438 29.203 1 95.31 276 ALA B CA 1
ATOM 5814 C C . ALA B 1 276 ? 1.418 25.656 27.938 1 95.31 276 ALA B C 1
ATOM 5816 O O . ALA B 1 276 ? 0.339 25.078 27.781 1 95.31 276 ALA B O 1
ATOM 5817 N N . VAL B 1 277 ? 2.34 25.625 27.016 1 95 277 VAL B N 1
ATOM 5818 C CA . VAL B 1 277 ? 2.176 24.859 25.781 1 95 277 VAL B CA 1
ATOM 5819 C C . VAL B 1 277 ? 2.02 23.375 26.109 1 95 277 VAL B C 1
ATOM 5821 O O . VAL B 1 277 ? 1.116 22.703 25.594 1 95 277 VAL B O 1
ATOM 5824 N N . ARG B 1 278 ? 2.867 22.875 26.953 1 91.44 278 ARG B N 1
ATOM 5825 C CA . ARG B 1 278 ? 2.822 21.484 27.344 1 91.44 278 ARG B CA 1
ATOM 5826 C C . ARG B 1 278 ? 1.485 21.125 27.984 1 91.44 278 ARG B C 1
ATOM 5828 O O . ARG B 1 278 ? 0.916 20.078 27.719 1 91.44 278 ARG B O 1
ATOM 5835 N N . ARG B 1 279 ? 1.013 22 28.797 1 92.38 279 ARG B N 1
ATOM 5836 C CA . ARG B 1 279 ? -0.209 21.75 29.562 1 92.38 279 ARG B CA 1
ATOM 5837 C C . ARG B 1 279 ? -1.439 21.844 28.656 1 92.38 279 ARG B C 1
ATOM 5839 O O . ARG B 1 279 ? -2.301 20.969 28.688 1 92.38 279 ARG B O 1
ATOM 5846 N N . ARG B 1 280 ? -1.537 22.875 27.828 1 92 280 ARG B N 1
ATOM 5847 C CA . ARG B 1 280 ? -2.758 23.172 27.094 1 92 280 ARG B CA 1
ATOM 5848 C C . ARG B 1 280 ? -2.867 22.312 25.844 1 92 280 ARG B C 1
ATOM 5850 O O . ARG B 1 280 ? -3.965 22.078 25.328 1 92 280 ARG B O 1
ATOM 5857 N N . PHE B 1 281 ? -1.749 21.781 25.359 1 93.31 281 PHE B N 1
ATOM 5858 C CA . PHE B 1 281 ? -1.771 20.922 24.188 1 93.31 281 PHE B CA 1
ATOM 5859 C C . PHE B 1 281 ? -1.371 19.5 24.547 1 93.31 281 PHE B C 1
ATOM 5861 O O . PHE B 1 281 ? -0.924 18.734 23.688 1 93.31 281 PHE B O 1
ATOM 5868 N N . SER B 1 282 ? -1.485 19.094 25.797 1 88.25 282 SER B N 1
ATOM 5869 C CA . SER B 1 282 ? -1.011 17.828 26.328 1 88.25 282 SER B CA 1
ATOM 5870 C C . SER B 1 282 ? -1.726 16.641 25.656 1 88.25 282 SER B C 1
ATOM 5872 O O . SER B 1 282 ? -1.13 15.586 25.453 1 88.25 282 SER B O 1
ATOM 5874 N N . ASP B 1 283 ? -2.955 16.812 25.219 1 87.81 283 ASP B N 1
ATOM 5875 C CA . ASP B 1 283 ? -3.742 15.672 24.766 1 87.81 283 ASP B CA 1
ATOM 5876 C C . ASP B 1 283 ? -3.928 15.703 23.25 1 87.81 283 ASP B C 1
ATOM 5878 O O . ASP B 1 283 ? -4.699 14.914 22.688 1 87.81 283 ASP B O 1
ATOM 5882 N N . VAL B 1 284 ? -3.225 16.516 22.578 1 92.62 284 VAL B N 1
ATOM 5883 C CA . VAL B 1 284 ? -3.467 16.734 21.156 1 92.62 284 VAL B CA 1
ATOM 5884 C C . VAL B 1 284 ? -3.107 15.461 20.375 1 92.62 284 VAL B C 1
ATOM 5886 O O . VAL B 1 284 ? -3.787 15.109 19.406 1 92.62 284 VAL B O 1
ATOM 5889 N N . GLU B 1 285 ? -2.031 14.719 20.734 1 91.94 285 GLU B N 1
ATOM 5890 C CA . GLU B 1 285 ? -1.581 13.531 20.016 1 91.94 285 GLU B CA 1
ATOM 5891 C C . GLU B 1 285 ? -2.48 12.336 20.312 1 91.94 285 GLU B C 1
ATOM 5893 O O . GLU B 1 285 ? -2.525 11.383 19.531 1 91.94 285 GLU B O 1
ATOM 5898 N N . GLU B 1 286 ? -3.197 12.445 21.406 1 88.69 286 GLU B N 1
ATOM 5899 C CA . GLU B 1 286 ? -4.078 11.344 21.797 1 88.69 286 GLU B CA 1
ATOM 5900 C C . GLU B 1 286 ? -5.484 11.539 21.234 1 88.69 286 GLU B C 1
ATOM 5902 O O . GLU B 1 286 ? -6.293 10.609 21.234 1 88.69 286 GLU B O 1
ATOM 5907 N N . GLN B 1 287 ? -5.746 12.727 20.797 1 90.75 287 GLN B N 1
ATOM 5908 C CA . GLN B 1 287 ? -7.039 13.023 20.172 1 90.75 287 GLN B CA 1
ATOM 5909 C C . GLN B 1 287 ? -7.102 12.5 18.75 1 90.75 287 GLN B C 1
ATOM 5911 O O . GLN B 1 287 ? -6.391 12.992 17.875 1 90.75 287 GLN B O 1
ATOM 5916 N N . PRO B 1 288 ? -7.98 11.555 18.406 1 93.06 288 PRO B N 1
ATOM 5917 C CA . PRO B 1 288 ? -8.016 10.93 17.078 1 93.06 288 PRO B CA 1
ATOM 5918 C C . PRO B 1 288 ? -8.25 11.945 15.953 1 93.06 288 PRO B C 1
ATOM 5920 O O . PRO B 1 288 ? -7.711 11.789 14.859 1 93.06 288 PRO B O 1
ATOM 5923 N N . LEU B 1 289 ? -8.984 12.961 16.219 1 93.56 289 LEU B N 1
ATOM 5924 C CA . LEU B 1 289 ? -9.297 13.945 15.195 1 93.56 289 LEU B CA 1
ATOM 5925 C C . LEU B 1 289 ? -8.039 14.672 14.734 1 93.56 289 LEU B C 1
ATOM 5927 O O . LEU B 1 289 ? -7.906 15.008 13.555 1 93.56 289 LEU B O 1
ATOM 5931 N N . TYR B 1 290 ? -7.109 14.844 15.664 1 95.12 290 TYR B N 1
ATOM 5932 C CA . TYR B 1 290 ? -5.836 15.469 15.32 1 95.12 290 TYR B CA 1
ATOM 5933 C C . TYR B 1 290 ? -4.855 14.438 14.773 1 95.12 290 TYR B C 1
ATOM 5935 O O . TYR B 1 290 ? -4.211 14.672 13.75 1 95.12 290 TYR B O 1
ATOM 5943 N N . SER B 1 291 ? -4.719 13.312 15.438 1 96.06 291 SER B N 1
ATOM 5944 C CA . SER B 1 291 ? -3.688 12.328 15.125 1 96.06 291 SER B CA 1
ATOM 5945 C C . SER B 1 291 ? -3.912 11.711 13.75 1 96.06 291 SER B C 1
ATOM 5947 O O . SER B 1 291 ? -2.973 11.578 12.961 1 96.06 291 SER B O 1
ATOM 5949 N N . ILE B 1 292 ? -5.145 11.383 13.469 1 96.5 292 ILE B N 1
ATOM 5950 C CA . ILE B 1 292 ? -5.461 10.766 12.188 1 96.5 292 ILE B CA 1
ATOM 5951 C C . ILE B 1 292 ? -5.293 11.789 11.062 1 96.5 292 ILE B C 1
ATOM 5953 O O . ILE B 1 292 ? -4.73 11.484 10.008 1 96.5 292 ILE B O 1
ATOM 5957 N N . ALA B 1 293 ? -5.754 13.031 11.297 1 97.06 293 ALA B N 1
ATOM 5958 C CA . ALA B 1 293 ? -5.574 14.086 10.305 1 97.06 293 ALA B CA 1
ATOM 5959 C C . ALA B 1 293 ? -4.094 14.289 9.984 1 97.06 293 ALA B C 1
ATOM 5961 O O . ALA B 1 293 ? -3.715 14.414 8.82 1 97.06 293 ALA B O 1
ATOM 5962 N N . THR B 1 294 ? -3.271 14.273 11 1 96.75 294 THR B N 1
ATOM 5963 C CA . THR B 1 294 ? -1.839 14.492 10.828 1 96.75 294 THR B CA 1
ATOM 5964 C C . THR B 1 294 ? -1.21 13.344 10.039 1 96.75 294 THR B C 1
ATOM 5966 O O . THR B 1 294 ? -0.412 13.578 9.133 1 96.75 294 THR B O 1
ATOM 5969 N N . LEU B 1 295 ? -1.6 12.141 10.359 1 95.75 295 LEU B N 1
ATOM 5970 C CA . LEU B 1 295 ? -1.073 10.977 9.664 1 95.75 295 LEU B CA 1
ATOM 5971 C C . LEU B 1 295 ? -1.427 11.031 8.18 1 95.75 295 LEU B C 1
ATOM 5973 O O . LEU B 1 295 ? -0.635 10.609 7.332 1 95.75 295 LEU B O 1
ATOM 5977 N N . LEU B 1 296 ? -2.594 11.516 7.898 1 96.88 296 LEU B N 1
ATOM 5978 C CA . LEU B 1 296 ? -3.115 11.477 6.535 1 96.88 296 LEU B CA 1
ATOM 5979 C C . LEU B 1 296 ? -2.637 12.68 5.734 1 96.88 296 LEU B C 1
ATOM 5981 O O . LEU B 1 296 ? -2.891 12.773 4.531 1 96.88 296 LEU B O 1
ATOM 5985 N N . ASP B 1 297 ? -2.051 13.672 6.391 1 97.19 297 ASP B N 1
ATOM 5986 C CA . ASP B 1 297 ? -1.418 14.781 5.684 1 97.19 297 ASP B CA 1
ATOM 5987 C C . ASP B 1 297 ? -0.045 14.383 5.148 1 97.19 297 ASP B C 1
ATOM 5989 O O . ASP B 1 297 ? 0.879 14.133 5.926 1 97.19 297 ASP B O 1
ATOM 5993 N N . PRO B 1 298 ? 0.086 14.305 3.855 1 94.44 298 PRO B N 1
ATOM 5994 C CA . PRO B 1 298 ? 1.32 13.789 3.258 1 94.44 298 PRO B CA 1
ATOM 5995 C C . PRO B 1 298 ? 2.525 14.688 3.535 1 94.44 298 PRO B C 1
ATOM 5997 O O . PRO B 1 298 ? 3.668 14.281 3.305 1 94.44 298 PRO B O 1
ATOM 6000 N N . ARG B 1 299 ? 2.332 15.828 4.066 1 91.19 299 ARG B N 1
ATOM 6001 C CA . ARG B 1 299 ? 3.439 16.703 4.438 1 91.19 299 ARG B CA 1
ATOM 6002 C C . ARG B 1 299 ? 4.102 16.234 5.727 1 91.19 299 ARG B C 1
ATOM 6004 O O . ARG B 1 299 ? 5.293 16.469 5.945 1 91.19 299 ARG B O 1
ATOM 6011 N N . TYR B 1 300 ? 3.244 15.547 6.582 1 94.62 300 TYR B N 1
ATOM 6012 C CA . TYR B 1 300 ? 3.701 15.289 7.941 1 94.62 300 TYR B CA 1
ATOM 6013 C C . TYR B 1 300 ? 3.799 13.789 8.203 1 94.62 300 TYR B C 1
ATOM 6015 O O . TYR B 1 300 ? 4.816 13.305 8.703 1 94.62 300 TYR B O 1
ATOM 6023 N N . LYS B 1 301 ? 2.678 13.047 7.941 1 92.94 301 LYS B N 1
ATOM 6024 C CA . LYS B 1 301 ? 2.592 11.617 8.242 1 92.94 301 LYS B CA 1
ATOM 6025 C C . LYS B 1 301 ? 2.9 11.352 9.711 1 92.94 301 LYS B C 1
ATOM 6027 O O . LYS B 1 301 ? 2.266 11.922 10.602 1 92.94 301 LYS B O 1
ATOM 6032 N N . ASN B 1 302 ? 3.896 10.508 9.992 1 90.06 302 ASN B N 1
ATOM 6033 C CA . ASN B 1 302 ? 4.156 10.188 11.391 1 90.06 302 ASN B CA 1
ATOM 6034 C C . ASN B 1 302 ? 5.43 10.859 11.898 1 90.06 302 ASN B C 1
ATOM 6036 O O . ASN B 1 302 ? 5.973 10.469 12.93 1 90.06 302 ASN B O 1
ATOM 6040 N N . LEU B 1 303 ? 5.895 11.883 11.281 1 88.38 303 LEU B N 1
ATOM 6041 C CA . LEU B 1 303 ? 7.227 12.422 11.516 1 88.38 303 LEU B CA 1
ATOM 6042 C C . LEU B 1 303 ? 7.211 13.414 12.672 1 88.38 303 LEU B C 1
ATOM 6044 O O . LEU B 1 303 ? 8.266 13.734 13.234 1 88.38 303 LEU B O 1
ATOM 6048 N N . PHE B 1 304 ? 6.059 13.953 13.086 1 92.62 304 PHE B N 1
ATOM 6049 C CA . PHE B 1 304 ? 6.062 15.086 14 1 92.62 304 PHE B CA 1
ATOM 6050 C C . PHE B 1 304 ? 5.422 14.719 15.328 1 92.62 304 PHE B C 1
ATOM 6052 O O . PHE B 1 304 ? 5.117 15.586 16.141 1 92.62 304 PHE B O 1
ATOM 6059 N N . PHE B 1 305 ? 5.191 13.445 15.531 1 91.88 305 PHE B N 1
ATOM 6060 C CA . PHE B 1 305 ? 4.734 13 16.844 1 91.88 305 PHE B CA 1
ATOM 6061 C C . PHE B 1 305 ? 5.867 13.062 17.859 1 91.88 305 PHE B C 1
ATOM 6063 O O . PHE B 1 305 ? 7.039 12.938 17.5 1 91.88 305 PHE B O 1
ATOM 6070 N N . SER B 1 306 ? 5.566 13.305 19.062 1 86.44 306 SER B N 1
ATOM 6071 C CA . SER B 1 306 ? 6.547 13.562 20.109 1 86.44 306 SER B CA 1
ATOM 6072 C C . SER B 1 306 ? 7.441 12.352 20.344 1 86.44 306 SER B C 1
ATOM 6074 O O . SER B 1 306 ? 8.617 12.5 20.672 1 86.44 306 SER B O 1
ATOM 6076 N N . ASN B 1 307 ? 6.848 11.156 20.234 1 80.81 307 ASN B N 1
ATOM 6077 C CA . ASN B 1 307 ? 7.645 9.945 20.375 1 80.81 307 ASN B CA 1
ATOM 6078 C C . ASN B 1 307 ? 7.062 8.789 19.562 1 80.81 307 ASN B C 1
ATOM 6080 O O . ASN B 1 307 ? 5.988 8.922 18.969 1 80.81 307 ASN B O 1
ATOM 6084 N N . THR B 1 308 ? 7.711 7.68 19.609 1 79.94 308 THR B N 1
ATOM 6085 C CA . THR B 1 308 ? 7.355 6.531 18.781 1 79.94 308 THR B CA 1
ATOM 6086 C C . THR B 1 308 ? 6.059 5.898 19.266 1 79.94 308 THR B C 1
ATOM 6088 O O . THR B 1 308 ? 5.27 5.387 18.469 1 79.94 308 THR B O 1
ATOM 6091 N N . ASN B 1 309 ? 5.844 6.012 20.516 1 79.94 309 ASN B N 1
ATOM 6092 C CA . ASN B 1 309 ? 4.633 5.422 21.062 1 79.94 309 ASN B CA 1
ATOM 6093 C C . ASN B 1 309 ? 3.383 6.176 20.625 1 79.94 309 ASN B C 1
ATOM 6095 O O . ASN B 1 309 ? 2.373 5.562 20.266 1 79.94 309 ASN B O 1
ATOM 6099 N N . THR B 1 310 ? 3.488 7.512 20.672 1 87.62 310 THR B N 1
ATOM 6100 C CA . THR B 1 310 ? 2.346 8.312 20.25 1 87.62 310 THR B CA 1
ATOM 6101 C C . THR B 1 310 ? 2.084 8.148 18.766 1 87.62 310 THR B C 1
ATOM 6103 O O . THR B 1 310 ? 0.932 8.148 18.328 1 87.62 310 THR B O 1
ATOM 6106 N N . ALA B 1 311 ? 3.15 7.961 18.016 1 88.81 311 ALA B N 1
ATOM 6107 C CA . ALA B 1 311 ? 3.01 7.707 16.578 1 88.81 311 ALA B CA 1
ATOM 6108 C C . ALA B 1 311 ? 2.34 6.359 16.328 1 88.81 311 ALA B C 1
ATOM 6110 O O . ALA B 1 311 ? 1.466 6.246 15.461 1 88.81 311 ALA B O 1
ATOM 6111 N N . ALA B 1 312 ? 2.771 5.375 17.062 1 84.88 312 ALA B N 1
ATOM 6112 C CA . ALA B 1 312 ? 2.201 4.035 16.938 1 84.88 312 ALA B CA 1
ATOM 6113 C C . ALA B 1 312 ? 0.726 4.027 17.312 1 84.88 312 ALA B C 1
ATOM 6115 O O . ALA B 1 312 ? -0.09 3.369 16.672 1 84.88 312 ALA B O 1
ATOM 6116 N N . ASN B 1 313 ? 0.42 4.734 18.375 1 86.5 313 ASN B N 1
ATOM 6117 C CA . ASN B 1 313 ? -0.968 4.844 18.812 1 86.5 313 ASN B CA 1
ATOM 6118 C C . ASN B 1 313 ? -1.835 5.527 17.75 1 86.5 313 ASN B C 1
ATOM 6120 O O . ASN B 1 313 ? -2.984 5.137 17.547 1 86.5 313 ASN B O 1
ATOM 6124 N N . ALA B 1 314 ? -1.295 6.551 17.156 1 92.06 314 ALA B N 1
ATOM 6125 C CA . ALA B 1 314 ? -2.01 7.246 16.094 1 92.06 314 ALA B CA 1
ATOM 6126 C C . ALA B 1 314 ? -2.297 6.305 14.922 1 92.06 314 ALA B C 1
ATOM 6128 O O . ALA B 1 314 ? -3.393 6.324 14.352 1 92.06 314 ALA B O 1
ATOM 6129 N N . LYS B 1 315 ? -1.356 5.504 14.562 1 90.44 315 LYS B N 1
ATOM 6130 C CA . LYS B 1 315 ? -1.523 4.52 13.5 1 90.44 315 LYS B CA 1
ATOM 6131 C C . LYS B 1 315 ? -2.629 3.523 13.836 1 90.44 315 LYS B C 1
ATOM 6133 O O . LYS B 1 315 ? -3.434 3.162 12.977 1 90.44 315 LYS B O 1
ATOM 6138 N N . GLU B 1 316 ? -2.617 3.109 14.984 1 85.69 316 GLU B N 1
ATOM 6139 C CA . GLU B 1 316 ? -3.645 2.18 15.445 1 85.69 316 GLU B CA 1
ATOM 6140 C C . GLU B 1 316 ? -5.031 2.812 15.375 1 85.69 316 GLU B C 1
ATOM 6142 O O . GLU B 1 316 ? -6 2.158 14.984 1 85.69 316 GLU B O 1
ATOM 6147 N N . MET B 1 317 ? -5.129 4.051 15.852 1 89.69 317 MET B N 1
ATOM 6148 C CA . MET B 1 317 ? -6.402 4.762 15.789 1 89.69 317 MET B CA 1
ATOM 6149 C C . MET B 1 317 ? -6.898 4.867 14.352 1 89.69 317 MET B C 1
ATOM 6151 O O . MET B 1 317 ? -8.086 4.676 14.078 1 89.69 317 MET B O 1
ATOM 6155 N N . LEU B 1 318 ? -5.965 5.188 13.469 1 92.94 318 LEU B N 1
ATOM 6156 C CA . LEU B 1 318 ? -6.316 5.277 12.055 1 92.94 318 LEU B CA 1
ATOM 6157 C C . LEU B 1 318 ? -6.777 3.926 11.523 1 92.94 318 LEU B C 1
ATOM 6159 O O . LEU B 1 318 ? -7.777 3.844 10.805 1 92.94 318 LEU B O 1
ATOM 6163 N N . MET B 1 319 ? -6.098 2.863 11.883 1 86.31 319 MET B N 1
ATOM 6164 C CA . MET B 1 319 ? -6.457 1.518 11.445 1 86.31 319 MET B CA 1
ATOM 6165 C C . MET B 1 319 ? -7.848 1.134 11.938 1 86.31 319 MET B C 1
ATOM 6167 O O . MET B 1 319 ? -8.633 0.543 11.195 1 86.31 319 MET B O 1
ATOM 6171 N N . ARG B 1 320 ? -8.086 1.451 13.117 1 83.81 320 ARG B N 1
ATOM 6172 C CA . ARG B 1 320 ? -9.406 1.179 13.68 1 83.81 320 ARG B CA 1
ATOM 6173 C C . ARG B 1 320 ? -10.492 1.919 12.914 1 83.81 320 ARG B C 1
ATOM 6175 O O . ARG B 1 320 ? -11.578 1.375 12.68 1 83.81 320 ARG B O 1
ATOM 6182 N N . GLU B 1 321 ? -10.203 3.152 12.617 1 88.12 321 GLU B N 1
ATOM 6183 C CA . GLU B 1 321 ? -11.164 3.953 11.867 1 88.12 321 GLU B CA 1
ATOM 6184 C C . GLU B 1 321 ? -11.375 3.391 10.461 1 88.12 321 GLU B C 1
ATOM 6186 O O . GLU B 1 321 ? -12.492 3.414 9.938 1 88.12 321 GLU B O 1
ATOM 6191 N N . LEU B 1 322 ? -10.312 2.908 9.82 1 86.19 322 LEU B N 1
ATOM 6192 C CA . LEU B 1 322 ? -10.391 2.32 8.492 1 86.19 322 LEU B CA 1
ATOM 6193 C C . LEU B 1 322 ? -11.25 1.059 8.5 1 86.19 322 LEU B C 1
ATOM 6195 O O . LEU B 1 322 ? -12.07 0.853 7.605 1 86.19 322 LEU B O 1
ATOM 6199 N N . LEU B 1 323 ? -11.086 0.278 9.477 1 75.62 323 LEU B N 1
ATOM 6200 C CA . LEU B 1 323 ? -11.836 -0.971 9.602 1 75.62 323 LEU B CA 1
ATOM 6201 C C . LEU B 1 323 ? -13.305 -0.699 9.875 1 75.62 323 LEU B C 1
ATOM 6203 O O . LEU B 1 323 ? -14.18 -1.391 9.344 1 75.62 323 LEU B O 1
ATOM 6207 N N . ARG B 1 324 ? -13.531 0.285 10.695 1 77.75 324 ARG B N 1
ATOM 6208 C CA . ARG B 1 324 ? -14.906 0.681 11 1 77.75 324 ARG B CA 1
ATOM 6209 C C . ARG B 1 324 ? -15.633 1.151 9.742 1 77.75 324 ARG B C 1
ATOM 6211 O O . ARG B 1 324 ? -16.797 0.796 9.523 1 77.75 324 ARG B O 1
ATOM 6218 N N . SER B 1 325 ? -14.93 1.896 9 1 77.75 325 SER B N 1
ATOM 6219 C CA . SER B 1 325 ? -15.523 2.439 7.777 1 77.75 325 SER B CA 1
ATOM 6220 C C . SER B 1 325 ? -15.82 1.336 6.77 1 77.75 325 SER B C 1
ATOM 6222 O O . SER B 1 325 ? -16.812 1.41 6.035 1 77.75 325 SER B O 1
ATOM 6224 N N . SER B 1 326 ? -14.922 0.366 6.609 1 68.31 326 SER B N 1
ATOM 6225 C CA . SER B 1 326 ? -15.109 -0.754 5.695 1 68.31 326 SER B CA 1
ATOM 6226 C C . SER B 1 326 ? -16.297 -1.61 6.102 1 68.31 326 SER B C 1
ATOM 6228 O O . SER B 1 326 ? -17.047 -2.098 5.246 1 68.31 326 SER B O 1
ATOM 6230 N N . ARG B 1 327 ? -16.438 -1.787 7.312 1 62.47 327 ARG B N 1
ATOM 6231 C CA . ARG B 1 327 ? -17.562 -2.57 7.828 1 62.47 327 ARG B CA 1
ATOM 6232 C C . ARG B 1 327 ? -18.891 -1.882 7.535 1 62.47 327 ARG B C 1
ATOM 6234 O O . ARG B 1 327 ? -19.875 -2.541 7.195 1 62.47 327 ARG B O 1
ATOM 6241 N N . GLU B 1 328 ? -18.828 -0.67 7.691 1 63.66 328 GLU B N 1
ATOM 6242 C CA . GLU B 1 328 ? -20.031 0.101 7.434 1 63.66 328 GLU B CA 1
ATOM 6243 C C . GLU B 1 328 ? -20.422 0.039 5.957 1 63.66 328 GLU B C 1
ATOM 6245 O O . GLU B 1 328 ? -21.609 -0.029 5.625 1 63.66 328 GLU B O 1
ATOM 6250 N N . GLU B 1 329 ? -19.391 0.022 5.141 1 59.44 329 GLU B N 1
ATOM 6251 C CA . GLU B 1 329 ? -19.656 -0.069 3.709 1 59.44 329 GLU B CA 1
ATOM 6252 C C . GLU B 1 329 ? -20.188 -1.452 3.332 1 59.44 329 GLU B C 1
ATOM 6254 O O . GLU B 1 329 ? -21.047 -1.578 2.461 1 59.44 329 GLU B O 1
ATOM 6259 N N . GLU B 1 330 ? -19.453 -2.461 3.766 1 53.34 330 GLU B N 1
ATOM 6260 C CA . GLU B 1 330 ? -19.906 -3.822 3.512 1 53.34 330 GLU B CA 1
ATOM 6261 C C . GLU B 1 330 ? -21.344 -4.016 3.98 1 53.34 330 GLU B C 1
ATOM 6263 O O . GLU B 1 330 ? -22.125 -4.703 3.322 1 53.34 330 GLU B O 1
ATOM 6268 N N . ASN B 1 331 ? -21.5 -3.447 5.113 1 48.56 331 ASN B N 1
ATOM 6269 C CA . ASN B 1 331 ? -22.859 -3.531 5.605 1 48.56 331 ASN B CA 1
ATOM 6270 C C . ASN B 1 331 ? -23.828 -2.785 4.691 1 48.56 331 ASN B C 1
ATOM 6272 O O . ASN B 1 331 ? -25 -3.182 4.555 1 48.56 331 ASN B O 1
ATOM 6276 N N . HIS B 1 332 ? -23.219 -1.791 4.164 1 48.72 332 HIS B N 1
ATOM 6277 C CA . HIS B 1 332 ? -24.094 -1.084 3.229 1 48.72 332 HIS B CA 1
ATOM 6278 C C . HIS B 1 332 ? -24.203 -1.833 1.904 1 48.72 332 HIS B C 1
ATOM 6280 O O . HIS B 1 332 ? -25.25 -1.812 1.26 1 48.72 332 HIS B O 1
ATOM 6286 N N . ASP B 1 333 ? -23.078 -2.318 1.324 1 41.5 333 ASP B N 1
ATOM 6287 C CA . ASP B 1 333 ? -23.094 -3.061 0.068 1 41.5 333 ASP B CA 1
ATOM 6288 C C . ASP B 1 333 ? -23.672 -4.457 0.264 1 41.5 333 ASP B C 1
ATOM 6290 O O . ASP B 1 333 ? -23.984 -5.148 -0.709 1 41.5 333 ASP B O 1
ATOM 6294 N N . LEU B 1 334 ? -23.438 -5.066 1.299 1 38.91 334 LEU B N 1
ATOM 6295 C CA . LEU B 1 334 ? -24.141 -6.332 1.502 1 38.91 334 LEU B CA 1
ATOM 6296 C C . LEU B 1 334 ? -25.594 -6.223 1.096 1 38.91 334 LEU B C 1
ATOM 6298 O O . LEU B 1 334 ? -26.328 -7.223 1.08 1 38.91 334 LEU B O 1
ATOM 6302 N N . HIS B 1 335 ? -26.109 -5.031 1.066 1 37.31 335 HIS B N 1
ATOM 6303 C CA . HIS B 1 335 ? -27.438 -5.094 0.477 1 37.31 335 HIS B CA 1
ATOM 6304 C C . HIS B 1 335 ? -27.375 -5.512 -0.989 1 37.31 335 HIS B C 1
ATOM 6306 O O . HIS B 1 335 ? -28.391 -5.887 -1.578 1 37.31 335 HIS B O 1
ATOM 6312 N N . GLU B 1 336 ? -26.562 -4.836 -1.798 1 34.31 336 GLU B N 1
ATOM 6313 C CA . GLU B 1 336 ? -26.656 -5.371 -3.152 1 34.31 336 GLU B CA 1
ATOM 6314 C C . GLU B 1 336 ? -25.734 -6.582 -3.33 1 34.31 336 GLU B C 1
ATOM 6316 O O . GLU B 1 336 ? -24.531 -6.5 -3.076 1 34.31 336 GLU B O 1
ATOM 6321 N N . PRO B 1 337 ? -26.234 -7.699 -3.141 1 32.78 337 PRO B N 1
ATOM 6322 C CA . PRO B 1 337 ? -25.516 -8.961 -3.293 1 32.78 337 PRO B CA 1
ATOM 6323 C C . PRO B 1 337 ? -24.516 -8.938 -4.453 1 32.78 337 PRO B C 1
ATOM 6325 O O . PRO B 1 337 ? -24.844 -8.438 -5.531 1 32.78 337 PRO B O 1
ATOM 6328 N N . PRO B 1 338 ? -23.297 -8.633 -4.262 1 32.06 338 PRO B N 1
ATOM 6329 C CA . PRO B 1 338 ? -22.453 -8.688 -5.465 1 32.06 338 PRO B CA 1
ATOM 6330 C C . PRO B 1 338 ? -22.891 -9.781 -6.441 1 32.06 338 PRO B C 1
ATOM 6332 O O . PRO B 1 338 ? -23.281 -10.875 -6.016 1 32.06 338 PRO B O 1
ATOM 6335 N N . ALA B 1 339 ? -23.5 -9.422 -7.52 1 31.34 339 ALA B N 1
ATOM 6336 C CA . ALA B 1 339 ? -23.938 -10.352 -8.555 1 31.34 339 ALA B CA 1
ATOM 6337 C C . ALA B 1 339 ? -22.906 -11.461 -8.773 1 31.34 339 ALA B C 1
ATOM 6339 O O . ALA B 1 339 ? -21.75 -11.18 -9.086 1 31.34 339 ALA B O 1
ATOM 6340 N N . ARG B 1 340 ? -22.891 -12.383 -8.055 1 31.75 340 ARG B N 1
ATOM 6341 C CA . ARG B 1 340 ? -22.156 -13.602 -8.375 1 31.75 340 ARG B CA 1
ATOM 6342 C C . ARG B 1 340 ? -22.078 -13.812 -9.883 1 31.75 340 ARG B C 1
ATOM 6344 O O . ARG B 1 340 ? -23.109 -13.922 -10.555 1 31.75 340 ARG B O 1
ATOM 6351 N N . LYS B 1 341 ? -21.188 -13.133 -10.523 1 32.25 341 LYS B N 1
ATOM 6352 C CA . LYS B 1 341 ? -21.172 -13.484 -11.938 1 32.25 341 LYS B CA 1
ATOM 6353 C C . LYS B 1 341 ? -21.438 -14.969 -12.141 1 32.25 341 LYS B C 1
ATOM 6355 O O . LYS B 1 341 ? -20.984 -15.805 -11.352 1 32.25 341 LYS B O 1
ATOM 6360 N N . PRO B 1 342 ? -22.469 -15.234 -12.828 1 30.16 342 PRO B N 1
ATOM 6361 C CA . PRO B 1 342 ? -22.797 -16.625 -13.148 1 30.16 342 PRO B CA 1
ATOM 6362 C C . PRO B 1 342 ? -21.562 -17.469 -13.461 1 30.16 342 PRO B C 1
ATOM 6364 O O . PRO B 1 342 ? -20.641 -17 -14.109 1 30.16 342 PRO B O 1
ATOM 6367 N N . ARG B 1 343 ? -21.125 -18.344 -12.555 1 32.09 343 ARG B N 1
ATOM 6368 C CA . ARG B 1 343 ? -20.234 -19.469 -12.82 1 32.09 343 ARG B CA 1
ATOM 6369 C C . ARG B 1 343 ? -20.422 -20 -14.234 1 32.09 343 ARG B C 1
ATOM 6371 O O . ARG B 1 343 ? -21.469 -20.578 -14.547 1 32.09 343 ARG B O 1
ATOM 6378 N N . ARG B 1 344 ? -20.156 -19.219 -15.164 1 32.62 344 ARG B N 1
ATOM 6379 C CA . ARG B 1 344 ? -20.438 -19.859 -16.438 1 32.62 344 ARG B CA 1
ATOM 6380 C C . ARG B 1 344 ? -20.156 -21.359 -16.359 1 32.62 344 ARG B C 1
ATOM 6382 O O . ARG B 1 344 ? -19.203 -21.797 -15.711 1 32.62 344 ARG B O 1
ATOM 6389 N N . ASP B 1 345 ? -21.109 -22.203 -16.625 1 33.94 345 ASP B N 1
ATOM 6390 C CA . ASP B 1 345 ? -21.344 -23.625 -16.797 1 33.94 345 ASP B CA 1
ATOM 6391 C C . ASP B 1 345 ? -20.156 -24.297 -17.469 1 33.94 345 ASP B C 1
ATOM 6393 O O . ASP B 1 345 ? -20.281 -25.375 -18.062 1 33.94 345 ASP B O 1
ATOM 6397 N N . GLN B 1 346 ? -19.156 -23.547 -18 1 38.22 346 GLN B N 1
ATOM 6398 C CA . GLN B 1 346 ? -18.297 -24.484 -18.719 1 38.22 346 GLN B CA 1
ATOM 6399 C C . GLN B 1 346 ? -17.688 -25.531 -17.797 1 38.22 346 GLN B C 1
ATOM 6401 O O . GLN B 1 346 ? -17.438 -25.25 -16.625 1 38.22 346 GLN B O 1
ATOM 6406 N N . ALA B 1 347 ? -17.609 -26.766 -18.125 1 43.25 347 ALA B N 1
ATOM 6407 C CA . ALA B 1 347 ? -17.234 -28 -17.438 1 43.25 347 ALA B CA 1
ATOM 6408 C C . ALA B 1 347 ? -15.977 -27.812 -16.609 1 43.25 347 ALA B C 1
ATOM 6410 O O . ALA B 1 347 ? -14.867 -27.781 -17.141 1 43.25 347 ALA B O 1
ATOM 6411 N N . SER B 1 348 ? -15.977 -26.969 -15.586 1 54.94 348 SER B N 1
ATOM 6412 C CA . SER B 1 348 ? -14.914 -26.781 -14.602 1 54.94 348 SER B CA 1
ATOM 6413 C C . SER B 1 348 ? -14.32 -28.109 -14.156 1 54.94 348 SER B C 1
ATOM 6415 O O . SER B 1 348 ? -15.055 -29.031 -13.797 1 54.94 348 SER B O 1
ATOM 6417 N N . SER B 1 349 ? -13.07 -28.391 -14.508 1 69.12 349 SER B N 1
ATOM 6418 C CA . SER B 1 349 ? -12.398 -29.625 -14.141 1 69.12 349 SER B CA 1
ATOM 6419 C C . SER B 1 349 ? -12.375 -29.812 -12.625 1 69.12 349 SER B C 1
ATOM 6421 O O . SER B 1 349 ? -12.695 -28.891 -11.875 1 69.12 349 SER B O 1
ATOM 6423 N N . SER B 1 350 ? -12.438 -30.984 -12.164 1 76.31 350 SER B N 1
ATOM 6424 C CA . SER B 1 350 ? -12.32 -31.375 -10.766 1 76.31 350 SER B CA 1
ATOM 6425 C C . SER B 1 350 ? -11.266 -30.531 -10.055 1 76.31 350 SER B C 1
ATOM 6427 O O . SER B 1 350 ? -11.469 -30.094 -8.922 1 76.31 350 SER B O 1
ATOM 6429 N N . LEU B 1 351 ? -10.273 -30.047 -10.828 1 83.62 351 LEU B N 1
ATOM 6430 C CA . LEU B 1 351 ? -9.211 -29.281 -10.188 1 83.62 351 LEU B CA 1
ATOM 6431 C C . LEU B 1 351 ? -9.648 -27.828 -9.953 1 83.62 351 LEU B C 1
ATOM 6433 O O . LEU B 1 351 ? -9.359 -27.266 -8.898 1 83.62 351 LEU B O 1
ATOM 6437 N N . ASP B 1 352 ? -10.289 -27.281 -10.898 1 83.88 352 ASP B N 1
ATOM 6438 C CA . ASP B 1 352 ? -10.719 -25.891 -10.805 1 83.88 352 ASP B CA 1
ATOM 6439 C C . ASP B 1 352 ? -11.641 -25.672 -9.602 1 83.88 352 ASP B C 1
ATOM 6441 O O . ASP B 1 352 ? -11.578 -24.641 -8.93 1 83.88 352 ASP B O 1
ATOM 6445 N N . SER B 1 353 ? -12.477 -26.703 -9.391 1 85.62 353 SER B N 1
ATOM 6446 C CA . SER B 1 353 ? -13.375 -26.625 -8.242 1 85.62 353 SER B CA 1
ATOM 6447 C C . SER B 1 353 ? -12.586 -26.609 -6.934 1 85.62 353 SER B C 1
ATOM 6449 O O . SER B 1 353 ? -12.961 -25.906 -5.988 1 85.62 353 SER B O 1
ATOM 6451 N N . ILE B 1 354 ? -11.555 -27.344 -6.906 1 87.56 354 ILE B N 1
ATOM 6452 C CA . ILE B 1 354 ? -10.742 -27.422 -5.691 1 87.56 354 ILE B CA 1
ATOM 6453 C C . ILE B 1 354 ? -9.992 -26.109 -5.496 1 87.56 354 ILE B C 1
ATOM 6455 O O . ILE B 1 354 ? -9.859 -25.609 -4.371 1 87.56 354 ILE B O 1
ATOM 6459 N N . PHE B 1 355 ? -9.5 -25.516 -6.562 1 88.19 355 PHE B N 1
ATOM 6460 C CA . PHE B 1 355 ? -8.883 -24.203 -6.488 1 88.19 355 PHE B CA 1
ATOM 6461 C C . PHE B 1 355 ? -9.82 -23.203 -5.84 1 88.19 355 PHE B C 1
ATOM 6463 O O . PHE B 1 355 ? -9.43 -22.469 -4.922 1 88.19 355 PHE B O 1
ATOM 6470 N N . ASP B 1 356 ? -10.977 -23.141 -6.336 1 85.81 356 ASP B N 1
ATOM 6471 C CA . ASP B 1 356 ? -11.977 -22.203 -5.848 1 85.81 356 ASP B CA 1
ATOM 6472 C C . ASP B 1 356 ? -12.305 -22.453 -4.379 1 85.81 356 ASP B C 1
ATOM 6474 O O . ASP B 1 356 ? -12.492 -21.516 -3.605 1 85.81 356 ASP B O 1
ATOM 6478 N N . GLU B 1 357 ? -12.43 -23.766 -4.047 1 85.38 357 GLU B N 1
ATOM 6479 C CA . GLU B 1 357 ? -12.703 -24.141 -2.662 1 85.38 357 GLU B CA 1
ATOM 6480 C C . GLU B 1 357 ? -11.625 -23.609 -1.724 1 85.38 357 GLU B C 1
ATOM 6482 O O . GLU B 1 357 ? -11.938 -23.047 -0.673 1 85.38 357 GLU B O 1
ATOM 6487 N N . ILE B 1 358 ? -10.414 -23.75 -2.104 1 86.62 358 ILE B N 1
ATOM 6488 C CA . ILE B 1 358 ? -9.289 -23.328 -1.272 1 86.62 358 ILE B CA 1
ATOM 6489 C C . ILE B 1 358 ? -9.266 -21.812 -1.168 1 86.62 358 ILE B C 1
ATOM 6491 O O . ILE B 1 358 ? -9.07 -21.266 -0.081 1 86.62 358 ILE B O 1
ATOM 6495 N N . ALA B 1 359 ? -9.344 -21.156 -2.295 1 79.62 359 ALA B N 1
ATOM 6496 C CA . ALA B 1 359 ? -9.344 -19.688 -2.316 1 79.62 359 ALA B CA 1
ATOM 6497 C C . ALA B 1 359 ? -10.445 -19.125 -1.421 1 79.62 359 ALA B C 1
ATOM 6499 O O . ALA B 1 359 ? -10.227 -18.172 -0.679 1 79.62 359 ALA B O 1
ATOM 6500 N N . ASP B 1 360 ? -11.609 -19.75 -1.466 1 74.19 360 ASP B N 1
ATOM 6501 C CA . ASP B 1 360 ? -12.758 -19.312 -0.68 1 74.19 360 ASP B CA 1
ATOM 6502 C C . ASP B 1 360 ? -12.523 -19.531 0.812 1 74.19 360 ASP B C 1
ATOM 6504 O O . ASP B 1 360 ? -12.961 -18.719 1.64 1 74.19 360 ASP B O 1
ATOM 6508 N N . GLU B 1 361 ? -11.891 -20.672 1.062 1 74.94 361 GLU B N 1
ATOM 6509 C CA . GLU B 1 361 ? -11.609 -21.016 2.453 1 74.94 361 GLU B CA 1
ATOM 6510 C C . GLU B 1 361 ? -10.609 -20.031 3.072 1 74.94 361 GLU B C 1
ATOM 6512 O O . GLU B 1 361 ? -10.672 -19.75 4.27 1 74.94 361 GLU B O 1
ATOM 6517 N N . GLN B 1 362 ? -9.672 -19.656 2.197 1 69.25 362 GLN B N 1
ATOM 6518 C CA . GLN B 1 362 ? -8.555 -18.875 2.723 1 69.25 362 GLN B CA 1
ATOM 6519 C C . GLN B 1 362 ? -8.836 -17.375 2.594 1 69.25 362 GLN B C 1
ATOM 6521 O O . GLN B 1 362 ? -8.148 -16.562 3.209 1 69.25 362 GLN B O 1
ATOM 6526 N N . ALA B 1 363 ? -9.664 -17.047 1.644 1 56.84 363 ALA B N 1
ATOM 6527 C CA . ALA B 1 363 ? -9.977 -15.625 1.47 1 56.84 363 ALA B CA 1
ATOM 6528 C C . ALA B 1 363 ? -10.477 -15.016 2.773 1 56.84 363 ALA B C 1
ATOM 6530 O O . ALA B 1 363 ? -11.336 -15.586 3.447 1 56.84 363 ALA B O 1
ATOM 6531 N N . PRO B 1 364 ? -9.57 -14.242 3.326 1 51.62 364 PRO B N 1
ATOM 6532 C CA . PRO B 1 364 ? -10.086 -13.648 4.562 1 51.62 364 PRO B CA 1
ATOM 6533 C C . PRO B 1 364 ? -11.523 -13.141 4.422 1 51.62 364 PRO B C 1
ATOM 6535 O O . PRO B 1 364 ? -11.945 -12.773 3.324 1 51.62 364 PRO B O 1
ATOM 6538 N N . VAL B 1 365 ? -12.359 -13.422 5.434 1 45.38 365 VAL B N 1
ATOM 6539 C CA . VAL B 1 365 ? -13.648 -12.75 5.57 1 45.38 365 VAL B CA 1
ATOM 6540 C C . VAL B 1 365 ? -13.508 -11.281 5.199 1 45.38 365 VAL B C 1
ATOM 6542 O O . VAL B 1 365 ? -12.438 -10.695 5.352 1 45.38 365 VAL B O 1
ATOM 6545 N N . SER B 1 366 ? -14.438 -10.773 4.32 1 45.94 366 SER B N 1
ATOM 6546 C CA . SER B 1 366 ? -14.562 -9.414 3.816 1 45.94 366 SER B CA 1
ATOM 6547 C C . SER B 1 366 ? -13.859 -8.414 4.73 1 45.94 366 SER B C 1
ATOM 6549 O O . SER B 1 366 ? -13.148 -7.527 4.254 1 45.94 366 SER B O 1
ATOM 6551 N N . LEU B 1 367 ? -14.148 -8.656 5.977 1 42.56 367 LEU B N 1
ATOM 6552 C CA . LEU B 1 367 ? -13.648 -7.711 6.965 1 42.56 367 LEU B CA 1
ATOM 6553 C C . LEU B 1 367 ? -12.133 -7.785 7.066 1 42.56 367 LEU B C 1
ATOM 6555 O O . LEU B 1 367 ? -11.461 -6.754 7.188 1 42.56 367 LEU B O 1
ATOM 6559 N N . ASN B 1 368 ? -11.625 -9.047 6.91 1 48.81 368 ASN B N 1
ATOM 6560 C CA . ASN B 1 368 ? -10.188 -9.258 7.047 1 48.81 368 ASN B CA 1
ATOM 6561 C C . ASN B 1 368 ? -9.43 -8.766 5.82 1 48.81 368 ASN B C 1
ATOM 6563 O O . ASN B 1 368 ? -8.328 -8.211 5.941 1 48.81 368 ASN B O 1
ATOM 6567 N N . ARG B 1 369 ? -10.109 -8.852 4.766 1 50.22 369 ARG B N 1
ATOM 6568 C CA . ARG B 1 369 ? -9.547 -8.32 3.527 1 50.22 369 ARG B CA 1
ATOM 6569 C C . ARG B 1 369 ? -9.438 -6.805 3.576 1 50.22 369 ARG B C 1
ATOM 6571 O O . ARG B 1 369 ? -8.43 -6.234 3.148 1 50.22 369 ARG B O 1
ATOM 6578 N N . ALA B 1 370 ? -10.578 -6.312 4.047 1 54.25 370 ALA B N 1
ATOM 6579 C CA . ALA B 1 370 ? -10.609 -4.859 4.199 1 54.25 370 ALA B CA 1
ATOM 6580 C C . ALA B 1 370 ? -9.484 -4.383 5.117 1 54.25 370 ALA B C 1
ATOM 6582 O O . ALA B 1 370 ? -8.828 -3.373 4.836 1 54.25 370 ALA B O 1
ATOM 6583 N N . LYS B 1 371 ? -9.281 -5.281 6.07 1 58.31 371 LYS B N 1
ATOM 6584 C CA . LYS B 1 371 ? -8.234 -4.918 7.027 1 58.31 371 LYS B CA 1
ATOM 6585 C C . LYS B 1 371 ? -6.855 -4.992 6.387 1 58.31 371 LYS B C 1
ATOM 6587 O O . LYS B 1 371 ? -6.031 -4.094 6.566 1 58.31 371 LYS B O 1
ATOM 6592 N N . VAL B 1 372 ? -6.746 -6.004 5.652 1 56.12 372 VAL B N 1
ATOM 6593 C CA . VAL B 1 372 ? -5.438 -6.223 5.047 1 56.12 372 VAL B CA 1
ATOM 6594 C C . VAL B 1 372 ? -5.176 -5.164 3.979 1 56.12 372 VAL B C 1
ATOM 6596 O O . VAL B 1 372 ? -4.078 -4.613 3.896 1 56.12 372 VAL B O 1
ATOM 6599 N N . GLY B 1 373 ? -6.176 -4.898 3.186 1 63.78 373 GLY B N 1
ATOM 6600 C CA . GLY B 1 373 ? -6.043 -3.865 2.174 1 63.78 373 GLY B CA 1
ATOM 6601 C C . GLY B 1 373 ? -5.746 -2.496 2.754 1 63.78 373 GLY B C 1
ATOM 6602 O O . GLY B 1 373 ? -4.859 -1.79 2.27 1 63.78 373 GLY B O 1
ATOM 6603 N N . SER B 1 374 ? -6.445 -2.18 3.85 1 73.75 374 SER B N 1
ATOM 6604 C CA . SER B 1 374 ? -6.258 -0.883 4.496 1 73.75 374 SER B CA 1
ATOM 6605 C C . SER B 1 374 ? -4.879 -0.774 5.133 1 73.75 374 SER B C 1
ATOM 6607 O O . SER B 1 374 ? -4.234 0.274 5.055 1 73.75 374 SER B O 1
ATOM 6609 N N . THR B 1 375 ? -4.508 -1.85 5.668 1 72.88 375 THR B N 1
ATOM 6610 C CA . THR B 1 375 ? -3.199 -1.863 6.316 1 72.88 375 THR B CA 1
ATOM 6611 C C . THR B 1 375 ? -2.084 -1.696 5.289 1 72.88 375 THR B C 1
ATOM 6613 O O . THR B 1 375 ? -1.122 -0.96 5.523 1 72.88 375 THR B O 1
ATOM 6616 N N . ALA B 1 376 ? -2.314 -2.277 4.207 1 67.19 376 ALA B N 1
ATOM 6617 C CA . ALA B 1 376 ? -1.313 -2.191 3.146 1 67.19 376 ALA B CA 1
ATOM 6618 C C . ALA B 1 376 ? -1.218 -0.771 2.596 1 67.19 376 ALA B C 1
ATOM 6620 O O . ALA B 1 376 ? -0.119 -0.252 2.387 1 67.19 376 ALA B O 1
ATOM 6621 N N . GLN B 1 377 ? -2.334 -0.232 2.324 1 76.94 377 GLN B N 1
ATOM 6622 C CA . GLN B 1 377 ? -2.359 1.148 1.854 1 76.94 377 GLN B CA 1
ATOM 6623 C C . GLN B 1 377 ? -1.653 2.078 2.838 1 76.94 377 GLN B C 1
ATOM 6625 O O . GLN B 1 377 ? -0.852 2.922 2.436 1 76.94 377 GLN B O 1
ATOM 6630 N N . LEU B 1 378 ? -1.957 1.821 4.078 1 85.5 378 LEU B N 1
ATOM 6631 C CA . LEU B 1 378 ? -1.436 2.701 5.117 1 85.5 378 LEU B CA 1
ATOM 6632 C C . LEU B 1 378 ? 0.08 2.576 5.227 1 85.5 378 LEU B C 1
ATOM 6634 O O . LEU B 1 378 ? 0.787 3.582 5.305 1 85.5 378 LEU B O 1
ATOM 6638 N N . GLU B 1 379 ? 0.572 1.447 5.184 1 75.94 379 GLU B N 1
ATOM 6639 C CA . GLU B 1 379 ? 2.01 1.226 5.305 1 75.94 379 GLU B CA 1
ATOM 6640 C C . GLU B 1 379 ? 2.758 1.793 4.102 1 75.94 379 GLU B C 1
ATOM 6642 O O . GLU B 1 379 ? 3.84 2.365 4.246 1 75.94 379 GLU B O 1
ATOM 6647 N N . THR B 1 380 ? 2.18 1.63 2.898 1 73.44 380 THR B N 1
ATOM 6648 C CA . THR B 1 380 ? 2.773 2.186 1.688 1 73.44 380 THR B CA 1
ATOM 6649 C C . THR B 1 380 ? 2.818 3.709 1.757 1 73.44 380 THR B C 1
ATOM 6651 O O . THR B 1 380 ? 3.855 4.316 1.485 1 73.44 380 THR B O 1
ATOM 6654 N N . TYR B 1 381 ? 1.747 4.215 2.117 1 88.31 381 TYR B N 1
ATOM 6655 C CA . TYR B 1 381 ? 1.616 5.664 2.227 1 88.31 381 TYR B CA 1
ATOM 6656 C C . TYR B 1 381 ? 2.623 6.227 3.223 1 88.31 381 TYR B C 1
ATOM 6658 O O . TYR B 1 381 ? 3.344 7.18 2.912 1 88.31 381 TYR B O 1
ATOM 6666 N N . LEU B 1 382 ? 2.719 5.582 4.375 1 85.5 382 LEU B N 1
ATOM 6667 C CA . LEU B 1 382 ? 3.588 6.086 5.43 1 85.5 382 LEU B CA 1
ATOM 6668 C C . LEU B 1 382 ? 5.055 5.863 5.078 1 85.5 382 LEU B C 1
ATOM 6670 O O . LEU B 1 382 ? 5.93 6.602 5.543 1 85.5 382 LEU B O 1
ATOM 6674 N N . GLY B 1 383 ? 5.301 4.867 4.289 1 74.94 383 GLY B N 1
ATOM 6675 C CA . GLY B 1 383 ? 6.664 4.547 3.896 1 74.94 383 GLY B CA 1
ATOM 6676 C C . GLY B 1 383 ? 7.199 5.465 2.814 1 74.94 383 GLY B C 1
ATOM 6677 O O . GLY B 1 383 ? 8.414 5.594 2.65 1 74.94 383 GLY B O 1
ATOM 6678 N N . GLU B 1 384 ? 6.332 6.082 2.064 1 76.44 384 GLU B N 1
ATOM 6679 C CA . GLU B 1 384 ? 6.738 7.004 1.011 1 76.44 384 GLU B CA 1
ATOM 6680 C C . GLU B 1 384 ? 7.207 8.336 1.592 1 76.44 384 GLU B C 1
ATOM 6682 O O . GLU B 1 384 ? 6.805 8.711 2.695 1 76.44 384 GLU B O 1
ATOM 6687 N N . THR B 1 385 ? 8.062 9.008 0.796 1 79.69 385 THR B N 1
ATOM 6688 C CA . THR B 1 385 ? 8.578 10.305 1.229 1 79.69 385 THR B CA 1
ATOM 6689 C C . THR B 1 385 ? 7.449 11.336 1.308 1 79.69 385 THR B C 1
ATOM 6691 O O . THR B 1 385 ? 6.527 11.32 0.492 1 79.69 385 THR B O 1
ATOM 6694 N N . THR B 1 386 ? 7.598 12.195 2.275 1 87.31 386 THR B N 1
ATOM 6695 C CA . THR B 1 386 ? 6.621 13.266 2.422 1 87.31 386 THR B CA 1
ATOM 6696 C C . THR B 1 386 ? 6.762 14.281 1.292 1 87.31 386 THR B C 1
ATOM 6698 O O . THR B 1 386 ? 7.832 14.414 0.693 1 87.31 386 THR B O 1
ATOM 6701 N N . ILE B 1 387 ? 5.668 14.953 0.986 1 85.69 387 ILE B N 1
ATOM 6702 C CA . ILE B 1 387 ? 5.75 16.078 0.064 1 85.69 387 ILE B CA 1
ATOM 6703 C C . ILE B 1 387 ? 6.305 17.297 0.792 1 85.69 387 ILE B C 1
ATOM 6705 O O . ILE B 1 387 ? 6.461 17.281 2.016 1 85.69 387 ILE B O 1
ATOM 6709 N N . SER B 1 388 ? 6.57 18.344 0.068 1 85.19 388 SER B N 1
ATOM 6710 C CA . SER B 1 388 ? 7.102 19.562 0.67 1 85.19 388 SER B CA 1
ATOM 6711 C C . SER B 1 388 ? 6.059 20.25 1.551 1 85.19 388 SER B C 1
ATOM 6713 O O . SER B 1 388 ? 4.859 20.141 1.293 1 85.19 388 SER B O 1
ATOM 6715 N N . ARG B 1 389 ? 6.516 20.938 2.533 1 87.75 389 ARG B N 1
ATOM 6716 C CA . ARG B 1 389 ? 5.613 21.656 3.436 1 87.75 389 ARG B CA 1
ATOM 6717 C C . ARG B 1 389 ? 4.836 22.734 2.693 1 87.75 389 ARG B C 1
ATOM 6719 O O . ARG B 1 389 ? 3.77 23.156 3.141 1 87.75 389 ARG B O 1
ATOM 6726 N N . GLU B 1 390 ? 5.332 23.141 1.633 1 83.5 390 GLU B N 1
ATOM 6727 C CA . GLU B 1 390 ? 4.711 24.203 0.848 1 83.5 390 GLU B CA 1
ATOM 6728 C C . GLU B 1 390 ? 3.691 23.641 -0.137 1 83.5 390 GLU B C 1
ATOM 6730 O O . GLU B 1 390 ? 2.873 24.375 -0.686 1 83.5 390 GLU B O 1
ATOM 6735 N N . ASP B 1 391 ? 3.76 22.297 -0.266 1 87.5 391 ASP B N 1
ATOM 6736 C CA . ASP B 1 391 ? 2.83 21.656 -1.192 1 87.5 391 ASP B CA 1
ATOM 6737 C C . ASP B 1 391 ? 1.427 21.578 -0.595 1 87.5 391 ASP B C 1
ATOM 6739 O O . ASP B 1 391 ? 1.249 21.75 0.612 1 87.5 391 ASP B O 1
ATOM 6743 N N . LYS B 1 392 ? 0.482 21.359 -1.485 1 90.12 392 LYS B N 1
ATOM 6744 C CA . LYS B 1 392 ? -0.907 21.234 -1.056 1 90.12 392 LYS B CA 1
ATOM 6745 C C . LYS B 1 392 ? -1.272 19.766 -0.814 1 90.12 392 LYS B C 1
ATOM 6747 O O . LYS B 1 392 ? -1.302 18.969 -1.751 1 90.12 392 LYS B O 1
ATOM 6752 N N . PRO B 1 393 ? -1.55 19.406 0.393 1 95.31 393 PRO B N 1
ATOM 6753 C CA . PRO B 1 393 ? -1.863 18.016 0.704 1 95.31 393 PRO B CA 1
ATOM 6754 C C . PRO B 1 393 ? -3.061 17.484 -0.086 1 95.31 393 PRO B C 1
ATOM 6756 O O . PRO B 1 393 ? -3.082 16.312 -0.476 1 95.31 393 PRO B O 1
ATOM 6759 N N . LEU B 1 394 ? -4.027 18.312 -0.397 1 95.31 394 LEU B N 1
ATOM 6760 C CA . LEU B 1 394 ? -5.223 17.875 -1.102 1 95.31 394 LEU B CA 1
ATOM 6761 C C . LEU B 1 394 ? -4.91 17.562 -2.561 1 95.31 394 LEU B C 1
ATOM 6763 O O . LEU B 1 394 ? -5.527 16.672 -3.154 1 95.31 394 LEU B O 1
ATOM 6767 N N . GLN B 1 395 ? -3.947 18.203 -3.137 1 90.62 395 GLN B N 1
ATOM 6768 C CA . GLN B 1 395 ? -3.514 17.875 -4.488 1 90.62 395 GLN B CA 1
ATOM 6769 C C . GLN B 1 395 ? -2.887 16.484 -4.539 1 90.62 395 GLN B C 1
ATOM 6771 O O . GLN B 1 395 ? -3.088 15.742 -5.504 1 90.62 395 GLN B O 1
ATOM 6776 N N . TYR B 1 396 ? -2.09 16.234 -3.555 1 94.25 396 TYR B N 1
ATOM 6777 C CA . TYR B 1 396 ? -1.527 14.883 -3.443 1 94.25 396 TYR B CA 1
ATOM 6778 C C . TYR B 1 396 ? -2.627 13.828 -3.477 1 94.25 396 TYR B C 1
ATOM 6780 O O . TYR B 1 396 ? -2.525 12.844 -4.207 1 94.25 396 TYR B O 1
ATOM 6788 N N . TRP B 1 397 ? -3.625 14.016 -2.699 1 94.88 397 TRP B N 1
ATOM 6789 C CA . TRP B 1 397 ? -4.695 13.023 -2.598 1 94.88 397 TRP B CA 1
ATOM 6790 C C . TRP B 1 397 ? -5.516 12.977 -3.883 1 94.88 397 TRP B C 1
ATOM 6792 O O . TRP B 1 397 ? -6.012 11.914 -4.27 1 94.88 397 TRP B O 1
ATOM 6802 N N . ALA B 1 398 ? -5.684 14.141 -4.559 1 90.31 398 ALA B N 1
ATOM 6803 C CA . ALA B 1 398 ? -6.367 14.156 -5.848 1 90.31 398 ALA B CA 1
ATOM 6804 C C . ALA B 1 398 ? -5.66 13.25 -6.855 1 90.31 398 ALA B C 1
ATOM 6806 O O . ALA B 1 398 ? -6.312 12.562 -7.645 1 90.31 398 ALA B O 1
ATOM 6807 N N . VAL B 1 399 ? -4.375 13.148 -6.762 1 84.75 399 VAL B N 1
ATOM 6808 C CA . VAL B 1 399 ? -3.551 12.391 -7.695 1 84.75 399 VAL B CA 1
ATOM 6809 C C . VAL B 1 399 ? -3.49 10.93 -7.262 1 84.75 399 VAL B C 1
ATOM 6811 O O . VAL B 1 399 ? -3.494 10.023 -8.102 1 84.75 399 VAL B O 1
ATOM 6814 N N . ASN B 1 400 ? -3.48 10.695 -5.945 1 87.44 400 ASN B N 1
ATOM 6815 C CA . ASN B 1 400 ? -3.17 9.367 -5.434 1 87.44 400 ASN B CA 1
ATOM 6816 C C . ASN B 1 400 ? -4.426 8.641 -4.957 1 87.44 400 ASN B C 1
ATOM 6818 O O . ASN B 1 400 ? -4.34 7.547 -4.398 1 87.44 400 ASN B O 1
ATOM 6822 N N . LYS B 1 401 ? -5.582 9.242 -5.215 1 87.88 401 LYS B N 1
ATOM 6823 C CA . LYS B 1 401 ? -6.816 8.648 -4.707 1 87.88 401 LYS B CA 1
ATOM 6824 C C . LYS B 1 401 ? -7.059 7.27 -5.324 1 87.88 401 LYS B C 1
ATOM 6826 O O . LYS B 1 401 ? -7.695 6.414 -4.707 1 87.88 401 LYS B O 1
ATOM 6831 N N . VAL B 1 402 ? -6.5 6.973 -6.48 1 77.38 402 VAL B N 1
ATOM 6832 C CA . VAL B 1 402 ? -6.652 5.676 -7.137 1 77.38 402 VAL B CA 1
ATOM 6833 C C . VAL B 1 402 ? -5.703 4.66 -6.504 1 77.38 402 VAL B C 1
ATOM 6835 O O . VAL B 1 402 ? -6.059 3.492 -6.332 1 77.38 402 VAL B O 1
ATOM 6838 N N . ARG B 1 403 ? -4.594 5.168 -6.137 1 77.12 403 ARG B N 1
ATOM 6839 C CA . ARG B 1 403 ? -3.584 4.309 -5.523 1 77.12 403 ARG B CA 1
ATOM 6840 C C . ARG B 1 403 ? -3.99 3.912 -4.109 1 77.12 403 ARG B C 1
ATOM 6842 O O . ARG B 1 403 ? -3.717 2.793 -3.67 1 77.12 403 ARG B O 1
ATOM 6849 N N . PHE B 1 404 ? -4.59 4.922 -3.422 1 86.31 404 PHE B N 1
ATOM 6850 C CA . PHE B 1 404 ? -4.965 4.727 -2.027 1 86.31 404 PHE B CA 1
ATOM 6851 C C . PHE B 1 404 ? -6.434 5.07 -1.807 1 86.31 404 PHE B C 1
ATOM 6853 O O . PHE B 1 404 ? -6.758 5.965 -1.023 1 86.31 404 PHE B O 1
ATOM 6860 N N . PRO B 1 405 ? -7.309 4.281 -2.309 1 84.56 405 PRO B N 1
ATOM 6861 C CA . PRO B 1 405 ? -8.719 4.691 -2.287 1 84.56 405 PRO B CA 1
ATOM 6862 C C . PRO B 1 405 ? -9.289 4.762 -0.874 1 84.56 405 PRO B C 1
ATOM 6864 O O . PRO B 1 405 ? -10.023 5.699 -0.547 1 84.56 405 PRO B O 1
ATOM 6867 N N . THR B 1 406 ? -8.945 3.822 -0.044 1 85.62 406 THR B N 1
ATOM 6868 C CA . THR B 1 406 ? -9.492 3.797 1.31 1 85.62 406 THR B CA 1
ATOM 6869 C C . THR B 1 406 ? -8.914 4.938 2.146 1 85.62 406 THR B C 1
ATOM 6871 O O . THR B 1 406 ? -9.633 5.566 2.922 1 85.62 406 THR B O 1
ATOM 6874 N N . LEU B 1 407 ? -7.66 5.23 1.97 1 91.38 407 LEU B N 1
ATOM 6875 C CA . LEU B 1 407 ? -7.02 6.324 2.695 1 91.38 407 LEU B CA 1
ATOM 6876 C C . LEU B 1 407 ? -7.531 7.676 2.199 1 91.38 407 LEU B C 1
ATOM 6878 O O . LEU B 1 407 ? -7.684 8.609 2.984 1 91.38 407 LEU B O 1
ATOM 6882 N N . ALA B 1 408 ? -7.754 7.715 0.906 1 92.06 408 ALA B N 1
ATOM 6883 C CA . ALA B 1 408 ? -8.219 8.961 0.307 1 92.06 408 ALA B CA 1
ATOM 6884 C C . ALA B 1 408 ? -9.594 9.359 0.852 1 92.06 408 ALA B C 1
ATOM 6886 O O . ALA B 1 408 ? -9.852 10.531 1.106 1 92.06 408 ALA B O 1
ATOM 6887 N N . LYS B 1 409 ? -10.422 8.375 1.005 1 90.62 409 LYS B N 1
ATOM 6888 C CA . LYS B 1 409 ? -11.734 8.625 1.588 1 90.62 409 LYS B CA 1
ATOM 6889 C C . LYS B 1 409 ? -11.617 9.148 3.016 1 90.62 409 LYS B C 1
ATOM 6891 O O . LYS B 1 409 ? -12.305 10.094 3.396 1 90.62 409 LYS B O 1
ATOM 6896 N N . MET B 1 410 ? -10.773 8.531 3.764 1 93.88 410 MET B N 1
ATOM 6897 C CA . MET B 1 410 ? -10.531 8.961 5.137 1 93.88 410 MET B CA 1
ATOM 6898 C C . MET B 1 410 ? -9.914 10.359 5.16 1 93.88 410 MET B C 1
ATOM 6900 O O . MET B 1 410 ? -10.258 11.18 6.016 1 93.88 410 MET B O 1
ATOM 6904 N N . ALA B 1 411 ? -8.992 10.625 4.223 1 95.69 411 ALA B N 1
ATOM 6905 C CA . ALA B 1 411 ? -8.336 11.93 4.129 1 95.69 411 ALA B CA 1
ATOM 6906 C C . ALA B 1 411 ? -9.344 13.031 3.844 1 95.69 411 ALA B C 1
ATOM 6908 O O . ALA B 1 411 ? -9.25 14.125 4.402 1 95.69 411 ALA B O 1
ATOM 6909 N N . SER B 1 412 ? -10.281 12.75 2.982 1 95 412 SER B N 1
ATOM 6910 C CA . SER B 1 412 ? -11.305 13.734 2.656 1 95 412 SER B CA 1
ATOM 6911 C C . SER B 1 412 ? -12.102 14.133 3.895 1 95 412 SER B C 1
ATOM 6913 O O . SER B 1 412 ? -12.477 15.297 4.051 1 95 412 SER B O 1
ATOM 6915 N N . ARG B 1 413 ? -12.305 13.219 4.746 1 94.69 413 ARG B N 1
ATOM 6916 C CA . ARG B 1 413 ? -13.062 13.461 5.973 1 94.69 413 ARG B CA 1
ATOM 6917 C C . ARG B 1 413 ? -12.203 14.188 7.004 1 94.69 413 ARG B C 1
ATOM 6919 O O . ARG B 1 413 ? -12.586 15.25 7.504 1 94.69 413 ARG B O 1
ATOM 6926 N N . TYR B 1 414 ? -11.039 13.758 7.262 1 96.94 414 TYR B N 1
ATOM 6927 C CA . TYR B 1 414 ? -10.242 14.227 8.383 1 96.94 414 TYR B CA 1
ATOM 6928 C C . TYR B 1 414 ? -9.508 15.516 8.031 1 96.94 414 TYR B C 1
ATOM 6930 O O . TYR B 1 414 ? -9.289 16.375 8.891 1 96.94 414 TYR B O 1
ATOM 6938 N N . LEU B 1 415 ? -9.18 15.688 6.766 1 96.62 415 LEU B N 1
ATOM 6939 C CA . LEU B 1 415 ? -8.445 16.891 6.375 1 96.62 415 LEU B CA 1
ATOM 6940 C C . LEU B 1 415 ? -9.398 18.062 6.141 1 96.62 415 LEU B C 1
ATOM 6942 O O . LEU B 1 415 ? -8.961 19.188 5.941 1 96.62 415 LEU B O 1
ATOM 6946 N N . SER B 1 416 ? -10.688 17.812 6.254 1 95.62 416 SER B N 1
ATOM 6947 C CA . SER B 1 416 ? -11.656 18.891 6.141 1 95.62 416 SER B CA 1
ATOM 6948 C C . SER B 1 416 ? -11.727 19.719 7.422 1 95.62 416 SER B C 1
ATOM 6950 O O . SER B 1 416 ? -12.281 20.812 7.434 1 95.62 416 SER B O 1
ATOM 6952 N N . ALA B 1 417 ? -11.141 19.219 8.469 1 95.25 417 ALA B N 1
ATOM 6953 C CA . ALA B 1 417 ? -11.211 19.875 9.773 1 95.25 417 ALA B CA 1
ATOM 6954 C C . ALA B 1 417 ? -10.305 21.094 9.812 1 95.25 417 ALA B C 1
ATOM 6956 O O . ALA B 1 417 ? -9.102 21 9.555 1 95.25 417 ALA B O 1
ATOM 6957 N N . PRO B 1 418 ? -10.852 22.234 10.141 1 93 418 PRO B N 1
ATOM 6958 C CA . PRO B 1 418 ? -10.016 23.422 10.305 1 93 418 PRO B CA 1
ATOM 6959 C C . PRO B 1 418 ? -9.18 23.391 11.578 1 93 418 PRO B C 1
ATOM 6961 O O . PRO B 1 418 ? -9.445 22.578 12.469 1 93 418 PRO B O 1
ATOM 6964 N N . CYS B 1 419 ? -8.219 24.203 11.516 1 90.81 419 CYS B N 1
ATOM 6965 C CA . C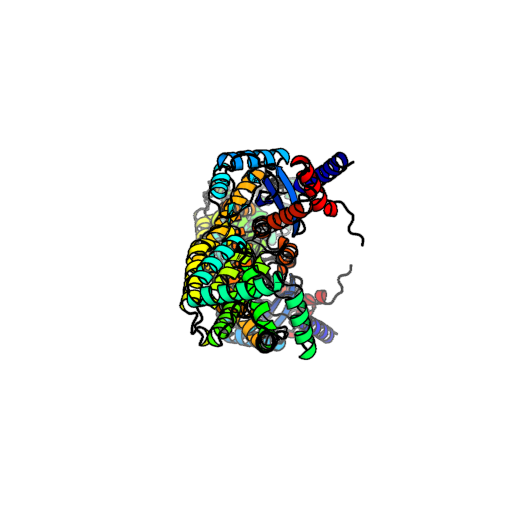YS B 1 419 ? -7.348 24.281 12.688 1 90.81 419 CYS B CA 1
ATOM 6966 C C . CYS B 1 419 ? -7.836 25.359 13.656 1 90.81 419 CYS B C 1
ATOM 6968 O O . CYS B 1 419 ? -7.512 25.312 14.844 1 90.81 419 CYS B O 1
ATOM 6970 N N . SER B 1 420 ? -8.547 26.281 13.094 1 88.5 420 SER B N 1
ATOM 6971 C CA . SER B 1 420 ? -8.977 27.406 13.906 1 88.5 420 SER B CA 1
ATOM 6972 C C . SER B 1 420 ? -10.367 27.891 13.492 1 88.5 420 SER B C 1
ATOM 6974 O O . SER B 1 420 ? -10.867 27.516 12.43 1 88.5 420 SER B O 1
ATOM 6976 N N . SER B 1 421 ? -10.969 28.594 14.391 1 78.44 421 SER B N 1
ATOM 6977 C CA . SER B 1 421 ? -12.289 29.156 14.117 1 78.44 421 SER B CA 1
ATOM 6978 C C . SER B 1 421 ? -12.188 30.562 13.547 1 78.44 421 SER B C 1
ATOM 6980 O O . SER B 1 421 ? -13.055 31.406 13.797 1 78.44 421 SER B O 1
ATOM 6982 N N . VAL B 1 422 ? -11.141 30.766 12.82 1 74.25 422 VAL B N 1
ATOM 6983 C CA . VAL B 1 422 ? -10.852 32.094 12.305 1 74.25 422 VAL B CA 1
ATOM 6984 C C . VAL B 1 422 ? -11.977 32.531 11.359 1 74.25 422 VAL B C 1
ATOM 6986 O O . VAL B 1 422 ? -12.297 33.719 11.281 1 74.25 422 VAL B O 1
ATOM 6989 N N . ASP B 1 423 ? -12.562 31.609 10.75 1 74.31 423 ASP B N 1
ATOM 6990 C CA . ASP B 1 423 ? -13.672 31.938 9.852 1 74.31 423 ASP B CA 1
ATOM 6991 C C . ASP B 1 423 ? -14.812 32.594 10.609 1 74.31 423 ASP B C 1
ATOM 6993 O O . ASP B 1 423 ? -15.453 33.531 10.086 1 74.31 423 ASP B O 1
ATOM 6997 N N . SER B 1 424 ? -15 32.156 11.719 1 79.75 424 SER B N 1
ATOM 6998 C CA . SER B 1 424 ? -16.031 32.781 12.547 1 79.75 424 SER B CA 1
ATOM 6999 C C . SER B 1 424 ? -15.633 34.188 12.977 1 79.75 424 SER B C 1
ATOM 7001 O O . SER B 1 424 ? -16.453 35.094 12.969 1 79.75 424 SER B O 1
ATOM 7003 N N . GLU B 1 425 ? -14.359 34.281 13.289 1 71.94 425 GLU B N 1
ATOM 7004 C CA . GLU B 1 425 ? -13.852 35.594 13.68 1 71.94 425 GLU B CA 1
ATOM 7005 C C . GLU B 1 425 ? -13.938 36.594 12.523 1 71.94 425 GLU B C 1
ATOM 7007 O O . GLU B 1 425 ? -14.305 37.75 12.719 1 71.94 425 GLU B O 1
ATOM 7012 N N . ARG B 1 426 ? -13.602 36.125 11.477 1 69.56 426 ARG B N 1
ATOM 7013 C CA . ARG B 1 426 ? -13.68 36.969 10.281 1 69.56 426 ARG B CA 1
ATOM 7014 C C . ARG B 1 426 ? -15.125 37.344 9.969 1 69.56 426 ARG B C 1
ATOM 7016 O O . ARG B 1 426 ? -15.398 38.469 9.562 1 69.56 426 ARG B O 1
ATOM 7023 N N . LEU B 1 427 ? -15.953 36.438 10.125 1 71.62 427 LEU B N 1
ATOM 7024 C CA . LEU B 1 427 ? -17.375 36.688 9.938 1 71.62 427 LEU B CA 1
ATOM 7025 C C . LEU B 1 427 ? -17.859 37.781 10.867 1 71.62 427 LEU B C 1
ATOM 7027 O O . LEU B 1 427 ? -18.531 38.719 10.438 1 71.62 427 LEU B O 1
ATOM 7031 N N . PHE B 1 428 ? -17.438 37.781 12.031 1 71.06 428 PHE B N 1
ATOM 7032 C CA . PHE B 1 428 ? -17.922 38.75 13.023 1 71.06 428 PHE B CA 1
ATOM 7033 C C . PHE B 1 428 ? -17.234 40.094 12.852 1 71.06 428 PHE B C 1
ATOM 7035 O O . PHE B 1 428 ? -17.812 41.125 13.195 1 71.06 428 PHE B O 1
ATOM 7042 N N . SER B 1 429 ? -15.969 40 12.336 1 68.31 429 SER B N 1
ATOM 7043 C CA . SER B 1 429 ? -15.352 41.281 11.953 1 68.31 429 SER B CA 1
ATOM 7044 C C . SER B 1 429 ? -16.188 42 10.906 1 68.31 429 SER B C 1
ATOM 7046 O O . SER B 1 429 ? -16.297 43.219 10.93 1 68.31 429 SER B O 1
ATOM 7048 N N . SER B 1 430 ? -16.781 41.219 10.102 1 66.19 430 SER B N 1
ATOM 7049 C CA . SER B 1 430 ? -17.672 41.812 9.094 1 66.19 430 SER B CA 1
ATOM 7050 C C . SER B 1 430 ? -18.953 42.344 9.719 1 66.19 430 SER B C 1
ATOM 7052 O O . SER B 1 430 ? -19.516 43.312 9.258 1 66.19 430 SER B O 1
ATOM 7054 N N . VAL B 1 431 ? -19.375 41.688 10.711 1 70.75 431 VAL B N 1
ATOM 7055 C CA . VAL B 1 431 ? -20.594 42.094 11.398 1 70.75 431 VAL B CA 1
ATOM 7056 C C . VAL B 1 431 ? -20.391 43.469 12.031 1 70.75 431 VAL B C 1
ATOM 7058 O O . VAL B 1 431 ? -21.281 44.312 11.992 1 70.75 431 VAL B O 1
ATOM 7061 N N . SER B 1 432 ? -19.234 43.594 12.531 1 69.38 432 SER B N 1
ATOM 7062 C CA . SER B 1 432 ? -18.922 44.844 13.211 1 69.38 432 SER B CA 1
ATOM 7063 C C . SER B 1 432 ? -18.953 46.031 12.242 1 69.38 432 SER B C 1
ATOM 7065 O O . SER B 1 432 ? -19.234 47.156 12.648 1 69.38 432 SER B O 1
ATOM 7067 N N . HIS B 1 433 ? -18.766 45.688 11.023 1 68.69 433 HIS B N 1
ATOM 7068 C CA . HIS B 1 433 ? -18.859 46.719 10 1 68.69 433 HIS B CA 1
ATOM 7069 C C . HIS B 1 433 ? -20.312 47.031 9.664 1 68.69 433 HIS B C 1
ATOM 7071 O O . HIS B 1 433 ? -20.641 48.125 9.25 1 68.69 433 HIS B O 1
ATOM 7077 N N . ILE B 1 434 ? -21.094 46.031 9.82 1 68.44 434 ILE B N 1
ATOM 7078 C CA . ILE B 1 434 ? -22.5 46.156 9.508 1 68.44 434 ILE B CA 1
ATOM 7079 C C . ILE B 1 434 ? -23.25 46.719 10.711 1 68.44 434 ILE B C 1
ATOM 7081 O O . ILE B 1 434 ? -24.141 47.562 10.562 1 68.44 434 ILE B O 1
ATOM 7085 N N . VAL B 1 435 ? -22.906 46.25 11.875 1 69.75 435 VAL B N 1
ATOM 7086 C CA . VAL B 1 435 ? -23.516 46.688 13.133 1 69.75 435 VAL B CA 1
ATOM 7087 C C . VAL B 1 435 ? -22.5 47.531 13.914 1 69.75 435 VAL B C 1
ATOM 7089 O O . VAL B 1 435 ? -21.578 47 14.523 1 69.75 435 VAL B O 1
ATOM 7092 N N . ASN B 1 436 ? -22.609 48.75 13.766 1 70.56 436 ASN B N 1
ATOM 7093 C CA . ASN B 1 436 ? -21.719 49.688 14.445 1 70.56 436 ASN B CA 1
ATOM 7094 C C . ASN B 1 436 ? -22.484 50.875 15.055 1 70.56 436 ASN B C 1
ATOM 7096 O O . ASN B 1 436 ? -23.703 50.844 15.117 1 70.56 436 ASN B O 1
ATOM 7100 N N . ASP B 1 437 ? -21.734 51.781 15.539 1 68.62 437 ASP B N 1
ATOM 7101 C CA . ASP B 1 437 ? -22.328 52.906 16.281 1 68.62 437 ASP B CA 1
ATOM 7102 C C . ASP B 1 437 ? -23.328 53.656 15.406 1 68.62 437 ASP B C 1
ATOM 7104 O O . ASP B 1 437 ? -24.344 54.125 15.898 1 68.62 437 ASP B O 1
ATOM 7108 N N . ASP B 1 438 ? -22.984 53.625 14.188 1 65.25 438 ASP B N 1
ATOM 7109 C CA . ASP B 1 438 ? -23.828 54.406 13.281 1 65.25 438 ASP B CA 1
ATOM 7110 C C . ASP B 1 438 ? -25.047 53.562 12.828 1 65.25 438 ASP B C 1
ATOM 7112 O O . ASP B 1 438 ? -26.094 54.125 12.492 1 65.25 438 ASP B O 1
ATOM 7116 N N . ARG B 1 439 ? -24.828 52.281 12.781 1 67.62 439 ARG B N 1
ATOM 7117 C CA . ARG B 1 439 ? -25.875 51.375 12.336 1 67.62 439 ARG B CA 1
ATOM 7118 C C . ARG B 1 439 ? -26.234 50.375 13.422 1 67.62 439 ARG B C 1
ATOM 7120 O O . ARG B 1 439 ? -26.016 49.156 13.266 1 67.62 439 ARG B O 1
ATOM 7127 N N . ASN B 1 440 ? -26.734 50.812 14.477 1 72.25 440 ASN B N 1
ATOM 7128 C CA . ASN B 1 440 ? -26.984 49.969 15.656 1 72.25 440 ASN B CA 1
ATOM 7129 C C . ASN B 1 440 ? -28.469 49.656 15.805 1 72.25 440 ASN B C 1
ATOM 7131 O O . ASN B 1 440 ? -28.891 49.156 16.844 1 72.25 440 ASN B O 1
ATOM 7135 N N . ARG B 1 441 ? -29.156 49.938 14.672 1 72.31 441 ARG B N 1
ATOM 7136 C CA . ARG B 1 441 ? -30.578 49.656 14.727 1 72.31 441 ARG B CA 1
ATOM 7137 C C . ARG B 1 441 ? -30.938 48.438 13.867 1 72.31 441 ARG B C 1
ATOM 7139 O O . ARG B 1 441 ? -32.094 48.031 13.82 1 72.31 441 ARG B O 1
ATOM 7146 N N . ILE B 1 442 ? -29.922 47.969 13.219 1 74.12 442 ILE B N 1
ATOM 7147 C CA . ILE B 1 442 ? -30.156 46.812 12.375 1 74.12 442 ILE B CA 1
ATOM 7148 C C . ILE B 1 442 ? -30.531 45.594 13.234 1 74.12 442 ILE B C 1
ATOM 7150 O O . ILE B 1 442 ? -29.969 45.406 14.32 1 74.12 442 ILE B O 1
ATOM 7154 N N . THR B 1 443 ? -31.594 44.875 12.82 1 75.62 443 THR B N 1
ATOM 7155 C CA . THR B 1 443 ? -32 43.688 13.57 1 75.62 443 THR B CA 1
ATOM 7156 C C . THR B 1 443 ? -31.047 42.531 13.32 1 75.62 443 THR B C 1
ATOM 7158 O O . THR B 1 443 ? -30.375 42.469 12.289 1 75.62 443 THR B O 1
ATOM 7161 N N . ALA B 1 444 ? -31.047 41.656 14.281 1 79.19 444 ALA B N 1
ATOM 7162 C CA . ALA B 1 444 ? -30.188 40.469 14.195 1 79.19 444 ALA B CA 1
ATOM 7163 C C . ALA B 1 444 ? -30.516 39.625 12.953 1 79.19 444 ALA B C 1
ATOM 7165 O O . ALA B 1 444 ? -29.625 39.094 12.297 1 79.19 444 ALA B O 1
ATOM 7166 N N . ASP B 1 445 ? -31.75 39.625 12.594 1 79.5 445 ASP B N 1
ATOM 7167 C CA . ASP B 1 445 ? -32.188 38.844 11.438 1 79.5 445 ASP B CA 1
ATOM 7168 C C . ASP B 1 445 ? -31.656 39.438 10.133 1 79.5 445 ASP B C 1
ATOM 7170 O O . ASP B 1 445 ? -31.234 38.719 9.234 1 79.5 445 ASP B O 1
ATOM 7174 N N . HIS B 1 446 ? -31.734 40.656 10.109 1 77.62 446 HIS B N 1
ATOM 7175 C CA . HIS B 1 446 ? -31.25 41.344 8.914 1 77.62 446 HIS B CA 1
ATOM 7176 C C . HIS B 1 446 ? -29.734 41.219 8.797 1 77.62 446 HIS B C 1
ATOM 7178 O O . HIS B 1 446 ? -29.203 41.094 7.695 1 77.62 446 HIS B O 1
ATOM 7184 N N . ALA B 1 447 ? -29.109 41.375 9.938 1 75.5 447 ALA B N 1
ATOM 7185 C CA . ALA B 1 447 ? -27.656 41.219 9.953 1 75.5 447 ALA B CA 1
ATOM 7186 C C . ALA B 1 447 ? -27.234 39.844 9.445 1 75.5 447 ALA B C 1
ATOM 7188 O O . ALA B 1 447 ? -26.297 39.719 8.672 1 75.5 447 ALA B O 1
ATOM 7189 N N . GLU B 1 448 ? -27.938 38.844 9.883 1 82.75 448 GLU B N 1
ATOM 7190 C CA . GLU B 1 448 ? -27.656 37.5 9.453 1 82.75 448 GLU B CA 1
ATOM 7191 C C . GLU B 1 448 ? -27.781 37.344 7.941 1 82.75 448 GLU B C 1
ATOM 7193 O O . GLU B 1 448 ? -26.938 36.75 7.293 1 82.75 448 GLU B O 1
ATOM 7198 N N . MET B 1 449 ? -28.812 37.906 7.422 1 78.44 449 MET B N 1
ATOM 7199 C CA . MET B 1 449 ? -29.062 37.812 5.988 1 78.44 449 MET B CA 1
ATOM 7200 C C . MET B 1 449 ? -27.953 38.469 5.184 1 78.44 449 MET B C 1
ATOM 7202 O O . MET B 1 449 ? -27.484 37.938 4.184 1 78.44 449 MET B O 1
ATOM 7206 N N . ILE B 1 450 ? -27.594 39.562 5.676 1 76.25 450 ILE B N 1
ATOM 7207 C CA . ILE B 1 450 ? -26.578 40.344 4.977 1 76.25 450 ILE B CA 1
ATOM 7208 C C . ILE B 1 450 ? -25.25 39.594 5.012 1 76.25 450 ILE B C 1
ATOM 7210 O O . ILE B 1 450 ? -24.562 39.469 3.992 1 76.25 450 ILE B O 1
ATOM 7214 N N . LEU B 1 451 ? -24.938 39.094 6.148 1 79.44 451 LEU B N 1
ATOM 7215 C CA . LEU B 1 451 ? -23.688 38.344 6.32 1 79.44 451 LEU B CA 1
ATOM 7216 C C . LEU B 1 451 ? -23.672 37.094 5.457 1 79.44 451 LEU B C 1
ATOM 7218 O O . LEU B 1 451 ? -22.656 36.781 4.836 1 79.44 451 LEU B O 1
ATOM 7222 N N . PHE B 1 452 ? -24.766 36.469 5.453 1 83.75 452 PHE B N 1
ATOM 7223 C CA . PHE B 1 452 ? -24.891 35.25 4.672 1 83.75 452 PHE B CA 1
ATOM 7224 C C . PHE B 1 452 ? -24.672 35.531 3.189 1 83.75 452 PHE B C 1
ATOM 7226 O O . PHE B 1 452 ? -23.922 34.781 2.523 1 83.75 452 PHE B O 1
ATOM 7233 N N . ILE B 1 453 ? -25.266 36.5 2.715 1 78.56 453 ILE B N 1
ATOM 7234 C CA . ILE B 1 453 ? -25.172 36.875 1.303 1 78.56 453 ILE B CA 1
ATOM 7235 C C . ILE B 1 453 ? -23.734 37.312 0.989 1 78.56 453 ILE B C 1
ATOM 7237 O O . ILE B 1 453 ? -23.141 36.875 0.004 1 78.56 453 ILE B O 1
ATOM 7241 N N . LYS B 1 454 ? -23.234 38.125 1.84 1 74.06 454 LYS B N 1
ATOM 7242 C CA . LYS B 1 454 ? -21.891 38.656 1.633 1 74.06 454 LYS B CA 1
ATOM 7243 C C . LYS B 1 454 ? -20.844 37.531 1.557 1 74.06 454 LYS B C 1
ATOM 7245 O O . LYS B 1 454 ? -19.969 37.562 0.697 1 74.06 454 LYS B O 1
ATOM 7250 N N . LYS B 1 455 ? -21 36.594 2.391 1 78.69 455 LYS B N 1
ATOM 7251 C CA . LYS B 1 455 ? -19.969 35.562 2.51 1 78.69 455 LYS B CA 1
ATOM 7252 C C . LYS B 1 455 ? -20.141 34.5 1.428 1 78.69 455 LYS B C 1
ATOM 7254 O O . LYS B 1 455 ? -19.156 33.906 0.987 1 78.69 455 LYS B O 1
ATOM 7259 N N . ASN B 1 456 ? -21.359 34.312 0.91 1 78 456 ASN B N 1
ATOM 7260 C CA . ASN B 1 456 ? -21.594 33.188 0.009 1 78 456 ASN B CA 1
ATOM 7261 C C . ASN B 1 456 ? -21.812 33.656 -1.427 1 78 456 ASN B C 1
ATOM 7263 O O . ASN B 1 456 ? -21.812 32.844 -2.355 1 78 456 ASN B O 1
ATOM 7267 N N . LEU B 1 457 ? -21.922 34.875 -1.665 1 75 457 LEU B N 1
ATOM 7268 C CA . LEU B 1 457 ? -22.203 35.438 -2.994 1 75 457 LEU B CA 1
ATOM 7269 C C . LEU B 1 457 ? -21.125 35 -3.986 1 75 457 LEU B C 1
ATOM 7271 O O . LEU B 1 457 ? -21.422 34.688 -5.137 1 75 457 LEU B O 1
ATOM 7275 N N . PRO B 1 458 ? -19.891 34.938 -3.586 1 71.69 458 PRO B N 1
ATOM 7276 C CA . PRO B 1 458 ? -18.844 34.562 -4.523 1 71.69 458 PRO B CA 1
ATOM 7277 C C . PRO B 1 458 ? -19.016 33.125 -5.039 1 71.69 458 PRO B C 1
ATOM 7279 O O . PRO B 1 458 ? -18.453 32.781 -6.086 1 71.69 458 PRO B O 1
ATOM 7282 N N . LEU B 1 459 ? -19.672 32.312 -4.336 1 75.56 459 LEU B N 1
ATOM 7283 C CA . LEU B 1 459 ? -19.891 30.922 -4.734 1 75.56 459 LEU B CA 1
ATOM 7284 C C . LEU B 1 459 ? -20.812 30.844 -5.945 1 75.56 459 LEU B C 1
ATOM 7286 O O . LEU B 1 459 ? -20.828 29.828 -6.652 1 75.56 459 LEU B O 1
ATOM 7290 N N . ILE B 1 460 ? -21.609 31.766 -6.156 1 69.56 460 ILE B N 1
ATOM 7291 C CA . ILE B 1 460 ? -22.609 31.766 -7.23 1 69.56 460 ILE B CA 1
ATOM 7292 C C . ILE B 1 460 ? -22.047 32.5 -8.445 1 69.56 460 ILE B C 1
ATOM 7294 O O . ILE B 1 460 ? -22.469 32.25 -9.578 1 69.56 460 ILE B O 1
ATOM 7298 N N . LEU B 1 461 ? -21.172 33.438 -8.203 1 63.84 461 LEU B N 1
ATOM 7299 C CA . LEU B 1 461 ? -20.672 34.25 -9.312 1 63.84 461 LEU B CA 1
ATOM 7300 C C . LEU B 1 461 ? -19.625 33.469 -10.117 1 63.84 461 LEU B C 1
ATOM 7302 O O . LEU B 1 461 ? -18.797 32.781 -9.547 1 63.84 461 LEU B O 1
ATOM 7306 N N . PRO B 1 462 ? -19.891 33.219 -11.508 1 57.5 462 PRO B N 1
ATOM 7307 C CA . PRO B 1 462 ? -18.953 32.531 -12.375 1 57.5 462 PRO B CA 1
ATOM 7308 C C . PRO B 1 462 ? -17.531 33.062 -12.273 1 57.5 462 PRO B C 1
ATOM 7310 O O . PRO B 1 462 ? -17.344 34.25 -12.031 1 57.5 462 PRO B O 1
ATOM 7313 N N . LYS B 1 463 ? -16.578 32.25 -11.883 1 49.75 463 LYS B N 1
ATOM 7314 C CA . LYS B 1 463 ? -15.172 32.656 -11.961 1 49.75 463 LYS B CA 1
ATOM 7315 C C . LYS B 1 463 ? -14.891 33.438 -13.25 1 49.75 463 LYS B C 1
ATOM 7317 O O . LYS B 1 463 ? -15.227 32.969 -14.344 1 49.75 463 LYS B O 1
ATOM 7322 N N . SER B 1 464 ? -14.961 34.75 -13.195 1 33.09 464 SER B N 1
ATOM 7323 C CA . SER B 1 464 ? -14.5 35.406 -14.422 1 33.09 464 SER B CA 1
ATOM 7324 C C . SER B 1 464 ? -13.156 34.844 -14.875 1 33.09 464 SER B C 1
ATOM 7326 O O . SER B 1 464 ? -12.195 34.844 -14.109 1 33.09 464 SER B O 1
ATOM 7328 N N . THR B 1 465 ? -13.102 33.875 -15.703 1 32.31 465 THR B N 1
ATOM 7329 C CA . THR B 1 465 ? -11.883 33.781 -16.5 1 32.31 465 THR B CA 1
ATOM 7330 C C . THR B 1 465 ? -11.383 35.188 -16.875 1 32.31 465 THR B C 1
ATOM 7332 O O . THR B 1 465 ? -12.164 36 -17.328 1 32.31 465 THR B O 1
#

Foldseek 3Di:
DLVVLLVVLLVVVLVVCVPAQAKEWEWEWDADPQFGWIWIWTKIWFQDPLLDIDIATQWRHTQHDDLALCSLLVVVVVSCVVSVHDLNRYLEYEYAPDPSPVSNCVVNVHHYDYFPLNLLQVLLVQLQVQAVLSVVLLVLLLQQLVVCVVDVVLLVLLQVLCVVVPHDRDHAQHADPSGCVSSLSNLVSCLSCVVSVVVSVVPDPGPDDADPVSNLVSVLSNVLCVLSNVLSVQLLDPQHFLLVNLLSLLVNLVSLPDDDPSCPPRVSSSVSSNVSSCVSCVCQLVDLLHLLLNLLQLQHNLNRHPDDVSSVNNVVSNLVVLLVVQVVVCVVCVVVPPPPPPPPPDPQPPVNVVVVVVCVVPVPDSSVVSSVLLVVLSVVSSPDHGDHPPDRSSNVLSVCCVVRVSSSVVNSRSRRHRNRSSVNVVLVVVLCVCCDPVNPVDDSVNSTSVSNCVRSVVVPDPPPD/DLVVLLVVLLVVVLVVCVPAQAKEWEWEWDADPQAGWIWIWTKIWFQDPLLDIDIATQWRHTQHDDLALCSLLVVVVVSCVVSVHDLNRYLEYEYAPDPSPVSNCVVNVHHYDYFPLNLLQVLLVQLQVQAVLSVVLLVLLLQQLVVCVVDVVLLVLLQVLCVVVPHDRDHAQHADPSGCVSSLSNLVSCLSCVVSVVVSVVPDPGPDDDDPVSNLVSVLSNVLCVLSNVLSVQLLDPQHFLLVNLLSLLVNLVSLPDDDPSCPPSVSSSVSSNVSSCVSCVCQLVDLLHLQLNLLQLQHNLNRHPDPVSSVNNVVSNLVVLLVVQVVVCVVCVVVPPPPPPPPPDPQPPVNVVVVVVCVVPVPDSSVVSSVLLVVLSVVSSPDHGDHPPDRSSNVLSVCCVVRVSSSVVNSRSRRHRNRSSVNVVLVVVLCVCCDPVNPVDDSVRSTSVSNCVRSVVVPDPPPD

Secondary structure (DSSP, 8-state):
-HHHHHHHHHHHHHHHHTT-S-EEEE--EEE-SSSS-EEEEEEEEEE-TT--EEEEEEEEEE--S---HHHHHHHHHHHHHHTT--GGGEEEEEE-S-HHHHHHHHHHT--EEE-HHHHHHHHHHHHHTS-HHHHHHHHHHHHHHHHHHH-HHHHHHHHHHHHHTT----PPPPPBTTBHHHHHHHHHHHHHTHHHHHHHHHHS--S----HHHHHHHHHHHHHHHHHHHHHHHHTSTT-BGGGHHHHHHHHHHHHH---GGGTT-HHHHHHHHHHHHHHTTTTTT-HHHHHHHHH-TTTTTTTSSSHHHHHHHHHHHHHHHHHHHHHHHHHHTTS---------S---HHHHHHHHHHHHHS--HHHHHHHHHHHHHHHHHHSPPPPTTS-HHHHHHHHTTTSHHHHHHHHHHTT-BS--HHHHHHHHHHHHHSSSSS----HHHHHHHHHHHHHHHHHS----/-HHHHHHHHHHHHHHHHTT-S-EEEE--EEE-SSSS-EEEEEEEEEE-TT--EEEEEEEEEE--S---HHHHHHHHHHHHHHTT--GGGEEEEEE-S-HHHHHHHHHHT--EEE-HHHHHHHHHHHHHTT-HHHHHHHHHHHHHHHHHHH-HHHHHHHHHHHHHTT----PPPPPBTTBHHHHHHHHHHHHHTHHHHHHHHHHS--S----HHHHHHHHHHHHHHHHHHHHHHHHTSTT-BGGGHHHHHHHHHHHHH---GGGTT-HHHHHHHHHHHHHHTTTTTT-HHHHHHHHH-TTTTTTTSSSHHHHHHHHHHHHHHHHHHHHHHHHHHTTS---------S---HHHHHHHHHHHHHS--HHHHHHHHHHHHHHHHHHSPPPPTTS-HHHHHHHHTTTSHHHHHHHHHHTT-BS--HHHHHHHHHHHHHSSSSS----HHHHHHHHHHHHHHHHHS----

InterPro domains:
  IPR008906 HAT, C-terminal dimerisation domain [PF05699] (378-457)
  IPR012337 Ribonuclease H-like superfamily [SSF53098] (9-459)
  IPR052035 Zinc finger BED domain-containing [PTHR46481] (4-457)

Nearest PDB structures (foldseek):
  4d1q-assembly1_H-2  TM=7.839E-01  e=2.859E-18  Musca domestica
  4d1q-assembly1_A-2  TM=8.131E-01  e=1.539E-17  Musca domestica
  6dww-assembly1_A  TM=8.293E-01  e=2.775E-16  Musca domestica
  6dwz-assembly1_E  TM=8.235E-01  e=1.104E-15  Musca domestica
  8sjd-assembly1_C  TM=8.355E-01  e=8.766E-15  Musca domestica

Solvent-accessible surface area (backbone atoms only — not comparable to full-atom values): 49295 Å² total; per-residue (Å²): 112,67,66,59,53,42,51,52,49,48,52,51,55,50,58,70,52,69,83,54,72,39,36,15,34,25,28,44,78,45,67,52,90,81,42,99,47,29,31,36,36,36,32,40,24,28,42,50,96,72,38,44,82,43,76,45,54,72,41,42,38,67,46,76,81,73,80,39,28,65,51,48,20,52,49,50,52,49,52,30,58,74,68,69,48,59,73,87,27,50,59,34,33,27,26,57,83,48,66,40,55,51,49,7,33,56,73,55,70,44,51,65,44,64,18,46,57,61,52,50,44,53,26,51,55,55,11,56,64,62,26,64,72,54,42,50,42,49,52,46,51,50,50,42,46,49,51,40,72,75,24,68,64,53,41,52,51,49,40,51,46,20,49,74,75,70,39,76,76,73,79,74,47,77,55,47,90,92,36,61,67,34,42,54,48,20,51,49,34,50,60,76,36,44,66,46,50,54,54,43,54,74,76,41,87,64,96,53,81,82,49,75,66,41,52,52,49,52,54,43,48,49,61,66,44,42,56,55,54,51,46,45,54,52,40,52,36,94,82,28,24,24,31,52,47,56,47,50,52,46,39,50,50,54,58,57,68,56,85,57,82,72,39,70,95,42,51,65,23,49,51,41,32,44,51,36,47,51,63,77,52,62,57,48,63,75,33,62,69,35,25,36,13,18,45,58,30,49,54,52,29,72,40,46,47,93,43,70,65,52,33,50,50,25,52,48,52,40,49,51,50,52,44,53,52,46,50,53,44,48,62,54,44,62,65,58,62,75,76,66,69,74,73,69,78,64,87,67,50,78,56,54,54,43,47,52,52,42,40,60,70,46,45,55,57,70,67,49,25,48,40,31,23,49,50,2,39,48,32,22,59,65,16,43,83,62,52,56,82,85,54,59,55,43,57,52,42,52,71,38,30,80,68,29,48,72,57,36,57,50,33,41,43,37,54,28,27,54,24,31,31,43,65,35,52,52,50,49,57,51,42,48,70,60,49,32,89,87,38,58,76,70,47,55,67,57,51,24,49,50,51,38,42,67,66,40,48,66,78,72,50,76,78,77,124,111,65,68,58,52,41,52,51,50,50,53,51,55,50,58,70,52,69,85,55,71,40,35,15,34,23,29,42,79,45,68,52,90,82,40,102,46,30,30,35,36,36,31,40,24,27,41,50,97,73,38,46,83,42,76,45,52,74,42,42,38,66,46,76,80,74,79,40,28,66,52,47,19,51,49,49,54,50,52,31,57,75,70,68,47,59,74,85,28,50,61,33,34,25,28,56,81,46,67,39,56,51,49,6,32,56,73,55,70,45,54,65,44,64,18,47,56,61,51,50,44,53,25,51,55,56,11,54,63,63,26,64,73,54,42,48,42,49,50,46,50,48,50,43,47,48,52,39,73,75,24,68,66,54,41,53,52,48,41,51,46,20,51,74,73,72,39,77,78,72,78,74,47,77,56,48,92,90,37,61,67,34,44,53,46,20,52,49,34,48,61,74,35,44,66,47,51,55,56,44,54,74,77,42,86,64,96,54,80,81,49,74,67,42,53,52,48,52,54,42,48,49,60,68,42,43,57,55,54,53,47,45,54,52,40,52,36,93,82,27,24,25,30,50,47,55,47,50,50,44,38,52,51,53,58,57,65,55,84,58,81,73,38,71,94,43,49,64,22,48,51,41,30,44,51,36,47,52,62,77,53,60,57,48,63,75,33,60,70,34,25,35,13,17,44,60,30,49,54,50,29,72,37,44,46,94,44,70,64,52,33,51,51,26,51,50,52,40,51,52,52,52,45,52,52,47,50,52,44,46,63,55,43,63,66,56,64,73,74,68,70,73,74,68,78,66,87,66,50,78,56,54,55,43,46,52,51,42,42,61,70,46,44,56,57,69,68,48,25,47,40,31,23,50,50,2,39,49,32,22,59,65,16,42,82,60,52,56,83,86,52,59,54,44,58,53,42,53,71,38,30,80,67,29,48,72,58,34,57,51,34,41,46,36,54,29,27,55,25,32,30,44,66,33,52,51,51,47,56,50,41,48,71,61,49,31,90,88,36,60,76,68,47,56,68,57,50,24,51,50,51,37,42,67,67,39,47,67,78,72,50,73,77,79,125

Organism: Carassius auratus (NCBI:txid7957)

Radius of gyration: 40.76 Å; Cα contacts (8 Å, |Δi|>4): 1357; chains: 2; bounding box: 67×132×83 Å